Protein 2VE3 (pdb70)

Organism: Synechocystis sp. (strain ATCC 27184 / PCC 6803 / Kazusa) (NCBI:txid1111708)

InterPro domains:
  IPR001128 Cytochrome P450 [PF00067] (14-424)
  IPR001128 Cytochrome P450 [PR00385] (254-271)
  IPR001128 Cytochrome P450 [PR00385] (306-317)
  IPR001128 Cytochrome P450 [PR00385] (382-391)
  IPR001128 Cytochrome P450 [PR00385] (391-402)
  IPR002401 Cytochrome P450, E-class, group I [PR00463] (40-59)
  IPR002401 Cytochrome P450, E-class, group I [PR00463] (243-260)
  IPR002401 Cytochrome P450, E-class, group I [PR00463] (263-289)
  IPR002401 Cytochrome P450, E-class, group I [PR00463] (345-369)
  IPR002401 Cytochrome P450, E-class, group I [PR00463] (381-391)
  IPR002401 Cytochrome P450, E-class, group I [PR00463] (391-414)
  IPR017972 Cytochrome P450, conserved site [PS00086] (384-393)
  IPR036396 Cytochrome P450 superfamily [G3DSA:1.10.630.10] (1-444)
  IPR036396 Cytochrome P450 superfamily [SSF48264] (11-440)

B-factor: mean 27.95, std 8.07, range [5.5, 53.59]

Radius of gyration: 30.12 Å; Cα contacts (8 Å, |Δi|>4): 1418; chains: 2; bounding box: 84×84×78 Å

Nearest PDB structures (foldseek):
  2ve3-assembly1_A  TM=1.002E+00  e=2.984E-72  Synechocystis sp. PCC 6803
  2ve3-assembly2_B  TM=9.954E-01  e=8.569E-65  Synechocystis sp. PCC 6803
  8hkj-assembly4_D  TM=8.635E-01  e=1.698E-22  Bacillus cereus
  8hkj-assembly2_B  TM=8.633E-01  e=9.366E-22  Bacillus cereus
  7kvh-assembly1_B  TM=8.446E-01  e=3.215E-21  Homo sapiens

Foldseek 3Di:
DDFAAFAEFAPDAQCKCQVCVQPPPCPPVVCCVVGNQWHWTHHNRFIEIEHEAQVVLVVCQPPPLQWWWFDDRPLQDVLLDCQALSNDDDPSNVFVLVLQLVQVDPVLLLLLPPVLLVLLVVLLVVQQPDFKDLPLVSLLLSLLLSQQPQAQHNVSSVPPCLSVLLVLLLLRNSADCDCDCPGSSVSNVVSSVVQLVVVLVSLVVQVVDDQDPSHNLSSLQPDAGPVRHHDDSVSSSSHSSVSSNCSRQLLSQLVLLVCVVCQVVVVLLVVQLVQLVVPDPDVDDGPVSLVSRVLVVLLSLLSCLQFQFAFWTKIATCDWDDDPRHTPGHGGMYIYTSNVLSQDCQQPPVSNDRDSQCVPPVHSNNPDRPPSRASQRDHPRGNSCVSVSVSSNSSSSVVLSNFWDKHFDPPDQQDWDPSPTTDGPSSGIMGIDTD/DFAAFAEFACDAQQKCACVVAPPPCNQVVCCVVGNQWYWTHHRRFIEIEHAAPQVLCVCFPPPQQWWWFDDRPLLDLLLDCQALRNDTDQQVVQVLVLLLLCVPPVLLLVLPVVLLVLLVVLVVVQQPDFKDLQLVSLLVSLLCSLCCAAQNDRDPVLSVLLVLLLLRNSHNCDPDCPDSSNSNVVSSVVQLVVVLVSLVVQVVDDADDSHNLRSLQVDAGPVRHRDDSSSSSSHSSVSSNCSRQLLSLLLQLLCVVCQVVVVLLVVQVVQPVVDVPGPVNLVSRVLVVLLSLLSCLLFQQAQWTKIATCCWDDDPRHTDGHRHMYTYGSNVLSQPCQQPPVSNDRDSQCVVCPHSNVPDDPPSRASQRHHSNGNSCVSVSVSSSSSSSVVCSNWWRKHFDPPAQQDFNPSPGTAGPSSTIMGIDTD

Structure (mmCIF, N/CA/C/O backbone):
data_2VE3
#
_entry.id   2VE3
#
_cell.length_a   141.460
_cell.length_b   132.970
_cell.length_c   67.420
_cell.angle_alpha   90.00
_cell.angle_beta   114.50
_cell.angle_gamma   90.00
#
_symmetry.space_group_name_H-M   'C 1 2 1'
#
loop_
_entity.id
_entity.type
_entity.pdbx_description
1 polymer 'PUTATIVE CYTOCHROME P450 120'
2 non-polymer 'PROTOPORPHYRIN IX CONTAINING FE'
3 non-polymer 'RETINOIC ACID'
4 water water
#
loop_
_atom_site.group_PDB
_atom_site.id
_atom_site.type_symbol
_atom_site.label_atom_id
_atom_site.label_alt_id
_atom_site.label_comp_id
_atom_site.label_asym_id
_atom_site.label_entity_id
_atom_site.label_seq_id
_atom_site.pdbx_PDB_ins_code
_atom_site.Cartn_x
_atom_site.Cartn_y
_atom_site.Cartn_z
_atom_site.occupancy
_atom_site.B_iso_or_equiv
_atom_site.auth_seq_id
_atom_site.auth_comp_id
_atom_site.auth_asym_id
_atom_site.auth_atom_id
_atom_site.pdbx_PDB_model_num
ATOM 1 N N . ASN A 1 9 ? 77.411 -9.606 13.179 1.00 44.67 9 ASN A N 1
ATOM 2 C CA . ASN A 1 9 ? 77.902 -8.711 12.088 1.00 44.47 9 ASN A CA 1
ATOM 3 C C . ASN A 1 9 ? 77.848 -7.228 12.461 1.00 43.85 9 ASN A C 1
ATOM 4 O O . ASN A 1 9 ? 76.898 -6.771 13.116 1.00 44.41 9 ASN A O 1
ATOM 9 N N . SER A 1 10 ? 78.871 -6.492 12.022 1.00 42.84 10 SER A N 1
ATOM 10 C CA . SER A 1 10 ? 79.169 -5.133 12.499 1.00 41.53 10 SER A CA 1
ATOM 11 C C . SER A 1 10 ? 78.689 -4.022 11.544 1.00 40.43 10 SER A C 1
ATOM 12 O O . SER A 1 10 ? 79.498 -3.285 10.966 1.00 40.29 10 SER A O 1
ATOM 15 N N . LEU A 1 11 ? 77.369 -3.905 11.401 1.00 38.71 11 LEU A N 1
ATOM 16 C CA . LEU A 1 11 ? 76.744 -2.958 10.476 1.00 37.10 11 LEU A CA 1
ATOM 17 C C . LEU A 1 11 ? 76.177 -1.722 11.202 1.00 36.08 11 LEU A C 1
ATOM 18 O O . LEU A 1 11 ? 75.786 -1.815 12.366 1.00 36.01 11 LEU A O 1
ATOM 23 N N . PRO A 1 12 ? 76.117 -0.559 10.519 1.00 34.82 12 PRO A N 1
ATOM 24 C CA . PRO A 1 12 ? 75.585 0.628 11.199 1.00 33.96 12 PRO A CA 1
ATOM 25 C C . PRO A 1 12 ? 74.053 0.611 11.307 1.00 32.74 12 PRO A C 1
ATOM 26 O O . PRO A 1 12 ? 73.393 -0.110 10.558 1.00 32.78 12 PRO A O 1
ATOM 30 N N . ILE A 1 13 ? 73.504 1.401 12.229 1.00 31.76 13 ILE A N 1
ATOM 31 C CA . ILE A 1 13 ? 72.055 1.661 12.282 1.00 31.05 13 ILE A CA 1
ATOM 32 C C . ILE A 1 13 ? 71.706 2.871 11.390 1.00 30.27 13 ILE A C 1
ATOM 33 O O . ILE A 1 13 ? 72.558 3.739 11.177 1.00 29.94 13 ILE A O 1
ATOM 38 N N . PRO A 1 14 ? 70.455 2.926 10.859 1.00 29.62 14 PRO A N 1
ATOM 39 C CA . PRO A 1 14 ? 70.052 3.989 9.940 1.00 29.08 14 PRO A CA 1
ATOM 40 C C . PRO A 1 14 ? 70.282 5.401 10.464 1.00 29.16 14 PRO A C 1
ATOM 41 O O . PRO A 1 14 ? 70.355 5.598 11.680 1.00 29.02 14 PRO A O 1
ATOM 45 N N . PRO A 1 15 ? 70.411 6.385 9.550 1.00 28.93 15 PRO A N 1
ATOM 46 C CA . PRO A 1 15 ? 70.502 7.779 9.990 1.00 29.07 15 PRO A CA 1
ATOM 47 C C . PRO A 1 15 ? 69.145 8.289 10.466 1.00 29.27 15 PRO A C 1
ATOM 48 O O . PRO A 1 15 ? 68.120 7.780 10.029 1.00 29.37 15 PRO A O 1
ATOM 52 N N . GLY A 1 16 ? 69.140 9.285 11.342 1.00 29.23 16 GLY A N 1
ATOM 53 C CA . GLY A 1 16 ? 67.892 9.813 11.880 1.00 30.10 16 GLY A CA 1
ATOM 54 C C . GLY A 1 16 ? 68.018 10.318 13.308 1.00 30.46 16 GLY A C 1
ATOM 55 O O . GLY A 1 16 ? 68.852 9.822 14.069 1.00 30.41 16 GLY A O 1
ATOM 56 N N . ASP A 1 17 ? 67.187 11.301 13.659 1.00 30.90 17 ASP A N 1
ATOM 57 C CA . ASP A 1 17 ? 67.155 11.901 15.006 1.00 31.86 17 ASP A CA 1
ATOM 58 C C . ASP A 1 17 ? 66.156 11.220 15.954 1.00 31.76 17 ASP A C 1
ATOM 59 O O . ASP A 1 17 ? 64.985 11.037 15.611 1.00 31.60 17 ASP A O 1
ATOM 64 N N . PHE A 1 18 ? 66.635 10.855 17.140 1.00 32.08 18 PHE A N 1
ATOM 65 C CA . PHE A 1 18 ? 65.804 10.233 18.169 1.00 32.04 18 PHE A CA 1
ATOM 66 C C . PHE A 1 18 ? 65.053 11.256 18.998 1.00 32.32 18 PHE A C 1
ATOM 67 O O . PHE A 1 18 ? 64.008 10.939 19.567 1.00 32.39 18 PHE A O 1
ATOM 75 N N . GLY A 1 19 ? 65.588 12.480 19.061 1.00 32.36 19 GLY A N 1
ATOM 76 C CA . GLY A 1 19 ? 64.982 13.575 19.836 1.00 32.07 19 GLY A CA 1
ATOM 77 C C . GLY A 1 19 ? 65.061 13.370 21.343 1.00 31.75 19 GLY A C 1
ATOM 78 O O . GLY A 1 19 ? 65.962 12.690 21.834 1.00 31.67 19 GLY A O 1
ATOM 79 N N . LEU A 1 20 ? 64.113 13.959 22.070 1.00 31.53 20 LEU A N 1
ATOM 80 C CA . LEU A 1 20 ? 64.034 13.831 23.532 1.00 31.36 20 LEU A CA 1
ATOM 81 C C . LEU A 1 20 ? 63.814 12.387 23.956 1.00 31.49 20 LEU A C 1
ATOM 82 O O . LEU A 1 20 ? 63.255 11.606 23.189 1.00 31.14 20 LEU A O 1
ATOM 87 N N . PRO A 1 21 ? 64.236 12.029 25.195 1.00 31.44 21 PRO A N 1
ATOM 88 C CA . PRO A 1 21 ? 63.891 10.704 25.716 1.00 31.22 21 PRO A CA 1
ATOM 89 C C . PRO A 1 21 ? 62.371 10.530 25.774 1.00 30.85 21 PRO A C 1
ATOM 90 O O . PRO A 1 21 ? 61.646 11.485 26.063 1.00 31.09 21 PRO A O 1
ATOM 94 N N . TRP A 1 22 ? 61.921 9.316 25.467 1.00 30.66 22 TRP A N 1
ATOM 95 C CA . TRP A 1 22 ? 60.505 8.954 25.319 1.00 30.27 22 TRP A CA 1
ATOM 96 C C . TRP A 1 22 ? 59.731 9.762 24.259 1.00 29.60 22 TRP A C 1
ATOM 97 O O . TRP A 1 22 ? 59.327 9.199 23.244 1.00 29.48 22 TRP A O 1
ATOM 108 N N . LEU A 1 23 ? 59.527 11.061 24.485 1.00 29.25 23 LEU A N 1
ATOM 109 C CA . LEU A 1 23 ? 58.764 11.889 23.537 1.00 29.06 23 LEU A CA 1
ATOM 110 C C . LEU A 1 23 ? 59.291 11.779 22.096 1.00 28.43 23 LEU A C 1
ATOM 111 O O . LEU A 1 23 ? 58.502 11.662 21.155 1.00 29.16 23 LEU A O 1
ATOM 116 N N . GLY A 1 24 ? 60.610 11.808 21.934 1.00 27.76 24 GLY A N 1
ATOM 117 C CA . GLY A 1 24 ? 61.245 11.646 20.627 1.00 26.40 24 GLY A CA 1
ATOM 118 C C . GLY A 1 24 ? 60.663 12.592 19.603 1.00 25.86 24 GLY A C 1
ATOM 119 O O . GLY A 1 24 ? 60.523 13.778 19.866 1.00 25.66 24 GLY A O 1
ATOM 120 N N . GLU A 1 25 ? 60.314 12.062 18.436 1.00 25.41 25 GLU A N 1
ATOM 121 C CA . GLU A 1 25 ? 59.673 12.881 17.396 1.00 25.29 25 GLU A CA 1
ATOM 122 C C . GLU A 1 25 ? 58.167 12.614 17.302 1.00 24.44 25 GLU A C 1
ATOM 123 O O . GLU A 1 25 ? 57.553 12.841 16.257 1.00 24.26 25 GLU A O 1
ATOM 129 N N . THR A 1 26 ? 57.573 12.150 18.403 1.00 23.60 26 THR A N 1
ATOM 130 C CA . THR A 1 26 ? 56.149 11.806 18.427 1.00 22.59 26 THR A CA 1
ATOM 131 C C . THR A 1 26 ? 55.266 12.988 18.028 1.00 22.24 26 THR A C 1
ATOM 132 O O . THR A 1 26 ? 54.261 12.801 17.350 1.00 22.08 26 THR A O 1
ATOM 136 N N . LEU A 1 27 ? 55.632 14.200 18.442 1.00 22.03 27 LEU A N 1
ATOM 137 C CA . LEU A 1 27 ? 54.807 15.372 18.124 1.00 22.43 27 LEU A CA 1
ATOM 138 C C . LEU A 1 27 ? 54.817 15.693 16.630 1.00 22.62 27 LEU A C 1
ATOM 139 O O . LEU A 1 27 ? 53.809 16.127 16.083 1.00 23.08 27 LEU A O 1
ATOM 144 N N . ASN A 1 28 ? 55.959 15.477 15.980 1.00 22.96 28 ASN A N 1
ATOM 145 C CA . ASN A 1 28 ? 56.079 15.690 14.531 1.00 23.28 28 ASN A CA 1
ATOM 146 C C . ASN A 1 28 ? 55.235 14.668 13.766 1.00 23.10 28 ASN A C 1
ATOM 147 O O . ASN A 1 28 ? 54.477 15.024 12.870 1.00 22.86 28 ASN A O 1
ATOM 152 N N . PHE A 1 29 ? 55.356 13.403 14.158 1.00 23.37 29 PHE A N 1
ATOM 153 C CA . PHE A 1 29 ? 54.510 12.320 13.650 1.00 23.49 29 PHE A CA 1
ATOM 154 C C . PHE A 1 29 ? 53.009 12.634 13.751 1.00 23.72 29 PHE A C 1
ATOM 155 O O . PHE A 1 29 ? 52.268 12.471 12.778 1.00 23.34 29 PHE A O 1
ATOM 163 N N . LEU A 1 30 ? 52.567 13.103 14.918 1.00 23.73 30 LEU A N 1
ATOM 164 C CA . LEU A 1 30 ? 51.143 13.343 15.138 1.00 24.45 30 LEU A CA 1
ATOM 165 C C . LEU A 1 30 ? 50.601 14.615 14.472 1.00 25.17 30 LEU A C 1
ATOM 166 O O . LEU A 1 30 ? 49.404 14.708 14.201 1.00 24.71 30 LEU A O 1
ATOM 171 N N . ASN A 1 31 ? 51.483 15.567 14.173 1.00 26.14 31 ASN A N 1
ATOM 172 C CA . ASN A 1 31 ? 51.056 16.875 13.718 1.00 27.14 31 ASN A CA 1
ATOM 173 C C . ASN A 1 31 ? 51.520 17.333 12.330 1.00 28.77 31 ASN A C 1
ATOM 174 O O . ASN A 1 31 ? 50.831 18.132 11.677 1.00 28.72 31 ASN A O 1
ATOM 179 N N . ASP A 1 32 ? 52.671 16.840 11.885 1.00 30.49 32 ASP A N 1
ATOM 180 C CA . ASP A 1 32 ? 53.236 17.238 10.594 1.00 32.36 32 ASP A CA 1
ATOM 181 C C . ASP A 1 32 ? 52.805 16.310 9.449 1.00 33.20 32 ASP A C 1
ATOM 182 O O . ASP A 1 32 ? 53.008 15.085 9.502 1.00 33.52 32 ASP A O 1
ATOM 187 N N . GLY A 1 33 ? 52.224 16.898 8.402 1.00 34.08 33 GLY A N 1
ATOM 188 C CA . GLY A 1 33 ? 51.884 16.138 7.188 1.00 34.73 33 GLY A CA 1
ATOM 189 C C . GLY A 1 33 ? 53.143 15.810 6.403 1.00 34.97 33 GLY A C 1
ATOM 190 O O . GLY A 1 33 ? 53.093 15.172 5.354 1.00 35.49 33 GLY A O 1
ATOM 191 N N . ASP A 1 34 ? 54.273 16.218 6.973 1.00 34.72 34 ASP A N 1
ATOM 192 C CA . ASP A 1 34 ? 55.561 16.324 6.313 1.00 34.48 34 ASP A CA 1
ATOM 193 C C . ASP A 1 34 ? 56.524 15.216 6.751 1.00 33.58 34 ASP A C 1
ATOM 194 O O . ASP A 1 34 ? 57.613 15.060 6.186 1.00 33.61 34 ASP A O 1
ATOM 199 N N . PHE A 1 35 ? 56.104 14.444 7.752 1.00 32.33 35 PHE A N 1
ATOM 200 C CA . PHE A 1 35 ? 57.010 13.611 8.542 1.00 31.07 35 PHE A CA 1
ATOM 201 C C . PHE A 1 35 ? 57.935 12.701 7.735 1.00 31.08 35 PHE A C 1
ATOM 202 O O . PHE A 1 35 ? 59.152 12.798 7.853 1.00 30.79 35 PHE A O 1
ATOM 210 N N . GLY A 1 36 ? 57.357 11.825 6.922 1.00 31.85 36 GLY A N 1
ATOM 211 C CA . GLY A 1 36 ? 58.127 10.793 6.220 1.00 32.41 36 GLY A CA 1
ATOM 212 C C . GLY A 1 36 ? 58.964 11.365 5.092 1.00 32.93 36 GLY A C 1
ATOM 213 O O . GLY A 1 36 ? 60.119 10.966 4.901 1.00 32.97 36 GLY A O 1
ATOM 214 N N . LYS A 1 37 ? 58.365 12.298 4.353 1.00 33.29 37 LYS A N 1
ATOM 215 C CA . LYS A 1 37 ? 59.005 12.981 3.228 1.00 34.00 37 LYS A CA 1
ATOM 216 C C . LYS A 1 37 ? 60.185 13.835 3.698 1.00 33.53 37 LYS A C 1
ATOM 217 O O . LYS A 1 37 ? 61.255 13.799 3.089 1.00 33.59 37 LYS A O 1
ATOM 223 N N . LYS A 1 38 ? 59.987 14.585 4.786 1.00 33.17 38 LYS A N 1
ATOM 224 C CA . LYS A 1 38 ? 61.050 15.409 5.377 1.00 33.27 38 LYS A CA 1
ATOM 225 C C . LYS A 1 38 ? 62.292 14.596 5.735 1.00 32.84 38 LYS A C 1
ATOM 226 O O . LYS A 1 38 ? 63.416 14.982 5.423 1.00 32.93 38 LYS A O 1
ATOM 232 N N . ARG A 1 39 ? 62.076 13.461 6.378 1.00 32.63 39 ARG A N 1
ATOM 233 C CA . ARG A 1 39 ? 63.167 12.619 6.835 1.00 32.34 39 ARG A CA 1
ATOM 234 C C . ARG A 1 39 ? 63.755 11.762 5.720 1.00 32.79 39 ARG A C 1
ATOM 235 O O . ARG A 1 39 ? 64.870 11.269 5.840 1.00 32.59 39 ARG A O 1
ATOM 243 N N . GLN A 1 40 ? 63.012 11.590 4.635 1.00 33.51 40 GLN A N 1
ATOM 244 C CA . GLN A 1 40 ? 63.553 10.897 3.470 1.00 34.53 40 GLN A CA 1
ATOM 245 C C . GLN A 1 40 ? 64.569 11.761 2.724 1.00 34.51 40 GLN A C 1
ATOM 246 O O . GLN A 1 40 ? 65.633 11.285 2.347 1.00 34.76 40 GLN A O 1
ATOM 252 N N . GLN A 1 41 ? 64.228 13.030 2.525 1.00 34.73 41 GLN A N 1
ATOM 253 C CA . GLN A 1 41 ? 65.130 14.013 1.936 1.00 34.88 41 GLN A CA 1
ATOM 254 C C . GLN A 1 41 ? 66.375 14.215 2.800 1.00 34.42 41 GLN A C 1
ATOM 255 O O . GLN A 1 41 ? 67.502 14.086 2.310 1.00 34.59 41 GLN A O 1
ATOM 261 N N . GLN A 1 42 ? 66.163 14.516 4.083 1.00 33.51 42 GLN A N 1
ATOM 262 C CA . GLN A 1 42 ? 67.252 14.789 5.028 1.00 32.39 42 GLN A CA 1
ATOM 263 C C . GLN A 1 42 ? 68.122 13.569 5.348 1.00 31.35 42 GLN A C 1
ATOM 264 O O . GLN A 1 42 ? 69.344 13.693 5.500 1.00 31.34 42 GLN A O 1
ATOM 270 N N . PHE A 1 43 ? 67.509 12.394 5.461 1.00 29.94 43 PHE A N 1
ATOM 271 C CA . PHE A 1 43 ? 68.261 11.210 5.910 1.00 28.59 43 PHE A CA 1
ATOM 272 C C . PHE A 1 43 ? 68.459 10.118 4.863 1.00 28.00 43 PHE A C 1
ATOM 273 O O . PHE A 1 43 ? 69.450 9.403 4.916 1.00 28.14 43 PHE A O 1
ATOM 281 N N . GLY A 1 44 ? 67.524 9.971 3.931 1.00 27.35 44 GLY A N 1
ATOM 282 C CA . GLY A 1 44 ? 67.628 8.904 2.928 1.00 27.09 44 GLY A CA 1
ATOM 283 C C . GLY A 1 44 ? 66.451 7.946 2.993 1.00 27.00 44 GLY A C 1
ATOM 284 O O . GLY A 1 44 ? 65.572 8.109 3.850 1.00 27.05 44 GLY A O 1
ATOM 285 N N . PRO A 1 45 ? 66.421 6.946 2.088 1.00 26.54 45 PRO A N 1
ATOM 286 C CA . PRO A 1 45 ? 65.295 6.005 1.969 1.00 26.38 45 PRO A CA 1
ATOM 287 C C . PRO A 1 45 ? 64.992 5.167 3.223 1.00 26.02 45 PRO A C 1
ATOM 288 O O . PRO A 1 45 ? 63.854 4.753 3.408 1.00 26.16 45 PRO A O 1
ATOM 292 N N . ILE A 1 46 ? 66.001 4.921 4.057 1.00 25.99 46 ILE A N 1
ATOM 293 C CA . ILE A 1 46 ? 65.831 4.201 5.323 1.00 25.18 46 ILE A CA 1
ATOM 294 C C . ILE A 1 46 ? 66.248 5.119 6.481 1.00 25.32 46 ILE A C 1
ATOM 295 O O . ILE A 1 46 ? 67.413 5.556 6.569 1.00 25.51 46 ILE A O 1
ATOM 300 N N . PHE A 1 47 ? 65.292 5.444 7.346 1.00 24.21 47 PHE A N 1
ATOM 301 C CA . PHE A 1 47 ? 65.587 6.347 8.452 1.00 23.93 47 PHE A CA 1
ATOM 302 C C . PHE A 1 47 ? 65.076 5.853 9.808 1.00 23.87 47 PHE A C 1
ATOM 303 O O . PHE A 1 47 ? 64.172 5.016 9.863 1.00 23.91 47 PHE A O 1
ATOM 311 N N . LYS A 1 48 ? 65.684 6.352 10.886 1.00 23.68 48 LYS A N 1
ATOM 312 C CA . LYS A 1 48 ? 65.234 6.054 12.241 1.00 23.69 48 LYS A CA 1
ATOM 313 C C . LYS A 1 48 ? 64.674 7.285 12.976 1.00 23.47 48 LYS A C 1
ATOM 314 O O . LYS A 1 48 ? 65.040 8.444 12.710 1.00 23.22 48 LYS A O 1
ATOM 320 N N . THR A 1 49 ? 63.767 7.014 13.903 1.00 23.09 49 THR A N 1
ATOM 321 C CA . THR A 1 49 ? 63.191 8.043 14.736 1.00 22.77 49 THR A CA 1
ATOM 322 C C . THR A 1 49 ? 62.821 7.396 16.064 1.00 22.63 49 THR A C 1
ATOM 323 O O . THR A 1 49 ? 63.139 6.231 16.304 1.00 22.26 49 THR A O 1
ATOM 327 N N . ARG A 1 50 ? 62.161 8.157 16.927 1.00 22.88 50 ARG A N 1
ATOM 328 C CA . ARG A 1 50 ? 61.629 7.603 18.160 1.00 22.92 50 ARG A CA 1
ATOM 329 C C . ARG A 1 50 ? 60.194 8.069 18.303 1.00 22.65 50 ARG A C 1
ATOM 330 O O . ARG A 1 50 ? 59.894 9.250 18.173 1.00 22.57 50 ARG A O 1
ATOM 338 N N . LEU A 1 51 ? 59.299 7.118 18.521 1.00 22.86 51 LEU A N 1
ATOM 339 C CA . LEU A 1 51 ? 57.884 7.430 18.620 1.00 23.36 51 LEU A CA 1
ATOM 340 C C . LEU A 1 51 ? 57.282 6.655 19.781 1.00 23.60 51 LEU A C 1
ATOM 341 O O . LEU A 1 51 ? 57.514 5.464 19.911 1.00 23.60 51 LEU A O 1
ATOM 346 N N . PHE A 1 52 ? 56.541 7.363 20.633 1.00 24.96 52 PHE A N 1
ATOM 347 C CA . PHE A 1 52 ? 55.833 6.780 21.790 1.00 25.37 52 PHE A CA 1
ATOM 348 C C . PHE A 1 52 ? 56.756 5.878 22.611 1.00 25.64 52 PHE A C 1
ATOM 349 O O . PHE A 1 52 ? 56.372 4.769 22.988 1.00 26.38 52 PHE A O 1
ATOM 357 N N . GLY A 1 53 ? 57.983 6.344 22.823 1.00 25.66 53 GLY A N 1
ATOM 358 C CA . GLY A 1 53 ? 58.984 5.630 23.606 1.00 25.33 53 GLY A CA 1
ATOM 359 C C . GLY A 1 53 ? 59.725 4.500 22.918 1.00 25.27 53 GLY A C 1
ATOM 360 O O . GLY A 1 53 ? 60.546 3.842 23.561 1.00 24.98 53 GLY A O 1
ATOM 361 N N . LYS A 1 54 ? 59.437 4.260 21.631 1.00 24.70 54 LYS A N 1
ATOM 362 C CA . LYS A 1 54 ? 60.125 3.220 20.847 1.00 24.34 54 LYS A CA 1
ATOM 363 C C . LYS A 1 54 ? 60.987 3.785 19.711 1.00 23.77 54 LYS A C 1
ATOM 364 O O . LYS A 1 54 ? 60.589 4.710 19.000 1.00 23.44 54 LYS A O 1
ATOM 370 N N . ASN A 1 55 ? 62.157 3.182 19.540 1.00 23.53 55 ASN A N 1
ATOM 371 C CA . ASN A 1 55 ? 63.022 3.424 18.389 1.00 22.96 55 ASN A CA 1
ATOM 372 C C . ASN A 1 55 ? 62.411 2.769 17.162 1.00 22.24 55 ASN A C 1
ATOM 373 O O . ASN A 1 55 ? 62.103 1.571 17.186 1.00 21.90 55 ASN A O 1
ATOM 378 N N . VAL A 1 56 ? 62.215 3.560 16.104 1.00 21.44 56 VAL A N 1
ATOM 379 C CA . VAL A 1 56 ? 61.475 3.095 14.920 1.00 20.53 56 VAL A CA 1
ATOM 380 C C . VAL A 1 56 ? 62.271 3.353 13.633 1.00 21.05 56 VAL A C 1
ATOM 381 O O . VAL A 1 56 ? 62.793 4.446 13.440 1.00 20.62 56 VAL A O 1
ATOM 385 N N . ILE A 1 57 ? 62.353 2.339 12.767 1.00 21.20 57 ILE A N 1
ATOM 386 C CA . ILE A 1 57 ? 62.945 2.490 11.434 1.00 21.06 57 ILE A CA 1
ATOM 387 C C . ILE A 1 57 ? 61.820 2.543 10.405 1.00 21.11 57 ILE A C 1
ATOM 388 O O . ILE A 1 57 ? 60.998 1.641 10.343 1.00 21.02 57 ILE A O 1
ATOM 393 N N . PHE A 1 58 ? 61.769 3.626 9.634 1.00 21.43 58 PHE A N 1
ATOM 394 C CA . PHE A 1 58 ? 60.809 3.763 8.540 1.00 21.83 58 PHE A CA 1
ATOM 395 C C . PHE A 1 58 ? 61.420 3.275 7.213 1.00 22.19 58 PHE A C 1
ATOM 396 O O . PHE A 1 58 ? 62.495 3.722 6.805 1.00 21.95 58 PHE A O 1
ATOM 404 N N . ILE A 1 59 ? 60.707 2.369 6.551 1.00 22.38 59 ILE A N 1
ATOM 405 C CA . ILE A 1 59 ? 61.082 1.834 5.244 1.00 22.50 59 ILE A CA 1
ATOM 406 C C . ILE A 1 59 ? 59.904 1.965 4.277 1.00 22.34 59 ILE A C 1
ATOM 407 O O . ILE A 1 59 ? 58.751 2.142 4.715 1.00 22.16 59 ILE A O 1
ATOM 412 N N . SER A 1 60 ? 60.196 1.888 2.975 1.00 21.67 60 SER A N 1
ATOM 413 C CA . SER A 1 60 ? 59.157 1.858 1.916 1.00 21.33 60 SER A CA 1
ATOM 414 C C . SER A 1 60 ? 59.651 1.278 0.572 1.00 21.05 60 SER A C 1
ATOM 415 O O . SER A 1 60 ? 60.834 1.006 0.389 1.00 20.24 60 SER A O 1
ATOM 418 N N . GLY A 1 61 ? 58.731 1.095 -0.372 1.00 21.33 61 GLY A N 1
ATOM 419 C CA . GLY A 1 61 ? 59.083 0.519 -1.660 1.00 21.15 61 GLY A CA 1
ATOM 420 C C . GLY A 1 61 ? 58.924 -0.984 -1.682 1.00 21.35 61 GLY A C 1
ATOM 421 O O . GLY A 1 61 ? 58.843 -1.627 -0.631 1.00 21.09 61 GLY A O 1
ATOM 422 N N . ALA A 1 62 ? 58.892 -1.541 -2.896 1.00 21.46 62 ALA A N 1
ATOM 423 C CA . ALA A 1 62 ? 58.629 -2.965 -3.113 1.00 21.83 62 ALA A CA 1
ATOM 424 C C . ALA A 1 62 ? 59.560 -3.888 -2.305 1.00 22.03 62 ALA A C 1
ATOM 425 O O . ALA A 1 62 ? 59.113 -4.834 -1.656 1.00 22.34 62 ALA A O 1
ATOM 427 N N . LEU A 1 63 ? 60.851 -3.601 -2.338 1.00 22.27 63 LEU A N 1
ATOM 428 C CA . LEU A 1 63 ? 61.836 -4.482 -1.718 1.00 22.23 63 LEU A CA 1
ATOM 429 C C . LEU A 1 63 ? 61.777 -4.476 -0.201 1.00 22.05 63 LEU A C 1
ATOM 430 O O . LEU A 1 63 ? 61.924 -5.522 0.423 1.00 22.11 63 LEU A O 1
ATOM 435 N N . ALA A 1 64 ? 61.571 -3.297 0.383 1.00 22.32 64 ALA A N 1
ATOM 436 C CA . ALA A 1 64 ? 61.403 -3.168 1.827 1.00 22.40 64 ALA A CA 1
ATOM 437 C C . ALA A 1 64 ? 60.105 -3.851 2.282 1.00 22.63 64 ALA A C 1
ATOM 438 O O . ALA A 1 64 ? 60.066 -4.471 3.354 1.00 22.52 64 ALA A O 1
ATOM 440 N N . ASN A 1 65 ? 59.067 -3.759 1.446 1.00 23.07 65 ASN A N 1
ATOM 441 C CA . ASN A 1 65 ? 57.789 -4.433 1.696 1.00 23.84 65 ASN A CA 1
ATOM 442 C C . ASN A 1 65 ? 57.919 -5.945 1.580 1.00 24.59 65 ASN A C 1
ATOM 443 O O . ASN A 1 65 ? 57.283 -6.688 2.320 1.00 24.18 65 ASN A O 1
ATOM 448 N N . ARG A 1 66 ? 58.740 -6.385 0.632 1.00 25.33 66 ARG A N 1
ATOM 449 C CA . ARG A 1 66 ? 59.068 -7.797 0.464 1.00 26.40 66 ARG A CA 1
ATOM 450 C C . ARG A 1 66 ? 59.747 -8.337 1.729 1.00 25.59 66 ARG A C 1
ATOM 451 O O . ARG A 1 66 ? 59.302 -9.305 2.315 1.00 25.66 66 ARG A O 1
ATOM 459 N N . PHE A 1 67 ? 60.823 -7.676 2.140 1.00 26.12 67 PHE A N 1
ATOM 460 C CA . PHE A 1 67 ? 61.543 -7.946 3.387 1.00 25.98 67 PHE A CA 1
ATOM 461 C C . PHE A 1 67 ? 60.615 -8.108 4.615 1.00 26.12 67 PHE A C 1
ATOM 462 O O . PHE A 1 67 ? 60.703 -9.099 5.374 1.00 24.77 67 PHE A O 1
ATOM 470 N N . LEU A 1 68 ? 59.716 -7.139 4.788 1.00 26.35 68 LEU A N 1
ATOM 471 C CA . LEU A 1 68 ? 58.805 -7.113 5.934 1.00 26.99 68 LEU A CA 1
ATOM 472 C C . LEU A 1 68 ? 57.730 -8.200 5.864 1.00 26.85 68 LEU A C 1
ATOM 473 O O . LEU A 1 68 ? 57.236 -8.630 6.889 1.00 26.94 68 LEU A O 1
ATOM 478 N N . PHE A 1 69 ? 57.389 -8.652 4.658 1.00 27.15 69 PHE A N 1
ATOM 479 C CA . PHE A 1 69 ? 56.375 -9.693 4.490 1.00 27.50 69 PHE A CA 1
ATOM 480 C C . PHE A 1 69 ? 56.980 -11.053 4.091 1.00 28.58 69 PHE A C 1
ATOM 481 O O . PHE A 1 69 ? 56.321 -11.870 3.441 1.00 27.86 69 PHE A O 1
ATOM 489 N N . THR A 1 70 ? 58.222 -11.291 4.525 1.00 29.68 70 THR A N 1
ATOM 490 C CA . THR A 1 70 ? 58.948 -12.532 4.234 1.00 31.08 70 THR A CA 1
ATOM 491 C C . THR A 1 70 ? 59.547 -13.113 5.514 1.00 31.66 70 THR A C 1
ATOM 492 O O . THR A 1 70 ? 60.044 -12.366 6.361 1.00 31.06 70 THR A O 1
ATOM 496 N N . LYS A 1 71 ? 59.489 -14.444 5.654 1.00 32.17 71 LYS A N 1
ATOM 497 C CA . LYS A 1 71 ? 59.965 -15.125 6.863 1.00 32.86 71 LYS A CA 1
ATOM 498 C C . LYS A 1 71 ? 59.531 -14.308 8.067 1.00 32.95 71 LYS A C 1
ATOM 499 O O . LYS A 1 7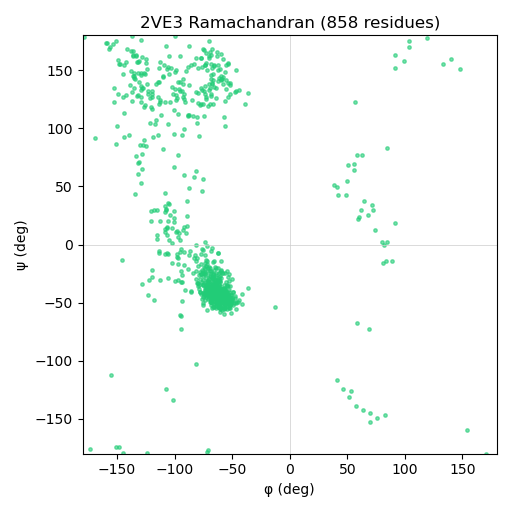1 ? 60.337 -13.981 8.950 1.00 33.62 71 LYS A O 1
ATOM 505 N N . GLU A 1 72 ? 58.245 -13.972 8.071 1.00 33.13 72 GLU A N 1
ATOM 506 C CA . GLU A 1 72 ? 57.658 -12.967 8.954 1.00 33.23 72 GLU A CA 1
ATOM 507 C C . GLU A 1 72 ? 57.454 -13.452 10.397 1.00 33.84 72 GLU A C 1
ATOM 508 O O . GLU A 1 72 ? 57.792 -12.754 11.361 1.00 34.13 72 GLU A O 1
ATOM 514 N N . GLN A 1 73 ? 56.888 -14.649 10.520 1.00 34.18 73 GLN A N 1
ATOM 515 C CA . GLN A 1 73 ? 56.618 -15.328 11.792 1.00 34.49 73 GLN A CA 1
ATOM 516 C C . GLN A 1 73 ? 57.818 -15.364 12.761 1.00 33.97 73 GLN A C 1
ATOM 517 O O . GLN A 1 73 ? 57.663 -15.182 13.968 1.00 34.58 73 GLN A O 1
ATOM 523 N N . GLU A 1 74 ? 59.008 -15.613 12.225 1.00 33.40 74 GLU A N 1
ATOM 524 C CA . GLU A 1 74 ? 60.231 -15.693 13.023 1.00 32.27 74 GLU A CA 1
ATOM 525 C C . GLU A 1 74 ? 60.910 -14.336 13.235 1.00 31.72 74 GLU A C 1
ATOM 526 O O . GLU A 1 74 ? 61.851 -14.235 14.025 1.00 31.89 74 GLU A O 1
ATOM 528 N N . THR A 1 75 ? 60.438 -13.302 12.539 1.00 30.39 75 THR A N 1
ATOM 529 C CA . THR A 1 75 ? 61.130 -12.010 12.520 1.00 29.70 75 THR A CA 1
ATOM 530 C C . THR A 1 75 ? 60.289 -10.815 12.970 1.00 28.66 75 THR A C 1
ATOM 531 O O . THR A 1 75 ? 60.778 -9.960 13.707 1.00 28.53 75 THR A O 1
ATOM 535 N N . PHE A 1 76 ? 59.042 -10.751 12.508 1.00 27.69 76 PHE A N 1
ATOM 536 C CA . PHE A 1 76 ? 58.204 -9.563 12.706 1.00 27.12 76 PHE A CA 1
ATOM 537 C C . PHE A 1 76 ? 56.926 -9.848 13.499 1.00 26.52 76 PHE A C 1
ATOM 538 O O . PHE A 1 76 ? 56.197 -10.809 13.238 1.00 26.11 76 PHE A O 1
ATOM 546 N N . GLN A 1 77 ? 56.684 -9.005 14.492 1.00 26.15 77 GLN A N 1
ATOM 547 C CA . GLN A 1 77 ? 55.506 -9.124 15.340 1.00 25.41 77 GLN A CA 1
ATOM 548 C C . GLN A 1 77 ? 54.728 -7.830 15.206 1.00 23.92 77 GLN A C 1
ATOM 549 O O . GLN A 1 77 ? 55.247 -6.774 15.551 1.00 23.65 77 GLN A O 1
ATOM 555 N N . ALA A 1 78 ? 53.491 -7.904 14.710 1.00 22.86 78 ALA A N 1
ATOM 556 C CA . ALA A 1 78 ? 52.685 -6.688 14.512 1.00 22.10 78 ALA A CA 1
ATOM 557 C C . ALA A 1 78 ? 52.478 -5.886 15.794 1.00 21.18 78 ALA A C 1
ATOM 558 O O . ALA A 1 78 ? 52.340 -6.432 16.883 1.00 21.22 78 ALA A O 1
ATOM 560 N N . THR A 1 79 ? 52.465 -4.574 15.654 1.00 20.76 79 THR A N 1
ATOM 561 C CA . THR A 1 79 ? 52.188 -3.716 16.790 1.00 20.01 79 THR A CA 1
ATOM 562 C C . THR A 1 79 ? 51.535 -2.417 16.325 1.00 19.59 79 THR A C 1
ATOM 563 O O . THR A 1 79 ? 51.380 -2.176 15.131 1.00 18.74 79 THR A O 1
ATOM 567 N N . TRP A 1 80 ? 51.136 -1.595 17.289 1.00 19.49 80 TRP A N 1
ATOM 568 C CA . TRP A 1 80 ? 50.525 -0.304 17.017 1.00 19.02 80 TRP A CA 1
ATOM 569 C C . TRP A 1 80 ? 51.023 0.648 18.097 1.00 19.18 80 TRP A C 1
ATOM 570 O O . TRP A 1 80 ? 51.417 0.193 19.164 1.00 19.23 80 TRP A O 1
ATOM 581 N N . PRO A 1 81 ? 51.045 1.963 17.812 1.00 19.21 81 PRO A N 1
ATOM 582 C CA . PRO A 1 81 ? 51.351 2.977 18.832 1.00 19.94 81 PRO A CA 1
ATOM 583 C C . PRO A 1 81 ? 50.583 2.791 20.168 1.00 19.91 81 PRO A C 1
ATOM 584 O O . PRO A 1 81 ? 49.471 2.269 20.183 1.00 20.35 81 PRO A O 1
ATOM 588 N N . LEU A 1 82 ? 51.191 3.208 21.273 1.00 20.49 82 LEU A N 1
ATOM 589 C CA . LEU A 1 82 ? 50.654 2.947 22.616 1.00 21.11 82 LEU A CA 1
ATOM 590 C C . LEU A 1 82 ? 49.181 3.342 22.795 1.00 21.03 82 LEU A C 1
ATOM 591 O O . LEU A 1 82 ? 48.400 2.595 23.407 1.00 21.22 82 LEU A O 1
ATOM 596 N N . SER A 1 83 ? 48.820 4.519 22.285 1.00 20.64 83 SER A N 1
ATOM 597 C CA . SER A 1 83 ? 47.447 5.005 22.323 1.00 20.76 83 SER A CA 1
ATOM 598 C C . SER A 1 83 ? 46.485 4.074 21.577 1.00 20.22 83 SER A C 1
ATOM 599 O O . SER A 1 83 ? 45.394 3.790 22.066 1.00 19.81 83 SER A O 1
ATOM 602 N N . THR A 1 84 ? 46.899 3.622 20.391 1.00 19.75 84 THR A N 1
ATOM 603 C CA . THR A 1 84 ? 46.087 2.734 19.545 1.00 18.87 84 THR A CA 1
ATOM 604 C C . THR A 1 84 ? 45.825 1.393 20.226 1.00 18.78 84 THR A C 1
ATOM 605 O O . THR A 1 84 ? 44.703 0.898 20.213 1.00 19.54 84 THR A O 1
ATOM 609 N N . ARG A 1 85 ? 46.865 0.817 20.813 1.00 19.01 85 ARG A N 1
ATOM 610 C CA . ARG A 1 85 ? 46.745 -0.476 21.468 1.00 19.33 85 ARG A CA 1
ATOM 611 C C . ARG A 1 85 ? 45.761 -0.443 22.622 1.00 18.46 85 ARG A C 1
ATOM 612 O O . ARG A 1 85 ? 44.862 -1.264 22.668 1.00 18.42 85 ARG A O 1
ATOM 620 N N . ILE A 1 86 ? 45.903 0.551 23.506 1.00 18.06 86 ILE A N 1
ATOM 621 C CA . ILE A 1 86 ? 45.005 0.752 24.649 1.00 17.44 86 ILE A CA 1
ATOM 622 C C . ILE A 1 86 ? 43.542 0.917 24.231 1.00 17.98 86 ILE A C 1
ATOM 623 O O . ILE A 1 86 ? 42.644 0.326 24.835 1.00 18.49 86 ILE A O 1
ATOM 628 N N . LEU A 1 87 ? 43.308 1.701 23.182 1.00 18.34 87 LEU A N 1
ATOM 629 C CA . LEU A 1 87 ? 41.952 2.015 22.724 1.00 18.19 87 LEU A CA 1
ATOM 630 C C . LEU A 1 87 ? 41.275 0.907 21.913 1.00 18.55 87 LEU A C 1
ATOM 631 O O . LEU A 1 87 ? 40.045 0.796 21.923 1.00 18.02 87 LEU A O 1
ATOM 636 N N . LEU A 1 88 ? 42.071 0.114 21.200 1.00 18.76 88 LEU A N 1
ATOM 637 C CA . LEU A 1 88 ? 41.585 -1.087 20.528 1.00 19.74 88 LEU A CA 1
ATOM 638 C C . LEU A 1 88 ? 41.208 -2.191 21.515 1.00 20.33 88 LEU A C 1
ATOM 639 O O . LEU A 1 88 ? 40.217 -2.893 21.311 1.00 20.98 88 LEU A O 1
ATOM 644 N N . GLY A 1 89 ? 42.014 -2.347 22.567 1.00 20.80 89 GLY A N 1
ATOM 645 C CA . GLY A 1 89 ? 41.814 -3.385 23.564 1.00 21.04 89 GLY A CA 1
ATOM 646 C C . GLY A 1 89 ? 42.707 -4.592 23.341 1.00 21.78 89 GLY A C 1
ATOM 647 O O . GLY A 1 89 ? 43.167 -4.832 22.208 1.00 21.55 89 GLY A O 1
ATOM 648 N N . PRO A 1 90 ? 42.951 -5.379 24.410 1.00 21.61 90 PRO A N 1
ATOM 649 C CA . PRO A 1 90 ? 43.810 -6.561 24.293 1.00 21.20 90 PRO A CA 1
ATOM 650 C C . PRO A 1 90 ? 43.161 -7.722 23.520 1.00 20.96 90 PRO A C 1
ATOM 651 O O . PRO A 1 90 ? 43.847 -8.647 23.101 1.00 21.38 90 PRO A O 1
ATOM 655 N N . ASN A 1 91 ? 41.856 -7.655 23.317 1.00 20.63 91 ASN A N 1
ATOM 656 C CA . ASN A 1 91 ? 41.100 -8.745 22.705 1.00 20.09 91 ASN A CA 1
ATOM 657 C C . ASN A 1 91 ? 40.610 -8.480 21.279 1.00 19.47 91 ASN A C 1
ATOM 658 O O . ASN A 1 91 ? 39.595 -9.028 20.847 1.00 18.76 91 ASN A O 1
ATOM 663 N N . ALA A 1 92 ? 41.351 -7.636 20.556 1.00 18.98 92 ALA A N 1
ATOM 664 C CA . ALA A 1 92 ? 41.044 -7.302 19.169 1.00 18.67 92 ALA A CA 1
ATOM 665 C C . ALA A 1 92 ? 42.058 -7.985 18.234 1.00 18.10 92 ALA A C 1
ATOM 666 O O . ALA A 1 92 ? 43.198 -8.227 18.625 1.00 17.68 92 ALA A O 1
ATOM 668 N N . LEU A 1 93 ? 41.645 -8.304 17.017 1.00 16.80 93 LEU A N 1
ATOM 669 C CA . LEU A 1 93 ? 42.554 -8.945 16.056 1.00 17.07 93 LEU A CA 1
ATOM 670 C C . LEU A 1 93 ? 43.823 -8.130 15.839 1.00 17.00 93 LEU A C 1
ATOM 671 O O . LEU A 1 93 ? 44.937 -8.666 15.850 1.00 17.53 93 LEU A O 1
ATOM 676 N N . ALA A 1 94 ? 43.653 -6.828 15.688 1.00 16.98 94 ALA A N 1
ATOM 677 C CA . ALA A 1 94 ? 44.783 -5.924 15.552 1.00 17.82 94 ALA A CA 1
ATOM 678 C C . ALA A 1 94 ? 45.806 -6.040 16.701 1.00 18.00 94 ALA A C 1
ATOM 679 O O . ALA A 1 94 ? 46.953 -5.686 16.526 1.00 18.04 94 ALA A O 1
ATOM 681 N N . THR A 1 95 ? 45.386 -6.542 17.865 1.00 18.57 95 THR A N 1
ATOM 682 C CA . THR A 1 95 ? 46.273 -6.632 19.048 1.00 19.02 95 THR A CA 1
ATOM 683 C C . THR A 1 95 ? 46.554 -8.093 19.467 1.00 19.71 95 THR A C 1
ATOM 684 O O . THR A 1 95 ? 47.205 -8.370 20.486 1.00 19.46 95 THR A O 1
ATOM 688 N N . GLN A 1 96 ? 46.056 -9.023 18.667 1.00 21.31 96 GLN A N 1
ATOM 689 C CA . GLN A 1 96 ? 46.288 -10.458 18.880 1.00 22.63 96 GLN A CA 1
ATOM 690 C C . GLN A 1 96 ? 47.534 -10.953 18.162 1.00 23.95 96 GLN A C 1
ATOM 691 O O . GLN A 1 96 ? 47.915 -10.415 17.112 1.00 22.88 96 GLN A O 1
ATOM 697 N N . MET A 1 97 ? 48.166 -11.967 18.761 1.00 25.85 97 MET A N 1
ATOM 698 C CA . MET A 1 97 ? 49.393 -12.565 18.240 1.00 27.38 97 MET A CA 1
ATOM 699 C C . MET A 1 97 ? 49.247 -14.053 18.059 1.00 27.53 97 MET A C 1
ATOM 700 O O . MET A 1 97 ? 48.409 -14.696 18.703 1.00 27.27 97 MET A O 1
ATOM 705 N N . GLY A 1 98 ? 50.073 -14.588 17.164 1.00 28.22 98 GLY A N 1
ATOM 706 C CA . GLY A 1 98 ? 50.284 -16.028 17.028 1.00 28.07 98 GLY A CA 1
ATOM 707 C C . GLY A 1 98 ? 49.043 -16.864 16.857 1.00 27.80 98 GLY A C 1
ATOM 708 O O . GLY A 1 98 ? 48.233 -16.609 15.964 1.00 28.08 98 GLY A O 1
ATOM 709 N N . GLU A 1 99 ? 48.909 -17.866 17.726 1.00 27.65 99 GLU A N 1
ATOM 710 C CA . GLU A 1 99 ? 47.840 -18.865 17.636 1.00 27.50 99 GLU A CA 1
ATOM 711 C C . GLU A 1 99 ? 46.444 -18.268 17.764 1.00 26.48 99 GLU A C 1
ATOM 712 O O . GLU A 1 99 ? 45.532 -18.634 17.017 1.00 26.46 99 GLU A O 1
ATOM 718 N N . ILE A 1 100 ? 46.281 -17.357 18.717 1.00 25.77 100 ILE A N 1
ATOM 719 C CA . ILE A 1 100 ? 45.034 -16.605 18.860 1.00 25.44 100 ILE A CA 1
ATOM 720 C C . ILE A 1 100 ? 44.754 -15.766 17.600 1.00 24.93 100 ILE A C 1
ATOM 721 O O . ILE A 1 100 ? 43.641 -15.778 17.076 1.00 24.13 100 ILE A O 1
ATOM 726 N N . HIS A 1 101 ? 45.769 -15.045 17.121 1.00 24.97 101 HIS A N 1
ATOM 727 C CA . HIS A 1 101 ? 45.638 -14.268 15.884 1.00 25.28 101 HIS A CA 1
ATOM 728 C C . HIS A 1 101 ? 45.244 -15.138 14.684 1.00 25.44 101 HIS A C 1
ATOM 729 O O . HIS A 1 101 ? 44.301 -14.809 13.974 1.00 25.16 101 HIS A O 1
ATOM 736 N N . ARG A 1 102 ? 45.952 -16.250 14.473 1.00 26.65 102 ARG A N 1
ATOM 737 C CA . ARG A 1 102 ? 45.651 -17.180 13.357 1.00 28.11 102 ARG A CA 1
ATOM 738 C C . ARG A 1 102 ? 44.196 -17.622 13.417 1.00 27.91 102 ARG A C 1
ATOM 739 O O . ARG A 1 102 ? 43.492 -17.645 12.405 1.00 27.96 102 ARG A O 1
ATOM 747 N N . SER A 1 103 ? 43.757 -17.949 14.627 1.00 28.03 103 SER A N 1
ATOM 748 C CA . SER A 1 103 ? 42.399 -18.412 14.876 1.00 28.38 103 SER A CA 1
ATOM 749 C C . SER A 1 103 ? 41.322 -17.362 14.565 1.00 28.20 103 SER A C 1
ATOM 750 O O . SER A 1 103 ? 40.385 -17.643 13.822 1.00 28.46 103 SER A O 1
ATOM 753 N N . ARG A 1 104 ? 41.452 -16.163 15.128 1.00 27.97 104 ARG A N 1
ATOM 754 C CA . ARG A 1 104 ? 40.438 -15.119 14.927 1.00 27.75 104 ARG A CA 1
ATOM 755 C C . ARG A 1 104 ? 40.431 -14.621 13.475 1.00 27.66 104 ARG A C 1
ATOM 756 O O . ARG A 1 104 ? 39.415 -14.194 12.946 1.00 27.28 104 ARG A O 1
ATOM 764 N N . ARG A 1 105 ? 41.582 -14.704 12.829 1.00 28.33 105 ARG A N 1
ATOM 765 C CA . ARG A 1 105 ? 41.679 -14.394 11.418 1.00 28.77 105 ARG A CA 1
ATOM 766 C C . ARG A 1 105 ? 40.752 -15.292 10.584 1.00 29.23 105 ARG A C 1
ATOM 767 O O . ARG A 1 105 ? 40.027 -14.818 9.712 1.00 29.23 105 ARG A O 1
ATOM 775 N N . LYS A 1 106 ? 40.750 -16.583 10.874 1.00 29.79 106 LYS A N 1
ATOM 776 C CA . LYS A 1 106 ? 39.887 -17.526 10.149 1.00 31.10 106 LYS A CA 1
ATOM 777 C C . LYS A 1 106 ? 38.400 -17.355 10.497 1.00 30.74 106 LYS A C 1
ATOM 778 O O . LYS A 1 106 ? 37.527 -17.519 9.637 1.00 30.45 106 LYS A O 1
ATOM 784 N N . ILE A 1 107 ? 38.135 -17.025 11.761 1.00 30.74 107 ILE A N 1
ATOM 785 C CA . ILE A 1 107 ? 36.787 -16.736 12.269 1.00 30.73 107 ILE A CA 1
ATOM 786 C C . ILE A 1 107 ? 36.168 -15.486 11.612 1.00 31.22 107 ILE A C 1
ATOM 787 O O . ILE A 1 107 ? 35.032 -15.519 11.108 1.00 30.57 107 ILE A O 1
ATOM 792 N N . LEU A 1 108 ? 36.932 -14.395 11.617 1.00 31.91 108 LEU A N 1
ATOM 793 C CA . LEU A 1 108 ? 36.465 -13.112 11.092 1.00 32.78 108 LEU A CA 1
ATOM 794 C C . LEU A 1 108 ? 36.277 -13.130 9.573 1.00 33.34 108 LEU A C 1
ATOM 795 O O . LEU A 1 108 ? 35.326 -12.543 9.068 1.00 33.31 108 LEU A O 1
ATOM 800 N N . TYR A 1 109 ? 37.146 -13.839 8.856 1.00 34.63 109 TYR A N 1
ATOM 801 C CA . TYR A 1 109 ? 37.043 -13.946 7.396 1.00 35.99 109 TYR A CA 1
ATOM 802 C C . TYR A 1 109 ? 35.664 -14.440 6.938 1.00 36.05 109 TYR A C 1
ATOM 803 O O . TYR A 1 109 ? 35.146 -14.009 5.915 1.00 35.53 109 TYR A O 1
ATOM 812 N N . GLN A 1 110 ? 35.066 -15.323 7.724 1.00 36.33 110 GLN A N 1
ATOM 813 C CA . GLN A 1 110 ? 33.734 -15.839 7.436 1.00 37.01 110 GLN A CA 1
ATOM 814 C C . GLN A 1 110 ? 32.664 -14.742 7.299 1.00 36.93 110 GLN A C 1
ATOM 815 O O . GLN A 1 110 ? 31.657 -14.939 6.624 1.00 36.87 110 GLN A O 1
ATOM 821 N N . ALA A 1 111 ? 32.900 -13.585 7.919 1.00 36.78 111 ALA A N 1
ATOM 822 C CA . ALA A 1 111 ? 32.016 -12.430 7.747 1.00 36.69 111 ALA A CA 1
ATOM 823 C C . ALA A 1 111 ? 32.147 -11.785 6.373 1.00 36.64 111 ALA A C 1
ATOM 824 O O . ALA A 1 111 ? 31.262 -11.039 5.953 1.00 36.95 111 ALA A O 1
ATOM 826 N N . PHE A 1 112 ? 33.231 -12.090 5.663 1.00 36.66 112 PHE A N 1
ATOM 827 C CA . PHE A 1 112 ? 33.507 -11.444 4.374 1.00 36.50 112 PHE A CA 1
ATOM 828 C C . PHE A 1 112 ? 33.606 -12.422 3.194 1.00 36.64 112 PHE A C 1
ATOM 829 O O . PHE A 1 112 ? 34.299 -12.159 2.214 1.00 36.34 112 PHE A O 1
ATOM 837 N N . LEU A 1 113 ? 32.896 -13.544 3.286 1.00 37.22 113 LEU A N 1
ATOM 838 C CA . LEU A 1 113 ? 32.860 -14.521 2.190 1.00 37.89 113 LEU A CA 1
ATOM 839 C C . LEU A 1 113 ? 32.118 -13.959 0.978 1.00 38.45 113 LEU A C 1
ATOM 840 O O . LEU A 1 113 ? 31.174 -13.187 1.146 1.00 38.09 113 LEU A O 1
ATOM 845 N N . PRO A 1 114 ? 32.554 -14.337 -0.245 1.00 39.36 114 PRO A N 1
ATOM 846 C CA . PRO A 1 114 ? 31.943 -13.877 -1.492 1.00 40.19 114 PRO A CA 1
ATOM 847 C C . PRO A 1 114 ? 30.410 -13.830 -1.477 1.00 40.86 114 PRO A C 1
ATOM 848 O O . PRO A 1 114 ? 29.830 -12.861 -1.969 1.00 41.32 114 PRO A O 1
ATOM 852 N N . ARG A 1 115 ? 29.764 -14.853 -0.919 1.00 41.29 115 ARG A N 1
ATOM 853 C CA . ARG A 1 115 ? 28.300 -14.892 -0.880 1.00 41.80 115 ARG A CA 1
ATOM 854 C C . ARG A 1 115 ? 27.696 -14.032 0.227 1.00 40.93 115 ARG A C 1
ATOM 855 O O . ARG A 1 115 ? 26.615 -13.489 0.056 1.00 40.80 115 ARG A O 1
ATOM 863 N N . THR A 1 116 ? 28.390 -13.914 1.353 1.00 40.98 116 THR A N 1
ATOM 864 C CA . THR A 1 116 ? 27.919 -13.092 2.483 1.00 41.02 116 THR A CA 1
ATOM 865 C C . THR A 1 116 ? 27.969 -11.606 2.114 1.00 40.87 116 THR A C 1
ATOM 866 O O . THR A 1 116 ? 27.142 -10.810 2.562 1.00 41.06 116 THR A O 1
ATOM 870 N N . LEU A 1 117 ? 28.958 -11.249 1.305 1.00 40.55 117 LEU A N 1
ATOM 871 C CA . LEU A 1 117 ? 29.078 -9.897 0.785 1.00 40.34 117 LEU A CA 1
ATOM 872 C C . LEU A 1 117 ? 27.940 -9.596 -0.190 1.00 40.19 117 LEU A C 1
ATOM 873 O O . LEU A 1 117 ? 27.361 -8.509 -0.163 1.00 39.64 117 LEU A O 1
ATOM 878 N N . ASP A 1 118 ? 27.625 -10.576 -1.041 1.00 40.28 118 ASP A N 1
ATOM 879 C CA . ASP A 1 118 ? 26.509 -10.477 -1.975 1.00 40.05 118 ASP A CA 1
ATOM 880 C C . ASP A 1 118 ? 25.204 -10.178 -1.232 1.00 39.81 118 ASP A C 1
ATOM 881 O O . ASP A 1 118 ? 24.390 -9.376 -1.694 1.00 39.98 118 ASP A O 1
ATOM 886 N N . SER A 1 119 ? 25.028 -10.796 -0.064 1.00 39.40 119 SER A N 1
ATOM 887 C CA . SER A 1 119 ? 23.842 -10.565 0.765 1.00 38.82 119 SER A CA 1
ATOM 888 C C . SER A 1 119 ? 23.824 -9.216 1.478 1.00 38.78 119 SER A C 1
ATOM 889 O O . SER A 1 119 ? 22.770 -8.789 1.952 1.00 39.05 119 SER A O 1
ATOM 892 N N . TYR A 1 120 ? 24.975 -8.544 1.557 1.00 38.69 120 TYR A N 1
ATOM 893 C CA . TYR A 1 120 ? 25.050 -7.203 2.162 1.00 38.19 120 TYR A CA 1
ATOM 894 C C . TYR A 1 120 ? 24.440 -6.116 1.267 1.00 37.41 120 TYR A C 1
ATOM 895 O O . TYR A 1 120 ? 23.995 -5.075 1.754 1.00 37.21 120 TYR A O 1
ATOM 904 N N . LEU A 1 121 ? 24.415 -6.371 -0.036 1.00 36.68 121 LEU A N 1
ATOM 905 C CA . LEU A 1 121 ? 24.070 -5.348 -1.038 1.00 36.36 121 LEU A CA 1
ATOM 906 C C . LEU A 1 121 ? 22.769 -4.547 -0.871 1.00 35.67 121 LEU A C 1
ATOM 907 O O . LEU A 1 121 ? 22.826 -3.310 -0.879 1.00 35.54 121 LEU A O 1
ATOM 912 N N . PRO A 1 122 ? 21.605 -5.237 -0.749 1.00 34.96 122 PRO A N 1
ATOM 913 C CA . PRO A 1 122 ? 20.317 -4.538 -0.652 1.00 34.29 122 PRO A CA 1
ATOM 914 C C . PRO A 1 122 ? 20.278 -3.438 0.427 1.00 33.68 122 PRO A C 1
ATOM 915 O O . PRO A 1 122 ? 19.850 -2.319 0.135 1.00 33.66 122 PRO A O 1
ATOM 919 N N . LYS A 1 123 ? 20.725 -3.750 1.646 1.00 32.71 123 LYS A N 1
ATOM 920 C CA . LYS A 1 123 ? 20.745 -2.764 2.733 1.00 32.02 123 LYS A CA 1
ATOM 921 C C . LYS A 1 123 ? 21.773 -1.685 2.464 1.00 31.30 123 LYS A C 1
ATOM 922 O O . LYS A 1 123 ? 21.541 -0.516 2.783 1.00 30.71 123 LYS A O 1
ATOM 928 N N . MET A 1 124 ? 22.911 -2.087 1.897 1.00 30.95 124 MET A N 1
ATOM 929 C CA . MET A 1 124 ? 23.981 -1.142 1.577 1.00 31.30 124 MET A CA 1
ATOM 930 C C . MET A 1 124 ? 23.540 -0.144 0.519 1.00 30.10 124 MET A C 1
ATOM 931 O O . MET A 1 124 ? 23.755 1.041 0.673 1.00 29.81 124 MET A O 1
ATOM 936 N N . ASP A 1 125 ? 22.923 -0.644 -0.545 1.00 29.79 125 ASP A N 1
ATOM 937 C CA . ASP A 1 125 ? 22.421 0.194 -1.628 1.00 29.77 125 ASP A CA 1
ATOM 938 C C . ASP A 1 125 ? 21.272 1.098 -1.169 1.00 29.09 125 ASP A C 1
ATOM 939 O O . ASP A 1 125 ? 21.139 2.226 -1.638 1.00 28.35 125 ASP A O 1
ATOM 944 N N . GLY A 1 126 ? 20.449 0.587 -0.252 1.00 28.65 126 GLY A N 1
ATOM 945 C CA . GLY A 1 126 ? 19.359 1.355 0.339 1.00 27.87 126 GLY A CA 1
ATOM 946 C C . GLY A 1 126 ? 19.866 2.508 1.193 1.00 27.80 126 GLY A C 1
ATOM 947 O O . GLY A 1 126 ? 19.307 3.605 1.151 1.00 27.04 126 GLY A O 1
ATOM 948 N N . ILE A 1 127 ? 20.923 2.264 1.971 1.00 27.81 127 ILE A N 1
ATOM 949 C CA . ILE A 1 127 ? 21.544 3.335 2.766 1.00 27.94 127 ILE A CA 1
ATOM 950 C C . ILE A 1 127 ? 22.201 4.348 1.823 1.00 27.87 127 ILE A C 1
ATOM 951 O O . ILE A 1 127 ? 22.054 5.561 2.000 1.00 27.30 127 ILE A O 1
ATOM 956 N N . VAL A 1 128 ? 22.900 3.833 0.806 1.00 28.21 128 VAL A N 1
ATOM 957 C CA . VAL A 1 128 ? 23.641 4.684 -0.150 1.00 28.17 128 VAL A CA 1
ATOM 958 C C . VAL A 1 128 ? 22.737 5.666 -0.940 1.00 28.47 128 VAL A C 1
ATOM 959 O O . VAL A 1 128 ? 22.959 6.882 -0.909 1.00 28.31 128 VAL A O 1
ATOM 963 N N . GLN A 1 129 ? 21.708 5.127 -1.594 1.00 28.77 129 GLN A N 1
ATOM 964 C CA . GLN A 1 129 ? 20.719 5.918 -2.335 1.00 29.32 129 GLN A CA 1
ATOM 965 C C . GLN A 1 129 ? 19.972 6.925 -1.471 1.00 29.43 129 GLN A C 1
ATOM 966 O O . GLN A 1 129 ? 19.673 8.033 -1.922 1.00 29.50 129 GLN A O 1
ATOM 972 N N . GLY A 1 130 ? 19.653 6.534 -0.238 1.00 29.37 130 GLY A N 1
ATOM 973 C CA . GLY A 1 130 ? 19.014 7.442 0.707 1.00 29.42 130 GLY A CA 1
ATOM 974 C C . GLY A 1 130 ? 19.807 8.725 0.880 1.00 29.72 130 GLY A C 1
ATOM 975 O O . GLY A 1 130 ? 19.242 9.813 0.848 1.00 29.96 130 GLY A O 1
ATOM 976 N N . TYR A 1 131 ? 21.119 8.599 1.060 1.00 29.59 131 TYR A N 1
ATOM 977 C CA . TYR A 1 131 ? 21.986 9.764 1.256 1.00 29.76 131 TYR A CA 1
ATOM 978 C C . TYR A 1 131 ? 22.144 10.603 -0.001 1.00 30.08 131 TYR A C 1
ATOM 979 O O . TYR A 1 131 ? 22.143 11.822 0.085 1.00 30.19 131 TYR A O 1
ATOM 988 N N . LEU A 1 132 ? 22.284 9.950 -1.156 1.00 30.59 132 LEU A N 1
ATOM 989 C CA . LEU A 1 132 ? 22.425 10.647 -2.439 1.00 31.11 132 LEU A CA 1
ATOM 990 C C . LEU A 1 132 ? 21.226 11.544 -2.725 1.00 31.82 132 LEU A C 1
ATOM 991 O O . LEU A 1 132 ? 21.382 12.686 -3.169 1.00 31.61 132 LEU A O 1
ATOM 996 N N . GLU A 1 133 ? 20.036 11.012 -2.451 1.00 33.10 133 GLU A N 1
ATOM 997 C CA . GLU A 1 133 ? 18.784 11.748 -2.583 1.00 34.56 133 GLU A CA 1
ATOM 998 C C . GLU A 1 133 ? 18.782 13.030 -1.741 1.00 34.75 133 GLU A C 1
ATOM 999 O O . GLU A 1 133 ? 18.460 14.106 -2.251 1.00 34.91 133 GLU A O 1
ATOM 1005 N N . GLN A 1 134 ? 19.148 12.910 -0.465 1.00 35.14 134 GLN A N 1
ATOM 1006 C CA . GLN A 1 134 ? 19.301 14.070 0.409 1.00 35.91 134 GLN A CA 1
ATOM 1007 C C . GLN A 1 134 ? 20.306 15.083 -0.159 1.00 35.59 134 GLN A C 1
ATOM 1008 O O . GLN A 1 134 ? 19.992 16.272 -0.263 1.00 35.72 134 GLN A O 1
ATOM 1014 N N . TRP A 1 135 ? 21.497 14.612 -0.542 1.00 35.20 135 TRP A N 1
ATOM 1015 C CA . TRP A 1 135 ? 22.551 15.501 -1.065 1.00 34.62 135 TRP A CA 1
ATOM 1016 C C . TRP A 1 135 ? 22.185 16.158 -2.398 1.00 34.63 135 TRP A C 1
ATOM 1017 O O . TRP A 1 135 ? 22.539 17.313 -2.645 1.00 34.61 135 TRP A O 1
ATOM 1028 N N . GLY A 1 136 ? 21.486 15.413 -3.243 1.00 34.99 136 GLY A N 1
ATOM 1029 C CA . GLY A 1 136 ? 20.981 15.935 -4.510 1.00 36.19 136 GLY A CA 1
ATOM 1030 C C . GLY A 1 136 ? 19.943 17.047 -4.392 1.00 36.68 136 GLY A C 1
ATOM 1031 O O . GLY A 1 136 ? 19.808 17.858 -5.312 1.00 36.82 136 GLY A O 1
ATOM 1032 N N . LYS A 1 137 ? 19.211 17.069 -3.271 1.00 37.03 137 LYS A N 1
ATOM 1033 C CA . LYS A 1 137 ? 18.244 18.129 -2.949 1.00 37.49 137 LYS A CA 1
ATOM 1034 C C . LYS A 1 137 ? 18.915 19.415 -2.502 1.00 37.64 137 LYS A C 1
ATOM 1035 O O . LYS A 1 137 ? 18.419 20.504 -2.791 1.00 37.76 137 LYS A O 1
ATOM 1041 N N . ALA A 1 138 ? 20.035 19.290 -1.789 1.00 37.66 138 ALA A N 1
ATOM 1042 C CA . ALA A 1 138 ? 20.743 20.452 -1.230 1.00 37.54 138 ALA A CA 1
ATOM 1043 C C . ALA A 1 138 ? 21.385 21.318 -2.307 1.00 37.49 138 ALA A C 1
ATOM 1044 O O . ALA A 1 138 ? 21.501 20.899 -3.464 1.00 37.92 138 ALA A O 1
ATOM 1046 N N . ASN A 1 139 ? 21.794 22.528 -1.931 1.00 36.99 139 ASN A N 1
ATOM 1047 C CA . ASN A 1 139 ? 22.601 23.352 -2.824 1.00 36.86 139 ASN A CA 1
ATOM 1048 C C . ASN A 1 139 ? 24.056 22.891 -2.708 1.00 36.21 139 ASN A C 1
ATOM 1049 O O . ASN A 1 139 ? 24.416 21.844 -3.252 1.00 37.09 139 ASN A O 1
ATOM 1054 N N . GLU A 1 140 ? 24.881 23.648 -1.992 1.00 34.78 140 GLU A N 1
ATOM 1055 C CA . GLU A 1 140 ? 26.213 23.193 -1.618 1.00 33.78 140 GLU A CA 1
ATOM 1056 C C . GLU A 1 140 ? 26.147 22.070 -0.569 1.00 32.62 140 GLU A C 1
ATOM 1057 O O . GLU A 1 140 ? 25.395 22.160 0.412 1.00 32.16 140 GLU A O 1
ATOM 1063 N N . VAL A 1 141 ? 26.914 21.004 -0.800 1.00 31.17 141 VAL A N 1
ATOM 1064 C CA . VAL A 1 141 ? 27.129 19.975 0.221 1.00 29.79 141 VAL A CA 1
ATOM 1065 C C . VAL A 1 141 ? 28.560 20.055 0.754 1.00 28.50 141 VAL A C 1
ATOM 1066 O O . VAL A 1 141 ? 29.515 19.989 -0.014 1.00 28.09 141 VAL A O 1
ATOM 1070 N N . ILE A 1 142 ? 28.700 20.244 2.067 1.00 27.12 142 ILE A N 1
ATOM 1071 C CA . ILE A 1 142 ? 29.996 20.066 2.744 1.00 25.35 142 ILE A CA 1
ATOM 1072 C C . ILE A 1 142 ? 30.188 18.553 2.929 1.00 24.07 142 ILE A C 1
ATOM 1073 O O . ILE A 1 142 ? 29.710 17.981 3.917 1.00 22.92 142 ILE A O 1
ATOM 1078 N N . TRP A 1 143 ? 30.867 17.911 1.968 1.00 22.13 143 TRP A N 1
ATOM 1079 C CA . TRP A 1 143 ? 30.741 16.455 1.796 1.00 21.27 143 TRP A CA 1
ATOM 1080 C C . TRP A 1 143 ? 31.423 15.588 2.837 1.00 21.18 143 TRP A C 1
ATOM 1081 O O . TRP A 1 143 ? 30.865 14.574 3.245 1.00 21.17 143 TRP A O 1
ATOM 1092 N N . TYR A 1 144 ? 32.630 15.951 3.250 1.00 20.96 144 TYR A N 1
ATOM 1093 C CA . TYR A 1 144 ? 33.385 15.045 4.095 1.00 21.20 144 TYR A CA 1
ATOM 1094 C C . TYR A 1 144 ? 32.586 14.541 5.341 1.00 21.37 144 TYR A C 1
ATOM 1095 O O . TYR A 1 144 ? 32.476 13.336 5.529 1.00 21.81 144 TYR A O 1
ATOM 1104 N N . PRO A 1 145 ? 31.994 15.456 6.154 1.00 21.64 145 PRO A N 1
ATOM 1105 C CA . PRO A 1 145 ? 31.205 15.068 7.341 1.00 21.71 145 PRO A CA 1
ATOM 1106 C C . PRO A 1 145 ? 29.978 14.227 7.015 1.00 21.80 145 PRO A C 1
ATOM 1107 O O . PRO A 1 145 ? 29.568 13.387 7.822 1.00 21.35 145 PRO A O 1
ATOM 1111 N N . GLN A 1 146 ? 29.400 14.468 5.842 1.00 21.82 146 GLN A N 1
ATOM 1112 C CA . GLN A 1 146 ? 28.302 13.663 5.312 1.00 22.33 146 GLN A CA 1
ATOM 1113 C C . GLN A 1 146 ? 28.710 12.231 4.989 1.00 22.28 146 GLN A C 1
ATOM 1114 O O . GLN A 1 146 ? 27.978 11.299 5.299 1.00 21.91 146 GLN A O 1
ATOM 1120 N N . LEU A 1 147 ? 29.864 12.075 4.341 1.00 22.92 147 LEU A N 1
ATOM 1121 C CA . LEU A 1 147 ? 30.407 10.759 4.023 1.00 23.65 147 LEU A CA 1
ATOM 1122 C C . LEU A 1 147 ? 30.666 9.967 5.302 1.00 23.54 147 LEU A C 1
ATOM 1123 O O . LEU A 1 147 ? 30.450 8.767 5.318 1.00 23.11 147 LEU A O 1
ATOM 1128 N N . ARG A 1 148 ? 31.092 10.665 6.362 1.00 23.79 148 ARG A N 1
ATOM 1129 C CA . ARG A 1 148 ? 31.308 10.066 7.679 1.00 24.62 148 ARG A CA 1
ATOM 1130 C C . ARG A 1 148 ? 30.010 9.556 8.289 1.00 25.16 148 ARG A C 1
ATOM 1131 O O . ARG A 1 148 ? 30.005 8.511 8.938 1.00 25.22 148 ARG A O 1
ATOM 1139 N N . ARG A 1 149 ? 28.910 10.277 8.068 1.00 25.51 149 ARG A N 1
ATOM 1140 C CA . ARG A 1 149 ? 27.600 9.825 8.566 1.00 25.69 149 ARG A CA 1
ATOM 1141 C C . ARG A 1 149 ? 27.161 8.565 7.838 1.00 24.69 149 ARG A C 1
ATOM 1142 O O . ARG A 1 149 ? 26.772 7.593 8.474 1.00 24.96 149 ARG A O 1
ATOM 1150 N N . MET A 1 150 ? 27.266 8.584 6.510 1.00 24.07 150 MET A N 1
ATOM 1151 C CA . MET A 1 150 ? 26.894 7.455 5.671 1.00 23.29 150 MET A CA 1
ATOM 1152 C C . MET A 1 150 ? 27.689 6.188 5.983 1.00 23.10 150 MET A C 1
ATOM 1153 O O . MET A 1 150 ? 27.088 5.148 6.245 1.00 23.01 150 MET A O 1
ATOM 1158 N N . THR A 1 151 ? 29.023 6.270 5.955 1.00 22.21 151 THR A N 1
ATOM 1159 C CA . THR A 1 151 ? 29.840 5.060 6.098 1.00 22.08 151 THR A CA 1
ATOM 1160 C C . THR A 1 151 ? 29.649 4.426 7.467 1.00 22.27 151 THR A C 1
ATOM 1161 O O . THR A 1 151 ? 29.654 3.201 7.570 1.00 22.53 151 THR A O 1
ATOM 1165 N N . PHE A 1 152 ? 29.493 5.247 8.509 1.00 22.69 152 PHE A N 1
ATOM 1166 C CA . PHE A 1 152 ? 29.146 4.711 9.836 1.00 23.41 152 PHE A CA 1
ATOM 1167 C C . PHE A 1 152 ? 27.815 3.970 9.782 1.00 23.78 152 PHE A C 1
ATOM 1168 O O . PHE A 1 152 ? 27.709 2.860 10.294 1.00 25.12 152 PHE A O 1
ATOM 1176 N N . ASP A 1 153 ? 26.813 4.587 9.158 1.00 24.23 153 ASP A N 1
ATOM 1177 C CA . ASP A 1 153 ? 25.493 3.984 8.982 1.00 24.22 153 ASP A CA 1
ATOM 1178 C C . ASP A 1 153 ? 25.521 2.625 8.293 1.00 23.65 153 ASP A C 1
ATOM 1179 O O . ASP A 1 153 ? 24.776 1.739 8.679 1.00 22.98 153 ASP A O 1
ATOM 1184 N N . VAL A 1 154 ? 26.355 2.483 7.260 1.00 23.10 154 VAL A N 1
ATOM 1185 C CA . VAL A 1 154 ? 26.488 1.216 6.535 1.00 22.79 154 VAL A CA 1
ATOM 1186 C C . VAL A 1 154 ? 27.121 0.159 7.452 1.00 23.49 154 VAL A C 1
ATOM 1187 O O . VAL A 1 154 ? 26.648 -0.981 7.520 1.00 23.80 154 VAL A O 1
ATOM 1191 N N . ALA A 1 155 ? 28.177 0.562 8.160 1.00 22.98 155 ALA A N 1
ATOM 1192 C CA . ALA A 1 155 ? 28.943 -0.337 8.985 1.00 23.43 155 ALA A CA 1
ATOM 1193 C C . ALA A 1 155 ? 28.108 -0.796 10.176 1.00 23.88 155 ALA A C 1
ATOM 1194 O O . ALA A 1 155 ? 28.037 -1.997 10.444 1.00 24.14 155 ALA A O 1
ATOM 1196 N N . ALA A 1 156 ? 27.460 0.147 10.865 1.00 24.29 156 ALA A N 1
ATOM 1197 C CA . ALA A 1 156 ? 26.607 -0.204 12.013 1.00 25.18 156 ALA A CA 1
ATOM 1198 C C . ALA A 1 156 ? 25.487 -1.132 11.559 1.00 25.78 156 ALA A C 1
ATOM 1199 O O . ALA A 1 156 ? 25.227 -2.158 12.186 1.00 26.34 156 ALA A O 1
ATOM 1201 N N . THR A 1 157 ? 24.867 -0.785 10.434 1.00 26.36 157 THR A N 1
ATOM 1202 C CA . THR A 1 157 ? 23.771 -1.568 9.858 1.00 27.43 157 THR A CA 1
ATOM 1203 C C . THR A 1 157 ? 24.155 -2.996 9.481 1.00 27.82 157 THR A C 1
ATOM 1204 O O . THR A 1 157 ? 23.504 -3.942 9.923 1.00 28.32 157 THR A O 1
ATOM 1208 N N . LEU A 1 158 ? 25.201 -3.147 8.675 1.00 28.30 158 LEU A N 1
ATOM 1209 C CA . LEU A 1 158 ? 25.559 -4.459 8.132 1.00 28.83 158 LEU A CA 1
ATOM 1210 C C . LEU A 1 158 ? 26.275 -5.382 9.122 1.00 29.52 158 LEU A C 1
ATOM 1211 O O . LEU A 1 158 ? 26.207 -6.609 8.981 1.00 29.19 158 LEU A O 1
ATOM 1216 N N . PHE A 1 159 ? 26.952 -4.801 10.115 1.00 30.21 159 PHE A N 1
ATOM 1217 C CA . PHE A 1 159 ? 27.698 -5.596 11.097 1.00 31.20 159 PHE A CA 1
ATOM 1218 C C . PHE A 1 159 ? 26.898 -5.914 12.363 1.00 32.40 159 PHE A C 1
ATOM 1219 O O . PHE A 1 159 ? 27.163 -6.908 13.031 1.00 32.32 159 PHE A O 1
ATOM 1227 N N . MET A 1 160 ? 25.930 -5.063 12.686 1.00 34.31 160 MET A N 1
ATOM 1228 C CA . MET A 1 160 ? 25.139 -5.231 13.896 1.00 35.91 160 MET A CA 1
ATOM 1229 C C . MET A 1 160 ? 23.640 -5.446 13.652 1.00 37.60 160 MET A C 1
ATOM 1230 O O . MET A 1 160 ? 23.051 -6.361 14.228 1.00 38.24 160 MET A O 1
ATOM 1235 N N . GLY A 1 161 ? 23.034 -4.621 12.799 1.00 39.44 161 GLY A N 1
ATOM 1236 C CA . GLY A 1 161 ? 21.581 -4.667 12.549 1.00 41.29 161 GLY A CA 1
ATOM 1237 C C . GLY A 1 161 ? 20.956 -3.284 12.411 1.00 42.96 161 GLY A C 1
ATOM 1238 O O . GLY A 1 161 ? 21.528 -2.286 12.873 1.00 42.98 161 GLY A O 1
ATOM 1239 N N . GLU A 1 162 ? 19.773 -3.232 11.785 1.00 44.39 162 GLU A N 1
ATOM 1240 C CA . GLU A 1 162 ? 19.115 -1.969 11.397 1.00 45.68 162 GLU A CA 1
ATOM 1241 C C . GLU A 1 162 ? 18.626 -1.088 12.563 1.00 46.61 162 GLU A C 1
ATOM 1242 O O . GLU A 1 162 ? 18.863 0.124 12.559 1.00 46.88 162 GLU A O 1
ATOM 1244 N N . LYS A 1 163 ? 17.960 -1.694 13.551 1.00 47.60 163 LYS A N 1
ATOM 1245 C CA . LYS A 1 163 ? 17.447 -0.961 14.728 1.00 48.48 163 LYS A CA 1
ATOM 1246 C C . LYS A 1 163 ? 18.574 -0.421 15.613 1.00 48.88 163 LYS A C 1
ATOM 1247 O O . LYS A 1 163 ? 18.413 0.592 16.303 1.00 48.94 163 LYS A O 1
ATOM 1249 N N . VAL A 1 164 ? 19.704 -1.124 15.587 1.00 49.55 164 VAL A N 1
ATOM 1250 C CA . VAL A 1 164 ? 20.949 -0.689 16.225 1.00 49.99 164 VAL A CA 1
ATOM 1251 C C . VAL A 1 164 ? 21.434 0.663 15.667 1.00 50.41 164 VAL A C 1
ATOM 1252 O O . VAL A 1 164 ? 21.874 1.541 16.426 1.00 50.50 164 VAL A O 1
ATOM 1256 N N . SER A 1 165 ? 21.328 0.817 14.344 1.00 50.62 165 SER A N 1
ATOM 1257 C CA . SER A 1 165 ? 21.862 1.986 13.616 1.00 50.66 165 SER A CA 1
ATOM 1258 C C . SER A 1 165 ? 21.159 3.315 13.926 1.00 50.44 165 SER A C 1
ATOM 1259 O O . SER A 1 165 ? 21.797 4.370 13.936 1.00 50.51 165 SER A O 1
ATOM 1262 N N . GLN A 1 166 ? 19.854 3.264 14.180 1.00 50.29 166 GLN A N 1
ATOM 1263 C CA . GLN A 1 166 ? 19.076 4.477 14.429 1.00 49.89 166 GLN A CA 1
ATOM 1264 C C . GLN A 1 166 ? 19.109 4.872 15.908 1.00 49.50 166 GLN A C 1
ATOM 1265 O O . GLN A 1 166 ? 18.062 5.175 16.496 1.00 49.73 166 GLN A O 1
ATOM 1267 N N . ASN A 1 167 ? 20.311 4.899 16.495 1.00 48.61 167 ASN A N 1
ATOM 1268 C CA . ASN A 1 167 ? 20.434 4.915 17.955 1.00 47.40 167 ASN A CA 1
ATOM 1269 C C . ASN A 1 167 ? 21.625 5.574 18.662 1.00 46.27 167 ASN A C 1
ATOM 1270 O O . ASN A 1 167 ? 22.653 4.944 18.874 1.00 46.83 167 ASN A O 1
ATOM 1275 N N . PRO A 1 168 ? 21.566 6.882 18.923 1.00 44.89 168 PRO A N 1
ATOM 1276 C CA . PRO A 1 168 ? 21.663 8.093 18.148 1.00 43.32 168 PRO A CA 1
ATOM 1277 C C . PRO A 1 168 ? 22.972 8.734 18.677 1.00 41.62 168 PRO A C 1
ATOM 1278 O O . PRO A 1 168 ? 23.451 9.744 18.163 1.00 41.87 168 PRO A O 1
ATOM 1282 N N . GLN A 1 169 ? 23.521 8.096 19.712 1.00 39.57 169 GLN A N 1
ATOM 1283 C CA . GLN A 1 169 ? 24.708 8.518 20.450 1.00 37.73 169 GLN A CA 1
ATOM 1284 C C . GLN A 1 169 ? 25.957 7.781 19.970 1.00 36.09 169 GLN A C 1
ATOM 1285 O O . GLN A 1 169 ? 27.083 8.137 20.339 1.00 35.58 169 GLN A O 1
ATOM 1291 N N . LEU A 1 170 ? 25.734 6.748 19.158 1.00 34.25 170 LEU A N 1
ATOM 1292 C CA . LEU A 1 170 ? 26.760 5.803 18.726 1.00 32.65 170 LEU A CA 1
ATOM 1293 C C . LEU A 1 170 ? 27.811 6.456 17.825 1.00 31.43 170 LEU A C 1
ATOM 1294 O O . LEU A 1 170 ? 29.011 6.225 17.996 1.00 30.65 170 LEU A O 1
ATOM 1299 N N . PHE A 1 171 ? 27.333 7.257 16.870 1.00 30.19 171 PHE A N 1
ATOM 1300 C CA . PHE A 1 171 ? 28.168 8.009 15.922 1.00 29.19 171 PHE A CA 1
ATOM 1301 C C . PHE A 1 171 ? 29.004 9.082 16.626 1.00 28.37 171 PHE A C 1
ATOM 1302 O O . PHE A 1 171 ? 30.220 9.090 16.477 1.00 28.66 171 PHE A O 1
ATOM 1310 N N . PRO A 1 172 ? 28.368 9.967 17.419 1.00 27.78 172 PRO A N 1
ATOM 1311 C CA . PRO A 1 172 ? 29.113 10.960 18.200 1.00 27.27 172 PRO A CA 1
ATOM 1312 C C . PRO A 1 172 ? 30.246 10.365 19.045 1.00 26.95 172 PRO A C 1
ATOM 1313 O O . PRO A 1 172 ? 31.349 10.931 19.085 1.00 26.91 172 PRO A O 1
ATOM 1317 N N . TRP A 1 173 ? 29.976 9.241 19.706 1.00 25.78 173 TRP A N 1
ATOM 1318 C CA . TRP A 1 173 ? 30.970 8.533 20.505 1.00 25.23 173 TRP A CA 1
ATOM 1319 C C . TRP A 1 173 ? 32.128 7.981 19.659 1.00 24.58 173 TRP A C 1
ATOM 1320 O O . TRP A 1 173 ? 33.291 8.136 20.018 1.00 24.74 173 TRP A O 1
ATOM 1331 N N . PHE A 1 174 ? 31.807 7.333 18.544 1.00 24.05 174 PHE A N 1
ATOM 1332 C CA . PHE A 1 174 ? 32.825 6.802 17.648 1.00 23.58 174 PHE A CA 1
ATOM 1333 C C . PHE A 1 174 ? 33.754 7.870 17.091 1.00 22.38 174 PHE A C 1
ATOM 1334 O O . PHE A 1 174 ? 34.955 7.654 16.972 1.00 22.83 174 PHE A O 1
ATOM 1342 N N . GLU A 1 175 ? 33.194 9.027 16.784 1.00 21.30 175 GLU A N 1
ATOM 1343 C CA . GLU A 1 175 ? 33.959 10.159 16.270 1.00 20.92 175 GLU A CA 1
ATOM 1344 C C . GLU A 1 175 ? 35.001 10.636 17.267 1.00 20.22 175 GLU A C 1
ATOM 1345 O O . GLU A 1 175 ? 36.149 10.902 16.899 1.00 19.34 175 GLU A O 1
ATOM 1351 N N . THR A 1 176 ? 34.588 10.710 18.534 1.00 19.26 176 THR A N 1
ATOM 1352 C CA . THR A 1 176 ? 35.481 11.002 19.655 1.00 18.73 176 THR A CA 1
ATOM 1353 C C . THR A 1 176 ? 36.511 9.876 19.913 1.00 18.29 176 THR A C 1
ATOM 1354 O O . THR A 1 176 ? 37.692 10.139 20.135 1.00 18.00 176 THR A O 1
ATOM 1358 N N . TYR A 1 177 ? 36.050 8.630 19.899 1.00 18.16 177 TYR A N 1
ATOM 1359 C CA . TYR A 1 177 ? 36.929 7.460 20.007 1.00 17.69 177 TYR A CA 1
ATOM 1360 C C . TYR A 1 177 ? 38.061 7.520 18.951 1.00 17.48 177 TYR A C 1
ATOM 1361 O O . TYR A 1 177 ? 39.239 7.470 19.288 1.00 16.60 177 TYR A O 1
ATOM 1370 N N . ILE A 1 178 ? 37.683 7.676 17.688 1.00 17.71 178 ILE A N 1
ATOM 1371 C CA . ILE A 1 178 ? 38.629 7.784 16.567 1.00 18.48 178 ILE A CA 1
ATOM 1372 C C . ILE A 1 178 ? 39.699 8.887 16.726 1.00 18.87 178 ILE A C 1
ATOM 1373 O O . ILE A 1 178 ? 40.884 8.644 16.463 1.00 19.77 178 ILE A O 1
ATOM 1378 N N . GLN A 1 179 ? 39.295 10.069 17.194 1.00 19.01 179 GLN A N 1
ATOM 1379 C CA . GLN A 1 179 ? 40.210 11.217 17.332 1.00 19.82 179 GLN A CA 1
ATOM 1380 C C . GLN A 1 179 ? 41.399 10.971 18.270 1.00 19.43 179 GLN A C 1
ATOM 1381 O O . GLN A 1 179 ? 42.441 11.617 18.132 1.00 18.69 179 GLN A O 1
ATOM 1387 N N . GLY A 1 180 ? 41.254 10.010 19.194 1.00 19.59 180 GLY A N 1
ATOM 1388 C CA . GLY A 1 180 ? 42.318 9.690 20.142 1.00 19.12 180 GLY A CA 1
ATOM 1389 C C . GLY A 1 180 ? 43.180 8.504 19.784 1.00 19.49 180 GLY A C 1
ATOM 1390 O O . GLY A 1 180 ? 44.172 8.257 20.452 1.00 19.94 180 GLY A O 1
ATOM 1391 N N . LEU A 1 181 ? 42.802 7.753 18.743 1.00 20.00 181 LEU A N 1
ATOM 1392 C CA . LEU A 1 181 ? 43.515 6.533 18.348 1.00 19.90 181 LEU A CA 1
ATOM 1393 C C . LEU A 1 181 ? 45.008 6.770 18.084 1.00 20.11 181 LEU A C 1
ATOM 1394 O O . LEU A 1 181 ? 45.867 5.999 18.553 1.00 19.94 181 LEU A O 1
ATOM 1399 N N . PHE A 1 182 ? 45.311 7.837 17.349 1.00 19.61 182 PHE A N 1
ATOM 1400 C CA . PHE A 1 182 ? 46.700 8.265 17.180 1.00 20.20 182 PHE A CA 1
ATOM 1401 C C . PHE A 1 182 ? 46.888 9.633 17.837 1.00 20.21 182 PHE A C 1
ATOM 1402 O O . PHE A 1 182 ? 46.606 10.671 17.243 1.00 19.50 182 PHE A O 1
ATOM 1410 N N . SER A 1 183 ? 47.327 9.587 19.093 1.00 20.31 183 SER A N 1
ATOM 1411 C CA . SER A 1 183 ? 47.455 10.763 19.962 1.00 21.31 183 SER A CA 1
ATOM 1412 C C . SER A 1 183 ? 48.437 10.475 21.097 1.00 21.72 183 SER A C 1
ATOM 1413 O O . SER A 1 183 ? 48.893 9.332 21.266 1.00 22.26 183 SER A O 1
ATOM 1416 N N . LEU A 1 184 ? 48.752 11.513 21.878 1.00 22.51 184 LEU A N 1
ATOM 1417 C CA . LEU A 1 184 ? 49.567 11.357 23.085 1.00 22.89 184 LEU A CA 1
ATOM 1418 C C . LEU A 1 184 ? 48.756 10.591 24.130 1.00 22.35 184 LEU A C 1
ATOM 1419 O O . LEU A 1 184 ? 47.698 11.071 24.532 1.00 22.09 184 LEU A O 1
ATOM 1424 N N . PRO A 1 185 ? 49.263 9.423 24.584 1.00 22.46 185 PRO A N 1
ATOM 1425 C CA . PRO A 1 185 ? 48.498 8.571 25.501 1.00 22.71 185 PRO A CA 1
ATOM 1426 C C . PRO A 1 185 ? 48.470 9.127 26.942 1.00 22.91 185 PRO A C 1
ATOM 1427 O O . PRO A 1 185 ? 48.849 8.439 27.892 1.00 23.03 185 PRO A O 1
ATOM 1431 N N . ILE A 1 186 ? 47.999 10.364 27.084 1.00 23.55 186 ILE A N 1
ATOM 1432 C CA . ILE A 1 186 ? 47.859 11.007 28.392 1.00 23.97 186 ILE A CA 1
ATOM 1433 C C . ILE A 1 186 ? 46.425 10.886 28.913 1.00 24.17 186 ILE A C 1
ATOM 1434 O O . ILE A 1 186 ? 45.494 11.458 28.346 1.00 23.94 186 ILE A O 1
ATOM 1439 N N . PRO A 1 187 ? 46.256 10.112 29.996 1.00 24.59 187 PRO A N 1
ATOM 1440 C CA . PRO A 1 187 ? 44.974 9.714 30.569 1.00 24.76 187 PRO A CA 1
ATOM 1441 C C . PRO A 1 187 ? 44.350 10.786 31.463 1.00 25.15 187 PRO A C 1
ATOM 1442 O O . PRO A 1 187 ? 44.158 10.567 32.665 1.00 25.17 187 PRO A O 1
ATOM 1446 N N . LEU A 1 188 ? 44.030 11.931 30.864 1.00 24.79 188 LEU A N 1
ATOM 1447 C CA . LEU A 1 188 ? 43.323 13.004 31.549 1.00 24.76 188 LEU A CA 1
ATOM 1448 C C . LEU A 1 188 ? 42.082 13.299 30.722 1.00 24.81 188 LEU A C 1
ATOM 1449 O O . LEU A 1 188 ? 42.112 13.102 29.506 1.00 24.44 188 LEU A O 1
ATOM 1454 N N . PRO A 1 189 ? 40.989 13.776 31.362 1.00 25.09 189 PRO A N 1
ATOM 1455 C CA . PRO A 1 189 ? 39.770 14.123 30.599 1.00 25.24 189 PRO A CA 1
ATOM 1456 C C . PRO A 1 189 ? 39.897 15.306 29.617 1.00 25.64 189 PRO A C 1
ATOM 1457 O O . PRO A 1 189 ? 39.030 15.488 28.753 1.00 26.29 189 PRO A O 1
ATOM 1461 N N . ASN A 1 190 ? 40.954 16.100 29.728 1.00 25.85 190 ASN A N 1
ATOM 1462 C CA . ASN A 1 190 ? 41.139 17.231 28.812 1.00 26.33 190 ASN A CA 1
ATOM 1463 C C . ASN A 1 190 ? 42.145 16.987 27.659 1.00 25.86 190 ASN A C 1
ATOM 1464 O O . ASN A 1 190 ? 42.794 17.925 27.169 1.00 26.37 190 ASN A O 1
ATOM 1469 N N . THR A 1 191 ? 42.273 15.727 27.242 1.00 24.95 191 THR A N 1
ATOM 1470 C CA . THR A 1 191 ? 43.117 15.350 26.109 1.00 23.57 191 THR A CA 1
ATOM 1471 C C . THR A 1 191 ? 42.258 14.589 25.105 1.00 22.27 191 THR A C 1
ATOM 1472 O O . THR A 1 191 ? 41.204 14.073 25.456 1.00 21.89 191 THR A O 1
ATOM 1476 N N . LEU A 1 192 ? 42.700 14.528 23.855 1.00 20.70 192 LEU A N 1
ATOM 1477 C CA . LEU A 1 192 ? 41.992 13.751 22.848 1.00 19.56 192 LEU A CA 1
ATOM 1478 C C . LEU A 1 192 ? 41.945 12.281 23.290 1.00 18.82 192 LEU A C 1
ATOM 1479 O O . LEU A 1 192 ? 40.913 11.622 23.159 1.00 18.71 192 LEU A O 1
ATOM 1484 N N . PHE A 1 193 ? 43.055 11.808 23.852 1.00 17.82 193 PHE A N 1
ATOM 1485 C CA . PHE A 1 193 ? 43.182 10.440 24.354 1.00 18.01 193 PHE A CA 1
ATOM 1486 C C . PHE A 1 193 ? 42.212 10.067 25.470 1.00 17.62 193 PHE A C 1
ATOM 1487 O O . PHE A 1 193 ? 41.563 9.030 25.384 1.00 18.15 193 PHE A O 1
ATOM 1495 N N . GLY A 1 194 ? 42.127 10.889 26.520 1.00 18.07 194 GLY A N 1
ATOM 1496 C CA . GLY A 1 194 ? 41.184 10.626 27.634 1.00 17.24 194 GLY A CA 1
ATOM 1497 C C . GLY A 1 194 ? 39.725 10.681 27.209 1.00 17.28 194 GLY A C 1
ATOM 1498 O O . GLY A 1 194 ? 38.883 9.950 27.729 1.00 16.59 194 GLY A O 1
ATOM 1499 N N . LYS A 1 195 ? 39.410 11.577 26.276 1.00 17.34 195 LYS A N 1
ATOM 1500 C CA . LYS A 1 195 ? 38.066 11.642 25.731 1.00 18.03 195 LYS A CA 1
ATOM 1501 C C . LYS A 1 195 ? 37.737 10.389 24.921 1.00 17.71 195 LYS A C 1
ATOM 1502 O O . LYS A 1 195 ? 36.577 9.968 24.865 1.00 18.06 195 LYS A O 1
ATOM 1508 N N . SER A 1 196 ? 38.753 9.811 24.272 1.00 18.23 196 SER A N 1
ATOM 1509 C CA . SER A 1 196 ? 38.572 8.598 23.484 1.00 18.44 196 SER A CA 1
ATOM 1510 C C . SER A 1 196 ? 38.454 7.399 24.398 1.00 17.88 196 SER A C 1
ATOM 1511 O O . SER A 1 196 ? 37.762 6.441 24.080 1.00 17.83 196 SER A O 1
ATOM 1514 N N . GLN A 1 197 ? 39.152 7.465 25.524 1.00 17.70 197 GLN A N 1
ATOM 1515 C CA . GLN A 1 197 ? 39.056 6.452 26.566 1.00 18.25 197 GLN A CA 1
ATOM 1516 C C . GLN A 1 197 ? 37.642 6.350 27.110 1.00 18.70 197 GLN A C 1
ATOM 1517 O O . GLN A 1 197 ? 37.143 5.252 27.330 1.00 18.90 197 GLN A O 1
ATOM 1523 N N . ARG A 1 198 ? 37.016 7.507 27.313 1.00 19.01 198 ARG A N 1
ATOM 1524 C CA . ARG A 1 198 ? 35.663 7.625 27.836 1.00 19.77 198 ARG A CA 1
ATOM 1525 C C . ARG A 1 198 ? 34.658 7.214 26.762 1.00 19.38 198 ARG A C 1
ATOM 1526 O O . ARG A 1 198 ? 33.664 6.536 27.048 1.00 19.21 198 ARG A O 1
ATOM 1534 N N . ALA A 1 199 ? 34.946 7.601 25.522 1.00 19.21 199 ALA A N 1
ATOM 1535 C CA . ALA A 1 199 ? 34.160 7.178 24.357 1.00 19.15 199 ALA A CA 1
ATOM 1536 C C . ALA A 1 199 ? 34.140 5.652 24.273 1.00 19.30 199 ALA A C 1
ATOM 1537 O O . ALA A 1 199 ? 33.077 5.057 24.121 1.00 19.10 199 ALA A O 1
ATOM 1539 N N . ARG A 1 200 ? 35.312 5.027 24.411 1.00 19.88 200 ARG A N 1
ATOM 1540 C CA . ARG A 1 200 ? 35.436 3.557 24.338 1.00 20.58 200 ARG A CA 1
ATOM 1541 C C . ARG A 1 200 ? 34.605 2.879 25.432 1.00 20.78 200 ARG A C 1
ATOM 1542 O O . ARG A 1 200 ? 33.949 1.880 25.172 1.00 20.70 200 ARG A O 1
ATOM 1550 N N . ALA A 1 201 ? 34.645 3.431 26.645 1.00 21.38 201 ALA A N 1
ATOM 1551 C CA . ALA A 1 201 ? 33.887 2.880 27.778 1.00 22.27 201 ALA A CA 1
ATOM 1552 C C . ALA A 1 201 ? 32.393 2.915 27.490 1.00 22.56 201 ALA A C 1
ATOM 1553 O O . ALA A 1 201 ? 31.678 1.929 27.708 1.00 23.41 201 ALA A O 1
ATOM 1555 N N . LEU A 1 202 ? 31.928 4.055 26.994 1.00 22.59 202 LEU A N 1
ATOM 1556 C CA . LEU A 1 202 ? 30.523 4.235 26.650 1.00 22.60 202 LEU A CA 1
ATOM 1557 C C . LEU A 1 202 ? 30.092 3.325 25.507 1.00 22.35 202 LEU A C 1
ATOM 1558 O O . LEU A 1 202 ? 28.991 2.780 25.536 1.00 22.02 202 LEU A O 1
ATOM 1563 N N . LEU A 1 203 ? 30.960 3.156 24.508 1.00 21.82 203 LEU A N 1
ATOM 1564 C CA . LEU A 1 203 ? 30.655 2.284 23.375 1.00 21.49 203 LEU A CA 1
ATOM 1565 C C . LEU A 1 203 ? 30.609 0.813 23.763 1.00 22.78 203 LEU A C 1
ATOM 1566 O O . LEU A 1 203 ? 29.734 0.091 23.296 1.00 23.05 203 LEU A O 1
ATOM 1571 N N . LEU A 1 204 ? 31.551 0.359 24.594 1.00 23.36 204 LEU A N 1
ATOM 1572 C CA . LEU A 1 204 ? 31.568 -1.048 25.019 1.00 24.01 204 LEU A CA 1
ATOM 1573 C C . LEU A 1 204 ? 30.314 -1.374 25.841 1.00 24.48 204 LEU A C 1
ATOM 1574 O O . LEU A 1 204 ? 29.707 -2.432 25.659 1.00 24.71 204 LEU A O 1
ATOM 1579 N N . ALA A 1 205 ? 29.916 -0.446 26.715 1.00 24.92 205 ALA A N 1
ATOM 1580 C CA . ALA A 1 205 ? 28.735 -0.625 27.554 1.00 25.59 205 ALA A CA 1
ATOM 1581 C C . ALA A 1 205 ? 27.482 -0.800 26.705 1.00 26.41 205 ALA A C 1
ATOM 1582 O O . ALA A 1 205 ? 26.624 -1.604 27.037 1.00 26.98 205 ALA A O 1
ATOM 1584 N N . GLU A 1 206 ? 27.397 -0.060 25.601 1.00 27.62 206 GLU A N 1
ATOM 1585 C CA . GLU A 1 206 ? 26.314 -0.205 24.622 1.00 28.81 206 GLU A CA 1
ATOM 1586 C C . GLU A 1 206 ? 26.381 -1.495 23.826 1.00 29.25 206 GLU A C 1
ATOM 1587 O O . GLU A 1 206 ? 25.358 -2.135 23.595 1.00 29.39 206 GLU A O 1
ATOM 1593 N N . LEU A 1 207 ? 27.581 -1.846 23.367 1.00 30.02 207 LEU A N 1
ATOM 1594 C CA . LEU A 1 207 ? 27.759 -3.046 22.557 1.00 30.66 207 LEU A CA 1
ATOM 1595 C C . LEU A 1 207 ? 27.465 -4.294 23.400 1.00 30.88 207 LEU A C 1
ATOM 1596 O O . LEU A 1 207 ? 26.916 -5.262 22.882 1.00 30.58 207 LEU A O 1
ATOM 1601 N N . GLU A 1 208 ? 27.827 -4.252 24.686 1.00 31.54 208 GLU A N 1
ATOM 1602 C CA . GLU A 1 208 ? 27.429 -5.285 25.646 1.00 32.61 208 GLU A CA 1
ATOM 1603 C C . GLU A 1 208 ? 25.907 -5.445 25.666 1.00 32.97 208 GLU A C 1
ATOM 1604 O O . GLU A 1 208 ? 25.411 -6.565 25.591 1.00 32.88 208 GLU A O 1
ATOM 1610 N N . LYS A 1 209 ? 25.181 -4.324 25.734 1.00 34.09 209 LYS A N 1
ATOM 1611 C CA . LYS A 1 209 ? 23.710 -4.330 25.686 1.00 34.74 209 LYS A CA 1
ATOM 1612 C C . LYS A 1 209 ? 23.208 -4.925 24.375 1.00 34.73 209 LYS A C 1
ATOM 1613 O O . LYS A 1 209 ? 22.339 -5.797 24.383 1.00 34.43 209 LYS A O 1
ATOM 1619 N N . ILE A 1 210 ? 23.763 -4.445 23.260 1.00 34.59 210 ILE A N 1
ATOM 1620 C CA . ILE A 1 210 ? 23.404 -4.923 21.926 1.00 34.61 210 ILE A CA 1
ATOM 1621 C C . ILE A 1 210 ? 23.634 -6.428 21.797 1.00 35.25 210 ILE A C 1
ATOM 1622 O O . ILE A 1 210 ? 22.807 -7.123 21.207 1.00 35.54 210 ILE A O 1
ATOM 1627 N N . ILE A 1 211 ? 24.748 -6.922 22.341 1.00 35.83 211 ILE A N 1
ATOM 1628 C CA . ILE A 1 211 ? 25.083 -8.365 22.299 1.00 36.59 211 ILE A CA 1
ATOM 1629 C C . ILE A 1 211 ? 24.119 -9.233 23.135 1.00 37.30 211 ILE A C 1
ATOM 1630 O O . ILE A 1 211 ? 23.665 -10.279 22.666 1.00 37.57 211 ILE A O 1
ATOM 1635 N N . LYS A 1 212 ? 23.817 -8.801 24.361 1.00 38.23 212 LYS A N 1
ATOM 1636 C CA . LYS A 1 212 ? 22.852 -9.500 25.233 1.00 39.47 212 LYS A CA 1
ATOM 1637 C C . LYS A 1 212 ? 21.436 -9.571 24.647 1.00 40.09 212 LYS A C 1
ATOM 1638 O O . LYS A 1 212 ? 20.684 -10.506 24.922 1.00 40.75 212 LYS A O 1
ATOM 1644 N N . ALA A 1 213 ? 21.076 -8.578 23.845 1.00 40.74 213 ALA A N 1
ATOM 1645 C CA . ALA A 1 213 ? 19.814 -8.597 23.126 1.00 41.39 213 ALA A CA 1
ATOM 1646 C C . ALA A 1 213 ? 19.807 -9.689 22.051 1.00 41.98 213 ALA A C 1
ATOM 1647 O O . ALA A 1 213 ? 18.850 -10.467 21.955 1.00 41.79 213 ALA A O 1
ATOM 1649 N N . ARG A 1 214 ? 20.885 -9.754 21.265 1.00 42.48 214 ARG A N 1
ATOM 1650 C CA . ARG A 1 214 ? 21.001 -10.695 20.144 1.00 43.11 214 ARG A CA 1
ATOM 1651 C C . ARG A 1 214 ? 21.068 -12.162 20.594 1.00 43.42 214 ARG A C 1
ATOM 1652 O O . ARG A 1 214 ? 20.658 -13.064 19.852 1.00 43.40 214 ARG A O 1
ATOM 1660 N N . GLN A 1 215 ? 21.580 -12.387 21.805 1.00 44.05 215 GLN A N 1
ATOM 1661 C CA . GLN A 1 215 ? 21.718 -13.735 22.375 1.00 44.71 215 GLN A CA 1
ATOM 1662 C C . GLN A 1 215 ? 20.395 -14.335 22.846 1.00 45.33 215 GLN A C 1
ATOM 1663 O O . GLN A 1 215 ? 20.261 -15.551 22.930 1.00 45.55 215 GLN A O 1
ATOM 1669 N N . GLN A 1 216 ? 19.430 -13.482 23.175 1.00 46.07 216 GLN A N 1
ATOM 1670 C CA . GLN A 1 216 ? 18.102 -13.940 23.580 1.00 46.74 216 GLN A CA 1
ATOM 1671 C C . GLN A 1 216 ? 17.189 -14.074 22.356 1.00 46.87 216 GLN A C 1
ATOM 1672 O O . GLN A 1 216 ? 15.990 -13.783 22.422 1.00 46.80 216 GLN A O 1
ATOM 1678 N N . GLN A 1 217 ? 17.776 -14.525 21.246 1.00 46.93 217 GLN A N 1
ATOM 1679 C CA . GLN A 1 217 ? 17.094 -14.629 19.955 1.00 46.82 217 GLN A CA 1
ATOM 1680 C C . GLN A 1 217 ? 17.632 -15.802 19.127 1.00 46.40 217 GLN A C 1
ATOM 1681 O O . GLN A 1 217 ? 18.769 -16.233 19.337 1.00 45.92 217 GLN A O 1
ATOM 1687 N N . PRO A 1 218 ? 16.809 -16.336 18.195 1.00 46.14 218 PRO A N 1
ATOM 1688 C CA . PRO A 1 218 ? 17.258 -17.399 17.298 1.00 46.02 218 PRO A CA 1
ATOM 1689 C C . PRO A 1 218 ? 18.562 -17.037 16.591 1.00 45.96 218 PRO A C 1
ATOM 1690 O O . PRO A 1 218 ? 18.725 -15.892 16.170 1.00 46.20 218 PRO A O 1
ATOM 1694 N N . PRO A 1 219 ? 19.488 -18.006 16.465 1.00 45.79 219 PRO A N 1
ATOM 1695 C CA . PRO A 1 219 ? 20.794 -17.723 15.875 1.00 45.58 219 PRO A CA 1
ATOM 1696 C C . PRO A 1 219 ? 20.684 -17.306 14.407 1.00 45.32 219 PRO A C 1
ATOM 1697 O O . PRO A 1 219 ? 20.070 -18.020 13.597 1.00 45.08 219 PRO A O 1
ATOM 1701 N N . SER A 1 220 ? 21.266 -16.149 14.089 1.00 44.79 220 SER A N 1
ATOM 1702 C CA . SER A 1 220 ? 21.329 -15.640 12.711 1.00 44.39 220 SER A CA 1
ATOM 1703 C C . SER A 1 220 ? 22.758 -15.246 12.333 1.00 43.81 220 SER A C 1
ATOM 1704 O O . SER A 1 220 ? 23.404 -14.489 13.055 1.00 43.96 220 SER A O 1
ATOM 1707 N N . GLU A 1 221 ? 23.241 -15.782 11.211 1.00 43.05 221 GLU A N 1
ATOM 1708 C CA . GLU A 1 221 ? 24.572 -15.466 10.688 1.00 42.37 221 GLU A CA 1
ATOM 1709 C C . GLU A 1 221 ? 24.474 -14.537 9.471 1.00 41.69 221 GLU A C 1
ATOM 1710 O O . GLU A 1 221 ? 25.254 -14.644 8.520 1.00 41.42 221 GLU A O 1
ATOM 1716 N N . GLU A 1 222 ? 23.496 -13.636 9.509 1.00 40.96 222 GLU A N 1
ATOM 1717 C CA . GLU A 1 222 ? 23.276 -12.674 8.427 1.00 40.25 222 GLU A CA 1
ATOM 1718 C C . GLU A 1 222 ? 24.376 -11.613 8.396 1.00 39.50 222 GLU A C 1
ATOM 1719 O O . GLU A 1 222 ? 24.810 -11.185 7.311 1.00 39.82 222 GLU A O 1
ATOM 1721 N N . ASP A 1 223 ? 24.829 -11.231 9.593 1.00 38.31 223 ASP A N 1
ATOM 1722 C CA . ASP A 1 223 ? 25.805 -10.158 9.800 1.00 36.93 223 ASP A CA 1
ATOM 1723 C C . ASP A 1 223 ? 27.054 -10.604 10.580 1.00 36.29 223 ASP A C 1
ATOM 1724 O O . ASP A 1 223 ? 27.172 -11.770 10.981 1.00 35.77 223 ASP A O 1
ATOM 1729 N N . ALA A 1 224 ? 27.965 -9.652 10.806 1.00 35.13 224 ALA A N 1
ATOM 1730 C CA . ALA A 1 224 ? 29.228 -9.901 11.499 1.00 33.89 224 ALA A CA 1
ATOM 1731 C C . ALA A 1 224 ? 29.051 -10.306 12.965 1.00 33.24 224 ALA A C 1
ATOM 1732 O O . ALA A 1 224 ? 29.706 -11.242 13.423 1.00 32.93 224 ALA A O 1
ATOM 1734 N N . LEU A 1 225 ? 28.172 -9.612 13.688 1.00 32.60 225 LEU A N 1
ATOM 1735 C CA . LEU A 1 225 ? 27.911 -9.908 15.107 1.00 32.48 225 LEU A CA 1
ATOM 1736 C C . LEU A 1 225 ? 27.361 -11.327 15.325 1.00 31.86 225 LEU A C 1
ATOM 1737 O O . LEU A 1 225 ? 27.799 -12.040 16.231 1.00 31.32 225 LEU A O 1
ATOM 1742 N N . GLY A 1 226 ? 26.407 -11.719 14.483 1.00 31.37 226 GLY A N 1
ATOM 1743 C CA . GLY A 1 226 ? 25.878 -13.086 14.461 1.00 31.09 226 GLY A CA 1
ATOM 1744 C C . GLY A 1 226 ? 26.943 -14.125 14.179 1.00 30.62 226 GLY A C 1
ATOM 1745 O O . GLY A 1 226 ? 27.016 -15.140 14.868 1.00 30.70 226 GLY A O 1
ATOM 1746 N N . ILE A 1 227 ? 27.790 -13.853 13.188 1.00 30.20 227 ILE A N 1
ATOM 1747 C CA . ILE A 1 227 ? 28.960 -14.692 12.911 1.00 29.68 227 ILE A CA 1
ATOM 1748 C C . ILE A 1 227 ? 29.882 -14.881 14.129 1.00 29.33 227 ILE A C 1
ATOM 1749 O O . ILE A 1 227 ? 30.289 -16.007 14.424 1.00 29.55 227 ILE A O 1
ATOM 1754 N N . LEU A 1 228 ? 30.180 -13.803 14.850 1.00 28.74 228 LEU A N 1
ATOM 1755 C CA . LEU A 1 228 ? 31.045 -13.888 16.031 1.00 27.97 228 LEU A CA 1
ATOM 1756 C C . LEU A 1 228 ? 30.394 -14.632 17.192 1.00 27.55 228 LEU A C 1
ATOM 1757 O O . LEU A 1 228 ? 31.061 -15.344 17.940 1.00 27.51 228 LEU A O 1
ATOM 1762 N N . LEU A 1 229 ? 29.092 -14.457 17.350 1.00 27.44 229 LEU A N 1
ATOM 1763 C CA . LEU A 1 229 ? 28.352 -15.168 18.390 1.00 27.26 229 LEU A CA 1
ATOM 1764 C C . LEU A 1 229 ? 28.358 -16.664 18.129 1.00 27.24 229 LEU A C 1
ATOM 1765 O O . LEU A 1 229 ? 28.435 -17.454 19.063 1.00 27.50 229 LEU A O 1
ATOM 1770 N N . ALA A 1 230 ? 28.313 -17.046 16.856 1.00 27.55 230 ALA A N 1
ATOM 1771 C CA . ALA A 1 230 ? 28.301 -18.453 16.459 1.00 27.34 230 ALA A CA 1
ATOM 1772 C C . ALA A 1 230 ? 29.685 -19.099 16.505 1.00 27.33 230 ALA A C 1
ATOM 1773 O O . ALA A 1 230 ? 29.800 -20.316 16.683 1.00 27.81 230 ALA A O 1
ATOM 1775 N N . ALA A 1 231 ? 30.727 -18.281 16.358 1.00 26.83 231 ALA A N 1
ATOM 1776 C CA . ALA A 1 231 ? 32.126 -18.742 16.269 1.00 26.30 231 ALA A CA 1
ATOM 1777 C C . ALA A 1 231 ? 32.609 -19.621 17.428 1.00 25.82 231 ALA A C 1
ATOM 1778 O O . ALA A 1 231 ? 32.272 -19.358 18.581 1.00 25.79 231 ALA A O 1
ATOM 1780 N N . ARG A 1 232 ? 33.417 -20.640 17.099 1.00 25.34 232 ARG A N 1
ATOM 1781 C CA . ARG A 1 232 ? 34.070 -21.527 18.086 1.00 25.14 232 ARG A CA 1
ATOM 1782 C C . ARG A 1 232 ? 35.578 -21.657 17.821 1.00 25.07 232 ARG A C 1
ATOM 1783 O O . ARG A 1 232 ? 35.983 -21.842 16.674 1.00 24.86 232 ARG A O 1
ATOM 1791 N N . ASP A 1 233 ? 36.404 -21.594 18.875 1.00 25.28 233 ASP A N 1
ATOM 1792 C CA . ASP A 1 233 ? 37.857 -21.805 18.720 1.00 25.05 233 ASP A CA 1
ATOM 1793 C C . ASP A 1 233 ? 38.196 -23.277 18.435 1.00 25.42 233 ASP A C 1
ATOM 1794 O O . ASP A 1 233 ? 37.291 -24.119 18.315 1.00 25.30 233 ASP A O 1
ATOM 1799 N N . ASP A 1 234 ? 39.482 -23.586 18.303 1.00 25.23 234 ASP A N 1
ATOM 1800 C CA . ASP A 1 234 ? 39.891 -24.954 17.982 1.00 26.02 234 ASP A CA 1
ATOM 1801 C C . ASP A 1 234 ? 39.542 -25.944 19.102 1.00 25.43 234 ASP A C 1
ATOM 1802 O O . ASP A 1 234 ? 39.484 -27.142 18.859 1.00 25.54 234 ASP A O 1
ATOM 1807 N N . ASN A 1 235 ? 39.313 -25.425 20.308 1.00 24.93 235 ASN A N 1
ATOM 1808 C CA . ASN A 1 235 ? 38.899 -26.238 21.463 1.00 24.74 235 ASN A CA 1
ATOM 1809 C C . ASN A 1 235 ? 37.392 -26.127 21.717 1.00 24.09 235 ASN A C 1
ATOM 1810 O O . ASN A 1 235 ? 36.911 -26.378 22.829 1.00 23.97 235 ASN A O 1
ATOM 1815 N N . ASN A 1 236 ? 36.662 -25.754 20.661 1.00 23.63 236 ASN A N 1
ATOM 1816 C CA . ASN A 1 236 ? 35.207 -25.683 20.641 1.00 23.59 236 ASN A CA 1
ATOM 1817 C C . ASN A 1 236 ? 34.612 -24.711 21.659 1.00 23.86 236 ASN A C 1
ATOM 1818 O O . ASN A 1 236 ? 33.443 -24.844 22.033 1.00 23.25 236 ASN A O 1
ATOM 1823 N N . GLN A 1 237 ? 35.413 -23.725 22.075 1.00 23.73 237 GLN A N 1
ATOM 1824 C CA . GLN A 1 237 ? 34.970 -22.701 23.018 1.00 23.74 237 GLN A CA 1
ATOM 1825 C C . GLN A 1 237 ? 34.486 -21.422 22.315 1.00 24.19 237 GLN A C 1
ATOM 1826 O O . GLN A 1 237 ? 35.094 -20.986 21.324 1.00 24.07 237 GLN A O 1
ATOM 1832 N N . PRO A 1 238 ? 33.394 -20.808 22.827 1.00 24.28 238 PRO A N 1
ATOM 1833 C CA . PRO A 1 238 ? 32.929 -19.527 22.277 1.00 23.98 238 PRO A CA 1
ATOM 1834 C C . PRO A 1 238 ? 33.896 -18.378 22.579 1.00 24.02 238 PRO A C 1
ATOM 1835 O O . PRO A 1 238 ? 34.763 -18.510 23.449 1.00 24.00 238 PRO A O 1
ATOM 1839 N N . LEU A 1 239 ? 33.757 -17.271 21.849 1.00 23.74 239 LEU A N 1
ATOM 1840 C CA . LEU A 1 239 ? 34.491 -16.056 22.172 1.00 23.24 239 LEU A CA 1
ATOM 1841 C C . LEU A 1 239 ? 33.865 -15.451 23.414 1.00 23.11 239 LEU A C 1
ATOM 1842 O O . LEU A 1 239 ? 32.635 -15.385 23.525 1.00 22.47 239 LEU A O 1
ATOM 1847 N N . SER A 1 240 ? 34.713 -15.003 24.335 1.00 23.05 240 SER A N 1
ATOM 1848 C CA . SER A 1 240 ? 34.243 -14.328 25.536 1.00 23.51 240 SER A CA 1
ATOM 1849 C C . SER A 1 240 ? 33.535 -13.038 25.164 1.00 23.52 240 SER A C 1
ATOM 1850 O O . SER A 1 240 ? 33.696 -12.531 24.045 1.00 24.31 240 SER A O 1
ATOM 1853 N N . LEU A 1 241 ? 32.750 -12.513 26.101 1.00 23.68 241 LEU A N 1
ATOM 1854 C CA . LEU A 1 241 ? 32.114 -11.206 25.944 1.00 23.60 241 LEU A CA 1
ATOM 1855 C C . LEU A 1 241 ? 33.118 -10.064 25.739 1.00 23.18 241 LEU A C 1
ATOM 1856 O O . LEU A 1 241 ? 32.935 -9.272 24.820 1.00 23.56 241 LEU A O 1
ATOM 1861 N N . PRO A 1 242 ? 34.160 -9.957 26.591 1.00 22.55 242 PRO A N 1
ATOM 1862 C CA . PRO A 1 242 ? 35.156 -8.914 26.337 1.00 22.58 242 PRO A CA 1
ATOM 1863 C C . PRO A 1 242 ? 35.796 -8.993 24.935 1.00 22.00 242 PRO A C 1
ATOM 1864 O O . PRO A 1 242 ? 36.038 -7.957 24.313 1.00 22.30 242 PRO A O 1
ATOM 1868 N N . GLU A 1 243 ? 36.046 -10.205 24.445 1.00 21.43 243 GLU A N 1
ATOM 1869 C CA . GLU A 1 243 ? 36.554 -10.391 23.087 1.00 20.74 243 GLU A CA 1
ATOM 1870 C C . GLU A 1 243 ? 35.533 -10.027 22.001 1.00 20.75 243 GLU A C 1
ATOM 1871 O O . GLU A 1 243 ? 35.889 -9.392 20.984 1.00 21.09 243 GLU A O 1
ATOM 1877 N N . LEU A 1 244 ? 34.279 -10.427 22.218 1.00 20.31 244 LEU A N 1
ATOM 1878 C CA . LEU A 1 244 ? 33.161 -10.084 21.327 1.00 20.01 244 LEU A CA 1
ATOM 1879 C C . LEU A 1 244 ? 33.022 -8.577 21.126 1.00 20.21 244 LEU A C 1
ATOM 1880 O O . LEU A 1 244 ? 32.825 -8.105 20.005 1.00 19.92 244 LEU A O 1
ATOM 1885 N N . LYS A 1 245 ? 33.113 -7.829 22.224 1.00 19.75 245 LYS A N 1
ATOM 1886 C CA . LYS A 1 245 ? 32.991 -6.382 22.178 1.00 19.88 245 LYS A CA 1
ATOM 1887 C C . LYS A 1 245 ? 34.186 -5.695 21.501 1.00 19.55 245 LYS A C 1
ATOM 1888 O O . LYS A 1 245 ? 33.997 -4.764 20.733 1.00 19.45 245 LYS A O 1
ATOM 1894 N N . ASP A 1 246 ? 35.403 -6.154 21.801 1.00 19.83 246 ASP A N 1
ATOM 1895 C CA . ASP A 1 246 ? 36.624 -5.646 21.160 1.00 19.84 246 ASP A CA 1
ATOM 1896 C C . ASP A 1 246 ? 36.639 -5.935 19.657 1.00 20.06 246 ASP A C 1
ATOM 1897 O O . ASP A 1 246 ? 37.098 -5.107 18.868 1.00 19.66 246 ASP A O 1
ATOM 1902 N N . GLN A 1 247 ? 36.132 -7.107 19.270 1.00 19.97 247 GLN A N 1
ATOM 1903 C CA . GLN A 1 247 ? 36.103 -7.508 17.858 1.00 19.44 247 GLN A CA 1
ATOM 1904 C C . GLN A 1 247 ? 35.108 -6.694 17.007 1.00 19.71 247 GLN A C 1
ATOM 1905 O O . GLN A 1 247 ? 35.447 -6.305 15.892 1.00 18.48 247 GLN A O 1
ATOM 1911 N N . ILE A 1 248 ? 33.894 -6.437 17.515 1.00 19.64 248 ILE A N 1
ATOM 1912 C CA . ILE A 1 248 ? 32.952 -5.598 16.767 1.00 20.46 248 ILE A CA 1
ATOM 1913 C C . ILE A 1 248 ? 33.371 -4.152 16.767 1.00 19.64 248 ILE A C 1
ATOM 1914 O O . ILE A 1 248 ? 33.171 -3.469 15.786 1.00 19.77 248 ILE A O 1
ATOM 1919 N N . LEU A 1 249 ? 33.935 -3.676 17.872 1.00 19.52 249 LEU A N 1
ATOM 1920 C CA . LEU A 1 249 ? 34.413 -2.298 17.905 1.00 19.45 249 LEU A CA 1
ATOM 1921 C C . LEU A 1 249 ? 35.446 -2.074 16.783 1.00 19.29 249 LEU A C 1
ATOM 1922 O O . LEU A 1 249 ? 35.445 -1.021 16.157 1.00 19.68 249 LEU A O 1
ATOM 1927 N N . LEU A 1 250 ? 36.308 -3.068 16.540 1.00 18.84 250 LEU A N 1
ATOM 1928 C CA . LEU A 1 250 ? 37.355 -2.978 15.513 1.00 18.70 250 LEU A CA 1
ATOM 1929 C C . LEU A 1 250 ? 36.763 -2.969 14.121 1.00 18.77 250 LEU A C 1
ATOM 1930 O O . LEU A 1 250 ? 37.085 -2.091 13.316 1.00 19.54 250 LEU A O 1
ATOM 1935 N N . LEU A 1 251 ? 35.874 -3.922 13.849 1.00 18.92 251 LEU A N 1
ATOM 1936 C CA . LEU A 1 251 ? 35.180 -4.017 12.562 1.00 18.90 251 LEU A CA 1
ATOM 1937 C C . LEU A 1 251 ? 34.385 -2.758 12.244 1.00 19.32 251 LEU A C 1
ATOM 1938 O O . LEU A 1 251 ? 34.388 -2.304 11.102 1.00 18.86 251 LEU A O 1
ATOM 1943 N N . LEU A 1 252 ? 33.687 -2.213 13.244 1.00 18.95 252 LEU A N 1
ATOM 1944 C CA . LEU A 1 252 ? 32.983 -0.937 13.067 1.00 19.52 252 LEU A CA 1
ATOM 1945 C C . LEU A 1 252 ? 33.934 0.245 12.856 1.00 18.96 252 LEU A C 1
ATOM 1946 O O . LEU A 1 252 ? 33.634 1.127 12.079 1.00 19.49 252 LEU A O 1
ATOM 1951 N N . PHE A 1 253 ? 35.053 0.299 13.580 1.00 19.40 253 PHE A N 1
ATOM 1952 C CA . PHE A 1 253 ? 36.049 1.341 13.317 1.00 19.43 253 PHE A CA 1
ATOM 1953 C C . PHE A 1 253 ? 36.671 1.206 11.898 1.00 19.23 253 PHE A C 1
ATOM 1954 O O . PHE A 1 253 ? 36.690 2.178 11.120 1.00 19.24 253 PHE A O 1
ATOM 1962 N N . ALA A 1 254 ? 37.159 0.014 11.558 1.00 18.13 254 ALA A N 1
ATOM 1963 C CA . ALA A 1 254 ? 37.789 -0.189 10.263 1.00 17.99 254 ALA A CA 1
ATOM 1964 C C . ALA A 1 254 ? 36.810 0.018 9.097 1.00 17.85 254 ALA A C 1
ATOM 1965 O O . ALA A 1 254 ? 37.168 0.598 8.062 1.00 17.67 254 ALA A O 1
ATOM 1967 N N . GLY A 1 255 ? 35.566 -0.430 9.275 1.00 17.17 255 GLY A N 1
ATOM 1968 C CA . GLY A 1 255 ? 34.565 -0.367 8.208 1.00 16.60 255 GLY A CA 1
ATOM 1969 C C . GLY A 1 255 ? 34.103 1.053 7.953 1.00 16.90 255 GLY A C 1
ATOM 1970 O O . GLY A 1 255 ? 33.589 1.381 6.878 1.00 17.43 255 GLY A O 1
ATOM 1971 N N . HIS A 1 256 ? 34.278 1.878 8.980 1.00 17.07 256 HIS A N 1
ATOM 1972 C CA . HIS A 1 256 ? 33.837 3.258 9.016 1.00 16.40 256 HIS A CA 1
ATOM 1973 C C . HIS A 1 256 ? 34.979 4.208 8.607 1.00 16.04 256 HIS A C 1
ATOM 1974 O O . HIS A 1 256 ? 34.852 4.936 7.634 1.00 14.86 256 HIS A O 1
ATOM 1981 N N . GLU A 1 257 ? 36.088 4.202 9.347 1.00 15.63 257 GLU A N 1
ATOM 1982 C CA . GLU A 1 257 ? 37.160 5.185 9.089 1.00 15.55 257 GLU A CA 1
ATOM 1983 C C . GLU A 1 257 ? 37.827 5.028 7.702 1.00 15.15 257 GLU A C 1
ATOM 1984 O O . GLU A 1 257 ? 37.953 5.988 6.947 1.00 15.10 257 GLU A O 1
ATOM 1990 N N . THR A 1 258 ? 38.226 3.813 7.357 1.00 14.15 258 THR A N 1
ATOM 1991 C CA . THR A 1 258 ? 38.965 3.626 6.105 1.00 13.74 258 THR A CA 1
ATOM 1992 C C . THR A 1 258 ? 38.078 4.033 4.923 1.00 13.73 258 THR A C 1
ATOM 1993 O O . THR A 1 258 ? 38.531 4.710 4.000 1.00 12.56 258 THR A O 1
ATOM 1997 N N . LEU A 1 259 ? 36.803 3.645 4.980 1.00 13.32 259 LEU A N 1
ATOM 1998 C CA . LEU A 1 259 ? 35.890 3.934 3.880 1.00 14.53 259 LEU A CA 1
ATOM 1999 C C . LEU A 1 259 ? 35.544 5.398 3.754 1.00 15.26 259 LEU A C 1
ATOM 2000 O O . LEU A 1 259 ? 35.319 5.878 2.657 1.00 16.36 259 LEU A O 1
ATOM 2005 N N . THR A 1 260 ? 35.489 6.112 4.877 1.00 16.92 260 THR A N 1
ATOM 2006 C CA . THR A 1 260 ? 35.379 7.573 4.840 1.00 17.68 260 THR A CA 1
ATOM 2007 C C . THR A 1 260 ? 36.489 8.217 3.989 1.00 17.26 260 THR A C 1
ATOM 2008 O O . THR A 1 260 ? 36.217 9.034 3.128 1.00 17.50 260 THR A O 1
ATOM 2012 N N . SER A 1 261 ? 37.733 7.841 4.250 1.00 17.44 261 SER A N 1
ATOM 2013 C CA . SER A 1 261 ? 38.875 8.289 3.456 1.00 17.42 261 SER A CA 1
ATOM 2014 C C . SER A 1 261 ? 38.788 7.865 1.961 1.00 17.25 261 SER A C 1
ATOM 2015 O O . SER A 1 261 ? 38.883 8.718 1.069 1.00 17.13 261 SER A O 1
ATOM 2018 N N . ALA A 1 262 ? 38.577 6.572 1.692 1.00 16.27 262 ALA A N 1
ATOM 2019 C CA . ALA A 1 262 ? 38.545 6.083 0.310 1.00 15.51 262 ALA A CA 1
ATOM 2020 C C . ALA A 1 262 ? 37.494 6.825 -0.528 1.00 15.24 262 ALA A C 1
ATOM 2021 O O . ALA A 1 262 ? 37.765 7.200 -1.668 1.00 14.38 262 ALA A O 1
ATOM 2023 N N . LEU A 1 263 ? 36.313 7.054 0.052 1.00 15.16 263 LEU A N 1
ATOM 2024 C CA . LEU A 1 263 ? 35.204 7.682 -0.694 1.00 15.07 263 LEU A CA 1
ATOM 2025 C C . LEU A 1 263 ? 35.329 9.186 -0.836 1.00 14.96 263 LEU A C 1
ATOM 2026 O O . LEU A 1 263 ? 34.878 9.711 -1.846 1.00 15.23 263 LEU A O 1
ATOM 2031 N N . SER A 1 264 ? 35.881 9.887 0.169 1.00 14.23 264 SER A N 1
ATOM 2032 C CA . SER A 1 264 ? 36.229 11.302 -0.020 1.00 14.91 264 SER A CA 1
ATOM 2033 C C . SER A 1 264 ? 37.303 11.431 -1.094 1.00 14.59 264 SER A C 1
ATOM 2034 O O . SER A 1 264 ? 37.233 12.348 -1.918 1.00 14.81 264 SER A O 1
ATOM 2037 N N . SER A 1 265 ? 38.279 10.519 -1.080 1.00 13.86 265 SER A N 1
ATOM 2038 C CA . SER A 1 265 ? 39.317 10.478 -2.125 1.00 13.71 265 SER A CA 1
ATOM 2039 C C . SER A 1 265 ? 38.717 10.293 -3.509 1.00 13.53 265 SER A C 1
ATOM 2040 O O . SER A 1 265 ? 39.100 11.001 -4.424 1.00 13.38 265 SER A O 1
ATOM 2043 N N . PHE A 1 266 ? 37.785 9.345 -3.648 1.00 13.96 266 PHE A N 1
ATOM 2044 C CA . PHE A 1 266 ? 37.087 9.094 -4.923 1.00 14.86 266 PHE A CA 1
ATOM 2045 C C . PHE A 1 266 ? 36.285 10.316 -5.367 1.00 15.03 266 PHE A C 1
ATOM 2046 O O . PHE A 1 266 ? 36.217 10.646 -6.562 1.00 14.53 266 PHE A O 1
ATOM 2054 N N . CYS A 1 267 ? 35.644 10.966 -4.402 1.00 15.30 267 CYS A N 1
ATOM 2055 C CA . CYS A 1 267 ? 34.861 12.164 -4.685 1.00 16.28 267 CYS A CA 1
ATOM 2056 C C . CYS A 1 267 ? 35.786 13.316 -5.038 1.00 16.43 267 CYS A C 1
ATOM 2057 O O . CYS A 1 267 ? 35.478 14.115 -5.918 1.00 17.00 267 CYS A O 1
ATOM 2060 N N . LEU A 1 268 ? 36.905 13.410 -4.334 1.00 16.17 268 LEU A N 1
ATOM 2061 C CA . LEU A 1 268 ? 37.931 14.376 -4.674 1.00 16.74 268 LEU A CA 1
ATOM 2062 C C . LEU A 1 268 ? 38.459 14.132 -6.097 1.00 16.38 268 LEU A C 1
ATOM 2063 O O . LEU A 1 268 ? 38.356 15.018 -6.961 1.00 16.62 268 LEU A O 1
ATOM 2068 N N . LEU A 1 269 ? 38.982 12.936 -6.351 1.00 15.31 269 LEU A N 1
ATOM 2069 C CA . LEU A 1 269 ? 39.651 12.646 -7.641 1.00 15.28 269 LEU A CA 1
ATOM 2070 C C . LEU A 1 269 ? 38.764 12.593 -8.887 1.00 16.02 269 LEU A C 1
ATOM 2071 O O . LEU A 1 269 ? 39.155 13.048 -9.966 1.00 16.33 269 LEU A O 1
ATOM 2076 N N . LEU A 1 270 ? 37.577 12.033 -8.750 1.00 16.70 270 LEU A N 1
ATOM 2077 C CA . LEU A 1 270 ? 36.675 11.962 -9.901 1.00 17.82 270 LEU A CA 1
ATOM 2078 C C . LEU A 1 270 ? 35.941 13.278 -10.017 1.00 18.01 270 LEU A C 1
ATOM 2079 O O . LEU A 1 270 ? 35.317 13.550 -11.026 1.00 18.73 270 LEU A O 1
ATOM 2084 N N . GLY A 1 271 ? 36.053 14.098 -8.971 1.00 19.14 271 GLY A N 1
ATOM 2085 C CA . GLY A 1 271 ? 35.650 15.506 -9.012 1.00 19.11 271 GLY A CA 1
ATOM 2086 C C . GLY A 1 271 ? 36.530 16.325 -9.943 1.00 19.13 271 GLY A C 1
ATOM 2087 O O . GLY A 1 271 ? 36.032 17.176 -10.686 1.00 18.75 271 GLY A O 1
ATOM 2088 N N . GLN A 1 272 ? 37.835 16.048 -9.898 1.00 19.07 272 GLN A N 1
ATOM 2089 C CA . GLN A 1 272 ? 38.857 16.760 -10.680 1.00 19.43 272 GLN A CA 1
ATOM 2090 C C . GLN A 1 272 ? 39.200 16.141 -12.051 1.00 19.16 272 GLN A C 1
ATOM 2091 O O . GLN A 1 272 ? 39.988 16.719 -12.803 1.00 20.23 272 GLN A O 1
ATOM 2097 N N . HIS A 1 273 ? 38.655 14.971 -12.362 1.00 18.50 273 HIS A N 1
ATOM 2098 C CA . HIS A 1 273 ? 38.955 14.295 -13.635 1.00 17.99 273 HIS A CA 1
ATOM 2099 C C . HIS A 1 273 ? 37.664 13.808 -14.258 1.00 17.88 273 HIS A C 1
ATOM 2100 O O . HIS A 1 273 ? 37.338 12.616 -14.192 1.00 17.35 273 HIS A O 1
ATOM 2107 N N . SER A 1 274 ? 36.923 14.754 -14.833 1.00 17.80 274 SER A N 1
ATOM 2108 C CA . SER A 1 274 ? 35.612 14.509 -15.413 1.00 17.90 274 SER A CA 1
ATOM 2109 C C . SER A 1 274 ? 35.616 13.609 -16.665 1.00 18.33 274 SER A C 1
ATOM 2110 O O . SER A 1 274 ? 34.562 13.161 -17.125 1.00 19.10 274 SER A O 1
ATOM 2113 N N . ASP A 1 275 ? 36.787 13.412 -17.246 1.00 18.67 275 ASP A N 1
ATOM 2114 C CA . ASP A 1 275 ? 36.956 12.550 -18.398 1.00 19.09 275 ASP A CA 1
ATOM 2115 C C . ASP A 1 275 ? 36.962 11.114 -17.929 1.00 18.76 275 ASP A C 1
ATOM 2116 O O . ASP A 1 275 ? 36.390 10.252 -18.575 1.00 18.78 275 ASP A O 1
ATOM 2121 N N . ILE A 1 276 ? 37.630 10.867 -16.805 1.00 18.87 276 ILE A N 1
ATOM 2122 C CA . ILE A 1 276 ? 37.645 9.550 -16.174 1.00 18.92 276 ILE A CA 1
ATOM 2123 C C . ILE A 1 276 ? 36.244 9.207 -15.665 1.00 19.23 276 ILE A C 1
ATOM 2124 O O . ILE A 1 276 ? 35.770 8.081 -15.833 1.00 19.25 276 ILE A O 1
ATOM 2129 N N . ARG A 1 277 ? 35.577 10.204 -15.090 1.00 19.22 277 ARG A N 1
ATOM 2130 C CA . ARG A 1 277 ? 34.198 10.088 -14.629 1.00 19.65 277 ARG A CA 1
ATOM 2131 C C . ARG A 1 277 ? 33.250 9.622 -15.748 1.00 20.12 277 ARG A C 1
ATOM 2132 O O . ARG A 1 277 ? 32.396 8.753 -15.526 1.00 19.84 277 ARG A O 1
ATOM 2140 N N . GLU A 1 278 ? 33.409 10.200 -16.939 1.00 20.47 278 GLU A N 1
ATOM 2141 C CA . GLU A 1 278 ? 32.588 9.839 -18.096 1.00 21.38 278 GLU A CA 1
ATOM 2142 C C . GLU A 1 278 ? 32.841 8.419 -18.610 1.00 21.22 278 GLU A C 1
ATOM 2143 O O . GLU A 1 278 ? 31.915 7.751 -19.041 1.00 20.74 278 GLU A O 1
ATOM 2149 N N . ARG A 1 279 ? 34.098 7.982 -18.601 1.00 22.07 279 ARG A N 1
ATOM 2150 C CA . ARG A 1 279 ? 34.441 6.630 -19.025 1.00 23.28 279 ARG A CA 1
ATOM 2151 C C . ARG A 1 279 ? 33.827 5.575 -18.111 1.00 23.70 279 ARG A C 1
ATOM 2152 O O . ARG A 1 279 ? 33.450 4.498 -18.576 1.00 24.11 279 ARG A O 1
ATOM 2160 N N . VAL A 1 280 ? 33.747 5.882 -16.817 1.00 24.17 280 VAL A N 1
ATOM 2161 C CA . VAL A 1 280 ? 33.042 5.035 -15.842 1.00 25.05 280 VAL A CA 1
ATOM 2162 C C . VAL A 1 280 ? 31.556 4.960 -16.208 1.00 25.64 280 VAL A C 1
ATOM 2163 O O . VAL A 1 280 ? 30.948 3.883 -16.185 1.00 25.65 280 VAL A O 1
ATOM 2167 N N . ARG A 1 281 ? 30.993 6.117 -16.549 1.00 26.37 281 ARG A N 1
ATOM 2168 C CA . ARG A 1 281 ? 29.593 6.243 -16.900 1.00 27.43 281 ARG A CA 1
ATOM 2169 C C . ARG A 1 281 ? 29.283 5.497 -18.197 1.00 28.32 281 ARG A C 1
ATOM 2170 O O . ARG A 1 281 ? 28.249 4.860 -18.308 1.00 27.82 281 ARG A O 1
ATOM 2178 N N . GLN A 1 282 ? 30.190 5.600 -19.165 1.00 30.08 282 GLN A N 1
ATOM 2179 C CA . GLN A 1 282 ? 30.080 4.915 -20.447 1.00 32.03 282 GLN A CA 1
ATOM 2180 C C . GLN A 1 282 ? 30.070 3.403 -20.225 1.00 32.70 282 GLN A C 1
ATOM 2181 O O . GLN A 1 282 ? 29.383 2.662 -20.936 1.00 33.11 282 GLN A O 1
ATOM 2187 N N . GLU A 1 283 ? 30.832 2.956 -19.226 1.00 33.71 283 GLU A N 1
ATOM 2188 C CA . GLU A 1 283 ? 30.906 1.548 -18.872 1.00 34.04 283 GLU A CA 1
ATOM 2189 C C . GLU A 1 2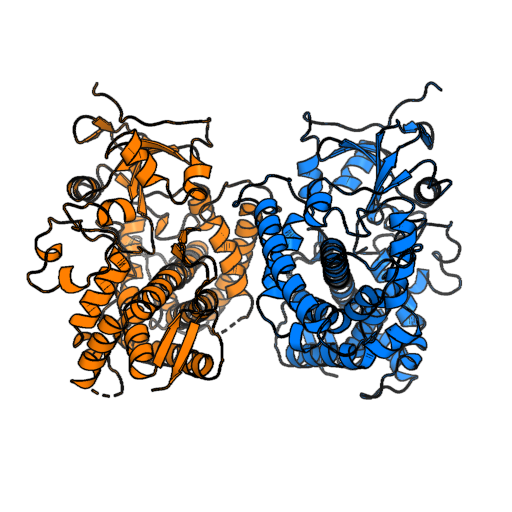83 ? 29.587 1.049 -18.302 1.00 35.27 283 GLU A C 1
ATOM 2190 O O . GLU A 1 283 ? 29.108 -0.015 -18.695 1.00 35.07 283 GLU A O 1
ATOM 2196 N N . GLN A 1 284 ? 29.000 1.818 -17.385 1.00 36.88 284 GLN A N 1
ATOM 2197 C CA . GLN A 1 284 ? 27.741 1.415 -16.742 1.00 38.50 284 GLN A CA 1
ATOM 2198 C C . GLN A 1 284 ? 26.532 1.612 -17.659 1.00 40.09 284 GLN A C 1
ATOM 2199 O O . GLN A 1 284 ? 25.406 1.245 -17.292 1.00 40.82 284 GLN A O 1
ATOM 2205 N N . ASN A 1 285 ? 26.771 2.187 -18.840 1.00 41.49 285 ASN A N 1
ATOM 2206 C CA . ASN A 1 285 ? 25.725 2.415 -19.841 1.00 43.05 285 ASN A CA 1
ATOM 2207 C C . ASN A 1 285 ? 25.651 1.280 -20.852 1.00 44.15 285 ASN A C 1
ATOM 2208 O O . ASN A 1 285 ? 24.574 0.974 -21.371 1.00 44.47 285 ASN A O 1
ATOM 2213 N N . LYS A 1 286 ? 26.802 0.673 -21.134 1.00 45.50 286 LYS A N 1
ATOM 2214 C CA . LYS A 1 286 ? 26.872 -0.529 -21.963 1.00 47.08 286 LYS A CA 1
ATOM 2215 C C . LYS A 1 286 ? 26.313 -1.750 -21.216 1.00 47.90 286 LYS A C 1
ATOM 2216 O O . LYS A 1 286 ? 26.281 -2.864 -21.753 1.00 48.28 286 LYS A O 1
ATOM 2222 N N . LEU A 1 287 ? 25.894 -1.535 -19.970 1.00 48.66 287 LEU A N 1
ATOM 2223 C CA . LEU A 1 287 ? 25.186 -2.547 -19.197 1.00 49.45 287 LEU A CA 1
ATOM 2224 C C . LEU A 1 287 ? 23.714 -2.195 -19.244 1.00 50.15 287 LEU A C 1
ATOM 2225 O O . LEU A 1 287 ? 23.179 -1.877 -20.310 1.00 50.51 287 LEU A O 1
ATOM 2230 N N . GLN A 1 288 ? 23.071 -2.248 -18.080 1.00 50.90 288 GLN A N 1
ATOM 2231 C CA . GLN A 1 288 ? 21.692 -1.801 -17.900 1.00 51.55 288 GLN A CA 1
ATOM 2232 C C . GLN A 1 288 ? 21.371 -1.750 -16.411 1.00 51.88 288 GLN A C 1
ATOM 2233 O O . GLN A 1 288 ? 20.970 -2.758 -15.813 1.00 52.14 288 GLN A O 1
ATOM 2235 N N . LEU A 1 289 ? 21.589 -0.584 -15.809 1.00 52.20 289 LEU A N 1
ATOM 2236 C CA . LEU A 1 289 ? 21.127 -0.324 -14.446 1.00 52.31 289 LEU A CA 1
ATOM 2237 C C . LEU A 1 289 ? 19.697 0.211 -14.499 1.00 52.59 289 LEU A C 1
ATOM 2238 O O . LEU A 1 289 ? 19.165 0.504 -15.581 1.00 52.67 289 LEU A O 1
ATOM 2243 N N . SER A 1 290 ? 19.075 0.315 -13.328 1.00 52.51 290 SER A N 1
ATOM 2244 C CA . SER A 1 290 ? 17.804 1.015 -13.155 1.00 52.46 290 SER A CA 1
ATOM 2245 C C . SER A 1 290 ? 17.837 1.413 -11.694 1.00 52.43 290 SER A C 1
ATOM 2246 O O . SER A 1 290 ? 18.659 2.244 -11.283 1.00 52.40 290 SER A O 1
ATOM 2249 N N . GLN A 1 291 ? 16.952 0.812 -10.908 1.00 52.13 291 GLN A N 1
ATOM 2250 C CA . GLN A 1 291 ? 17.279 0.549 -9.516 1.00 51.80 291 GLN A CA 1
ATOM 2251 C C . GLN A 1 291 ? 17.827 -0.874 -9.433 1.00 51.29 291 GLN A C 1
ATOM 2252 O O . GLN A 1 291 ? 18.579 -1.207 -8.513 1.00 51.42 291 GLN A O 1
ATOM 2258 N N . GLU A 1 292 ? 17.458 -1.689 -10.423 1.00 50.36 292 GLU A N 1
ATOM 2259 C CA . GLU A 1 292 ? 17.978 -3.047 -10.581 1.00 49.51 292 GLU A CA 1
ATOM 2260 C C . GLU A 1 292 ? 19.507 -3.052 -10.660 1.00 48.86 292 GLU A C 1
ATOM 2261 O O . GLU A 1 292 ? 20.095 -2.720 -11.698 1.00 48.68 292 GLU A O 1
ATOM 2263 N N . LEU A 1 293 ? 20.131 -3.418 -9.539 1.00 47.98 293 LEU A N 1
ATOM 2264 C CA . LEU A 1 293 ? 21.584 -3.529 -9.427 1.00 47.00 293 LEU A CA 1
ATOM 2265 C C . LEU A 1 293 ? 21.936 -4.707 -8.508 1.00 46.29 293 LEU A C 1
ATOM 2266 O O . LEU A 1 293 ? 21.663 -4.664 -7.303 1.00 46.34 293 LEU A O 1
ATOM 2271 N N . THR A 1 294 ? 22.539 -5.747 -9.083 1.00 45.18 294 THR A N 1
ATOM 2272 C CA . THR A 1 294 ? 22.924 -6.951 -8.337 1.00 44.19 294 THR A CA 1
ATOM 2273 C C . THR A 1 294 ? 24.427 -7.057 -8.122 1.00 43.39 294 THR A C 1
ATOM 2274 O O . THR A 1 294 ? 25.201 -6.304 -8.701 1.00 43.33 294 THR A O 1
ATOM 2278 N N . ALA A 1 295 ? 24.824 -8.015 -7.290 1.00 42.55 295 ALA A N 1
ATOM 2279 C CA . ALA A 1 295 ? 26.227 -8.322 -7.043 1.00 41.60 295 ALA A CA 1
ATOM 2280 C C . ALA A 1 295 ? 26.964 -8.745 -8.314 1.00 40.80 295 ALA A C 1
ATOM 2281 O O . ALA A 1 295 ? 28.161 -8.493 -8.454 1.00 40.69 295 ALA A O 1
ATOM 2283 N N . GLU A 1 296 ? 26.250 -9.389 -9.233 1.00 39.69 296 GLU A N 1
ATOM 2284 C CA . GLU A 1 296 ? 26.858 -9.834 -10.484 1.00 38.87 296 GLU A CA 1
ATOM 2285 C C . GLU A 1 296 ? 27.008 -8.665 -11.472 1.00 37.59 296 GLU A C 1
ATOM 2286 O O . GLU A 1 296 ? 27.860 -8.705 -12.358 1.00 37.42 296 GLU A O 1
ATOM 2292 N N . THR A 1 297 ? 26.189 -7.626 -11.303 1.00 36.15 297 THR A N 1
ATOM 2293 C CA . THR A 1 297 ? 26.291 -6.402 -12.104 1.00 35.02 297 THR A CA 1
ATOM 2294 C C . THR A 1 297 ? 27.579 -5.610 -11.813 1.00 34.04 297 THR A C 1
ATOM 2295 O O . THR A 1 297 ? 28.278 -5.172 -12.739 1.00 33.77 297 THR A O 1
ATOM 2299 N N . LEU A 1 298 ? 27.886 -5.437 -10.531 1.00 32.40 298 LEU A N 1
ATOM 2300 C CA . LEU A 1 298 ? 29.122 -4.780 -10.091 1.00 31.39 298 LEU A CA 1
ATOM 2301 C C . LEU A 1 298 ? 30.393 -5.543 -10.484 1.00 30.69 298 LEU A C 1
ATOM 2302 O O . LEU A 1 298 ? 31.485 -4.970 -10.512 1.00 30.09 298 LEU A O 1
ATOM 2307 N N . LYS A 1 299 ? 30.248 -6.840 -10.769 1.00 30.30 299 LYS A N 1
ATOM 2308 C CA . LYS A 1 299 ? 31.367 -7.661 -11.261 1.00 29.59 299 LYS A CA 1
ATOM 2309 C C . LYS A 1 299 ? 31.607 -7.496 -12.761 1.00 29.09 299 LYS A C 1
ATOM 2310 O O . LYS A 1 299 ? 32.510 -8.116 -13.322 1.00 29.05 299 LYS A O 1
ATOM 2316 N N . LYS A 1 300 ? 30.790 -6.664 -13.401 1.00 28.72 300 LYS A N 1
ATOM 2317 C CA . LYS A 1 300 ? 30.949 -6.322 -14.816 1.00 28.33 300 LYS A CA 1
ATOM 2318 C C . LYS A 1 300 ? 31.527 -4.908 -14.998 1.00 27.38 300 LYS A C 1
ATOM 2319 O O . LYS A 1 300 ? 31.190 -4.193 -15.952 1.00 27.39 300 LYS A O 1
ATOM 2325 N N . MET A 1 301 ? 32.405 -4.501 -14.091 1.00 25.94 301 MET A N 1
ATOM 2326 C CA . MET A 1 301 ? 32.946 -3.143 -14.140 1.00 24.38 301 MET A CA 1
ATOM 2327 C C . MET A 1 301 ? 34.471 -3.131 -14.088 1.00 23.51 301 MET A C 1
ATOM 2328 O O . MET A 1 301 ? 35.042 -2.634 -13.114 1.00 24.24 301 MET A O 1
ATOM 2333 N N . PRO A 1 302 ? 35.138 -3.684 -15.126 1.00 22.52 302 PRO A N 1
ATOM 2334 C CA . PRO A 1 302 ? 36.603 -3.723 -15.192 1.00 22.05 302 PRO A CA 1
ATOM 2335 C C . PRO A 1 302 ? 37.297 -2.349 -15.200 1.00 21.79 302 PRO A C 1
ATOM 2336 O O . PRO A 1 302 ? 38.375 -2.211 -14.614 1.00 21.22 302 PRO A O 1
ATOM 2340 N N . TYR A 1 303 ? 36.725 -1.361 -15.885 1.00 20.54 303 TYR A N 1
ATOM 2341 C CA . TYR A 1 303 ? 37.340 -0.042 -15.892 1.00 20.78 303 TYR A CA 1
ATOM 2342 C C . TYR A 1 303 ? 37.203 0.658 -14.530 1.00 20.88 303 TYR A C 1
ATOM 2343 O O . TYR A 1 303 ? 38.146 1.285 -14.072 1.00 20.97 303 TYR A O 1
ATOM 2352 N N . LEU A 1 304 ? 36.033 0.549 -13.893 1.00 20.83 304 LEU A N 1
ATOM 2353 C CA . LEU A 1 304 ? 35.840 1.104 -12.549 1.00 20.25 304 LEU A CA 1
ATOM 2354 C C . LEU A 1 304 ? 36.816 0.437 -11.578 1.00 19.99 304 LEU A C 1
ATOM 2355 O O . LEU A 1 304 ? 37.433 1.115 -10.747 1.00 18.93 304 LEU A O 1
ATOM 2360 N N . ASP A 1 305 ? 36.970 -0.883 -11.709 1.00 19.75 305 ASP A N 1
ATOM 2361 C CA . ASP A 1 305 ? 38.010 -1.614 -10.990 1.00 19.72 305 ASP A CA 1
ATOM 2362 C C . ASP A 1 305 ? 39.370 -0.907 -11.030 1.00 19.82 305 ASP A C 1
ATOM 2363 O O . ASP A 1 305 ? 40.016 -0.761 -9.987 1.00 19.59 305 ASP A O 1
ATOM 2368 N N . GLN A 1 306 ? 39.805 -0.501 -12.233 1.00 19.29 306 GLN A N 1
ATOM 2369 C CA . GLN A 1 306 ? 41.074 0.232 -12.417 1.00 19.25 306 GLN A CA 1
ATOM 2370 C C . GLN A 1 306 ? 41.137 1.584 -11.691 1.00 18.19 306 GLN A C 1
ATOM 2371 O O . GLN A 1 306 ? 42.152 1.934 -11.096 1.00 17.44 306 GLN A O 1
ATOM 2377 N N . VAL A 1 307 ? 40.063 2.355 -11.805 1.00 18.21 307 VAL A N 1
ATOM 2378 C CA . VAL A 1 307 ? 39.961 3.677 -11.160 1.00 17.89 307 VAL A CA 1
ATOM 2379 C C . VAL A 1 307 ? 40.117 3.521 -9.638 1.00 18.16 307 VAL A C 1
ATOM 2380 O O . VAL A 1 307 ? 40.811 4.311 -8.970 1.00 18.61 307 VAL A O 1
ATOM 2384 N N . LEU A 1 308 ? 39.490 2.484 -9.096 1.00 17.90 308 LEU A N 1
ATOM 2385 C CA . LEU A 1 308 ? 39.476 2.293 -7.654 1.00 17.98 308 LEU A CA 1
ATOM 2386 C C . LEU A 1 308 ? 40.834 1.810 -7.129 1.00 17.63 308 LEU A C 1
ATOM 2387 O O . LEU A 1 308 ? 41.283 2.287 -6.089 1.00 17.84 308 LEU A O 1
ATOM 2392 N N . GLN A 1 309 ? 41.520 0.947 -7.888 1.00 16.84 309 GLN A N 1
ATOM 2393 C CA . GLN A 1 309 ? 42.934 0.639 -7.622 1.00 16.56 309 GLN A CA 1
ATOM 2394 C C . GLN A 1 309 ? 43.807 1.907 -7.569 1.00 15.86 309 GLN A C 1
ATOM 2395 O O . GLN A 1 309 ? 44.701 2.025 -6.723 1.00 14.20 309 GLN A O 1
ATOM 2401 N N . GLU A 1 310 ? 43.543 2.840 -8.486 1.00 15.00 310 GLU A N 1
ATOM 2402 C CA . GLU A 1 310 ? 44.344 4.052 -8.610 1.00 15.88 310 GLU A CA 1
ATOM 2403 C C . GLU A 1 310 ? 44.010 5.148 -7.573 1.00 15.11 310 GLU A C 1
ATOM 2404 O O . GLU A 1 310 ? 44.907 5.885 -7.140 1.00 15.43 310 GLU A O 1
ATOM 2410 N N . VAL A 1 311 ? 42.742 5.244 -7.177 1.00 15.17 311 VAL A N 1
ATOM 2411 C CA . VAL A 1 311 ? 42.349 6.092 -6.024 1.00 14.90 311 VAL A CA 1
ATOM 2412 C C . VAL A 1 311 ? 43.143 5.663 -4.780 1.00 15.27 311 VAL A C 1
ATOM 2413 O O . VAL A 1 311 ? 43.822 6.486 -4.164 1.00 16.14 311 VAL A O 1
ATOM 2417 N N . LEU A 1 312 ? 43.074 4.374 -4.434 1.00 15.39 312 LEU A N 1
ATOM 2418 C CA . LEU A 1 312 ? 43.789 3.801 -3.272 1.00 15.40 312 LEU A CA 1
ATOM 2419 C C . LEU A 1 312 ? 45.307 3.932 -3.388 1.00 15.48 312 LEU A C 1
ATOM 2420 O O . LEU A 1 312 ? 46.020 3.974 -2.374 1.00 15.57 312 LEU A O 1
ATOM 2425 N N . ARG A 1 313 ? 45.800 3.960 -4.631 1.00 15.06 313 ARG A N 1
ATOM 2426 C CA . ARG A 1 313 ? 47.220 4.104 -4.886 1.00 14.57 313 ARG A CA 1
ATOM 2427 C C . ARG A 1 313 ? 47.625 5.533 -4.548 1.00 14.09 313 ARG A C 1
ATOM 2428 O O . ARG A 1 313 ? 48.523 5.753 -3.745 1.00 13.37 313 ARG A O 1
ATOM 2436 N N . LEU A 1 314 ? 46.959 6.491 -5.186 1.00 14.04 314 LEU A N 1
ATOM 2437 C CA . LEU A 1 314 ? 47.293 7.904 -5.041 1.00 13.86 314 LEU A CA 1
ATOM 2438 C C . LEU A 1 314 ? 47.043 8.425 -3.629 1.00 14.09 314 LEU A C 1
ATOM 2439 O O . LEU A 1 314 ? 47.878 9.134 -3.077 1.00 15.02 314 LEU A O 1
ATOM 2444 N N . ILE A 1 315 ? 45.900 8.087 -3.047 1.00 14.24 315 ILE A N 1
ATOM 2445 C CA . ILE A 1 315 ? 45.590 8.534 -1.683 1.00 14.54 315 ILE A CA 1
ATOM 2446 C C . ILE A 1 315 ? 45.256 7.329 -0.789 1.00 14.78 315 ILE A C 1
ATOM 2447 O O . ILE A 1 315 ? 44.090 6.998 -0.622 1.00 15.91 315 ILE A O 1
ATOM 2452 N N . PRO A 1 316 ? 46.270 6.669 -0.214 1.00 14.84 316 PRO A N 1
ATOM 2453 C CA . PRO A 1 316 ? 45.973 5.443 0.534 1.00 15.22 316 PRO A CA 1
ATOM 2454 C C . PRO A 1 316 ? 45.291 5.788 1.878 1.00 15.00 316 PRO A C 1
ATOM 2455 O O . PRO A 1 316 ? 45.778 6.657 2.623 1.00 14.81 316 PRO A O 1
ATOM 2459 N N . PRO A 1 317 ? 44.159 5.132 2.179 1.00 15.30 317 PRO A N 1
ATOM 2460 C CA . PRO A 1 317 ? 43.401 5.459 3.416 1.00 15.31 317 PRO A CA 1
ATOM 2461 C C . PRO A 1 317 ? 44.204 5.207 4.690 1.00 15.61 317 PRO A C 1
ATOM 2462 O O . PRO A 1 317 ? 44.046 5.935 5.683 1.00 16.82 317 PRO A O 1
ATOM 2466 N N . VAL A 1 318 ? 45.037 4.170 4.662 1.00 15.27 318 VAL A N 1
ATOM 2467 C CA . VAL A 1 318 ? 45.850 3.743 5.814 1.00 14.91 318 VAL A CA 1
ATOM 2468 C C . VAL A 1 318 ? 47.299 4.006 5.428 1.00 15.81 318 VAL A C 1
ATOM 2469 O O . VAL A 1 318 ? 47.763 3.507 4.392 1.00 15.51 318 VAL A O 1
ATOM 2473 N N . GLY A 1 319 ? 47.988 4.811 6.241 1.00 15.64 319 GLY A N 1
ATOM 2474 C CA . GLY A 1 319 ? 49.338 5.271 5.923 1.00 16.08 319 GLY A CA 1
ATOM 2475 C C . GLY A 1 319 ? 50.433 4.225 6.041 1.00 16.53 319 GLY A C 1
ATOM 2476 O O . GLY A 1 319 ? 51.431 4.257 5.309 1.00 15.23 319 GLY A O 1
ATOM 2477 N N . GLY A 1 320 ? 50.254 3.292 6.972 1.00 17.37 320 GLY A N 1
ATOM 2478 C CA . GLY A 1 320 ? 51.235 2.252 7.180 1.00 18.37 320 GLY A CA 1
ATOM 2479 C C . GLY A 1 320 ? 50.936 1.448 8.425 1.00 19.21 320 GLY A C 1
ATOM 2480 O O . GLY A 1 320 ? 49.959 1.735 9.130 1.00 18.86 320 GLY A O 1
ATOM 2481 N N . GLY A 1 321 ? 51.803 0.464 8.691 1.00 19.65 321 GLY A N 1
ATOM 2482 C CA . GLY A 1 321 ? 51.700 -0.439 9.839 1.00 19.81 321 GLY A CA 1
ATOM 2483 C C . GLY A 1 321 ? 53.025 -0.469 10.582 1.00 20.55 321 GLY A C 1
ATOM 2484 O O . GLY A 1 321 ? 53.998 0.146 10.149 1.00 20.49 321 GLY A O 1
ATOM 2485 N N . PHE A 1 322 ? 53.055 -1.187 11.700 1.00 20.61 322 PHE A N 1
ATOM 2486 C CA . PHE A 1 322 ? 54.225 -1.265 12.581 1.00 21.22 322 PHE A CA 1
ATOM 2487 C C . PHE A 1 322 ? 54.505 -2.696 13.027 1.00 21.62 322 PHE A C 1
ATOM 2488 O O . PHE A 1 322 ? 53.583 -3.494 13.200 1.00 21.14 322 PHE A O 1
ATOM 2496 N N . ARG A 1 323 ? 55.795 -3.015 13.162 1.00 22.66 323 ARG A N 1
ATOM 2497 C CA . ARG A 1 323 ? 56.264 -4.359 13.520 1.00 23.44 323 ARG A CA 1
ATOM 2498 C C . ARG A 1 323 ? 57.395 -4.225 14.520 1.00 24.37 323 ARG A C 1
ATOM 2499 O O . ARG A 1 323 ? 58.242 -3.352 14.373 1.00 24.67 323 ARG A O 1
ATOM 2507 N N . GLU A 1 324 ? 57.398 -5.064 15.548 1.00 25.81 324 GLU A N 1
ATOM 2508 C CA . GLU A 1 324 ? 58.563 -5.181 16.412 1.00 27.58 324 GLU A CA 1
ATOM 2509 C C . GLU A 1 324 ? 59.510 -6.219 15.813 1.00 28.19 324 GLU A C 1
ATOM 2510 O O . GLU A 1 324 ? 59.068 -7.270 15.349 1.00 28.13 324 GLU A O 1
ATOM 2516 N N . LEU A 1 325 ? 60.803 -5.922 15.813 1.00 29.14 325 LEU A N 1
ATOM 2517 C CA . LEU A 1 325 ? 61.791 -6.930 15.443 1.00 30.45 325 LEU A CA 1
ATOM 2518 C C . LEU A 1 325 ? 61.993 -7.870 16.626 1.00 31.38 325 LEU A C 1
ATOM 2519 O O . LEU A 1 325 ? 62.338 -7.420 17.717 1.00 31.46 325 LEU A O 1
ATOM 2524 N N . ILE A 1 326 ? 61.727 -9.158 16.425 1.00 32.65 326 ILE A N 1
ATOM 2525 C CA . ILE A 1 326 ? 61.942 -10.158 17.483 1.00 34.30 326 ILE A CA 1
ATOM 2526 C C . ILE A 1 326 ? 63.232 -10.957 17.257 1.00 35.24 326 ILE A C 1
ATOM 2527 O O . ILE A 1 326 ? 63.739 -11.618 18.168 1.00 35.31 326 ILE A O 1
ATOM 2532 N N . GLN A 1 327 ? 63.748 -10.858 16.032 1.00 36.28 327 GLN A N 1
ATOM 2533 C CA . GLN A 1 327 ? 65.113 -11.240 15.676 1.00 37.19 327 GLN A CA 1
ATOM 2534 C C . GLN A 1 327 ? 65.918 -10.006 15.297 1.00 37.51 327 GLN A C 1
ATOM 2535 O O . GLN A 1 327 ? 65.355 -8.985 14.905 1.00 37.90 327 GLN A O 1
ATOM 2541 N N . ASP A 1 328 ? 67.239 -10.118 15.412 1.00 38.02 328 ASP A N 1
ATOM 2542 C CA . ASP A 1 328 ? 68.187 -9.122 14.918 1.00 38.19 328 ASP A CA 1
ATOM 2543 C C . ASP A 1 328 ? 68.277 -9.300 13.400 1.00 38.25 328 ASP A C 1
ATOM 2544 O O . ASP A 1 328 ? 68.374 -10.432 12.904 1.00 38.68 328 ASP A O 1
ATOM 2549 N N . CYS A 1 329 ? 68.228 -8.198 12.655 1.00 38.04 329 CYS A N 1
ATOM 2550 C CA . CYS A 1 329 ? 68.182 -8.276 11.189 1.00 37.81 329 CYS A CA 1
ATOM 2551 C C . CYS A 1 329 ? 69.081 -7.252 10.509 1.00 36.78 329 CYS A C 1
ATOM 2552 O O . CYS A 1 329 ? 69.553 -6.318 11.144 1.00 36.67 329 CYS A O 1
ATOM 2555 N N . GLN A 1 330 ? 69.314 -7.443 9.213 1.00 35.89 330 GLN A N 1
ATOM 2556 C CA . GLN A 1 330 ? 69.951 -6.420 8.388 1.00 35.41 330 GLN A CA 1
ATOM 2557 C C . GLN A 1 330 ? 69.174 -6.216 7.089 1.00 34.12 330 GLN A C 1
ATOM 2558 O O . GLN A 1 330 ? 68.588 -7.152 6.554 1.00 34.09 330 GLN A O 1
ATOM 2564 N N . PHE A 1 331 ? 69.172 -4.990 6.585 1.00 33.01 331 PHE A N 1
ATOM 2565 C CA . PHE A 1 331 ? 68.498 -4.700 5.323 1.00 31.62 331 PHE A CA 1
ATOM 2566 C C . PHE A 1 331 ? 69.214 -3.574 4.623 1.00 30.96 331 PHE A C 1
ATOM 2567 O O . PHE A 1 331 ? 69.483 -2.538 5.224 1.00 31.14 331 PHE A O 1
ATOM 2575 N N . GLN A 1 332 ? 69.524 -3.795 3.348 1.00 30.49 332 GLN A N 1
ATOM 2576 C CA . GLN A 1 332 ? 70.291 -2.850 2.538 1.00 30.11 332 GLN A CA 1
ATOM 2577 C C . GLN A 1 332 ? 71.413 -2.165 3.319 1.00 29.43 332 GLN A C 1
ATOM 2578 O O . GLN A 1 332 ? 71.527 -0.936 3.322 1.00 29.78 332 GLN A O 1
ATOM 2584 N N . GLY A 1 333 ? 72.225 -2.977 3.992 1.00 28.63 333 GLY A N 1
ATOM 2585 C CA . GLY A 1 333 ? 73.410 -2.497 4.683 1.00 28.43 333 GLY A CA 1
ATOM 2586 C C . GLY A 1 333 ? 73.246 -1.940 6.086 1.00 28.54 333 GLY A C 1
ATOM 2587 O O . GLY A 1 333 ? 74.226 -1.483 6.683 1.00 28.54 333 GLY A O 1
ATOM 2588 N N . PHE A 1 334 ? 72.027 -1.959 6.621 1.00 28.46 334 PHE A N 1
ATOM 2589 C CA . PHE A 1 334 ? 71.792 -1.465 7.990 1.00 28.34 334 PHE A CA 1
ATOM 2590 C C . PHE A 1 334 ? 71.453 -2.567 8.994 1.00 28.24 334 PHE A C 1
ATOM 2591 O O . PHE A 1 334 ? 70.794 -3.542 8.658 1.00 28.18 334 PHE A O 1
ATOM 2599 N N . HIS A 1 335 ? 71.925 -2.398 10.225 1.00 28.58 335 HIS A N 1
ATOM 2600 C CA . HIS A 1 335 ? 71.511 -3.239 11.341 1.00 28.27 335 HIS A CA 1
ATOM 2601 C C . HIS A 1 335 ? 70.101 -2.810 11.767 1.00 28.10 335 HIS A C 1
ATOM 2602 O O . HIS A 1 335 ? 69.875 -1.642 12.068 1.00 28.16 335 HIS A O 1
ATOM 2609 N N . PHE A 1 336 ? 69.151 -3.746 11.705 1.00 27.81 336 PHE A N 1
ATOM 2610 C CA . PHE A 1 336 ? 67.798 -3.560 12.240 1.00 27.41 336 PHE A CA 1
ATOM 2611 C C . PHE A 1 336 ? 67.772 -4.290 13.590 1.00 26.83 336 PHE A C 1
ATOM 2612 O O . PHE A 1 336 ? 67.579 -5.509 13.635 1.00 26.81 336 PHE A O 1
ATOM 2620 N N . PRO A 1 337 ? 68.010 -3.556 14.691 1.00 26.69 337 PRO A N 1
ATOM 2621 C CA . PRO A 1 337 ? 68.213 -4.181 16.010 1.00 26.78 337 PRO A CA 1
ATOM 2622 C C . PRO A 1 337 ? 66.969 -4.813 16.638 1.00 27.32 337 PRO A C 1
ATOM 2623 O O . PRO A 1 337 ? 65.873 -4.251 16.586 1.00 27.20 337 PRO A O 1
ATOM 2627 N N . LYS A 1 338 ? 67.155 -5.991 17.228 1.00 27.88 338 LYS A N 1
ATOM 2628 C CA . LYS A 1 338 ? 66.097 -6.680 17.971 1.00 28.05 338 LYS A CA 1
ATOM 2629 C C . LYS A 1 338 ? 65.369 -5.749 18.958 1.00 27.79 338 LYS A C 1
ATOM 2630 O O . LYS A 1 338 ? 66.005 -5.014 19.721 1.00 28.29 338 LYS A O 1
ATOM 2636 N N . GLY A 1 339 ? 64.036 -5.767 18.927 1.00 27.29 339 GLY A N 1
ATOM 2637 C CA . GLY A 1 339 ? 63.238 -4.984 19.876 1.00 26.86 339 GLY A CA 1
ATOM 2638 C C . GLY A 1 339 ? 62.915 -3.566 19.429 1.00 26.54 339 GLY A C 1
ATOM 2639 O O . GLY A 1 339 ? 62.060 -2.889 20.019 1.00 26.43 339 GLY A O 1
ATOM 2640 N N . TRP A 1 340 ? 63.614 -3.099 18.402 1.00 25.95 340 TRP A N 1
ATOM 2641 C CA . TRP A 1 340 ? 63.264 -1.843 17.763 1.00 25.50 340 TRP A CA 1
ATOM 2642 C C . TRP A 1 340 ? 62.054 -2.141 16.892 1.00 24.74 340 TRP A C 1
ATOM 2643 O O . TRP A 1 340 ? 61.801 -3.306 16.555 1.00 24.59 340 TRP A O 1
ATOM 2654 N N . LEU A 1 341 ? 61.325 -1.091 16.523 1.00 23.65 341 LEU A N 1
ATOM 2655 C CA . LEU A 1 341 ? 60.209 -1.208 15.591 1.00 23.00 341 LEU A CA 1
ATOM 2656 C C . LEU A 1 341 ? 60.581 -0.809 14.163 1.00 22.78 341 LEU A C 1
ATOM 2657 O O . LEU A 1 341 ? 61.442 0.038 13.948 1.00 22.74 341 LEU A O 1
ATOM 2662 N N . VAL A 1 342 ? 59.903 -1.434 13.207 1.00 22.12 342 VAL A N 1
ATOM 2663 C CA . VAL A 1 342 ? 59.953 -1.061 11.809 1.00 22.41 342 VAL A CA 1
ATOM 2664 C C . VAL A 1 342 ? 58.558 -0.609 11.417 1.00 22.13 342 VAL A C 1
ATOM 2665 O O . VAL A 1 342 ? 57.558 -1.216 11.826 1.00 22.23 342 VAL A O 1
ATOM 2669 N N . SER A 1 343 ? 58.488 0.468 10.636 1.00 21.92 343 SER A N 1
ATOM 2670 C CA . SER A 1 343 ? 57.228 0.938 10.056 1.00 20.98 343 SER A CA 1
ATOM 2671 C C . SER A 1 343 ? 57.300 0.923 8.541 1.00 21.19 343 SER A C 1
ATOM 2672 O O . SER A 1 343 ? 58.212 1.524 7.954 1.00 21.02 343 SER A O 1
ATOM 2675 N N . TYR A 1 344 ? 56.326 0.265 7.909 1.00 20.56 344 TYR A N 1
ATOM 2676 C CA . TYR A 1 344 ? 56.272 0.220 6.461 1.00 20.35 344 TYR A CA 1
ATOM 2677 C C . TYR A 1 344 ? 55.279 1.281 6.017 1.00 20.30 344 TYR A C 1
ATOM 2678 O O . TYR A 1 344 ? 54.149 1.329 6.502 1.00 20.11 344 TYR A O 1
ATOM 2687 N N . GLN A 1 345 ? 55.732 2.156 5.126 1.00 19.91 345 GLN A N 1
ATOM 2688 C CA . GLN A 1 345 ? 54.963 3.336 4.756 1.00 19.93 345 GLN A CA 1
ATOM 2689 C C . GLN A 1 345 ? 54.362 3.163 3.370 1.00 19.60 345 GLN A C 1
ATOM 2690 O O . GLN A 1 345 ? 55.066 3.246 2.351 1.00 19.67 345 GLN A O 1
ATOM 2696 N N . ILE A 1 346 ? 53.063 2.888 3.360 1.00 18.77 346 ILE A N 1
ATOM 2697 C CA . ILE A 1 346 ? 52.291 2.690 2.130 1.00 18.54 346 ILE A CA 1
ATOM 2698 C C . ILE A 1 346 ? 52.251 3.996 1.313 1.00 19.44 346 ILE A C 1
ATOM 2699 O O . ILE A 1 346 ? 52.393 3.985 0.094 1.00 20.34 346 ILE A O 1
ATOM 2704 N N . SER A 1 347 ? 52.070 5.114 1.996 1.00 20.02 347 SER A N 1
ATOM 2705 C CA . SER A 1 347 ? 52.093 6.420 1.346 1.00 20.96 347 SER A CA 1
ATOM 2706 C C . SER A 1 347 ? 53.407 6.666 0.586 1.00 20.69 347 SER A C 1
ATOM 2707 O O . SER A 1 347 ? 53.384 7.181 -0.521 1.00 21.15 347 SER A O 1
ATOM 2710 N N . GLN A 1 348 ? 54.544 6.312 1.182 1.00 20.40 348 GLN A N 1
ATOM 2711 C CA . GLN A 1 348 ? 55.838 6.473 0.504 1.00 20.95 348 GLN A CA 1
ATOM 2712 C C . GLN A 1 348 ? 55.994 5.515 -0.695 1.00 20.47 348 GLN A C 1
ATOM 2713 O O . GLN A 1 348 ? 56.435 5.934 -1.777 1.00 21.30 348 GLN A O 1
ATOM 2719 N N . THR A 1 349 ? 55.623 4.248 -0.512 1.00 19.85 349 THR A N 1
ATOM 2720 C CA . THR A 1 349 ? 55.715 3.251 -1.585 1.00 19.08 349 THR A CA 1
ATOM 2721 C C . THR A 1 349 ? 54.920 3.692 -2.805 1.00 19.40 349 THR A C 1
ATOM 2722 O O . THR A 1 349 ? 55.388 3.559 -3.937 1.00 19.47 349 THR A O 1
ATOM 2726 N N . HIS A 1 350 ? 53.730 4.238 -2.561 1.00 19.58 350 HIS A N 1
ATOM 2727 C CA . HIS A 1 350 ? 52.819 4.647 -3.632 1.00 20.19 350 HIS A CA 1
ATOM 2728 C C . HIS A 1 350 ? 53.201 5.962 -4.298 1.00 20.71 350 HIS A C 1
ATOM 2729 O O . HIS A 1 350 ? 52.613 6.337 -5.307 1.00 20.30 350 HIS A O 1
ATOM 2736 N N . ALA A 1 351 ? 54.188 6.645 -3.730 1.00 22.17 351 ALA A N 1
ATOM 2737 C CA . ALA A 1 351 ? 54.732 7.870 -4.317 1.00 23.27 351 ALA A CA 1
ATOM 2738 C C . ALA A 1 351 ? 56.092 7.634 -4.973 1.00 24.06 351 ALA A C 1
ATOM 2739 O O . ALA A 1 351 ? 56.713 8.577 -5.464 1.00 25.07 351 ALA A O 1
ATOM 2741 N N . ASP A 1 352 ? 56.554 6.385 -4.996 1.00 24.89 352 ASP A N 1
ATOM 2742 C CA . ASP A 1 352 ? 57.830 6.051 -5.642 1.00 25.97 352 ASP A CA 1
ATOM 2743 C C . ASP A 1 352 ? 57.744 6.264 -7.152 1.00 26.13 352 ASP A C 1
ATOM 2744 O O . ASP A 1 352 ? 56.902 5.673 -7.800 1.00 25.66 352 ASP A O 1
ATOM 2749 N N . PRO A 1 353 ? 58.605 7.142 -7.712 1.00 27.13 353 PRO A N 1
ATOM 2750 C CA . PRO A 1 353 ? 58.532 7.426 -9.158 1.00 27.18 353 PRO A CA 1
ATOM 2751 C C . PRO A 1 353 ? 58.997 6.294 -10.072 1.00 27.33 353 PRO A C 1
ATOM 2752 O O . PRO A 1 353 ? 58.629 6.278 -11.243 1.00 27.55 353 PRO A O 1
ATOM 2756 N N . ASP A 1 354 ? 59.779 5.356 -9.540 1.00 27.72 354 ASP A N 1
ATOM 2757 C CA . ASP A 1 354 ? 60.170 4.147 -10.277 1.00 28.06 354 ASP A CA 1
ATOM 2758 C C . ASP A 1 354 ? 59.000 3.187 -10.405 1.00 27.92 354 ASP A C 1
ATOM 2759 O O . ASP A 1 354 ? 58.774 2.588 -11.464 1.00 28.62 354 ASP A O 1
ATOM 2764 N N . LEU A 1 355 ? 58.273 3.024 -9.303 1.00 27.13 355 LEU A N 1
ATOM 2765 C CA . LEU A 1 355 ? 57.023 2.275 -9.277 1.00 26.12 355 LEU A CA 1
ATOM 2766 C C . LEU A 1 355 ? 55.884 2.985 -10.012 1.00 25.58 355 LEU A C 1
ATOM 2767 O O . LEU A 1 355 ? 55.111 2.362 -10.738 1.00 25.55 355 LEU A O 1
ATOM 2772 N N . TYR A 1 356 ? 55.782 4.293 -9.811 1.00 25.19 356 TYR A N 1
ATOM 2773 C CA . TYR A 1 356 ? 54.684 5.089 -10.357 1.00 25.41 356 TYR A CA 1
ATOM 2774 C C . TYR A 1 356 ? 55.200 6.329 -11.083 1.00 25.74 356 TYR A C 1
ATOM 2775 O O . TYR A 1 356 ? 55.307 7.397 -10.485 1.00 25.81 356 TYR A O 1
ATOM 2784 N N . PRO A 1 357 ? 55.543 6.182 -12.374 1.00 26.34 357 PRO A N 1
ATOM 2785 C CA . PRO A 1 357 ? 56.024 7.315 -13.178 1.00 26.86 357 PRO A CA 1
ATOM 2786 C C . PRO A 1 357 ? 55.055 8.501 -13.134 1.00 27.31 357 PRO A C 1
ATOM 2787 O O . PRO A 1 357 ? 53.866 8.324 -13.407 1.00 27.95 357 PRO A O 1
ATOM 2791 N N . ASP A 1 358 ? 55.571 9.685 -12.787 1.00 27.62 358 ASP A N 1
ATOM 2792 C CA . ASP A 1 358 ? 54.762 10.869 -12.438 1.00 27.59 358 ASP A CA 1
ATOM 2793 C C . ASP A 1 358 ? 53.810 10.510 -11.307 1.00 26.88 358 ASP A C 1
ATOM 2794 O O . ASP A 1 358 ? 52.592 10.452 -11.519 1.00 26.59 358 ASP A O 1
ATOM 2799 N N . PRO A 1 359 ? 54.360 10.275 -10.100 1.00 26.40 359 PRO A N 1
ATOM 2800 C CA . PRO A 1 359 ? 53.611 9.690 -8.978 1.00 25.88 359 PRO A CA 1
ATOM 2801 C C . PRO A 1 359 ? 52.423 10.533 -8.542 1.00 25.06 359 PRO A C 1
ATOM 2802 O O . PRO A 1 359 ? 51.475 10.015 -7.960 1.00 25.32 359 PRO A O 1
ATOM 2806 N N . GLU A 1 360 ? 52.478 11.826 -8.836 1.00 24.66 360 GLU A N 1
ATOM 2807 C CA . GLU A 1 360 ? 51.493 12.767 -8.339 1.00 24.22 360 GLU A CA 1
ATOM 2808 C C . GLU A 1 360 ? 50.238 12.741 -9.203 1.00 23.18 360 GLU A C 1
ATOM 2809 O O . GLU A 1 360 ? 49.217 13.331 -8.843 1.00 22.57 360 GLU A O 1
ATOM 2815 N N . LYS A 1 361 ? 50.314 12.037 -10.331 1.00 22.30 361 LYS A N 1
ATOM 2816 C CA . LYS A 1 361 ? 49.229 12.051 -11.320 1.00 22.31 361 LYS A CA 1
ATOM 2817 C C . LYS A 1 361 ? 48.280 10.878 -11.180 1.00 20.77 361 LYS A C 1
ATOM 2818 O O . LYS A 1 361 ? 48.703 9.736 -11.020 1.00 21.75 361 LYS A O 1
ATOM 2824 N N . PHE A 1 362 ? 46.994 11.194 -11.228 1.00 19.59 362 PHE A N 1
ATOM 2825 C CA . PHE A 1 362 ? 45.910 10.233 -11.153 1.00 18.68 362 PHE A CA 1
ATOM 2826 C C . PHE A 1 362 ? 45.702 9.597 -12.526 1.00 19.47 362 PHE A C 1
ATOM 2827 O O . PHE A 1 362 ? 45.149 10.227 -13.434 1.00 19.88 362 PHE A O 1
ATOM 2835 N N . ASP A 1 363 ? 46.146 8.349 -12.674 1.00 19.37 363 ASP A N 1
ATOM 2836 C CA . ASP A 1 363 ? 46.063 7.637 -13.957 1.00 20.28 363 ASP A CA 1
ATOM 2837 C C . ASP A 1 363 ? 45.659 6.156 -13.822 1.00 19.82 363 ASP A C 1
ATOM 2838 O O . ASP A 1 363 ? 46.495 5.310 -13.562 1.00 19.93 363 ASP A O 1
ATOM 2843 N N . PRO A 1 364 ? 44.361 5.857 -13.951 1.00 19.73 364 PRO A N 1
ATOM 2844 C CA . PRO A 1 364 ? 43.803 4.510 -13.992 1.00 20.35 364 PRO A CA 1
ATOM 2845 C C . PRO A 1 364 ? 44.472 3.518 -14.983 1.00 20.77 364 PRO A C 1
ATOM 2846 O O . PRO A 1 364 ? 44.483 2.311 -14.719 1.00 20.39 364 PRO A O 1
ATOM 2850 N N . GLU A 1 365 ? 45.019 4.033 -16.087 1.00 21.51 365 GLU A N 1
ATOM 2851 C CA . GLU A 1 365 ? 45.684 3.226 -17.118 1.00 22.19 365 GLU A CA 1
ATOM 2852 C C . GLU A 1 365 ? 46.924 2.483 -16.624 1.00 22.53 365 GLU A C 1
ATOM 2853 O O . GLU A 1 365 ? 47.487 1.702 -17.364 1.00 23.45 365 GLU A O 1
ATOM 2859 N N . ARG A 1 366 ? 47.365 2.742 -15.392 1.00 23.13 366 ARG A N 1
ATOM 2860 C CA . ARG A 1 366 ? 48.465 1.986 -14.802 1.00 23.11 366 ARG A CA 1
ATOM 2861 C C . ARG A 1 366 ? 48.012 0.556 -14.513 1.00 23.87 366 ARG A C 1
ATOM 2862 O O . ARG A 1 366 ? 48.826 -0.367 -14.493 1.00 24.14 366 ARG A O 1
ATOM 2870 N N . PHE A 1 367 ? 46.713 0.379 -14.287 1.00 24.44 367 PHE A N 1
ATOM 2871 C CA . PHE A 1 367 ? 46.162 -0.924 -13.899 1.00 25.84 367 PHE A CA 1
ATOM 2872 C C . PHE A 1 367 ? 45.467 -1.669 -15.059 1.00 26.95 367 PHE A C 1
ATOM 2873 O O . PHE A 1 367 ? 44.931 -2.773 -14.874 1.00 27.31 367 PHE A O 1
ATOM 2881 N N . THR A 1 368 ? 45.493 -1.043 -16.237 1.00 28.49 368 THR A N 1
ATOM 2882 C CA . THR A 1 368 ? 45.075 -1.648 -17.511 1.00 30.32 368 THR A CA 1
ATOM 2883 C C . THR A 1 368 ? 46.023 -2.798 -17.780 1.00 31.64 368 THR A C 1
ATOM 2884 O O . THR A 1 368 ? 47.226 -2.621 -17.610 1.00 32.19 368 THR A O 1
ATOM 2888 N N . PRO A 1 369 ? 45.490 -3.975 -18.193 1.00 33.16 369 PRO A N 1
ATOM 2889 C CA . PRO A 1 369 ? 46.195 -5.204 -18.556 1.00 34.12 369 PRO A CA 1
ATOM 2890 C C . PRO A 1 369 ? 47.730 -5.165 -18.777 1.00 35.04 369 PRO A C 1
ATOM 2891 O O . PRO A 1 369 ? 48.446 -5.957 -18.147 1.00 35.34 369 PRO A O 1
ATOM 2895 N N . ASP A 1 370 ? 48.234 -4.283 -19.641 1.00 35.89 370 ASP A N 1
ATOM 2896 C CA . ASP A 1 370 ? 49.690 -4.226 -19.874 1.00 37.00 370 ASP A CA 1
ATOM 2897 C C . ASP A 1 370 ? 50.382 -3.000 -19.288 1.00 37.22 370 ASP A C 1
ATOM 2898 O O . ASP A 1 370 ? 51.561 -2.744 -19.585 1.00 37.33 370 ASP A O 1
ATOM 2903 N N . GLY A 1 371 ? 49.648 -2.250 -18.466 1.00 37.06 371 GLY A N 1
ATOM 2904 C CA . GLY A 1 371 ? 50.117 -0.979 -17.928 1.00 36.90 371 GLY A CA 1
ATOM 2905 C C . GLY A 1 371 ? 51.266 -1.116 -16.953 1.00 36.59 371 GLY A C 1
ATOM 2906 O O . GLY A 1 371 ? 51.580 -2.215 -16.494 1.00 36.02 371 GLY A O 1
ATOM 2907 N N . SER A 1 372 ? 51.873 0.025 -16.635 1.00 36.60 372 SER A N 1
ATOM 2908 C CA . SER A 1 372 ? 53.085 0.092 -15.819 1.00 36.83 372 SER A CA 1
ATOM 2909 C C . SER A 1 372 ? 53.012 -0.661 -14.480 1.00 37.18 372 SER A C 1
ATOM 2910 O O . SER A 1 372 ? 54.010 -1.244 -14.036 1.00 37.50 372 SER A O 1
ATOM 2913 N N . ALA A 1 373 ? 51.835 -0.654 -13.860 1.00 37.49 373 ALA A N 1
ATOM 2914 C CA . ALA A 1 373 ? 51.648 -1.226 -12.530 1.00 38.33 373 ALA A CA 1
ATOM 2915 C C . ALA A 1 373 ? 51.453 -2.746 -12.517 1.00 38.88 373 ALA A C 1
ATOM 2916 O O . ALA A 1 373 ? 51.564 -3.378 -11.461 1.00 38.93 373 ALA A O 1
ATOM 2918 N N . THR A 1 374 ? 51.178 -3.323 -13.688 1.00 39.36 374 THR A N 1
ATOM 2919 C CA . THR A 1 374 ? 50.897 -4.758 -13.828 1.00 39.57 374 THR A CA 1
ATOM 2920 C C . THR A 1 374 ? 52.153 -5.632 -13.822 1.00 39.47 374 THR A C 1
ATOM 2921 O O . THR A 1 374 ? 52.141 -6.744 -13.285 1.00 40.23 374 THR A O 1
ATOM 2925 N N . HIS A 1 375 ? 53.228 -5.161 -14.442 1.00 38.98 375 HIS A N 1
ATOM 2926 C CA . HIS A 1 375 ? 54.486 -5.888 -14.336 1.00 38.52 375 HIS A CA 1
ATOM 2927 C C . HIS A 1 375 ? 55.520 -5.191 -13.449 1.00 37.49 375 HIS A C 1
ATOM 2928 O O . HIS A 1 375 ? 56.720 -5.323 -13.671 1.00 37.91 375 HIS A O 1
ATOM 2935 N N . ASN A 1 376 ? 55.039 -4.461 -12.438 1.00 36.08 376 ASN A N 1
ATOM 2936 C CA . ASN A 1 376 ? 55.882 -3.943 -11.354 1.00 34.47 376 ASN A CA 1
ATOM 2937 C C . ASN A 1 376 ? 56.340 -5.127 -10.484 1.00 33.69 376 ASN A C 1
ATOM 2938 O O . ASN A 1 376 ? 55.750 -6.214 -10.561 1.00 33.76 376 ASN A O 1
ATOM 2943 N N . PRO A 1 377 ? 57.397 -4.939 -9.668 1.00 32.73 377 PRO A N 1
ATOM 2944 C CA . PRO A 1 377 ? 57.734 -5.976 -8.684 1.00 31.98 377 PRO A CA 1
ATOM 2945 C C . PRO A 1 377 ? 56.576 -6.268 -7.719 1.00 31.07 377 PRO A C 1
ATOM 2946 O O . PRO A 1 377 ? 55.651 -5.460 -7.610 1.00 31.39 377 PRO A O 1
ATOM 2950 N N . PRO A 1 378 ? 56.582 -7.446 -7.071 1.00 30.10 378 PRO A N 1
ATOM 2951 C CA . PRO A 1 378 ? 55.608 -7.699 -6.006 1.00 29.22 378 PRO A CA 1
ATOM 2952 C C . PRO A 1 378 ? 55.677 -6.651 -4.899 1.00 28.12 378 PRO A C 1
ATOM 2953 O O . PRO A 1 378 ? 56.747 -6.102 -4.638 1.00 27.70 378 PRO A O 1
ATOM 2957 N N . PHE A 1 379 ? 54.535 -6.372 -4.274 1.00 27.14 379 PHE A N 1
ATOM 2958 C CA . PHE A 1 379 ? 54.459 -5.475 -3.090 1.00 26.27 379 PHE A CA 1
ATOM 2959 C C . PHE A 1 379 ? 54.670 -3.999 -3.419 1.00 25.10 379 PHE A C 1
ATOM 2960 O O . PHE A 1 379 ? 55.134 -3.215 -2.582 1.00 24.71 379 PHE A O 1
ATOM 2968 N N . ALA A 1 380 ? 54.278 -3.639 -4.638 1.00 23.69 380 ALA A N 1
ATOM 2969 C CA . ALA A 1 380 ? 54.408 -2.289 -5.166 1.00 22.63 380 ALA A CA 1
ATOM 2970 C C . ALA A 1 380 ? 53.124 -1.458 -4.934 1.00 21.70 380 ALA A C 1
ATOM 2971 O O . ALA A 1 380 ? 53.163 -0.231 -4.757 1.00 21.64 380 ALA A O 1
ATOM 2973 N N . HIS A 1 381 ? 51.990 -2.151 -4.950 1.00 20.94 381 HIS A N 1
ATOM 2974 C CA . HIS A 1 381 ? 50.685 -1.585 -4.668 1.00 19.79 381 HIS A CA 1
ATOM 2975 C C . HIS A 1 381 ? 50.219 -2.325 -3.413 1.00 19.48 381 HIS A C 1
ATOM 2976 O O . HIS A 1 381 ? 49.850 -3.497 -3.462 1.00 19.74 381 HIS A O 1
ATOM 2983 N N . VAL A 1 382 ? 50.303 -1.645 -2.272 1.00 18.67 382 VAL A N 1
ATOM 2984 C CA . VAL A 1 382 ? 49.977 -2.242 -0.983 1.00 17.14 382 VAL A CA 1
ATOM 2985 C C . VAL A 1 382 ? 48.998 -1.419 -0.113 1.00 16.35 382 VAL A C 1
ATOM 2986 O O . VAL A 1 382 ? 49.281 -1.179 1.067 1.00 16.16 382 VAL A O 1
ATOM 2990 N N . PRO A 1 383 ? 47.836 -1.032 -0.675 1.00 15.56 383 PRO A N 1
ATOM 2991 C CA . PRO A 1 383 ? 46.823 -0.253 0.063 1.00 15.68 383 PRO A CA 1
ATOM 2992 C C . PRO A 1 383 ? 46.201 -1.075 1.221 1.00 15.15 383 PRO A C 1
ATOM 2993 O O . PRO A 1 383 ? 45.735 -0.505 2.200 1.00 14.25 383 PRO A O 1
ATOM 2997 N N . PHE A 1 384 ? 46.227 -2.406 1.099 1.00 15.33 384 PHE A N 1
ATOM 2998 C CA . PHE A 1 384 ? 45.714 -3.323 2.129 1.00 15.09 384 PHE A CA 1
ATOM 2999 C C . PHE A 1 384 ? 46.822 -4.073 2.870 1.00 15.63 384 PHE A C 1
ATOM 3000 O O . PHE A 1 384 ? 46.550 -5.046 3.587 1.00 16.58 384 PHE A O 1
ATOM 3008 N N . GLY A 1 385 ? 48.059 -3.626 2.707 1.00 15.23 385 GLY A N 1
ATOM 3009 C CA . GLY A 1 385 ? 49.202 -4.289 3.318 1.00 16.32 385 GLY A CA 1
ATOM 3010 C C . GLY A 1 385 ? 49.571 -5.575 2.591 1.00 16.78 385 GLY A C 1
ATOM 3011 O O . GLY A 1 385 ? 49.384 -5.702 1.368 1.00 17.37 385 GLY A O 1
ATOM 3012 N N . GLY A 1 386 ? 50.098 -6.530 3.342 1.00 16.79 386 GLY A N 1
ATOM 3013 C CA . GLY A 1 386 ? 50.451 -7.834 2.788 1.00 17.34 386 GLY A CA 1
ATOM 3014 C C . GLY A 1 386 ? 50.879 -8.750 3.910 1.00 17.76 386 GLY A C 1
ATOM 3015 O O . GLY A 1 386 ? 50.823 -8.371 5.093 1.00 16.85 386 GLY A O 1
ATOM 3016 N N . GLY A 1 387 ? 51.308 -9.954 3.530 1.00 18.39 387 GLY A N 1
ATOM 3017 C CA . GLY A 1 387 ? 51.707 -11.012 4.470 1.00 19.24 387 GLY A CA 1
ATOM 3018 C C . GLY A 1 387 ? 50.645 -11.439 5.475 1.00 19.92 387 GLY A C 1
ATOM 3019 O O . GLY A 1 387 ? 49.470 -11.553 5.142 1.00 19.89 387 GLY A O 1
ATOM 3020 N N . LEU A 1 388 ? 51.075 -11.651 6.717 1.00 20.27 388 LEU A N 1
ATOM 3021 C CA . LEU A 1 388 ? 50.220 -12.181 7.777 1.00 20.78 388 LEU A CA 1
ATOM 3022 C C . LEU A 1 388 ? 49.100 -11.278 8.299 1.00 21.05 388 LEU A C 1
ATOM 3023 O O . LEU A 1 388 ? 48.134 -11.772 8.888 1.00 21.88 388 LEU A O 1
ATOM 3028 N N . ARG A 1 389 ? 49.213 -9.975 8.074 1.00 20.94 389 ARG A N 1
ATOM 3029 C CA . ARG A 1 389 ? 48.290 -8.998 8.635 1.00 20.06 389 ARG A CA 1
ATOM 3030 C C . ARG A 1 389 ? 47.487 -8.276 7.553 1.00 20.25 389 ARG A C 1
ATOM 3031 O O . ARG A 1 389 ? 46.750 -7.324 7.850 1.00 19.26 389 ARG A O 1
ATOM 3039 N N . GLU A 1 390 ? 47.616 -8.745 6.310 1.00 19.24 390 GLU A N 1
ATOM 3040 C CA . GLU A 1 390 ? 46.894 -8.165 5.186 1.00 19.56 390 GLU A CA 1
ATOM 3041 C C . GLU A 1 390 ? 45.421 -7.950 5.534 1.00 19.04 390 GLU A C 1
ATOM 3042 O O . GLU A 1 390 ? 44.760 -8.854 6.060 1.00 19.45 390 GLU A O 1
ATOM 3048 N N . CYS A 1 391 ? 44.914 -6.759 5.238 1.00 18.30 391 CYS A N 1
ATOM 3049 C CA . CYS A 1 391 ? 43.522 -6.409 5.517 1.00 17.86 391 CYS A CA 1
ATOM 3050 C C . CYS A 1 391 ? 42.584 -7.585 5.303 1.00 18.76 391 CYS A C 1
ATOM 3051 O O . CYS A 1 391 ? 42.610 -8.259 4.255 1.00 18.18 391 CYS A O 1
ATOM 3054 N N . LEU A 1 392 ? 41.755 -7.806 6.319 1.00 19.43 392 LEU A N 1
ATOM 3055 C CA . LEU A 1 392 ? 40.806 -8.892 6.355 1.00 20.61 392 LEU A CA 1
ATOM 3056 C C . LEU A 1 392 ? 39.488 -8.458 5.717 1.00 20.71 392 LEU A C 1
ATOM 3057 O O . LEU A 1 392 ? 38.686 -9.286 5.273 1.00 21.48 392 LEU A O 1
ATOM 3062 N N . GLY A 1 393 ? 39.270 -7.151 5.658 1.00 20.31 393 GLY A N 1
ATOM 3063 C CA . GLY A 1 393 ? 38.003 -6.609 5.189 1.00 20.53 393 GLY A CA 1
ATOM 3064 C C . GLY A 1 393 ? 38.056 -5.998 3.809 1.00 20.35 393 GLY A C 1
ATOM 3065 O O . GLY A 1 393 ? 37.121 -5.328 3.393 1.00 20.47 393 GLY A O 1
ATOM 3066 N N . LYS A 1 394 ? 39.127 -6.274 3.075 1.00 20.96 394 LYS A N 1
ATOM 3067 C CA . LYS A 1 394 ? 39.365 -5.624 1.774 1.00 21.45 394 LYS A CA 1
ATOM 3068 C C . LYS A 1 394 ? 38.211 -5.714 0.762 1.00 21.20 394 LYS A C 1
ATOM 3069 O O . LYS A 1 394 ? 37.971 -4.775 0.017 1.00 21.80 394 LYS A O 1
ATOM 3075 N N . GLU A 1 395 ? 37.492 -6.834 0.753 1.00 21.40 395 GLU A N 1
ATOM 3076 C CA . GLU A 1 395 ? 36.381 -7.023 -0.194 1.00 21.53 395 GLU A CA 1
ATOM 3077 C C . GLU A 1 395 ? 35.075 -6.357 0.256 1.00 20.36 395 GLU A C 1
ATOM 3078 O O . GLU A 1 395 ? 34.268 -5.960 -0.583 1.00 21.14 395 GLU A O 1
ATOM 3084 N N . PHE A 1 396 ? 34.862 -6.242 1.564 1.00 19.30 396 PHE A N 1
ATOM 3085 C CA . PHE A 1 396 ? 33.852 -5.329 2.078 1.00 19.07 396 PHE A CA 1
ATOM 3086 C C . PHE A 1 396 ? 34.112 -3.890 1.615 1.00 18.69 396 PHE A C 1
ATOM 3087 O O . PHE A 1 396 ? 33.185 -3.208 1.187 1.00 18.49 396 PHE A O 1
ATOM 3095 N N . ALA A 1 397 ? 35.364 -3.436 1.749 1.00 18.60 397 ALA A N 1
ATOM 3096 C CA . ALA A 1 397 ? 35.787 -2.115 1.291 1.00 18.84 397 ALA A CA 1
ATOM 3097 C C . ALA A 1 397 ? 35.523 -1.925 -0.200 1.00 18.96 397 ALA A C 1
ATOM 3098 O O . ALA A 1 397 ? 34.975 -0.890 -0.595 1.00 18.07 397 ALA A O 1
ATOM 3100 N N . ARG A 1 398 ? 35.935 -2.914 -1.017 1.00 19.10 398 ARG A N 1
ATOM 3101 C CA . ARG A 1 398 ? 35.831 -2.815 -2.485 1.00 19.32 398 ARG A CA 1
ATOM 3102 C C . ARG A 1 398 ? 34.392 -2.823 -2.935 1.00 19.86 398 ARG A C 1
ATOM 3103 O O . ARG A 1 398 ? 34.035 -2.085 -3.861 1.00 20.07 398 ARG A O 1
ATOM 3111 N N . LEU A 1 399 ? 33.580 -3.666 -2.278 1.00 20.17 399 LEU A N 1
ATOM 3112 C CA . LEU A 1 399 ? 32.133 -3.668 -2.461 1.00 20.09 399 LEU A CA 1
ATOM 3113 C C . LEU A 1 399 ? 31.516 -2.280 -2.263 1.00 19.90 399 LEU A C 1
ATOM 3114 O O . LEU A 1 399 ? 30.819 -1.786 -3.151 1.00 19.74 399 LEU A O 1
ATOM 3119 N N . GLU A 1 400 ? 31.782 -1.661 -1.110 1.00 19.26 400 GLU A N 1
ATOM 3120 C CA . GLU A 1 400 ? 31.176 -0.369 -0.786 1.00 19.73 400 GLU A CA 1
ATOM 3121 C C . GLU A 1 400 ? 31.676 0.750 -1.705 1.00 19.31 400 GLU A C 1
ATOM 3122 O O . GLU A 1 400 ? 30.912 1.627 -2.077 1.00 19.75 400 GLU A O 1
ATOM 3128 N N . MET A 1 401 ? 32.953 0.710 -2.063 1.00 19.82 401 MET A N 1
ATOM 3129 C CA . MET A 1 401 ? 33.528 1.672 -2.998 1.00 19.91 401 MET A CA 1
ATOM 3130 C C . MET A 1 401 ? 32.870 1.541 -4.376 1.00 20.67 401 MET A C 1
ATOM 3131 O O . MET A 1 401 ? 32.516 2.539 -5.009 1.00 20.91 401 MET A O 1
ATOM 3136 N N . LYS A 1 402 ? 32.691 0.303 -4.833 1.00 21.26 402 LYS A N 1
ATOM 3137 C CA . LYS A 1 402 ? 32.141 0.058 -6.170 1.00 21.35 402 LYS A CA 1
ATOM 3138 C C . LYS A 1 402 ? 30.676 0.450 -6.249 1.00 21.24 402 LYS A C 1
ATOM 3139 O O . LYS A 1 402 ? 30.289 1.175 -7.142 1.00 21.43 402 LYS A O 1
ATOM 3145 N N . LEU A 1 403 ? 29.865 -0.007 -5.301 1.00 21.78 403 LEU A N 1
ATOM 3146 C CA . LEU A 1 403 ? 28.454 0.412 -5.235 1.00 21.79 403 LEU A CA 1
ATOM 3147 C C . LEU A 1 403 ? 28.290 1.929 -5.182 1.00 21.45 403 LEU A C 1
ATOM 3148 O O . LEU A 1 403 ? 27.507 2.479 -5.946 1.00 21.58 403 LEU A O 1
ATOM 3153 N N . PHE A 1 404 ? 29.029 2.593 -4.291 1.00 21.32 404 PHE A N 1
ATOM 3154 C CA . PHE A 1 404 ? 28.931 4.052 -4.137 1.00 21.66 404 PHE A CA 1
ATOM 3155 C C . PHE A 1 404 ? 29.342 4.784 -5.416 1.00 21.60 404 PHE A C 1
ATOM 3156 O O . PHE A 1 404 ? 28.670 5.708 -5.856 1.00 21.91 404 PHE A O 1
ATOM 3164 N N . ALA A 1 405 ? 30.472 4.370 -5.975 1.00 21.49 405 ALA A N 1
ATOM 3165 C CA . ALA A 1 405 ? 30.990 4.930 -7.202 1.00 21.83 405 ALA A CA 1
ATOM 3166 C C . ALA A 1 405 ? 29.923 4.821 -8.290 1.00 22.08 405 ALA A C 1
ATOM 3167 O O . ALA A 1 405 ? 29.686 5.786 -9.032 1.00 22.21 405 ALA A O 1
ATOM 3169 N N . THR A 1 406 ? 29.271 3.660 -8.338 1.00 21.74 406 THR A N 1
ATOM 3170 C CA . THR A 1 406 ? 28.279 3.343 -9.354 1.00 22.44 406 THR A CA 1
ATOM 3171 C C . THR A 1 406 ? 27.031 4.204 -9.216 1.00 22.78 406 THR A C 1
ATOM 3172 O O . THR A 1 406 ? 26.628 4.866 -10.159 1.00 23.33 406 THR A O 1
ATOM 3176 N N . ARG A 1 407 ? 26.427 4.204 -8.036 1.00 23.61 407 ARG A N 1
ATOM 3177 C CA . ARG A 1 407 ? 25.221 5.009 -7.803 1.00 24.04 407 ARG A CA 1
ATOM 3178 C C . ARG A 1 407 ? 25.431 6.512 -7.921 1.00 24.58 407 ARG A C 1
ATOM 3179 O O . ARG A 1 407 ? 24.524 7.232 -8.349 1.00 25.20 407 ARG A O 1
ATOM 3187 N N . LEU A 1 408 ? 26.614 6.987 -7.534 1.00 24.85 408 LEU A N 1
ATOM 3188 C CA . LEU A 1 408 ? 26.917 8.408 -7.603 1.00 24.97 408 LEU A CA 1
ATOM 3189 C C . LEU A 1 408 ? 27.087 8.868 -9.050 1.00 25.45 408 LEU A C 1
ATOM 3190 O O . LEU A 1 408 ? 26.528 9.889 -9.447 1.00 24.98 408 LEU A O 1
ATOM 3195 N N . ILE A 1 409 ? 27.848 8.111 -9.833 1.00 26.13 409 ILE A N 1
ATOM 3196 C CA . ILE A 1 409 ? 28.094 8.486 -11.223 1.00 26.97 409 ILE A CA 1
ATOM 3197 C C . ILE A 1 409 ? 26.853 8.317 -12.120 1.00 27.87 409 ILE A C 1
ATOM 3198 O O . ILE A 1 409 ? 26.611 9.132 -13.009 1.00 28.03 409 ILE A O 1
ATOM 3203 N N . GLN A 1 410 ? 26.055 7.275 -11.879 1.00 28.84 410 GLN A N 1
ATOM 3204 C CA . GLN A 1 410 ? 24.833 7.076 -12.678 1.00 29.47 410 GLN A CA 1
ATOM 3205 C C . GLN A 1 410 ? 23.800 8.198 -12.496 1.00 29.33 410 GLN A C 1
ATOM 3206 O O . GLN A 1 410 ? 23.076 8.543 -13.436 1.00 29.84 410 GLN A O 1
ATOM 3212 N N . GLN A 1 411 ? 23.757 8.782 -11.304 1.00 29.32 411 GLN A N 1
ATOM 3213 C CA . GLN A 1 411 ? 22.772 9.820 -10.987 1.00 29.20 411 GLN A CA 1
ATOM 3214 C C . GLN A 1 411 ? 23.285 11.263 -11.057 1.00 28.47 411 GLN A C 1
ATOM 3215 O O . GLN A 1 411 ? 22.508 12.177 -11.350 1.00 28.80 411 GLN A O 1
ATOM 3221 N N . PHE A 1 412 ? 24.566 11.484 -10.761 1.00 27.27 412 PHE A N 1
ATOM 3222 C CA . PHE A 1 412 ? 25.069 12.859 -10.656 1.00 26.08 412 PHE A CA 1
ATOM 3223 C C . PHE A 1 412 ? 26.404 13.130 -11.338 1.00 25.10 412 PHE A C 1
ATOM 3224 O O . PHE A 1 412 ? 27.282 12.265 -11.397 1.00 24.56 412 PHE A O 1
ATOM 3232 N N . ASP A 1 413 ? 26.537 14.356 -11.841 1.00 23.55 413 ASP A N 1
ATOM 3233 C CA . ASP A 1 413 ? 27.829 14.998 -11.968 1.00 22.55 413 ASP A CA 1
ATOM 3234 C C . ASP A 1 413 ? 28.010 15.854 -10.729 1.00 21.94 413 ASP A C 1
ATOM 3235 O O . ASP A 1 413 ? 27.037 16.154 -10.025 1.00 21.60 413 ASP A O 1
ATOM 3240 N N . TRP A 1 414 ? 29.248 16.246 -10.460 1.00 21.04 414 TRP A N 1
ATOM 3241 C CA . TRP A 1 414 ? 29.511 17.166 -9.363 1.00 20.57 414 TRP A CA 1
ATOM 3242 C C . TRP A 1 414 ? 30.689 18.094 -9.609 1.00 20.77 414 TRP A C 1
ATOM 3243 O O . TRP A 1 414 ? 31.606 17.803 -10.406 1.00 20.61 414 TRP A O 1
ATOM 3254 N N . THR A 1 415 ? 30.638 19.223 -8.918 1.00 21.08 415 THR A N 1
ATOM 3255 C CA . THR A 1 415 ? 31.637 20.256 -9.026 1.00 21.57 415 THR A CA 1
ATOM 3256 C C . THR A 1 415 ? 32.224 20.533 -7.662 1.00 21.77 415 THR A C 1
ATOM 3257 O O . THR A 1 415 ? 31.494 20.764 -6.694 1.00 21.17 415 THR A O 1
ATOM 3261 N N . LEU A 1 416 ? 33.551 20.521 -7.610 1.00 22.60 416 LEU A N 1
ATOM 3262 C CA . LEU A 1 416 ? 34.304 20.945 -6.442 1.00 23.83 416 LEU A CA 1
ATOM 3263 C C . LEU A 1 416 ? 34.399 22.468 -6.425 1.00 24.64 416 LEU A C 1
ATOM 3264 O O . LEU A 1 416 ? 35.104 23.057 -7.238 1.00 24.96 416 LEU A O 1
ATOM 3269 N N . LEU A 1 417 ? 33.707 23.097 -5.482 1.00 25.35 417 LEU A N 1
ATOM 3270 C CA . LEU A 1 417 ? 33.614 24.559 -5.429 1.00 25.62 417 LEU A CA 1
ATOM 3271 C C . LEU A 1 417 ? 34.965 25.265 -5.440 1.00 25.84 417 LEU A C 1
ATOM 3272 O O . LEU A 1 417 ? 35.932 24.790 -4.824 1.00 25.26 417 LEU A O 1
ATOM 3277 N N . PRO A 1 418 ? 35.055 26.372 -6.201 1.00 26.24 418 PRO A N 1
ATOM 3278 C CA . PRO A 1 418 ? 36.288 27.147 -6.286 1.00 26.64 418 PRO A CA 1
ATOM 3279 C C . PRO A 1 418 ? 36.637 27.793 -4.956 1.00 26.85 418 PRO A C 1
ATOM 3280 O O . PRO A 1 418 ? 35.751 28.013 -4.111 1.00 26.88 418 PRO A O 1
ATOM 3284 N N . GLY A 1 419 ? 37.929 28.048 -4.766 1.00 26.83 419 GLY A N 1
ATOM 3285 C CA . GLY A 1 419 ? 38.428 28.603 -3.520 1.00 27.26 419 GLY A CA 1
ATOM 3286 C C . GLY A 1 419 ? 38.040 27.769 -2.312 1.00 27.14 419 GLY A C 1
ATOM 3287 O O . GLY A 1 419 ? 37.257 28.220 -1.479 1.00 28.56 419 GLY A O 1
ATOM 3288 N N . GLN A 1 420 ? 38.540 26.538 -2.249 1.00 26.22 420 GLN A N 1
ATOM 3289 C CA . GLN A 1 420 ? 38.604 25.774 -0.995 1.00 25.10 420 GLN A CA 1
ATOM 3290 C C . GLN A 1 420 ? 39.988 25.165 -0.885 1.00 24.58 420 GLN A C 1
ATOM 3291 O O . GLN A 1 420 ? 40.724 25.111 -1.866 1.00 24.15 420 GLN A O 1
ATOM 3297 N N . ASN A 1 421 ? 40.361 24.751 0.316 1.00 24.16 421 ASN A N 1
ATOM 3298 C CA . ASN A 1 421 ? 41.586 23.989 0.521 1.00 24.32 421 ASN A CA 1
ATOM 3299 C C . ASN A 1 421 ? 41.326 22.485 0.332 1.00 24.33 421 ASN A C 1
ATOM 3300 O O . ASN A 1 421 ? 40.602 21.876 1.120 1.00 24.66 421 ASN A O 1
ATOM 3305 N N . LEU A 1 422 ? 41.891 21.911 -0.731 1.00 24.87 422 LEU A N 1
ATOM 3306 C CA . LEU A 1 422 ? 41.752 20.483 -1.049 1.00 24.73 422 LEU A CA 1
ATOM 3307 C C . LEU A 1 422 ? 42.952 19.719 -0.502 1.00 24.88 422 LEU A C 1
ATOM 3308 O O . LEU A 1 422 ? 43.094 18.514 -0.711 1.00 24.40 422 LEU A O 1
ATOM 3313 N N . GLU A 1 423 ? 43.812 20.437 0.207 1.00 25.13 423 GLU A N 1
ATOM 3314 C CA . GLU A 1 423 ? 45.006 19.860 0.819 1.00 25.88 423 GLU A CA 1
ATOM 3315 C C . GLU A 1 423 ? 44.634 18.790 1.844 1.00 25.30 423 GLU A C 1
ATOM 3316 O O . GLU A 1 423 ? 43.653 18.932 2.580 1.00 25.29 423 GLU A O 1
ATOM 3322 N N . LEU A 1 424 ? 45.436 17.732 1.902 1.00 24.96 424 LEU A N 1
ATOM 3323 C CA . LEU A 1 424 ? 45.073 16.536 2.651 1.00 24.06 424 LEU A CA 1
ATOM 3324 C C . LEU A 1 424 ? 45.717 16.490 4.032 1.00 23.53 424 LEU A C 1
ATOM 3325 O O . LEU A 1 424 ? 46.942 16.598 4.170 1.00 23.65 424 LEU A O 1
ATOM 3330 N N . VAL A 1 425 ? 44.884 16.349 5.058 1.00 22.62 425 VAL A N 1
ATOM 3331 C CA . VAL A 1 425 ? 45.367 16.127 6.423 1.00 22.62 425 VAL A CA 1
ATOM 3332 C C . VAL A 1 425 ? 45.055 14.696 6.824 1.00 22.53 425 VAL A C 1
ATOM 3333 O O . VAL A 1 425 ? 44.134 14.099 6.283 1.00 22.02 425 VAL A O 1
ATOM 3337 N N . VAL A 1 426 ? 45.841 14.155 7.752 1.00 22.95 426 VAL A N 1
ATOM 3338 C CA . VAL A 1 426 ? 45.760 12.749 8.144 1.00 23.57 426 VAL A CA 1
ATOM 3339 C C . VAL A 1 426 ? 45.614 12.580 9.673 1.00 24.07 426 VAL A C 1
ATOM 3340 O O . VAL A 1 426 ? 46.606 12.390 10.379 1.00 24.92 426 VAL A O 1
ATOM 3344 N N . THR A 1 427 ? 44.380 12.643 10.176 1.00 24.25 427 THR A N 1
ATOM 3345 C CA . THR A 1 427 ? 44.121 12.444 11.619 1.00 24.67 427 THR A CA 1
ATOM 3346 C C . THR A 1 427 ? 42.981 11.443 11.940 1.00 23.95 427 THR A C 1
ATOM 3347 O O . THR A 1 427 ? 41.919 11.837 12.447 1.00 24.60 427 THR A O 1
ATOM 3351 N N . PRO A 1 428 ? 43.209 10.146 11.715 1.00 22.94 428 PRO A N 1
ATOM 3352 C CA . PRO A 1 428 ? 44.407 9.483 11.254 1.00 22.05 428 PRO A CA 1
ATOM 3353 C C . PRO A 1 428 ? 44.373 8.979 9.794 1.00 21.29 428 PRO A C 1
ATOM 3354 O O . PRO A 1 428 ? 45.232 8.174 9.424 1.00 20.52 428 PRO A O 1
ATOM 3358 N N . SER A 1 429 ? 43.411 9.457 8.994 1.00 20.19 429 SER A N 1
ATOM 3359 C CA . SER A 1 429 ? 43.249 9.103 7.569 1.00 19.71 429 SER A CA 1
ATOM 3360 C C . SER A 1 429 ? 43.193 10.340 6.682 1.00 18.64 429 SER A C 1
ATOM 3361 O O . SER A 1 429 ? 42.669 11.363 7.109 1.00 18.46 429 SER A O 1
ATOM 3364 N N . PRO A 1 430 ? 43.698 10.252 5.429 1.00 18.40 430 PRO A N 1
ATOM 3365 C CA . PRO A 1 430 ? 43.591 11.417 4.528 1.00 17.83 430 PRO A CA 1
ATOM 3366 C C . PRO A 1 430 ? 42.182 12.002 4.391 1.00 17.86 430 PRO A C 1
ATOM 3367 O O . PRO A 1 430 ? 41.232 11.277 4.144 1.00 17.70 430 PRO A O 1
ATOM 3371 N N . ARG A 1 431 ? 42.067 13.322 4.572 1.00 18.60 431 ARG A N 1
ATOM 3372 C CA . ARG A 1 431 ? 40.825 14.077 4.324 1.00 18.90 431 ARG A CA 1
ATOM 3373 C C . ARG A 1 431 ? 41.206 15.448 3.771 1.00 18.60 431 ARG A C 1
ATOM 3374 O O . ARG A 1 431 ? 42.253 15.974 4.131 1.00 18.36 431 ARG A O 1
ATOM 3382 N N . PRO A 1 432 ? 40.375 16.027 2.876 1.00 18.90 432 PRO A N 1
ATOM 3383 C CA . PRO A 1 432 ? 40.634 17.400 2.424 1.00 18.97 432 PRO A CA 1
ATOM 3384 C C . PRO A 1 432 ? 40.388 18.419 3.558 1.00 19.57 432 PRO A C 1
ATOM 3385 O O . PRO A 1 432 ? 39.384 18.315 4.268 1.00 18.85 432 PRO A O 1
ATOM 3389 N N . LYS A 1 433 ? 41.303 19.369 3.731 1.00 20.57 433 LYS A N 1
ATOM 3390 C CA . LYS A 1 433 ? 41.221 20.332 4.846 1.00 22.98 433 LYS A CA 1
ATOM 3391 C C . LYS A 1 433 ? 39.869 21.060 4.964 1.00 22.93 433 LYS A C 1
ATOM 3392 O O . LYS A 1 433 ? 39.303 21.135 6.063 1.00 22.96 433 LYS A O 1
ATOM 3398 N N . ASP A 1 434 ? 39.340 21.546 3.839 1.00 22.77 434 ASP A N 1
ATOM 3399 C CA . ASP A 1 434 ? 38.045 22.236 3.820 1.00 22.95 434 ASP A CA 1
ATOM 3400 C C . ASP A 1 434 ? 36.821 21.355 3.621 1.00 22.60 434 ASP A C 1
ATOM 3401 O O . ASP A 1 434 ? 35.781 21.838 3.172 1.00 22.59 434 ASP A O 1
ATOM 3406 N N . ASN A 1 435 ? 36.947 20.073 3.973 1.00 22.22 435 ASN A N 1
ATOM 3407 C CA . ASN A 1 435 ? 35.824 19.116 4.041 1.00 21.98 435 ASN A CA 1
ATOM 3408 C C . ASN A 1 435 ? 35.017 18.869 2.760 1.00 21.80 435 ASN A C 1
ATOM 3409 O O . ASN A 1 435 ? 33.870 18.429 2.826 1.00 21.38 435 ASN A O 1
ATOM 3414 N N . LEU A 1 436 ? 35.624 19.163 1.613 1.00 22.20 436 LEU A N 1
ATOM 3415 C CA . LEU A 1 436 ? 35.095 18.799 0.294 1.00 22.49 436 LEU A CA 1
ATOM 3416 C C . LEU A 1 436 ? 33.759 19.447 -0.024 1.00 23.17 436 LEU A C 1
ATOM 3417 O O . LEU A 1 436 ? 32.702 18.803 0.038 1.00 23.13 436 LEU A O 1
ATOM 3422 N N . ARG A 1 437 ? 33.808 20.725 -0.388 1.00 24.08 437 ARG A N 1
ATOM 3423 C CA . ARG A 1 437 ? 32.602 21.470 -0.713 1.00 25.12 437 ARG A CA 1
ATOM 3424 C C . ARG A 1 437 ? 32.257 21.224 -2.169 1.00 24.79 437 ARG A C 1
ATOM 3425 O O . ARG A 1 437 ? 33.081 21.454 -3.053 1.00 24.56 437 ARG A O 1
ATOM 3433 N N . VAL A 1 438 ? 31.039 20.747 -2.403 1.00 25.36 438 VAL A N 1
ATOM 3434 C CA . VAL A 1 438 ? 30.573 20.348 -3.741 1.00 26.00 438 VAL A CA 1
ATOM 3435 C C . VAL A 1 438 ? 29.157 20.846 -4.030 1.00 26.77 438 VAL A C 1
ATOM 3436 O O . VAL A 1 438 ? 28.441 21.246 -3.120 1.00 26.85 438 VAL A O 1
ATOM 3440 N N . LYS A 1 439 ? 28.783 20.854 -5.305 1.00 27.83 439 LYS A N 1
ATOM 3441 C CA . LYS A 1 439 ? 27.386 20.890 -5.715 1.00 29.15 439 LYS A CA 1
ATOM 3442 C C . LYS A 1 439 ? 27.204 19.670 -6.587 1.00 29.49 439 LYS A C 1
ATOM 3443 O O . LYS A 1 439 ? 28.036 19.417 -7.463 1.00 29.22 439 LYS A O 1
ATOM 3449 N N . LEU A 1 440 ? 26.147 18.901 -6.336 1.00 30.10 440 LEU A N 1
ATOM 3450 C CA . LEU A 1 440 ? 25.791 17.799 -7.223 1.00 31.17 440 LEU A CA 1
ATOM 3451 C C . LEU A 1 440 ? 24.789 18.287 -8.271 1.00 32.06 440 LEU A C 1
ATOM 3452 O O . LEU A 1 440 ? 23.867 19.044 -7.959 1.00 32.17 440 LEU A O 1
ATOM 3457 N N . HIS A 1 441 ? 24.975 17.866 -9.514 1.00 33.25 441 HIS A N 1
ATOM 3458 C CA . HIS A 1 441 ? 24.004 18.165 -10.558 1.00 33.96 441 HIS A CA 1
ATOM 3459 C C . HIS A 1 441 ? 23.372 16.859 -11.000 1.00 34.62 441 HIS A C 1
ATOM 3460 O O . HIS A 1 441 ? 24.072 15.952 -11.458 1.00 34.57 441 HIS A O 1
ATOM 3467 N N . SER A 1 442 ? 22.048 16.774 -10.865 1.00 35.59 442 SER A N 1
ATOM 3468 C CA . SER A 1 442 ? 21.276 15.578 -11.232 1.00 36.16 442 SER A CA 1
ATOM 3469 C C . SER A 1 442 ? 21.238 15.317 -12.738 1.00 36.39 442 SER A C 1
ATOM 3470 O O . SER A 1 442 ? 21.147 16.252 -13.546 1.00 36.25 442 SER A O 1
ATOM 3473 N N . LEU A 1 443 ? 21.288 14.034 -13.097 1.00 36.69 443 LEU A N 1
ATOM 3474 C CA . LEU A 1 443 ? 21.233 13.598 -14.494 1.00 36.80 443 LEU A CA 1
ATOM 3475 C C . LEU A 1 443 ? 19.886 12.960 -14.823 1.00 37.29 443 LEU A C 1
ATOM 3476 O O . LEU A 1 443 ? 19.710 12.384 -15.902 1.00 37.96 443 LEU A O 1
ATOM 3481 N N . SER B 1 10 ? 53.369 44.967 52.505 1.00 51.04 10 SER B N 1
ATOM 3482 C CA . SER B 1 10 ? 54.067 44.317 53.661 1.00 50.95 10 SER B CA 1
ATOM 3483 C C . SER B 1 10 ? 53.279 43.138 54.230 1.00 50.87 10 SER B C 1
ATOM 3484 O O . SER B 1 10 ? 53.868 42.221 54.810 1.00 51.15 10 SER B O 1
ATOM 3487 N N . LEU B 1 11 ? 51.954 43.179 54.069 1.00 50.47 11 LEU B N 1
ATOM 3488 C CA . LEU B 1 11 ? 51.041 42.157 54.602 1.00 49.82 11 LEU B CA 1
ATOM 3489 C C . LEU B 1 11 ? 51.286 40.786 53.976 1.00 49.25 11 LEU B C 1
ATOM 3490 O O . LEU B 1 11 ? 51.977 40.694 52.963 1.00 49.40 11 LEU B O 1
ATOM 3495 N N . PRO B 1 12 ? 50.723 39.717 54.576 1.00 48.61 12 PRO B N 1
ATOM 3496 C CA . PRO B 1 12 ? 50.921 38.399 53.984 1.00 48.15 12 PRO B CA 1
ATOM 3497 C C . PRO B 1 12 ? 50.057 38.170 52.736 1.00 47.63 12 PRO B C 1
ATOM 3498 O O . PRO B 1 12 ? 48.997 38.778 52.583 1.00 47.58 12 PRO B O 1
ATOM 3502 N N . ILE B 1 13 ? 50.540 37.314 51.846 1.00 46.93 13 ILE B N 1
ATOM 3503 C CA . ILE B 1 13 ? 49.761 36.834 50.716 1.00 46.35 13 ILE B CA 1
ATOM 3504 C C . ILE B 1 13 ? 48.831 35.723 51.244 1.00 45.47 13 ILE B C 1
ATOM 3505 O O . ILE B 1 13 ? 49.157 35.092 52.253 1.00 45.43 13 ILE B O 1
ATOM 3510 N N . PRO B 1 14 ? 47.653 35.516 50.602 1.00 44.55 14 PRO B N 1
ATOM 3511 C CA . PRO B 1 14 ? 46.757 34.405 50.961 1.00 43.69 14 PRO B CA 1
ATOM 3512 C C . PRO B 1 14 ? 47.444 33.032 50.963 1.00 42.81 14 PRO B C 1
ATOM 3513 O O . PRO B 1 14 ? 48.453 32.859 50.284 1.00 42.60 14 PRO B O 1
ATOM 3517 N N . PRO B 1 15 ? 46.908 32.064 51.736 1.00 42.13 15 PRO B N 1
ATOM 3518 C CA . PRO B 1 15 ? 47.454 30.703 51.699 1.00 41.71 15 PRO B CA 1
ATOM 3519 C C . PRO B 1 15 ? 47.010 29.997 50.424 1.00 41.33 15 PRO B C 1
ATOM 3520 O O . PRO B 1 15 ? 46.138 30.508 49.721 1.00 41.37 15 PRO B O 1
ATOM 3524 N N . GLY B 1 16 ? 47.614 28.849 50.130 1.00 40.78 16 GLY B N 1
ATOM 3525 C CA . GLY B 1 16 ? 47.327 28.105 48.910 1.00 40.24 16 GLY B CA 1
ATOM 3526 C C . GLY B 1 16 ? 48.556 27.622 48.158 1.00 39.78 16 GLY B C 1
ATOM 3527 O O . GLY B 1 16 ? 49.635 28.196 48.265 1.00 39.27 16 GLY B O 1
ATOM 3528 N N . ASP B 1 17 ? 48.375 26.556 47.385 1.00 39.86 17 ASP B N 1
ATOM 3529 C CA . ASP B 1 17 ? 49.457 25.954 46.617 1.00 39.67 17 ASP B CA 1
ATOM 3530 C C . ASP B 1 17 ? 49.502 26.467 45.193 1.00 39.59 17 ASP B C 1
ATOM 3531 O O . ASP B 1 17 ? 48.483 26.521 44.499 1.00 39.41 17 ASP B O 1
ATOM 3536 N N . PHE B 1 18 ? 50.699 26.840 44.760 1.00 39.51 18 PHE B N 1
ATOM 3537 C CA . PHE B 1 18 ? 50.926 27.143 43.368 1.00 39.46 18 PHE B CA 1
ATOM 3538 C C . PHE B 1 18 ? 50.984 25.858 42.540 1.00 39.37 18 PHE B C 1
ATOM 3539 O O . PHE B 1 18 ? 50.270 25.733 41.553 1.00 39.53 18 PHE B O 1
ATOM 3547 N N . GLY B 1 19 ? 51.793 24.890 42.969 1.00 39.21 19 GLY B N 1
ATOM 3548 C CA . GLY B 1 19 ? 52.053 23.695 42.171 1.00 39.02 19 GLY B CA 1
ATOM 3549 C C . GLY B 1 19 ? 53.135 23.999 41.147 1.00 38.95 19 GLY B C 1
ATOM 3550 O O . GLY B 1 19 ? 54.026 24.808 41.405 1.00 38.95 19 GLY B O 1
ATOM 3551 N N . LEU B 1 20 ? 53.043 23.376 39.975 1.00 38.97 20 LEU B N 1
ATOM 3552 C CA . LEU B 1 20 ? 54.097 23.467 38.954 1.00 38.99 20 LEU B CA 1
ATOM 3553 C C . LEU B 1 20 ? 54.154 24.818 38.216 1.00 38.85 20 LEU B C 1
ATOM 3554 O O . LEU B 1 20 ? 53.156 25.536 38.162 1.00 38.66 20 LEU B O 1
ATOM 3559 N N . PRO B 1 21 ? 55.339 25.182 37.681 1.00 38.82 21 PRO B N 1
ATOM 3560 C CA . PRO B 1 21 ? 55.468 26.370 36.828 1.00 38.60 21 PRO B CA 1
ATOM 3561 C C . PRO B 1 21 ? 54.528 26.370 35.626 1.00 38.25 21 PRO B C 1
ATOM 3562 O O . PRO B 1 21 ? 54.406 25.365 34.926 1.00 38.40 21 PRO B O 1
ATOM 3566 N N . TRP B 1 22 ? 53.877 27.513 35.411 1.00 38.03 22 TRP B N 1
ATOM 3567 C CA . TRP B 1 22 ? 52.849 27.703 34.380 1.00 37.61 22 TRP B CA 1
ATOM 3568 C C . TRP B 1 22 ? 51.562 26.924 34.670 1.00 37.42 22 TRP B C 1
ATOM 3569 O O . TRP B 1 22 ? 50.546 27.521 35.044 1.00 37.44 22 TRP B O 1
ATOM 3580 N N . LEU B 1 23 ? 51.627 25.601 34.498 1.00 36.89 23 LEU B N 1
ATOM 3581 C CA . LEU B 1 23 ? 50.513 24.671 34.746 1.00 36.24 23 LEU B CA 1
ATOM 3582 C C . LEU B 1 23 ? 49.790 24.895 36.093 1.00 35.62 23 LEU B C 1
ATOM 3583 O O . LEU B 1 23 ? 48.562 24.871 36.156 1.00 35.05 23 LEU B O 1
ATOM 3588 N N . GLY B 1 24 ? 50.564 25.098 37.160 1.00 35.11 24 GLY B N 1
ATOM 3589 C CA . GLY B 1 24 ? 50.020 25.207 38.516 1.00 34.57 24 GLY B CA 1
ATOM 3590 C C . GLY B 1 24 ? 49.008 24.126 38.850 1.00 34.19 24 GLY B C 1
ATOM 3591 O O . GLY B 1 24 ? 49.305 22.934 38.734 1.00 34.17 24 GLY B O 1
ATOM 3592 N N . GLU B 1 25 ? 47.811 24.560 39.250 1.00 33.63 25 GLU B N 1
ATOM 3593 C CA . GLU B 1 25 ? 46.691 23.670 39.568 1.00 33.46 25 GLU B CA 1
ATOM 3594 C C . GLU B 1 25 ? 45.582 23.724 38.509 1.00 32.79 25 GLU B C 1
ATOM 3595 O O . GLU B 1 25 ? 44.396 23.567 38.830 1.00 32.46 25 GLU B O 1
ATOM 3601 N N . THR B 1 26 ? 45.975 23.928 37.250 1.00 32.66 26 THR B N 1
ATOM 3602 C CA . THR B 1 26 ? 45.023 24.065 36.138 1.00 32.53 26 THR B CA 1
ATOM 3603 C C . THR B 1 26 ? 44.173 22.813 35.917 1.00 32.59 26 THR B C 1
ATOM 3604 O O . THR B 1 26 ? 42.955 22.902 35.744 1.00 32.49 26 THR B O 1
ATOM 3608 N N . LEU B 1 27 ? 44.818 21.651 35.925 1.00 33.09 27 LEU B N 1
ATOM 3609 C CA . LEU B 1 27 ? 44.132 20.386 35.655 1.00 33.47 27 LEU B CA 1
ATOM 3610 C C . LEU B 1 27 ? 43.120 20.129 36.750 1.00 33.64 27 LEU B C 1
ATOM 3611 O O . LEU B 1 27 ? 42.012 19.652 36.495 1.00 33.02 27 LEU B O 1
ATOM 3616 N N . ASN B 1 28 ? 43.506 20.487 37.972 1.00 33.91 28 ASN B N 1
ATOM 3617 C CA . ASN B 1 28 ? 42.601 20.455 39.106 1.00 34.21 28 ASN B CA 1
ATOM 3618 C C . ASN B 1 28 ? 41.399 21.372 38.894 1.00 34.45 28 ASN B C 1
ATOM 3619 O O . ASN B 1 28 ? 40.278 21.027 39.253 1.00 35.05 28 ASN B O 1
ATOM 3624 N N . PHE B 1 29 ? 41.645 22.534 38.294 1.00 34.87 29 PHE B N 1
ATOM 3625 C CA . PHE B 1 29 ? 40.599 23.507 37.987 1.00 35.12 29 PHE B CA 1
ATOM 3626 C C . PHE B 1 29 ? 39.688 23.002 36.863 1.00 35.46 29 PHE B C 1
ATOM 3627 O O . PHE B 1 29 ? 38.466 23.134 36.939 1.00 35.19 29 PHE B O 1
ATOM 3635 N N . LEU B 1 30 ? 40.297 22.412 35.838 1.00 36.14 30 LEU B N 1
ATOM 3636 C CA . LEU B 1 30 ? 39.560 21.846 34.710 1.00 37.29 30 LEU B CA 1
ATOM 3637 C C . LEU B 1 30 ? 38.838 20.539 35.047 1.00 38.21 30 LEU B C 1
ATOM 3638 O O . LEU B 1 30 ? 37.640 20.398 34.753 1.00 38.54 30 LEU B O 1
ATOM 3643 N N . ASN B 1 31 ? 39.544 19.604 35.688 1.00 38.96 31 ASN B N 1
ATOM 3644 C CA . ASN B 1 31 ? 39.030 18.232 35.867 1.00 39.48 31 ASN B CA 1
ATOM 3645 C C . ASN B 1 31 ? 38.287 17.917 37.160 1.00 39.87 31 ASN B C 1
ATOM 3646 O O . ASN B 1 31 ? 37.203 17.336 37.106 1.00 40.29 31 ASN B O 1
ATOM 3651 N N . ASP B 1 32 ? 38.844 18.282 38.314 1.00 40.20 32 ASP B N 1
ATOM 3652 C CA . ASP B 1 32 ? 38.136 18.034 39.584 1.00 40.54 32 ASP B CA 1
ATOM 3653 C C . ASP B 1 32 ? 36.896 18.919 39.625 1.00 40.35 32 ASP B C 1
ATOM 3654 O O . ASP B 1 32 ? 36.949 20.070 39.204 1.00 41.07 32 ASP B O 1
ATOM 3659 N N . GLY B 1 33 ? 35.781 18.385 40.109 1.00 39.96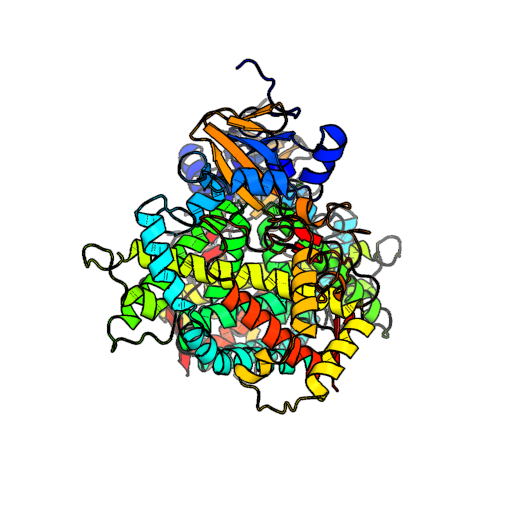 33 GLY B N 1
ATOM 3660 C CA . GLY B 1 33 ? 34.576 19.197 40.290 1.00 39.50 33 GLY B CA 1
ATOM 3661 C C . GLY B 1 33 ? 34.504 19.776 41.688 1.00 38.95 33 GLY B C 1
ATOM 3662 O O . GLY B 1 33 ? 33.479 20.319 42.098 1.00 38.85 33 GLY B O 1
ATOM 3663 N N . ASP B 1 34 ? 35.625 19.683 42.396 1.00 38.60 34 ASP B N 1
ATOM 3664 C CA . ASP B 1 34 ? 35.702 19.905 43.837 1.00 38.20 34 ASP B CA 1
ATOM 3665 C C . ASP B 1 34 ? 36.521 21.159 44.163 1.00 37.33 34 ASP B C 1
ATOM 3666 O O . ASP B 1 34 ? 36.587 21.583 45.316 1.00 36.93 34 ASP B O 1
ATOM 3671 N N . PHE B 1 35 ? 37.131 21.729 43.127 1.00 36.40 35 PHE B N 1
ATOM 3672 C CA . PHE B 1 35 ? 38.252 22.662 43.236 1.00 35.74 35 PHE B CA 1
ATOM 3673 C C . PHE B 1 35 ? 38.147 23.711 44.352 1.00 35.83 35 PHE B C 1
ATOM 3674 O O . PHE B 1 35 ? 39.076 23.877 45.141 1.00 35.78 35 PHE B O 1
ATOM 3682 N N . GLY B 1 36 ? 37.016 24.411 44.404 1.00 36.18 36 GLY B N 1
ATOM 3683 C CA . GLY B 1 36 ? 36.801 25.501 45.344 1.00 36.05 36 GLY B CA 1
ATOM 3684 C C . GLY B 1 36 ? 36.541 25.035 46.760 1.00 36.19 36 GLY B C 1
ATOM 3685 O O . GLY B 1 36 ? 37.205 25.500 47.689 1.00 35.74 36 GLY B O 1
ATOM 3686 N N . LYS B 1 37 ? 35.577 24.124 46.918 1.00 36.44 37 LYS B N 1
ATOM 3687 C CA . LYS B 1 37 ? 35.240 23.534 48.223 1.00 37.31 37 LYS B CA 1
ATOM 3688 C C . LYS B 1 37 ? 36.485 23.002 48.948 1.00 37.30 37 LYS B C 1
ATOM 3689 O O . LYS B 1 37 ? 36.652 23.251 50.141 1.00 37.09 37 LYS B O 1
ATOM 3695 N N . LYS B 1 38 ? 37.338 22.269 48.222 1.00 37.41 38 LYS B N 1
ATOM 3696 C CA . LYS B 1 38 ? 38.604 21.735 48.757 1.00 37.45 38 LYS B CA 1
ATOM 3697 C C . LYS B 1 38 ? 39.529 22.811 49.334 1.00 36.90 38 LYS B C 1
ATOM 3698 O O . LYS B 1 38 ? 40.003 22.717 50.472 1.00 37.20 38 LYS B O 1
ATOM 3704 N N . ARG B 1 39 ? 39.786 23.832 48.531 1.00 36.28 39 ARG B N 1
ATOM 3705 C CA . ARG B 1 39 ? 40.745 24.862 48.875 1.00 35.28 39 ARG B CA 1
ATOM 3706 C C . ARG B 1 39 ? 40.222 25.835 49.928 1.00 35.67 39 ARG B C 1
ATOM 3707 O O . ARG B 1 39 ? 41.009 26.452 50.638 1.00 34.88 39 ARG B O 1
ATOM 3715 N N . GLN B 1 40 ? 38.898 25.959 50.018 1.00 35.99 40 GLN B N 1
ATOM 3716 C CA . GLN B 1 40 ? 38.259 26.667 51.124 1.00 37.05 40 GLN B CA 1
ATOM 3717 C C . GLN B 1 40 ? 38.353 25.852 52.419 1.00 37.42 40 GLN B C 1
ATOM 3718 O O . GLN B 1 40 ? 38.607 26.414 53.490 1.00 37.45 40 GLN B O 1
ATOM 3724 N N . GLN B 1 41 ? 38.158 24.534 52.306 1.00 37.93 41 GLN B N 1
ATOM 3725 C CA . GLN B 1 41 ? 38.315 23.595 53.428 1.00 38.61 41 GLN B CA 1
ATOM 3726 C C . GLN B 1 41 ? 39.746 23.569 53.956 1.00 38.37 41 GLN B C 1
ATOM 3727 O O . GLN B 1 41 ? 39.969 23.690 55.166 1.00 38.63 41 GLN B O 1
ATOM 3733 N N . GLN B 1 42 ? 40.705 23.424 53.043 1.00 38.00 42 GLN B N 1
ATOM 3734 C CA . GLN B 1 42 ? 42.125 23.374 53.381 1.00 37.52 42 GLN B CA 1
ATOM 3735 C C . GLN B 1 42 ? 42.763 24.723 53.749 1.00 37.21 42 GLN B C 1
ATOM 3736 O O . GLN B 1 42 ? 43.663 24.763 54.585 1.00 36.97 42 GLN B O 1
ATOM 3742 N N . PHE B 1 43 ? 42.322 25.813 53.125 1.00 36.85 43 PHE B N 1
ATOM 3743 C CA . PHE B 1 43 ? 43.012 27.105 53.268 1.00 36.72 43 PHE B CA 1
ATOM 3744 C C . PHE B 1 43 ? 42.196 28.269 53.859 1.00 36.76 43 PHE B C 1
ATOM 3745 O O . PHE B 1 43 ? 42.777 29.238 54.363 1.00 37.05 43 PHE B O 1
ATOM 3753 N N . GLY B 1 44 ? 40.869 28.184 53.785 1.00 36.59 44 GLY B N 1
ATOM 3754 C CA . GLY B 1 44 ? 39.999 29.298 54.178 1.00 35.94 44 GLY B CA 1
ATOM 3755 C C . GLY B 1 44 ? 39.432 30.048 52.981 1.00 35.46 44 GLY B C 1
ATOM 3756 O O . GLY B 1 44 ? 39.819 29.772 51.840 1.00 35.17 44 GLY B O 1
ATOM 3757 N N . PRO B 1 45 ? 38.531 31.024 53.238 1.00 35.09 45 PRO B N 1
ATOM 3758 C CA . PRO B 1 45 ? 37.697 31.686 52.217 1.00 34.31 45 PRO B CA 1
ATOM 3759 C C . PRO B 1 45 ? 38.462 32.472 51.148 1.00 33.63 45 PRO B C 1
ATOM 3760 O O . PRO B 1 45 ? 37.905 32.766 50.081 1.00 33.80 45 PRO B O 1
ATOM 3764 N N . ILE B 1 46 ? 39.709 32.830 51.447 1.00 32.76 46 ILE B N 1
ATOM 3765 C CA . ILE B 1 46 ? 40.570 33.564 50.520 1.00 31.67 46 ILE B CA 1
ATOM 3766 C C . ILE B 1 46 ? 41.845 32.762 50.251 1.00 31.27 46 ILE B C 1
ATOM 3767 O O . ILE B 1 46 ? 42.731 32.681 51.103 1.00 31.15 46 ILE B O 1
ATOM 3772 N N . PHE B 1 47 ? 41.928 32.151 49.071 1.00 30.72 47 PHE B N 1
ATOM 3773 C CA . PHE B 1 47 ? 43.049 31.260 48.745 1.00 30.15 47 PHE B CA 1
ATOM 3774 C C . PHE B 1 47 ? 43.729 31.584 47.419 1.00 30.01 47 PHE B C 1
ATOM 3775 O O . PHE B 1 47 ? 43.079 32.010 46.464 1.00 29.86 47 PHE B O 1
ATOM 3783 N N . LYS B 1 48 ? 45.041 31.373 47.369 1.00 29.83 48 LYS B N 1
ATOM 3784 C CA . LYS B 1 48 ? 45.783 31.514 46.126 1.00 29.79 48 LYS B CA 1
ATOM 3785 C C . LYS B 1 48 ? 46.030 30.154 45.471 1.00 29.87 48 LYS B C 1
ATOM 3786 O O . LYS B 1 48 ? 46.174 29.129 46.146 1.00 29.84 48 LYS B O 1
ATOM 3792 N N . THR B 1 49 ? 46.078 30.186 44.147 1.00 30.15 49 THR B N 1
ATOM 3793 C CA . THR B 1 49 ? 46.420 29.045 43.315 1.00 30.04 49 THR B CA 1
ATOM 3794 C C . THR B 1 49 ? 47.117 29.578 42.070 1.00 30.26 49 THR B C 1
ATOM 3795 O O . THR B 1 49 ? 47.398 30.781 41.970 1.00 30.27 49 THR B O 1
ATOM 3799 N N . ARG B 1 50 ? 47.400 28.687 41.124 1.00 30.64 50 ARG B N 1
ATOM 3800 C CA . ARG B 1 50 ? 47.997 29.079 39.848 1.00 30.83 50 ARG B CA 1
ATOM 3801 C C . ARG B 1 50 ? 47.325 28.349 38.691 1.00 30.72 50 ARG B C 1
ATOM 3802 O O . ARG B 1 50 ? 47.266 27.122 38.665 1.00 30.65 50 ARG B O 1
ATOM 3810 N N . LEU B 1 51 ? 46.803 29.123 37.751 1.00 30.54 51 LEU B N 1
ATOM 3811 C CA . LEU B 1 51 ? 46.068 28.583 36.623 1.00 30.35 51 LEU B CA 1
ATOM 3812 C C . LEU B 1 51 ? 46.531 29.275 35.353 1.00 30.41 51 LEU B C 1
ATOM 3813 O O . LEU B 1 51 ? 46.811 30.477 35.367 1.00 30.29 51 LEU B O 1
ATOM 3818 N N . PHE B 1 52 ? 46.601 28.503 34.265 1.00 30.10 52 PHE B N 1
ATOM 3819 C CA . PHE B 1 52 ? 46.958 28.995 32.933 1.00 30.01 52 PHE B CA 1
ATOM 3820 C C . PHE B 1 52 ? 48.111 30.002 32.939 1.00 29.95 52 PHE B C 1
ATOM 3821 O O . PHE B 1 52 ? 48.060 31.030 32.250 1.00 30.05 52 PHE B O 1
ATOM 3829 N N . GLY B 1 53 ? 49.140 29.709 33.727 1.00 29.78 53 GLY B N 1
ATOM 3830 C CA . GLY B 1 53 ? 50.314 30.563 33.817 1.00 30.00 53 GLY B CA 1
ATOM 3831 C C . GLY B 1 53 ? 50.214 31.765 34.743 1.00 30.42 53 GLY B C 1
ATOM 3832 O O . GLY B 1 53 ? 51.175 32.514 34.882 1.00 30.71 53 GLY B O 1
ATOM 3833 N N . LYS B 1 54 ? 49.070 31.956 35.391 1.00 30.77 54 LYS B N 1
ATOM 3834 C CA . LYS B 1 54 ? 48.863 33.140 36.243 1.00 30.72 54 LYS B CA 1
ATOM 3835 C C . LYS B 1 54 ? 48.705 32.789 37.721 1.00 30.13 54 LYS B C 1
ATOM 3836 O O . LYS B 1 54 ? 48.056 31.809 38.074 1.00 29.78 54 LYS B O 1
ATOM 3842 N N . ASN B 1 55 ? 49.300 33.594 38.590 1.00 29.92 55 ASN B N 1
ATOM 3843 C CA . ASN B 1 55 ? 48.955 33.514 40.000 1.00 30.03 55 ASN B CA 1
ATOM 3844 C C . ASN B 1 55 ? 47.572 34.122 40.177 1.00 29.52 55 ASN B C 1
ATOM 3845 O O . ASN B 1 55 ? 47.314 35.227 39.706 1.00 29.44 55 ASN B O 1
ATOM 3850 N N . VAL B 1 56 ? 46.676 33.359 40.803 1.00 29.19 56 VAL B N 1
ATOM 3851 C CA . VAL B 1 56 ? 45.289 33.757 40.972 1.00 28.98 56 VAL B CA 1
ATOM 3852 C C . VAL B 1 56 ? 44.879 33.641 42.437 1.00 28.84 56 VAL B C 1
ATOM 3853 O O . VAL B 1 56 ? 45.197 32.652 43.095 1.00 29.35 56 VAL B O 1
ATOM 3857 N N . ILE B 1 57 ? 44.189 34.661 42.941 1.00 28.60 57 ILE B N 1
ATOM 3858 C CA . ILE B 1 57 ? 43.529 34.591 44.244 1.00 28.65 57 ILE B CA 1
ATOM 3859 C C . ILE B 1 57 ? 42.037 34.358 44.016 1.00 28.55 57 ILE B C 1
ATOM 3860 O O . ILE B 1 57 ? 41.413 35.067 43.231 1.00 28.39 57 ILE B O 1
ATOM 3865 N N . PHE B 1 58 ? 41.479 33.367 44.703 1.00 29.00 58 PHE B N 1
ATOM 3866 C CA . PHE B 1 58 ? 40.046 33.109 44.688 1.00 30.10 58 PHE B CA 1
ATOM 3867 C C . PHE B 1 58 ? 39.367 33.699 45.922 1.00 30.58 58 PHE B C 1
ATOM 3868 O O . PHE B 1 58 ? 39.792 33.452 47.060 1.00 31.11 58 PHE B O 1
ATOM 3876 N N . ILE B 1 59 ? 38.314 34.478 45.686 1.00 30.78 59 ILE B N 1
ATOM 3877 C CA . ILE B 1 59 ? 37.460 35.020 46.750 1.00 30.54 59 ILE B CA 1
ATOM 3878 C C . ILE B 1 59 ? 35.975 34.787 46.446 1.00 30.77 59 ILE B C 1
ATOM 3879 O O . ILE B 1 59 ? 35.588 34.587 45.288 1.00 30.76 59 ILE B O 1
ATOM 3884 N N . SER B 1 60 ? 35.152 34.808 47.496 1.00 30.66 60 SER B N 1
ATOM 3885 C CA . SER B 1 60 ? 33.713 34.604 47.367 1.00 30.87 60 SER B CA 1
ATOM 3886 C C . SER B 1 60 ? 32.974 35.221 48.563 1.00 30.50 60 SER B C 1
ATOM 3887 O O . SER B 1 60 ? 33.589 35.621 49.541 1.00 30.44 60 SER B O 1
ATOM 3890 N N . GLY B 1 61 ? 31.659 35.326 48.463 1.00 30.58 61 GLY B N 1
ATOM 3891 C CA . GLY B 1 61 ? 30.877 35.981 49.504 1.00 30.11 61 GLY B CA 1
ATOM 3892 C C . GLY B 1 61 ? 30.442 37.369 49.091 1.00 29.88 61 GLY B C 1
ATOM 3893 O O . GLY B 1 61 ? 30.904 37.905 48.076 1.00 29.48 61 GLY B O 1
ATOM 3894 N N . ALA B 1 62 ? 29.553 37.954 49.888 1.00 29.50 62 ALA B N 1
ATOM 3895 C CA . ALA B 1 62 ? 28.998 39.268 49.582 1.00 29.77 62 ALA B CA 1
ATOM 3896 C C . ALA B 1 62 ? 30.025 40.400 49.724 1.00 29.81 62 ALA B C 1
ATOM 3897 O O . ALA B 1 62 ? 30.040 41.318 48.907 1.00 29.56 62 ALA B O 1
ATOM 3899 N N . LEU B 1 63 ? 30.876 40.322 50.753 1.00 30.12 63 LEU B N 1
ATOM 3900 C CA . LEU B 1 63 ? 31.944 41.300 50.964 1.00 30.48 63 LEU B CA 1
ATOM 3901 C C . LEU B 1 63 ? 32.977 41.250 49.830 1.00 30.62 63 LEU B C 1
ATOM 3902 O O . LEU B 1 63 ? 33.376 42.300 49.299 1.00 30.68 63 LEU B O 1
ATOM 3907 N N . ALA B 1 64 ? 33.390 40.033 49.463 1.00 30.28 64 ALA B N 1
ATOM 3908 C CA . ALA B 1 64 ? 34.316 39.797 48.340 1.00 30.54 64 ALA B CA 1
ATOM 3909 C C . ALA B 1 64 ? 33.810 40.376 47.023 1.00 30.67 64 ALA B C 1
ATOM 3910 O O . ALA B 1 64 ? 34.528 41.104 46.338 1.00 30.89 64 ALA B O 1
ATOM 3912 N N . ASN B 1 65 ? 32.570 40.035 46.679 1.00 31.16 65 ASN B N 1
ATOM 3913 C CA . ASN B 1 65 ? 31.940 40.488 45.440 1.00 31.49 65 ASN B CA 1
ATOM 3914 C C . ASN B 1 65 ? 31.770 42.004 45.411 1.00 32.11 65 ASN B C 1
ATOM 3915 O O . ASN B 1 65 ? 31.890 42.619 44.348 1.00 31.83 65 ASN B O 1
ATOM 3920 N N . ARG B 1 66 ? 31.482 42.599 46.571 1.00 33.13 66 ARG B N 1
ATOM 3921 C CA . ARG B 1 66 ? 31.431 44.066 46.708 1.00 34.45 66 ARG B CA 1
ATOM 3922 C C . ARG B 1 66 ? 32.781 44.685 46.375 1.00 33.99 66 ARG B C 1
ATOM 3923 O O . ARG B 1 66 ? 32.844 45.746 45.771 1.00 33.64 66 ARG B O 1
ATOM 3931 N N . PHE B 1 67 ? 33.849 44.007 46.790 1.00 34.85 67 PHE B N 1
ATOM 3932 C CA . PHE B 1 67 ? 35.231 44.419 46.526 1.00 35.55 67 PHE B CA 1
ATOM 3933 C C . PHE B 1 67 ? 35.555 44.318 45.039 1.00 35.91 67 PHE B C 1
ATOM 3934 O O . PHE B 1 67 ? 36.215 45.192 44.474 1.00 36.08 67 PHE B O 1
ATOM 3942 N N . LEU B 1 68 ? 35.078 43.253 44.405 1.00 36.54 68 LEU B N 1
ATOM 3943 C CA . LEU B 1 68 ? 35.292 43.061 42.980 1.00 36.85 68 LEU B CA 1
ATOM 3944 C C . LEU B 1 68 ? 34.488 44.008 42.097 1.00 36.91 68 LEU B C 1
ATOM 3945 O O . LEU B 1 68 ? 34.980 44.423 41.050 1.00 36.85 68 LEU B O 1
ATOM 3950 N N . PHE B 1 69 ? 33.268 44.345 42.517 1.00 37.00 69 PHE B N 1
ATOM 3951 C CA . PHE B 1 69 ? 32.327 45.079 41.662 1.00 37.56 69 PHE B CA 1
ATOM 3952 C C . PHE B 1 69 ? 32.138 46.564 42.034 1.00 38.28 69 PHE B C 1
ATOM 3953 O O . PHE B 1 69 ? 31.138 47.180 41.649 1.00 38.28 69 PHE B O 1
ATOM 3961 N N . THR B 1 70 ? 33.102 47.123 42.769 1.00 39.05 70 THR B N 1
ATOM 3962 C CA . THR B 1 70 ? 33.098 48.532 43.183 1.00 40.19 70 THR B CA 1
ATOM 3963 C C . THR B 1 70 ? 34.490 49.144 42.983 1.00 40.86 70 THR B C 1
ATOM 3964 O O . THR B 1 70 ? 35.498 48.453 43.170 1.00 41.02 70 THR B O 1
ATOM 3968 N N . LYS B 1 71 ? 34.536 50.430 42.609 1.00 41.75 71 LYS B N 1
ATOM 3969 C CA . LYS B 1 71 ? 35.797 51.139 42.298 1.00 42.59 71 LYS B CA 1
ATOM 3970 C C . LYS B 1 71 ? 36.612 50.293 41.319 1.00 43.17 71 LYS B C 1
ATOM 3971 O O . LYS B 1 71 ? 37.783 49.964 41.550 1.00 43.44 71 LYS B O 1
ATOM 3973 N N . GLU B 1 72 ? 35.955 49.958 40.213 1.00 43.63 72 GLU B N 1
ATOM 3974 C CA . GLU B 1 72 ? 36.360 48.864 39.350 1.00 43.89 72 GLU B CA 1
ATOM 3975 C C . GLU B 1 72 ? 37.398 49.273 38.310 1.00 44.26 72 GLU B C 1
ATOM 3976 O O . GLU B 1 72 ? 38.346 48.528 38.043 1.00 44.72 72 GLU B O 1
ATOM 3982 N N . GLN B 1 73 ? 37.211 50.456 37.726 1.00 44.46 73 GLN B N 1
ATOM 3983 C CA . GLN B 1 73 ? 38.096 50.960 36.682 1.00 44.80 73 GLN B CA 1
ATOM 3984 C C . GLN B 1 73 ? 39.512 51.218 37.211 1.00 44.28 73 GLN B C 1
ATOM 3985 O O . GLN B 1 73 ? 40.498 50.972 36.509 1.00 44.23 73 GLN B O 1
ATOM 3991 N N . GLU B 1 74 ? 39.605 51.691 38.452 1.00 43.87 74 GLU B N 1
ATOM 3992 C CA . GLU B 1 74 ? 40.898 52.030 39.053 1.00 43.37 74 GLU B CA 1
ATOM 3993 C C . GLU B 1 74 ? 41.672 50.821 39.590 1.00 43.02 74 GLU B C 1
ATOM 3994 O O . GLU B 1 74 ? 42.862 50.935 39.914 1.00 43.29 74 GLU B O 1
ATOM 3996 N N . THR B 1 75 ? 41.017 49.665 39.675 1.00 42.08 75 THR B N 1
ATOM 3997 C CA . THR B 1 75 ? 41.646 48.508 40.316 1.00 41.29 75 THR B CA 1
ATOM 3998 C C . THR B 1 75 ? 41.650 47.209 39.496 1.00 40.43 75 THR B C 1
ATOM 3999 O O . THR B 1 75 ? 42.598 46.437 39.589 1.00 40.22 75 THR B O 1
ATOM 4003 N N . PHE B 1 76 ? 40.600 46.977 38.707 1.00 39.92 76 PHE B N 1
ATOM 4004 C CA . PHE B 1 76 ? 40.412 45.687 38.025 1.00 39.19 76 PHE B CA 1
ATOM 4005 C C . PHE B 1 76 ? 40.221 45.771 36.518 1.00 38.51 76 PHE B C 1
ATOM 4006 O O . PHE B 1 76 ? 39.264 46.374 36.033 1.00 38.33 76 PHE B O 1
ATOM 4014 N N . GLN B 1 77 ? 41.134 45.127 35.799 1.00 37.90 77 GLN B N 1
ATOM 4015 C CA . GLN B 1 77 ? 41.042 44.950 34.358 1.00 37.28 77 GLN B CA 1
ATOM 4016 C C . GLN B 1 77 ? 40.535 43.520 34.085 1.00 36.41 77 GLN B C 1
ATOM 4017 O O . GLN B 1 77 ? 41.201 42.541 34.437 1.00 36.58 77 GLN B O 1
ATOM 4023 N N . ALA B 1 78 ? 39.345 43.405 33.496 1.00 34.88 78 ALA B N 1
ATOM 4024 C CA . ALA B 1 78 ? 38.756 42.096 33.166 1.00 33.69 78 ALA B CA 1
ATOM 4025 C C . ALA B 1 78 ? 39.623 41.271 32.215 1.00 32.83 78 ALA B C 1
ATOM 4026 O O . ALA B 1 78 ? 40.290 41.813 31.325 1.00 32.65 78 ALA B O 1
ATOM 4028 N N . THR B 1 79 ? 39.605 39.958 32.420 1.00 31.53 79 THR B N 1
ATOM 4029 C CA . THR B 1 79 ? 40.422 39.029 31.635 1.00 30.23 79 THR B CA 1
ATOM 4030 C C . THR B 1 79 ? 39.815 37.617 31.646 1.00 28.67 79 THR B C 1
ATOM 4031 O O . THR B 1 79 ? 38.869 37.333 32.390 1.00 28.65 79 THR B O 1
ATOM 4035 N N . TRP B 1 80 ? 40.365 36.763 30.794 1.00 26.39 80 TRP B N 1
ATOM 4036 C CA . TRP B 1 80 ? 40.039 35.345 30.737 1.00 24.35 80 TRP B CA 1
ATOM 4037 C C . TRP B 1 80 ? 41.343 34.533 30.590 1.00 23.59 80 TRP B C 1
ATOM 4038 O O . TRP B 1 80 ? 42.385 35.095 30.259 1.00 22.86 80 TRP B O 1
ATOM 4049 N N . PRO B 1 81 ? 41.307 33.215 30.879 1.00 23.45 81 PRO B N 1
ATOM 4050 C CA . PRO B 1 81 ? 42.477 32.362 30.624 1.00 23.40 81 PRO B CA 1
ATOM 4051 C C . PRO B 1 81 ? 42.954 32.434 29.163 1.00 23.47 81 PRO B C 1
ATOM 4052 O O . PRO B 1 81 ? 42.159 32.744 28.276 1.00 23.78 81 PRO B O 1
ATOM 4056 N N . LEU B 1 82 ? 44.235 32.160 28.923 1.00 23.57 82 LEU B N 1
ATOM 4057 C CA . LEU B 1 82 ? 44.825 32.297 27.582 1.00 23.77 82 LEU B CA 1
ATOM 4058 C C . LEU B 1 82 ? 44.036 31.599 26.460 1.00 23.94 82 LEU B C 1
ATOM 4059 O O . LEU B 1 82 ? 43.786 32.195 25.390 1.00 23.72 82 LEU B O 1
ATOM 4064 N N . SER B 1 83 ? 43.637 30.347 26.707 1.00 23.80 83 SER B N 1
ATOM 4065 C CA . SER B 1 83 ? 42.936 29.554 25.691 1.00 23.28 83 SER B CA 1
ATOM 4066 C C . SER B 1 83 ? 41.589 30.193 25.347 1.00 23.82 83 SER B C 1
ATOM 4067 O O . SER B 1 83 ? 41.169 30.200 24.185 1.00 24.14 83 SER B O 1
ATOM 4070 N N . THR B 1 84 ? 40.931 30.745 26.370 1.00 23.42 84 THR B N 1
ATOM 4071 C CA . THR B 1 84 ? 39.678 31.474 26.210 1.00 22.74 84 THR B CA 1
ATOM 4072 C C . THR B 1 84 ? 39.870 32.732 25.351 1.00 22.27 84 THR B C 1
ATOM 4073 O O . THR B 1 84 ? 39.094 32.988 24.441 1.00 22.25 84 THR B O 1
ATOM 4077 N N . ARG B 1 85 ? 40.903 33.510 25.667 1.00 22.17 85 ARG B N 1
ATOM 4078 C CA . ARG B 1 85 ? 41.212 34.759 24.978 1.00 22.24 85 ARG B CA 1
ATOM 4079 C C . ARG B 1 85 ? 41.530 34.528 23.499 1.00 22.15 85 ARG B C 1
ATOM 4080 O O . ARG B 1 85 ? 41.118 35.322 22.628 1.00 22.22 85 ARG B O 1
ATOM 4088 N N . ILE B 1 86 ? 42.256 33.442 23.227 1.00 21.19 86 ILE B N 1
ATOM 4089 C CA . ILE B 1 86 ? 42.630 33.080 21.861 1.00 21.12 86 ILE B CA 1
ATOM 4090 C C . ILE B 1 86 ? 41.364 32.829 21.060 1.00 21.12 86 ILE B C 1
ATOM 4091 O O . ILE B 1 86 ? 41.165 33.425 20.007 1.00 21.23 86 ILE B O 1
ATOM 4096 N N . LEU B 1 87 ? 40.484 31.993 21.608 1.00 20.78 87 LEU B N 1
ATOM 4097 C CA . LEU B 1 87 ? 39.320 31.523 20.893 1.00 20.53 87 LEU B CA 1
ATOM 4098 C C . LEU B 1 87 ? 38.201 32.560 20.804 1.00 20.31 87 LEU B C 1
ATOM 4099 O O . LEU B 1 87 ? 37.373 32.494 19.901 1.00 20.44 87 LEU B O 1
ATOM 4104 N N . LEU B 1 88 ? 38.156 33.489 21.754 1.00 20.59 88 LEU B N 1
ATOM 4105 C CA . LEU B 1 88 ? 37.202 34.597 21.695 1.00 20.86 88 LEU B CA 1
ATOM 4106 C C . LEU B 1 88 ? 37.590 35.566 20.580 1.00 21.64 88 LEU B C 1
ATOM 4107 O O . LEU B 1 88 ? 36.729 36.081 19.865 1.00 21.78 88 LEU B O 1
ATOM 4112 N N . GLY B 1 89 ? 38.887 35.805 20.439 1.00 22.22 89 GLY B N 1
ATOM 4113 C CA . GLY B 1 89 ? 39.395 36.813 19.498 1.00 22.63 89 GLY B CA 1
ATOM 4114 C C . GLY B 1 89 ? 39.526 38.151 20.206 1.00 22.98 89 GLY B C 1
ATOM 4115 O O . GLY B 1 89 ? 38.771 38.441 21.153 1.00 22.94 89 GLY B O 1
ATOM 4116 N N . PRO B 1 90 ? 40.460 38.999 19.743 1.00 22.90 90 PRO B N 1
ATOM 4117 C CA . PRO B 1 90 ? 40.731 40.254 20.439 1.00 22.10 90 PRO B CA 1
ATOM 4118 C C . PRO B 1 90 ? 39.677 41.343 20.224 1.00 22.36 90 PRO B C 1
ATOM 4119 O O . PRO B 1 90 ? 39.774 42.406 20.850 1.00 22.04 90 PRO B O 1
ATOM 4123 N N . ASN B 1 91 ? 38.685 41.075 19.368 1.00 21.86 91 ASN B N 1
ATOM 4124 C CA . ASN B 1 91 ? 37.632 42.056 19.021 1.00 22.11 91 ASN B CA 1
ATOM 4125 C C . ASN B 1 91 ? 36.215 41.665 19.452 1.00 21.54 91 ASN B C 1
ATOM 4126 O O . ASN B 1 91 ? 35.235 42.033 18.801 1.00 21.65 91 ASN B O 1
ATOM 4131 N N . ALA B 1 92 ? 36.111 40.909 20.541 1.00 21.49 92 ALA B N 1
ATOM 4132 C CA . ALA B 1 92 ? 34.812 40.522 21.104 1.00 21.30 92 ALA B CA 1
ATOM 4133 C C . ALA B 1 92 ? 34.549 41.319 22.366 1.00 21.38 92 ALA B C 1
ATOM 4134 O O . ALA B 1 92 ? 35.498 41.723 23.049 1.00 21.39 92 ALA B O 1
ATOM 4136 N N . LEU B 1 93 ? 33.278 41.539 22.707 1.00 21.83 93 LEU B N 1
ATOM 4137 C CA . LEU B 1 93 ? 32.971 42.303 23.925 1.00 22.14 93 LEU B CA 1
ATOM 4138 C C . LEU B 1 93 ? 33.811 41.824 25.123 1.00 22.81 93 LEU B C 1
ATOM 4139 O O . LEU B 1 93 ? 34.450 42.629 25.805 1.00 22.58 93 LEU B O 1
ATOM 4144 N N . ALA B 1 94 ? 33.828 40.503 25.331 1.00 23.52 94 ALA B N 1
ATOM 4145 C CA . ALA B 1 94 ? 34.537 39.854 26.451 1.00 23.60 94 ALA B CA 1
ATOM 4146 C C . ALA B 1 94 ? 36.045 40.096 26.549 1.00 23.93 94 ALA B C 1
ATOM 4147 O O . ALA B 1 94 ? 36.616 39.961 27.628 1.00 23.87 94 ALA B O 1
ATOM 4149 N N . THR B 1 95 ? 36.693 40.418 25.429 1.00 24.51 95 THR B N 1
ATOM 4150 C CA . THR B 1 95 ? 38.147 40.649 25.402 1.00 25.15 95 THR B CA 1
ATOM 4151 C C . THR B 1 95 ? 38.508 42.125 25.217 1.00 25.76 95 THR B C 1
ATOM 4152 O O . THR B 1 95 ? 39.679 42.505 25.324 1.00 25.98 95 THR B O 1
ATOM 4156 N N . GLN B 1 96 ? 37.502 42.951 24.948 1.00 26.23 96 GLN B N 1
ATOM 4157 C CA . GLN B 1 96 ? 37.712 44.389 24.772 1.00 27.02 96 GLN B CA 1
ATOM 4158 C C . GLN B 1 96 ? 37.751 45.124 26.121 1.00 28.00 96 GLN B C 1
ATOM 4159 O O . GLN B 1 96 ? 37.187 44.650 27.115 1.00 28.01 96 GLN B O 1
ATOM 4165 N N . MET B 1 97 ? 38.423 46.276 26.142 1.00 29.43 97 MET B N 1
ATOM 4166 C CA . MET B 1 97 ? 38.796 46.958 27.391 1.00 30.77 97 MET B CA 1
ATOM 4167 C C . MET B 1 97 ? 38.456 48.443 27.397 1.00 30.69 97 MET B C 1
ATOM 4168 O O . MET B 1 97 ? 38.334 49.073 26.341 1.00 30.50 97 MET B O 1
ATOM 4173 N N . GLY B 1 98 ? 38.316 48.989 28.605 1.00 30.79 98 GLY B N 1
ATOM 4174 C CA . GLY B 1 98 ? 38.062 50.412 28.819 1.00 30.66 98 GLY B CA 1
ATOM 4175 C C . GLY B 1 98 ? 37.081 51.082 27.872 1.00 30.84 98 GLY B C 1
ATOM 4176 O O . GLY B 1 98 ? 35.893 50.741 27.818 1.00 30.77 98 GLY B O 1
ATOM 4177 N N . GLU B 1 99 ? 37.615 52.039 27.121 1.00 30.90 99 GLU B N 1
ATOM 4178 C CA . GLU B 1 99 ? 36.871 52.909 26.226 1.00 31.25 99 GLU B CA 1
ATOM 4179 C C . GLU B 1 99 ? 36.111 52.138 25.139 1.00 30.14 99 GLU B C 1
ATOM 4180 O O . GLU B 1 99 ? 34.951 52.441 24.848 1.00 29.96 99 GLU B O 1
ATOM 4186 N N . ILE B 1 100 ? 36.772 51.145 24.547 1.00 29.45 100 ILE B N 1
ATOM 4187 C CA . ILE B 1 100 ? 36.157 50.296 23.526 1.00 28.76 100 ILE B CA 1
ATOM 4188 C C . ILE B 1 100 ? 35.023 49.468 24.134 1.00 28.00 100 ILE B C 1
ATOM 4189 O O . ILE B 1 100 ? 33.907 49.468 23.618 1.00 27.57 100 ILE B O 1
ATOM 4194 N N . HIS B 1 101 ? 35.316 48.782 25.238 1.00 27.42 101 HIS B N 1
ATOM 4195 C CA . HIS B 1 101 ? 34.300 48.033 25.969 1.00 27.11 101 HIS B CA 1
ATOM 4196 C C . HIS B 1 101 ? 33.067 48.900 26.224 1.00 27.05 101 HIS B C 1
ATOM 4197 O O . HIS B 1 101 ? 31.957 48.503 25.875 1.00 27.11 101 HIS B O 1
ATOM 4204 N N . ARG B 1 102 ? 33.277 50.094 26.791 1.00 27.40 102 ARG B N 1
ATOM 4205 C CA . ARG B 1 102 ? 32.205 51.090 27.010 1.00 27.89 102 ARG B CA 1
ATOM 4206 C C . ARG B 1 102 ? 31.312 51.294 25.789 1.00 27.11 102 ARG B C 1
ATOM 4207 O O . ARG B 1 102 ? 30.095 51.177 25.881 1.00 26.26 102 ARG B O 1
ATOM 4215 N N . SER B 1 103 ? 31.927 51.623 24.652 1.00 27.14 103 SER B N 1
ATOM 4216 C CA . SER B 1 103 ? 31.174 51.862 23.418 1.00 27.02 103 SER B CA 1
ATOM 4217 C C . SER B 1 103 ? 30.417 50.625 22.956 1.00 26.53 103 SER B C 1
ATOM 4218 O O . SER B 1 103 ? 29.243 50.721 22.591 1.00 26.85 103 SER B O 1
ATOM 4221 N N . ARG B 1 104 ? 31.081 49.470 22.976 1.00 26.12 104 ARG B N 1
ATOM 4222 C CA . ARG B 1 104 ? 30.459 48.235 22.483 1.00 26.65 104 ARG B CA 1
ATOM 4223 C C . ARG B 1 104 ? 29.317 47.777 23.385 1.00 26.56 104 ARG B C 1
ATOM 4224 O O . ARG B 1 104 ? 28.315 47.258 22.886 1.00 26.14 104 ARG B O 1
ATOM 4232 N N . ARG B 1 105 ? 29.481 47.984 24.694 1.00 27.12 105 ARG B N 1
ATOM 4233 C CA . ARG B 1 105 ? 28.394 47.829 25.677 1.00 28.11 105 ARG B CA 1
ATOM 4234 C C . ARG B 1 105 ? 27.152 48.600 25.249 1.00 28.53 105 ARG B C 1
ATOM 4235 O O . ARG B 1 105 ? 26.041 48.043 25.241 1.00 28.89 105 ARG B O 1
ATOM 4243 N N . LYS B 1 106 ? 27.351 49.876 24.889 1.00 28.90 106 LYS B N 1
ATOM 4244 C CA . LYS B 1 106 ? 26.253 50.784 24.506 1.00 28.93 106 LYS B CA 1
ATOM 4245 C C . LYS B 1 106 ? 25.594 50.289 23.219 1.00 28.22 106 LYS B C 1
ATOM 4246 O O . LYS B 1 106 ? 24.366 50.253 23.115 1.00 28.27 106 LYS B O 1
ATOM 4252 N N . ILE B 1 107 ? 26.430 49.884 22.262 1.00 27.81 107 ILE B N 1
ATOM 4253 C CA . ILE B 1 107 ? 25.989 49.369 20.962 1.00 27.06 107 ILE B CA 1
ATOM 4254 C C . ILE B 1 107 ? 25.206 48.074 21.108 1.00 27.59 107 ILE B C 1
ATOM 4255 O O . ILE B 1 107 ? 24.066 47.984 20.640 1.00 27.46 107 ILE B O 1
ATOM 4260 N N . LEU B 1 108 ? 25.809 47.083 21.771 1.00 28.27 108 LEU B N 1
ATOM 4261 C CA . LEU B 1 108 ? 25.211 45.752 21.880 1.00 28.99 108 LEU B CA 1
ATOM 4262 C C . LEU B 1 108 ? 23.891 45.750 22.642 1.00 29.53 108 LEU B C 1
ATOM 4263 O O . LEU B 1 108 ? 23.010 44.945 22.347 1.00 29.45 108 LEU B O 1
ATOM 4268 N N . TYR B 1 109 ? 23.752 46.675 23.592 1.00 30.38 109 TYR B N 1
ATOM 4269 C CA . TYR B 1 109 ? 22.535 46.796 24.398 1.00 31.49 109 TYR B CA 1
ATOM 4270 C C . TYR B 1 109 ? 21.254 46.959 23.570 1.00 31.61 109 TYR B C 1
ATOM 4271 O O . TYR B 1 109 ? 20.197 46.483 23.974 1.00 31.40 109 TYR B O 1
ATOM 4280 N N . GLN B 1 110 ? 21.363 47.616 22.415 1.00 32.09 110 GLN B N 1
ATOM 4281 C CA . GLN B 1 110 ? 20.239 47.790 21.482 1.00 32.78 110 GLN B CA 1
ATOM 4282 C C . GLN B 1 110 ? 19.560 46.476 21.078 1.00 32.71 110 GLN B C 1
ATOM 4283 O O . GLN B 1 110 ? 18.372 46.464 20.750 1.00 33.23 110 GLN B O 1
ATOM 4289 N N . ALA B 1 111 ? 20.310 45.378 21.091 1.00 32.55 111 ALA B N 1
ATOM 4290 C CA . ALA B 1 111 ? 19.724 44.052 20.849 1.00 32.23 111 ALA B CA 1
ATOM 4291 C C . ALA B 1 111 ? 18.872 43.525 22.019 1.00 32.11 111 ALA B C 1
ATOM 4292 O O . ALA B 1 111 ? 18.048 42.628 21.833 1.00 32.03 111 ALA B O 1
ATOM 4294 N N . PHE B 1 112 ? 19.052 44.096 23.211 1.00 32.45 112 PHE B N 1
ATOM 4295 C CA . PHE B 1 112 ? 18.379 43.598 24.426 1.00 32.82 112 PHE B CA 1
ATOM 4296 C C . PHE B 1 112 ? 17.472 44.610 25.145 1.00 33.20 112 PHE B C 1
ATOM 4297 O O . PHE B 1 112 ? 17.165 44.431 26.332 1.00 33.06 112 PHE B O 1
ATOM 4305 N N . LEU B 1 113 ? 17.048 45.661 24.431 1.00 33.20 1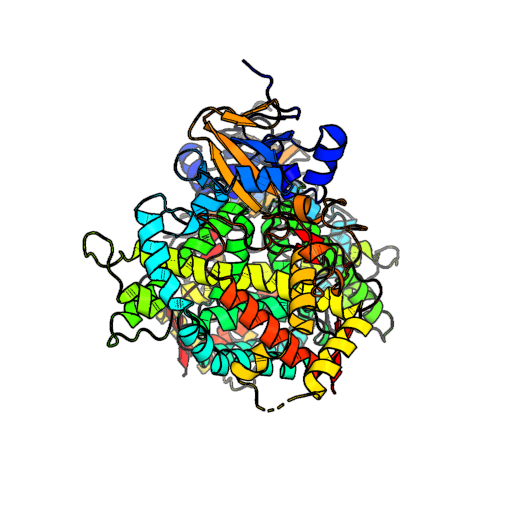13 LEU B N 1
ATOM 4306 C CA . LEU B 1 113 ? 16.053 46.611 24.944 1.00 33.42 113 LEU B CA 1
ATOM 4307 C C . LEU B 1 113 ? 14.717 45.907 25.201 1.00 33.47 113 LEU B C 1
ATOM 4308 O O . LEU B 1 113 ? 14.318 45.058 24.410 1.00 34.01 113 LEU B O 1
ATOM 4313 N N . PRO B 1 114 ? 14.017 46.255 26.301 1.00 33.24 114 PRO B N 1
ATOM 4314 C CA . PRO B 1 114 ? 12.746 45.580 26.602 1.00 33.30 114 PRO B CA 1
ATOM 4315 C C . PRO B 1 114 ? 11.837 45.408 25.383 1.00 33.23 114 PRO B C 1
ATOM 4316 O O . PRO B 1 114 ? 11.325 44.312 25.139 1.00 33.30 114 PRO B O 1
ATOM 4320 N N . ARG B 1 115 ? 11.673 46.489 24.624 1.00 33.54 115 ARG B N 1
ATOM 4321 C CA . ARG B 1 115 ? 10.853 46.531 23.415 1.00 33.37 115 ARG B CA 1
ATOM 4322 C C . ARG B 1 115 ? 11.367 45.548 22.349 1.00 32.48 115 ARG B C 1
ATOM 4323 O O . ARG B 1 115 ? 10.588 44.829 21.706 1.00 32.21 115 ARG B O 1
ATOM 4331 N N . THR B 1 116 ? 12.685 45.510 22.182 1.00 31.64 116 THR B N 1
ATOM 4332 C CA . THR B 1 116 ? 13.309 44.592 21.241 1.00 31.24 116 THR B CA 1
ATOM 4333 C C . THR B 1 116 ? 13.159 43.120 21.695 1.00 30.96 116 THR B C 1
ATOM 4334 O O . THR B 1 116 ? 12.836 42.252 20.881 1.00 30.63 116 THR B O 1
ATOM 4338 N N . LEU B 1 117 ? 13.344 42.858 22.989 1.00 30.19 117 LEU B N 1
ATOM 4339 C CA . LEU B 1 117 ? 13.097 41.522 23.536 1.00 30.07 117 LEU B CA 1
ATOM 4340 C C . LEU B 1 117 ? 11.644 41.074 23.324 1.00 30.24 117 LEU B C 1
ATOM 4341 O O . LEU B 1 117 ? 11.396 39.914 22.987 1.00 29.87 117 LEU B O 1
ATOM 4346 N N . ASP B 1 118 ? 10.694 41.997 23.504 1.00 30.46 118 ASP B N 1
ATOM 4347 C CA . ASP B 1 118 ? 9.277 41.715 23.256 1.00 31.18 118 ASP B CA 1
ATOM 4348 C C . ASP B 1 118 ? 9.059 41.203 21.827 1.00 30.92 118 ASP B C 1
ATOM 4349 O O . ASP B 1 118 ? 8.328 40.229 21.617 1.00 31.15 118 ASP B O 1
ATOM 4354 N N . SER B 1 119 ? 9.727 41.841 20.867 1.00 30.69 119 SER B N 1
ATOM 4355 C CA . SER B 1 119 ? 9.663 41.467 19.444 1.00 30.55 119 SER B CA 1
ATOM 4356 C C . SER B 1 119 ? 10.220 40.080 19.102 1.00 30.58 119 SER B C 1
ATOM 4357 O O . SER B 1 119 ? 9.846 39.506 18.081 1.00 31.46 119 SER B O 1
ATOM 4360 N N . TYR B 1 120 ? 11.120 39.551 19.928 1.00 30.43 120 TYR B N 1
ATOM 4361 C CA . TYR B 1 120 ? 11.687 38.209 19.693 1.00 29.80 120 TYR B CA 1
ATOM 4362 C C . TYR B 1 120 ? 10.738 37.044 20.006 1.00 29.85 120 TYR B C 1
ATOM 4363 O O . TYR B 1 120 ? 10.969 35.919 19.568 1.00 29.60 120 TYR B O 1
ATOM 4372 N N . LEU B 1 121 ? 9.706 37.312 20.800 1.00 30.14 121 LEU B N 1
ATOM 4373 C CA . LEU B 1 121 ? 8.789 36.294 21.317 1.00 30.14 121 LEU B CA 1
ATOM 4374 C C . LEU B 1 121 ? 8.111 35.339 20.312 1.00 30.31 121 LEU B C 1
ATOM 4375 O O . LEU B 1 121 ? 8.097 34.113 20.538 1.00 30.05 121 LEU B O 1
ATOM 4380 N N . PRO B 1 122 ? 7.493 35.884 19.239 1.00 29.96 122 PRO B N 1
ATOM 4381 C CA . PRO B 1 122 ? 6.827 35.014 18.260 1.00 29.97 122 PRO B CA 1
ATOM 4382 C C . PRO B 1 122 ? 7.753 33.968 17.630 1.00 29.91 122 PRO B C 1
ATOM 4383 O O . PRO B 1 122 ? 7.410 32.786 17.614 1.00 30.29 122 PRO B O 1
ATOM 4387 N N . LYS B 1 123 ? 8.914 34.397 17.140 1.00 30.03 123 LYS B N 1
ATOM 4388 C CA . LYS B 1 123 ? 9.915 33.482 16.603 1.00 30.06 123 LYS B CA 1
ATOM 4389 C C . LYS B 1 123 ? 10.400 32.470 17.641 1.00 29.80 123 LYS B C 1
ATOM 4390 O O . LYS B 1 123 ? 10.492 31.290 17.343 1.00 29.51 123 LYS B O 1
ATOM 4396 N N . MET B 1 124 ? 10.709 32.949 18.847 1.00 29.54 124 MET B N 1
ATOM 4397 C CA . MET B 1 124 ? 11.233 32.114 19.935 1.00 29.93 124 MET B CA 1
ATOM 4398 C C . MET B 1 124 ? 10.245 31.021 20.341 1.00 29.34 124 MET B C 1
ATOM 4399 O O . MET B 1 124 ? 10.610 29.848 20.459 1.00 29.26 124 MET B O 1
ATOM 4404 N N . ASP B 1 125 ? 8.995 31.425 20.554 1.00 29.43 125 ASP B N 1
ATOM 4405 C CA . ASP B 1 125 ? 7.904 30.506 20.866 1.00 29.19 125 ASP B CA 1
ATOM 4406 C C . ASP B 1 125 ? 7.675 29.516 19.720 1.00 29.09 125 ASP B C 1
ATOM 4407 O O . ASP B 1 125 ? 7.378 28.350 19.951 1.00 29.22 125 ASP B O 1
ATOM 4412 N N . GLY B 1 126 ? 7.813 29.996 18.484 1.00 29.27 126 GLY B N 1
ATOM 4413 C CA . GLY B 1 126 ? 7.757 29.140 17.293 1.00 28.86 126 GLY B CA 1
ATOM 4414 C C . GLY B 1 126 ? 8.729 27.980 17.415 1.00 28.87 126 GLY B C 1
ATOM 4415 O O . GLY B 1 126 ? 8.349 26.820 17.254 1.00 28.83 126 GLY B O 1
ATOM 4416 N N . ILE B 1 127 ? 9.981 28.294 17.736 1.00 28.51 127 ILE B N 1
ATOM 4417 C CA . ILE B 1 127 ? 11.038 27.279 17.829 1.00 28.22 127 ILE B CA 1
ATOM 4418 C C . ILE B 1 127 ? 10.839 26.319 19.009 1.00 28.15 127 ILE B C 1
ATOM 4419 O O . ILE B 1 127 ? 10.889 25.084 18.839 1.00 27.97 127 ILE B O 1
ATOM 4424 N N . VAL B 1 128 ? 10.604 26.890 20.194 1.00 27.63 128 VAL B N 1
ATOM 4425 C CA . VAL B 1 128 ? 10.399 26.113 21.420 1.00 26.94 128 VAL B CA 1
ATOM 4426 C C . VAL B 1 128 ? 9.257 25.111 21.249 1.00 26.90 128 VAL B C 1
ATOM 4427 O O . VAL B 1 128 ? 9.403 23.939 21.567 1.00 26.14 128 VAL B O 1
ATOM 4431 N N . GLN B 1 129 ? 8.129 25.592 20.728 1.00 27.45 129 GLN B N 1
ATOM 4432 C CA . GLN B 1 129 ? 6.940 24.763 20.517 1.00 27.74 129 GLN B CA 1
ATOM 4433 C C . GLN B 1 129 ? 7.178 23.613 19.536 1.00 27.56 129 GLN B C 1
ATOM 4434 O O . GLN B 1 129 ? 6.584 22.555 19.673 1.00 27.93 129 GLN B O 1
ATOM 4440 N N . GLY B 1 130 ? 8.065 23.824 18.569 1.00 27.64 130 GLY B N 1
ATOM 4441 C CA . GLY B 1 130 ? 8.410 22.794 17.597 1.00 27.84 130 GLY B CA 1
ATOM 4442 C C . GLY B 1 130 ? 9.214 21.671 18.216 1.00 27.38 130 GLY B C 1
ATOM 4443 O O . GLY B 1 130 ? 9.004 20.510 17.907 1.00 26.85 130 GLY B O 1
ATOM 4444 N N . TYR B 1 131 ? 10.139 22.029 19.097 1.00 27.72 131 TYR B N 1
ATOM 4445 C CA . TYR B 1 131 ? 10.937 21.049 19.811 1.00 27.85 131 TYR B CA 1
ATOM 4446 C C . TYR B 1 131 ? 10.116 20.202 20.787 1.00 27.99 131 TYR B C 1
ATOM 4447 O O . TYR B 1 131 ? 10.244 18.971 20.816 1.00 28.43 131 TYR B O 1
ATOM 4456 N N . LEU B 1 132 ? 9.255 20.852 21.556 1.00 27.99 132 LEU B N 1
ATOM 4457 C CA . LEU B 1 132 ? 8.399 20.152 22.508 1.00 28.17 132 LEU B CA 1
ATOM 4458 C C . LEU B 1 132 ? 7.514 19.124 21.803 1.00 28.77 132 LEU B C 1
ATOM 4459 O O . LEU B 1 132 ? 7.447 17.967 22.216 1.00 28.77 132 LEU B O 1
ATOM 4464 N N . GLU B 1 133 ? 6.850 19.560 20.739 1.00 29.51 133 GLU B N 1
ATOM 4465 C CA . GLU B 1 133 ? 6.033 18.694 19.894 1.00 30.56 133 GLU B CA 1
ATOM 4466 C C . GLU B 1 133 ? 6.807 17.439 19.482 1.00 30.96 133 GLU B C 1
ATOM 4467 O O . GLU B 1 133 ? 6.306 16.327 19.621 1.00 31.30 133 GLU B O 1
ATOM 4473 N N . GLN B 1 134 ? 8.036 17.631 19.006 1.00 31.60 134 GLN B N 1
ATOM 4474 C CA . GLN B 1 134 ? 8.939 16.538 18.671 1.00 32.57 134 GLN B CA 1
ATOM 4475 C C . GLN B 1 134 ? 9.210 15.642 19.887 1.00 32.42 134 GLN B C 1
ATOM 4476 O O . GLN B 1 134 ? 9.018 14.431 19.828 1.00 32.61 134 GLN B O 1
ATOM 4482 N N . TRP B 1 135 ? 9.627 16.249 20.993 1.00 32.68 135 TRP B N 1
ATOM 4483 C CA . TRP B 1 135 ? 9.925 15.517 22.222 1.00 32.66 135 TRP B CA 1
ATOM 4484 C C . TRP B 1 135 ? 8.748 14.727 22.791 1.00 33.50 135 TRP B C 1
ATOM 4485 O O . TRP B 1 135 ? 8.948 13.703 23.455 1.00 33.39 135 TRP B O 1
ATOM 4496 N N . GLY B 1 136 ? 7.529 15.198 22.534 1.00 34.38 136 GLY B N 1
ATOM 4497 C CA . GLY B 1 136 ? 6.335 14.495 22.983 1.00 36.19 136 GLY B CA 1
ATOM 4498 C C . GLY B 1 136 ? 6.090 13.199 22.220 1.00 37.54 136 GLY B C 1
ATOM 4499 O O . GLY B 1 136 ? 5.536 12.250 22.775 1.00 37.93 136 GLY B O 1
ATOM 4500 N N . LYS B 1 137 ? 6.507 13.172 20.949 1.00 38.66 137 LYS B N 1
ATOM 4501 C CA . LYS B 1 137 ? 6.362 12.017 20.056 1.00 39.53 137 LYS B CA 1
ATOM 4502 C C . LYS B 1 137 ? 7.370 10.926 20.385 1.00 39.88 137 LYS B C 1
ATOM 4503 O O . LYS B 1 137 ? 7.109 9.743 20.156 1.00 40.16 137 LYS B O 1
ATOM 4509 N N . ALA B 1 138 ? 8.534 11.332 20.889 1.00 39.88 138 ALA B N 1
ATOM 4510 C CA . ALA B 1 138 ? 9.578 10.393 21.267 1.00 39.88 138 ALA B CA 1
ATOM 4511 C C . ALA B 1 138 ? 9.195 9.637 22.548 1.00 39.92 138 ALA B C 1
ATOM 4512 O O . ALA B 1 138 ? 8.270 10.032 23.260 1.00 39.64 138 ALA B O 1
ATOM 4514 N N . ASN B 1 139 ? 9.902 8.542 22.817 1.00 40.00 139 ASN B N 1
ATOM 4515 C CA . ASN B 1 139 ? 9.665 7.720 23.998 1.00 40.04 139 ASN B CA 1
ATOM 4516 C C . ASN B 1 139 ? 10.593 8.126 25.152 1.00 39.64 139 ASN B C 1
ATOM 4517 O O . ASN B 1 139 ? 10.142 8.721 26.134 1.00 40.14 139 ASN B O 1
ATOM 4522 N N . GLU B 1 140 ? 11.879 7.795 25.032 1.00 38.79 140 GLU B N 1
ATOM 4523 C CA . GLU B 1 140 ? 12.903 8.311 25.928 1.00 37.89 140 GLU B CA 1
ATOM 4524 C C . GLU B 1 140 ? 13.565 9.509 25.261 1.00 36.98 140 GLU B C 1
ATOM 4525 O O . GLU B 1 140 ? 13.815 9.494 24.050 1.00 36.84 140 GLU B O 1
ATOM 4531 N N . VAL B 1 141 ? 13.851 10.546 26.044 1.00 35.61 141 VAL B N 1
ATOM 4532 C CA . VAL B 1 141 ? 14.496 11.741 25.503 1.00 34.37 141 VAL B CA 1
ATOM 4533 C C . VAL B 1 141 ? 15.806 11.997 26.234 1.00 33.24 141 VAL B C 1
ATOM 4534 O O . VAL B 1 141 ? 15.834 12.066 27.464 1.00 33.04 141 VAL B O 1
ATOM 4538 N N . ILE B 1 142 ? 16.890 12.113 25.468 1.00 31.91 142 ILE B N 1
ATOM 4539 C CA . ILE B 1 142 ? 18.200 12.471 26.019 1.00 30.65 142 ILE B CA 1
ATOM 4540 C C . ILE B 1 142 ? 18.359 13.994 25.907 1.00 29.51 142 ILE B C 1
ATOM 4541 O O . ILE B 1 142 ? 18.791 14.522 24.878 1.00 29.21 142 ILE B O 1
ATOM 4546 N N . TRP B 1 143 ? 17.998 14.683 26.987 1.00 27.74 143 TRP B N 1
ATOM 4547 C CA . TRP B 1 143 ? 17.610 16.093 26.910 1.00 26.21 143 TRP B CA 1
ATOM 4548 C C . TRP B 1 143 ? 18.696 17.135 26.675 1.00 25.46 143 TRP B C 1
ATOM 4549 O O . TRP B 1 143 ? 18.440 18.111 25.984 1.00 25.79 143 TRP B O 1
ATOM 4560 N N . TYR B 1 144 ? 19.885 16.951 27.238 1.00 24.30 144 TYR B N 1
ATOM 4561 C CA . TYR B 1 144 ? 20.932 17.975 27.113 1.00 23.95 144 TYR B CA 1
ATOM 4562 C C . TYR B 1 144 ? 21.278 18.314 25.653 1.00 23.57 144 TYR B C 1
ATOM 4563 O O . TYR B 1 144 ? 21.191 19.481 25.261 1.00 23.33 144 TYR B O 1
ATOM 4572 N N . PRO B 1 145 ? 21.649 17.300 24.841 1.00 23.50 145 PRO B N 1
ATOM 4573 C CA . PRO B 1 145 ? 22.071 17.647 23.491 1.00 23.15 145 PRO B CA 1
ATOM 4574 C C . PRO B 1 145 ? 20.901 18.171 22.650 1.00 23.01 145 PRO B C 1
ATOM 4575 O O . PRO B 1 145 ? 21.118 18.945 21.715 1.00 23.32 145 PRO B O 1
ATOM 4579 N N . GLN B 1 146 ? 19.679 17.783 23.019 1.00 22.81 146 GLN B N 1
ATOM 4580 C CA . GLN B 1 146 ? 18.449 18.300 22.396 1.00 22.70 146 GLN B CA 1
ATOM 4581 C C . GLN B 1 146 ? 18.131 19.748 22.788 1.00 23.01 146 GLN B C 1
ATOM 4582 O O . GLN B 1 146 ? 17.765 20.570 21.938 1.00 22.72 146 GLN B O 1
ATOM 4588 N N . LEU B 1 147 ? 18.288 20.059 24.074 1.00 22.95 147 LEU B N 1
ATOM 4589 C CA . LEU B 1 147 ? 18.191 21.443 24.540 1.00 23.29 147 LEU B CA 1
ATOM 4590 C C . LEU B 1 147 ? 19.257 22.302 23.849 1.00 23.22 147 LEU B C 1
ATOM 4591 O O . LEU B 1 147 ? 18.993 23.427 23.447 1.00 23.33 147 LEU B O 1
ATOM 4596 N N . ARG B 1 148 ? 20.457 21.754 23.713 1.00 23.79 148 ARG B N 1
ATOM 4597 C CA . ARG B 1 148 ? 21.540 22.426 23.016 1.00 24.27 148 ARG B CA 1
ATOM 4598 C C . ARG B 1 148 ? 21.139 22.858 21.609 1.00 24.49 148 ARG B C 1
ATOM 4599 O O . ARG B 1 148 ? 21.392 23.993 21.205 1.00 24.23 148 ARG B O 1
ATOM 4607 N N . ARG B 1 149 ? 20.515 21.935 20.877 1.00 24.62 149 ARG B N 1
ATOM 4608 C CA . ARG B 1 149 ? 20.023 22.190 19.526 1.00 24.65 149 ARG B CA 1
ATOM 4609 C C . ARG B 1 149 ? 18.969 23.279 19.510 1.00 23.83 149 ARG B C 1
ATOM 4610 O O . ARG B 1 149 ? 18.976 24.130 18.620 1.00 24.07 149 ARG B O 1
ATOM 4618 N N . MET B 1 150 ? 18.062 23.261 20.484 1.00 23.05 150 MET B N 1
ATOM 4619 C CA . MET B 1 150 ? 16.963 24.234 20.499 1.00 22.43 150 MET B CA 1
ATOM 4620 C C . MET B 1 150 ? 17.452 25.640 20.808 1.00 21.90 150 MET B C 1
ATOM 4621 O O . MET B 1 150 ? 17.059 26.609 20.149 1.00 21.27 150 MET B O 1
ATOM 4626 N N . THR B 1 151 ? 18.336 25.747 21.795 1.00 21.37 151 THR B N 1
ATOM 4627 C CA . THR B 1 151 ? 18.845 27.043 22.206 1.00 21.39 151 THR B CA 1
ATOM 4628 C C . THR B 1 151 ? 19.681 27.651 21.098 1.00 21.95 151 THR B C 1
ATOM 4629 O O . THR B 1 151 ? 19.607 28.851 20.849 1.00 22.39 151 THR B O 1
ATOM 4633 N N . PHE B 1 152 ? 20.465 26.814 20.427 1.00 22.90 152 PHE B N 1
ATOM 4634 C CA . PHE B 1 152 ? 21.281 27.266 19.303 1.00 23.74 152 PHE B CA 1
ATOM 4635 C C . PHE B 1 152 ? 20.405 27.830 18.188 1.00 23.87 152 PHE B C 1
ATOM 4636 O O . PHE B 1 152 ? 20.710 28.875 17.617 1.00 24.98 152 PHE B O 1
ATOM 4644 N N . ASP B 1 153 ? 19.323 27.114 17.895 1.00 24.42 153 ASP B N 1
ATOM 4645 C CA . ASP B 1 153 ? 18.299 27.527 16.946 1.00 24.29 153 ASP B CA 1
ATOM 4646 C C . ASP B 1 153 ? 17.719 28.908 17.242 1.00 24.22 153 ASP B C 1
ATOM 4647 O O . ASP B 1 153 ? 17.537 29.741 16.332 1.00 23.57 153 ASP B O 1
ATOM 4652 N N . VAL B 1 154 ? 17.401 29.137 18.515 1.00 23.82 154 VAL B N 1
ATOM 4653 C CA . VAL B 1 154 ? 16.856 30.420 18.950 1.00 23.38 154 VAL B CA 1
ATOM 4654 C C . VAL B 1 154 ? 17.884 31.514 18.692 1.00 23.42 154 VAL B C 1
ATOM 4655 O O . VAL B 1 154 ? 17.570 32.515 18.083 1.00 22.61 154 VAL B O 1
ATOM 4659 N N . ALA B 1 155 ? 19.112 31.280 19.153 1.00 23.92 155 ALA B N 1
ATOM 4660 C CA . ALA B 1 155 ? 20.222 32.210 19.048 1.00 24.29 155 ALA B CA 1
ATOM 4661 C C . ALA B 1 155 ? 20.522 32.607 17.613 1.00 25.18 155 ALA B C 1
ATOM 4662 O O . ALA B 1 155 ? 20.681 33.790 17.324 1.00 25.34 155 ALA B O 1
ATOM 4664 N N . ALA B 1 156 ? 20.593 31.611 16.726 1.00 26.04 156 ALA B N 1
ATOM 4665 C CA . ALA B 1 156 ? 20.975 31.828 15.331 1.00 26.70 156 ALA B CA 1
ATOM 4666 C C . ALA B 1 156 ? 19.877 32.561 14.593 1.00 27.43 156 ALA B C 1
ATOM 4667 O O . ALA B 1 156 ? 20.149 33.458 13.800 1.00 27.82 156 ALA B O 1
ATOM 4669 N N . THR B 1 157 ? 18.631 32.188 14.866 1.00 28.44 157 THR B N 1
ATOM 4670 C CA . THR B 1 157 ? 17.480 32.875 14.286 1.00 29.19 157 THR B CA 1
ATOM 4671 C C . THR B 1 157 ? 17.410 34.327 14.769 1.00 29.99 157 THR B C 1
ATOM 4672 O O . THR B 1 157 ? 17.297 35.267 13.956 1.00 29.86 157 THR B O 1
ATOM 4676 N N . LEU B 1 158 ? 17.506 34.521 16.082 1.00 30.55 158 LEU B N 1
ATOM 4677 C CA . LEU B 1 158 ? 17.245 35.854 16.651 1.00 31.40 158 LEU B CA 1
ATOM 4678 C C . LEU B 1 158 ? 18.346 36.876 16.435 1.00 31.75 158 LEU B C 1
ATOM 4679 O O . LEU B 1 158 ? 18.041 38.050 16.261 1.00 31.71 158 LEU B O 1
ATOM 4684 N N . PHE B 1 159 ? 19.607 36.439 16.449 1.00 32.60 159 PHE B N 1
ATOM 4685 C CA . PHE B 1 159 ? 20.746 37.357 16.350 1.00 33.60 159 PHE B CA 1
ATOM 4686 C C . PHE B 1 159 ? 21.241 37.607 14.923 1.00 34.50 159 PHE B C 1
ATOM 4687 O O . PHE B 1 159 ? 21.940 38.588 14.670 1.00 34.84 159 PHE B O 1
ATOM 4695 N N . MET B 1 160 ? 20.862 36.738 13.994 1.00 35.55 160 MET B N 1
ATOM 4696 C CA . MET B 1 160 ? 21.547 36.657 12.709 1.00 36.43 160 MET B CA 1
ATOM 4697 C C . MET B 1 160 ? 20.588 36.311 11.569 1.00 37.61 160 MET B C 1
ATOM 4698 O O . MET B 1 160 ? 20.939 36.417 10.385 1.00 37.86 160 MET B O 1
ATOM 4703 N N . GLY B 1 161 ? 19.381 35.878 11.934 1.00 38.89 161 GLY B N 1
ATOM 4704 C CA . GLY B 1 161 ? 18.331 35.548 10.967 1.00 39.75 161 GLY B CA 1
ATOM 4705 C C . GLY B 1 161 ? 18.508 34.252 10.190 1.00 40.77 161 GLY B C 1
ATOM 4706 O O . GLY B 1 161 ? 17.773 34.019 9.220 1.00 40.82 161 GLY B O 1
ATOM 4707 N N . GLU B 1 162 ? 19.442 33.397 10.623 1.00 41.28 162 GLU B N 1
ATOM 4708 C CA . GLU B 1 162 ? 19.811 32.190 9.867 1.00 42.06 162 GLU B CA 1
ATOM 4709 C C . GLU B 1 162 ? 19.223 30.878 10.396 1.00 42.54 162 GLU B C 1
ATOM 4710 O O . GLU B 1 162 ? 19.246 30.617 11.602 1.00 42.90 162 GLU B O 1
ATOM 4712 N N . LYS B 1 163 ? 18.717 30.050 9.481 1.00 42.81 163 LYS B N 1
ATOM 4713 C CA . LYS B 1 163 ? 18.262 28.700 9.820 1.00 42.90 163 LYS B CA 1
ATOM 4714 C C . LYS B 1 163 ? 19.374 27.675 9.581 1.00 43.00 163 LYS B C 1
ATOM 4715 O O . LYS B 1 163 ? 19.592 26.771 10.396 1.00 43.04 163 LYS B O 1
ATOM 4717 N N . ASN B 1 167 ? 22.085 25.541 7.547 1.00 37.69 167 ASN B N 1
ATOM 4718 C CA . ASN B 1 167 ? 23.544 25.395 7.512 1.00 37.87 167 ASN B CA 1
ATOM 4719 C C . ASN B 1 167 ? 24.087 24.410 8.557 1.00 37.42 167 ASN B C 1
ATOM 4720 O O . ASN B 1 167 ? 24.558 24.817 9.620 1.00 37.76 167 ASN B O 1
ATOM 4725 N N . PRO B 1 168 ? 24.050 23.105 8.226 1.00 36.99 168 PRO B N 1
ATOM 4726 C CA . PRO B 1 168 ? 24.219 21.959 9.141 1.00 36.38 168 PRO B CA 1
ATOM 4727 C C . PRO B 1 168 ? 25.536 21.864 9.911 1.00 35.70 168 PRO B C 1
ATOM 4728 O O . PRO B 1 168 ? 25.619 21.083 10.871 1.00 35.89 168 PRO B O 1
ATOM 4732 N N . GLN B 1 169 ? 26.552 22.630 9.505 1.00 34.64 169 GLN B N 1
ATOM 4733 C CA . GLN B 1 169 ? 27.883 22.495 10.116 1.00 33.18 169 GLN B CA 1
ATOM 4734 C C . GLN B 1 169 ? 28.210 23.501 11.227 1.00 32.16 169 GLN B C 1
ATOM 4735 O O . GLN B 1 169 ? 29.141 23.265 12.001 1.00 32.06 169 GLN B O 1
ATOM 4741 N N . LEU B 1 170 ? 27.454 24.596 11.326 1.00 30.89 170 LEU B N 1
ATOM 4742 C CA . LEU B 1 170 ? 27.682 25.571 12.410 1.00 30.13 170 LEU B CA 1
ATOM 4743 C C . LEU B 1 170 ? 27.571 24.964 13.810 1.00 29.41 170 LEU B C 1
ATOM 4744 O O . LEU B 1 170 ? 28.436 25.200 14.659 1.00 29.32 170 LEU B O 1
ATOM 4749 N N . PHE B 1 171 ? 26.516 24.179 14.031 1.00 28.61 171 PHE B N 1
ATOM 4750 C CA . PHE B 1 171 ? 26.263 23.538 15.321 1.00 28.09 171 PHE B CA 1
ATOM 4751 C C . PHE B 1 171 ? 27.391 22.585 15.760 1.00 28.07 171 PHE B C 1
ATOM 4752 O O . PHE B 1 171 ? 27.931 22.750 16.868 1.00 27.98 171 PHE B O 1
ATOM 4760 N N . PRO B 1 172 ? 27.748 21.585 14.916 1.00 27.71 172 PRO B N 1
ATOM 4761 C CA . PRO B 1 172 ? 28.881 20.721 15.288 1.00 27.74 172 PRO B CA 1
ATOM 4762 C C . PRO B 1 172 ? 30.221 21.437 15.459 1.00 27.68 172 PRO B C 1
ATOM 4763 O O . PRO B 1 172 ? 31.035 21.011 16.291 1.00 27.24 172 PRO B O 1
ATOM 4767 N N . TRP B 1 173 ? 30.452 22.500 14.684 1.00 27.20 173 TRP B N 1
ATOM 4768 C CA . TRP B 1 173 ? 31.693 23.274 14.793 1.00 26.64 173 TRP B CA 1
ATOM 4769 C C . TRP B 1 173 ? 31.725 24.089 16.075 1.00 25.70 173 TRP B C 1
ATOM 4770 O O . TRP B 1 173 ? 32.789 24.323 16.639 1.00 25.07 173 TRP B O 1
ATOM 4781 N N . PHE B 1 174 ? 30.555 24.526 16.527 1.00 25.44 174 PHE B N 1
ATOM 4782 C CA . PHE B 1 174 ? 30.447 25.197 17.817 1.00 25.38 174 PHE B CA 1
ATOM 4783 C C . PHE B 1 174 ? 30.780 24.285 18.988 1.00 26.13 174 PHE B C 1
ATOM 4784 O O . PHE B 1 174 ? 31.409 24.737 19.952 1.00 26.24 174 PHE B O 1
ATOM 4792 N N . GLU B 1 175 ? 30.368 23.012 18.895 1.00 26.36 175 GLU B N 1
ATOM 4793 C CA . GLU B 1 175 ? 30.619 22.016 19.952 1.00 27.29 175 GLU B CA 1
ATOM 4794 C C . GLU B 1 175 ? 32.108 21.867 20.204 1.00 26.32 175 GLU B C 1
ATOM 4795 O O . GLU B 1 175 ? 32.576 22.065 21.328 1.00 26.80 175 GLU B O 1
ATOM 4801 N N . THR B 1 176 ? 32.836 21.551 19.133 1.00 25.00 176 THR B N 1
ATOM 4802 C CA . THR B 1 176 ? 34.293 21.516 19.098 1.00 23.20 176 THR B CA 1
ATOM 4803 C C . THR B 1 176 ? 34.959 22.784 19.636 1.00 22.67 176 THR B C 1
ATOM 4804 O O . THR B 1 176 ? 35.882 22.703 20.472 1.00 22.15 176 THR B O 1
ATOM 4808 N N . TYR B 1 177 ? 34.522 23.933 19.108 1.00 21.40 177 TYR B N 1
ATOM 4809 C CA . TYR B 1 177 ? 35.015 25.250 19.478 1.00 20.67 177 TYR B CA 1
ATOM 4810 C C . TYR B 1 177 ? 34.854 25.449 20.984 1.00 20.16 177 TYR B C 1
ATOM 4811 O O . TYR B 1 177 ? 35.808 25.727 21.690 1.00 19.70 177 TYR B O 1
ATOM 4820 N N . ILE B 1 178 ? 33.636 25.262 21.460 1.00 21.11 178 ILE B N 1
ATOM 4821 C CA . ILE B 1 178 ? 33.313 25.462 22.872 1.00 22.37 178 ILE B CA 1
ATOM 4822 C C . ILE B 1 178 ? 34.188 24.608 23.808 1.00 22.93 178 ILE B C 1
ATOM 4823 O O . ILE B 1 178 ? 34.642 25.084 24.856 1.00 23.50 178 ILE B O 1
ATOM 4828 N N . GLN B 1 179 ? 34.480 23.378 23.390 1.00 22.95 179 GLN B N 1
ATOM 4829 C CA . GLN B 1 179 ? 35.272 22.433 24.197 1.00 23.57 179 GLN B CA 1
ATOM 4830 C C . GLN B 1 179 ? 36.676 22.906 24.510 1.00 22.57 179 GLN B C 1
ATOM 4831 O O . GLN B 1 179 ? 37.262 22.452 25.471 1.00 22.77 179 GLN B O 1
ATOM 4837 N N . GLY B 1 180 ? 37.222 23.791 23.674 1.00 22.28 180 GLY B N 1
ATOM 4838 C CA . GLY B 1 180 ? 38.588 24.283 23.858 1.00 20.83 180 GLY B CA 1
ATOM 4839 C C . GLY B 1 180 ? 38.684 25.596 24.616 1.00 20.65 180 GLY B C 1
ATOM 4840 O O . GLY B 1 180 ? 39.789 26.039 24.960 1.00 20.34 180 GLY B O 1
ATOM 4841 N N . LEU B 1 181 ? 37.534 26.208 24.906 1.00 20.33 181 LEU B N 1
ATOM 4842 C CA . LEU B 1 181 ? 37.511 27.508 25.573 1.00 21.01 181 LEU B CA 1
ATOM 4843 C C . LEU B 1 181 ? 38.243 27.531 26.897 1.00 21.70 181 LEU B C 1
ATOM 4844 O O . LEU B 1 181 ? 38.943 28.499 27.184 1.00 22.14 181 LEU B O 1
ATOM 4849 N N . PHE B 1 182 ? 38.082 26.469 27.694 1.00 22.00 182 PHE B N 1
ATOM 4850 C CA . PHE B 1 182 ? 38.889 26.282 28.897 1.00 22.61 182 PHE B CA 1
ATOM 4851 C C . PHE B 1 182 ? 39.673 24.993 28.761 1.00 22.70 182 PHE B C 1
ATOM 4852 O O . PHE B 1 182 ? 39.189 23.910 29.063 1.00 22.83 182 PHE B O 1
ATOM 4860 N N . SER B 1 183 ? 40.887 25.126 28.255 1.00 23.48 183 SER B N 1
ATOM 4861 C CA . SER B 1 183 ? 41.707 23.978 27.924 1.00 24.40 183 SER B CA 1
ATOM 4862 C C . SER B 1 183 ? 43.161 24.397 28.019 1.00 24.75 183 SER B C 1
ATOM 4863 O O . SER B 1 183 ? 43.459 25.583 28.223 1.00 25.15 183 SER B O 1
ATOM 4866 N N . LEU B 1 184 ? 44.059 23.423 27.901 1.00 25.36 184 LEU B N 1
ATOM 4867 C CA . LEU B 1 184 ? 45.483 23.692 27.780 1.00 25.91 184 LEU B CA 1
ATOM 4868 C C . LEU B 1 184 ? 45.758 24.149 26.344 1.00 25.98 184 LEU B C 1
ATOM 4869 O O . LEU B 1 184 ? 45.460 23.419 25.387 1.00 25.45 184 LEU B O 1
ATOM 4874 N N . PRO B 1 185 ? 46.314 25.368 26.184 1.00 26.13 185 PRO B N 1
ATOM 4875 C CA . PRO B 1 185 ? 46.363 25.994 24.864 1.00 25.89 185 PRO B CA 1
ATOM 4876 C C . PRO B 1 185 ? 47.540 25.523 24.017 1.00 26.06 185 PRO B C 1
ATOM 4877 O O . PRO B 1 185 ? 48.341 26.343 23.573 1.00 26.39 185 PRO B O 1
ATOM 4881 N N . ILE B 1 186 ? 47.629 24.218 23.778 1.00 25.94 186 ILE B N 1
ATOM 4882 C CA . ILE B 1 186 ? 48.734 23.652 23.003 1.00 26.33 186 ILE B CA 1
ATOM 4883 C C . ILE B 1 186 ? 48.625 24.016 21.508 1.00 26.03 186 ILE B C 1
ATOM 4884 O O . ILE B 1 186 ? 47.661 23.641 20.852 1.00 25.82 186 ILE B O 1
ATOM 4889 N N . PRO B 1 187 ? 49.628 24.734 20.967 1.00 26.54 187 PRO B N 1
ATOM 4890 C CA . PRO B 1 187 ? 49.599 25.204 19.580 1.00 26.68 187 PRO B CA 1
ATOM 4891 C C . PRO B 1 187 ? 49.897 24.116 18.521 1.00 27.20 187 PRO B C 1
ATOM 4892 O O . PRO B 1 187 ? 50.693 24.349 17.595 1.00 27.57 187 PRO B O 1
ATOM 4896 N N . LEU B 1 188 ? 49.269 22.951 18.650 1.00 26.95 188 LEU B N 1
ATOM 4897 C CA . LEU B 1 188 ? 49.407 21.893 17.640 1.00 26.89 188 LEU B CA 1
ATOM 4898 C C . LEU B 1 188 ? 48.036 21.504 17.150 1.00 26.93 188 LEU B C 1
ATOM 4899 O O . LEU B 1 188 ? 47.115 21.401 17.944 1.00 27.96 188 LEU B O 1
ATOM 4904 N N . PRO B 1 189 ? 47.878 21.304 15.835 1.00 27.19 189 PRO B N 1
ATOM 4905 C CA . PRO B 1 189 ? 46.539 21.080 15.305 1.00 27.15 189 PRO B CA 1
ATOM 4906 C C . PRO B 1 189 ? 45.825 19.861 15.899 1.00 26.87 189 PRO B C 1
ATOM 4907 O O . PRO B 1 189 ? 44.613 19.914 16.147 1.00 27.05 189 PRO B O 1
ATOM 4911 N N . ASN B 1 190 ? 46.579 18.787 16.135 1.00 26.66 190 ASN B N 1
ATOM 4912 C CA . ASN B 1 190 ? 46.027 17.528 16.607 1.00 26.40 190 ASN B CA 1
ATOM 4913 C C . ASN B 1 190 ? 46.038 17.463 18.140 1.00 26.33 190 ASN B C 1
ATOM 4914 O O . ASN B 1 190 ? 46.662 16.592 18.762 1.00 26.06 190 ASN B O 1
ATOM 4919 N N . THR B 1 191 ? 45.337 18.415 18.740 1.00 25.76 191 THR B N 1
ATOM 4920 C CA . THR B 1 191 ? 45.187 18.489 20.189 1.00 25.25 191 THR B CA 1
ATOM 4921 C C . THR B 1 191 ? 43.772 18.925 20.429 1.00 24.59 191 THR B C 1
ATOM 4922 O O . THR B 1 191 ? 43.106 19.345 19.496 1.00 24.26 191 THR B O 1
ATOM 4926 N N . LEU B 1 192 ? 43.300 18.845 21.669 1.00 24.33 192 LEU B N 1
ATOM 4927 C CA . LEU B 1 192 ? 41.981 19.374 21.965 1.00 24.07 192 LEU B CA 1
ATOM 4928 C C . LEU B 1 192 ? 41.851 20.836 21.500 1.00 23.40 192 LEU B C 1
ATOM 4929 O O . LEU B 1 192 ? 40.913 21.195 20.794 1.00 23.43 192 LEU B O 1
ATOM 4934 N N . PHE B 1 193 ? 42.796 21.666 21.916 1.00 23.68 193 PHE B N 1
ATOM 4935 C CA . PHE B 1 193 ? 42.748 23.099 21.652 1.00 23.37 193 PHE B CA 1
ATOM 4936 C C . PHE B 1 193 ? 42.978 23.397 20.176 1.00 23.12 193 PHE B C 1
ATOM 4937 O O . PHE B 1 193 ? 42.399 24.342 19.633 1.00 22.63 193 PHE B O 1
ATOM 4945 N N . GLY B 1 194 ? 43.812 22.578 19.536 1.00 22.98 194 GLY B N 1
ATOM 4946 C CA . GLY B 1 194 ? 44.077 22.709 18.101 1.00 22.27 194 GLY B CA 1
ATOM 4947 C C . GLY B 1 194 ? 42.825 22.500 17.283 1.00 22.20 194 GLY B C 1
ATOM 4948 O O . GLY B 1 194 ? 42.584 23.217 16.315 1.00 22.12 194 GLY B O 1
ATOM 4949 N N . LYS B 1 195 ? 42.003 21.536 17.683 1.00 21.86 195 LYS B N 1
ATOM 4950 C CA . LYS B 1 195 ? 40.742 21.290 16.976 1.00 21.84 195 LYS B CA 1
ATOM 4951 C C . LYS B 1 195 ? 39.734 22.403 17.249 1.00 21.55 195 LYS B C 1
ATOM 4952 O O . LYS B 1 195 ? 38.981 22.788 16.356 1.00 21.43 195 LYS B O 1
ATOM 4958 N N . SER B 1 196 ? 39.753 22.938 18.468 1.00 21.89 196 SER B N 1
ATOM 4959 C CA . SER B 1 196 ? 38.981 24.153 18.804 1.00 21.84 196 SER B CA 1
ATOM 4960 C C . SER B 1 196 ? 39.415 25.347 17.957 1.00 22.08 196 SER B C 1
ATOM 4961 O O . SER B 1 196 ? 38.579 26.119 17.460 1.00 22.13 196 SER B O 1
ATOM 4964 N N . GLN B 1 197 ? 40.727 25.478 17.802 1.00 21.94 197 GLN B N 1
ATOM 4965 C CA . GLN B 1 197 ? 41.312 26.479 16.936 1.00 23.07 197 GLN B CA 1
ATOM 4966 C C . GLN B 1 197 ? 40.827 26.344 15.501 1.00 22.35 197 GLN B C 1
ATOM 4967 O O . GLN B 1 197 ? 40.507 27.350 14.867 1.00 22.99 197 GLN B O 1
ATOM 4973 N N . ARG B 1 198 ? 40.753 25.108 15.006 1.00 21.98 198 ARG B N 1
ATOM 4974 C CA . ARG B 1 198 ? 40.263 24.844 13.642 1.00 21.75 198 ARG B CA 1
ATOM 4975 C C . ARG B 1 198 ? 38.787 25.190 13.492 1.00 21.50 198 ARG B C 1
ATOM 4976 O O . ARG B 1 198 ? 38.365 25.714 12.449 1.00 21.54 198 ARG B O 1
ATOM 4984 N N . ALA B 1 199 ? 38.001 24.890 14.535 1.00 21.24 199 ALA B N 1
ATOM 4985 C CA . ALA B 1 199 ? 36.555 25.137 14.521 1.00 20.67 199 ALA B CA 1
ATOM 4986 C C . ALA B 1 199 ? 36.210 26.628 14.448 1.00 20.16 199 ALA B C 1
ATOM 4987 O O . ALA B 1 199 ? 35.189 27.004 13.864 1.00 20.06 199 ALA B O 1
ATOM 4989 N N . ARG B 1 200 ? 37.050 27.453 15.069 1.00 19.53 200 ARG B N 1
ATOM 4990 C CA . ARG B 1 200 ? 36.886 28.902 15.097 1.00 19.13 200 ARG B CA 1
ATOM 4991 C C . ARG B 1 200 ? 37.134 29.477 13.704 1.00 19.27 200 ARG B C 1
ATOM 4992 O O . ARG B 1 200 ? 36.384 30.320 13.239 1.00 18.58 200 ARG B O 1
ATOM 5000 N N . ALA B 1 201 ? 38.196 29.001 13.059 1.00 19.94 201 ALA B N 1
ATOM 5001 C CA . ALA B 1 201 ? 38.527 29.365 11.695 1.00 20.39 201 ALA B CA 1
ATOM 5002 C C . ALA B 1 201 ? 37.368 29.042 10.772 1.00 21.04 201 ALA B C 1
ATOM 5003 O O . ALA B 1 201 ? 37.018 29.848 9.916 1.00 21.72 201 ALA B O 1
ATOM 5005 N N . LEU B 1 202 ? 36.749 27.885 10.993 1.00 21.77 202 LEU B N 1
ATOM 5006 C CA . LEU B 1 202 ? 35.650 27.393 10.174 1.00 22.03 202 LEU B CA 1
ATOM 5007 C C . LEU B 1 202 ? 34.358 28.162 10.393 1.00 22.51 202 LEU B C 1
ATOM 5008 O O . LEU B 1 202 ? 33.612 28.391 9.454 1.00 23.36 202 LEU B O 1
ATOM 5013 N N . LEU B 1 203 ? 34.101 28.551 11.639 1.00 22.95 203 LEU B N 1
ATOM 5014 C CA . LEU B 1 203 ? 32.924 29.345 12.005 1.00 22.69 203 LEU B CA 1
ATOM 5015 C C . LEU B 1 203 ? 33.033 30.765 11.476 1.00 23.04 203 LEU B C 1
ATOM 5016 O O . LEU B 1 203 ? 32.061 31.317 10.951 1.00 23.30 203 LEU B O 1
ATOM 5021 N N . LEU B 1 204 ? 34.219 31.351 11.623 1.00 23.55 204 LEU B N 1
ATOM 5022 C CA . LEU B 1 204 ? 34.481 32.713 11.163 1.00 24.09 204 LEU B CA 1
ATOM 5023 C C . LEU B 1 204 ? 34.240 32.885 9.651 1.00 25.01 204 LEU B C 1
ATOM 5024 O O . LEU B 1 204 ? 33.573 33.839 9.229 1.00 25.12 204 LEU B O 1
ATOM 5029 N N . ALA B 1 205 ? 34.766 31.961 8.848 1.00 25.61 205 ALA B N 1
ATOM 5030 C CA . ALA B 1 205 ? 34.548 32.000 7.399 1.00 26.42 205 ALA B CA 1
ATOM 5031 C C . ALA B 1 205 ? 33.071 31.852 7.059 1.00 26.93 205 ALA B C 1
ATOM 5032 O O . ALA B 1 205 ? 32.610 32.395 6.068 1.00 27.60 205 ALA B O 1
ATOM 5034 N N . GLU B 1 206 ? 32.332 31.114 7.884 1.00 27.90 206 GLU B N 1
ATOM 5035 C CA . GLU B 1 206 ? 30.898 30.940 7.679 1.00 28.30 206 GLU B CA 1
ATOM 5036 C C . GLU B 1 206 ? 30.138 32.198 8.056 1.00 28.49 206 GLU B C 1
ATOM 5037 O O . GLU B 1 206 ? 29.184 32.580 7.372 1.00 28.75 206 GLU B O 1
ATOM 5043 N N . LEU B 1 207 ? 30.551 32.822 9.157 1.00 28.73 207 LEU B N 1
ATOM 5044 C CA . LEU B 1 207 ? 29.976 34.093 9.599 1.00 28.74 207 LEU B CA 1
ATOM 5045 C C . LEU B 1 207 ? 30.274 35.195 8.583 1.00 29.07 207 LEU B C 1
ATOM 5046 O O . LEU B 1 207 ? 29.377 35.944 8.219 1.00 29.02 207 LEU B O 1
ATOM 5051 N N . GLU B 1 208 ? 31.516 35.265 8.104 1.00 29.65 208 GLU B N 1
ATOM 5052 C CA . GLU B 1 208 ? 31.907 36.271 7.105 1.00 30.58 208 GLU B CA 1
ATOM 5053 C C . GLU B 1 208 ? 31.000 36.292 5.854 1.00 30.73 208 GLU B C 1
ATOM 5054 O O . GLU B 1 208 ? 30.666 37.364 5.355 1.00 30.94 208 GLU B O 1
ATOM 5060 N N . LYS B 1 209 ? 30.615 35.109 5.370 1.00 31.35 209 LYS B N 1
ATOM 5061 C CA . LYS B 1 209 ? 29.662 34.955 4.260 1.00 31.69 209 LYS B CA 1
ATOM 5062 C C . LYS B 1 209 ? 28.254 35.464 4.585 1.00 32.16 209 LYS B C 1
ATOM 5063 O O . LYS B 1 209 ? 27.563 36.004 3.716 1.00 31.88 209 LYS B O 1
ATOM 5069 N N . ILE B 1 210 ? 27.827 35.271 5.833 1.00 32.24 210 ILE B N 1
ATOM 5070 C CA . ILE B 1 210 ? 26.521 35.728 6.277 1.00 32.43 210 ILE B CA 1
ATOM 5071 C C . ILE B 1 210 ? 26.549 37.244 6.404 1.00 32.62 210 ILE B C 1
ATOM 5072 O O . ILE B 1 210 ? 25.587 37.928 6.058 1.00 32.68 210 ILE B O 1
ATOM 5077 N N . ILE B 1 211 ? 27.671 37.764 6.881 1.00 33.25 211 ILE B N 1
ATOM 5078 C CA . ILE B 1 211 ? 27.845 39.200 7.042 1.00 33.87 211 ILE B CA 1
ATOM 5079 C C . ILE B 1 211 ? 27.915 39.876 5.670 1.00 34.66 211 ILE B C 1
ATOM 5080 O O . ILE B 1 211 ? 27.190 40.845 5.427 1.00 34.96 211 ILE B O 1
ATOM 5085 N N . LYS B 1 212 ? 28.749 39.333 4.780 1.00 35.37 212 LYS B N 1
ATOM 5086 C CA . LYS B 1 212 ? 28.924 39.866 3.426 1.00 36.37 212 LYS B CA 1
ATOM 5087 C C . LYS B 1 212 ? 27.637 39.907 2.606 1.00 36.83 212 LYS B C 1
ATOM 5088 O O . LYS B 1 212 ? 27.396 40.863 1.871 1.00 37.00 212 LYS B O 1
ATOM 5094 N N . ALA B 1 213 ? 26.816 38.870 2.737 1.00 37.51 213 ALA B N 1
ATOM 5095 C CA . ALA B 1 213 ? 25.530 38.806 2.049 1.00 38.15 213 ALA B CA 1
ATOM 5096 C C . ALA B 1 213 ? 24.490 39.740 2.671 1.00 38.91 213 ALA B C 1
ATOM 5097 O O . ALA B 1 213 ? 23.533 40.147 2.011 1.00 39.09 213 ALA B O 1
ATOM 5099 N N . ARG B 1 214 ? 24.680 40.079 3.943 1.00 39.79 214 ARG B N 1
ATOM 5100 C CA . ARG B 1 214 ? 23.767 40.976 4.642 1.00 40.67 214 ARG B CA 1
ATOM 5101 C C . ARG B 1 214 ? 24.068 42.441 4.303 1.00 41.14 214 ARG B C 1
ATOM 5102 O O . ARG B 1 214 ? 23.159 43.275 4.239 1.00 41.14 214 ARG B O 1
ATOM 5110 N N . GLN B 1 215 ? 25.346 42.739 4.086 1.00 41.75 215 GLN B N 1
ATOM 5111 C CA . GLN B 1 215 ? 25.782 44.060 3.647 1.00 42.45 215 GLN B CA 1
ATOM 5112 C C . GLN B 1 215 ? 25.325 44.396 2.215 1.00 43.19 215 GLN B C 1
ATOM 5113 O O . GLN B 1 215 ? 25.593 45.495 1.712 1.00 43.34 215 GLN B O 1
ATOM 5119 N N . GLN B 1 216 ? 24.663 43.438 1.567 1.00 43.98 216 GLN B N 1
ATOM 5120 C CA . GLN B 1 216 ? 24.068 43.639 0.245 1.00 44.86 216 GLN B CA 1
ATOM 5121 C C . GLN B 1 216 ? 22.625 44.115 0.330 1.00 45.25 216 GLN B C 1
ATOM 5122 O O . GLN B 1 216 ? 22.201 44.963 -0.462 1.00 45.47 216 GLN B O 1
ATOM 5128 N N . GLN B 1 217 ? 21.878 43.565 1.286 1.00 45.61 217 GLN B N 1
ATOM 5129 C CA . GLN B 1 217 ? 20.516 44.010 1.564 1.00 46.04 217 GLN B CA 1
ATOM 5130 C C . GLN B 1 217 ? 20.503 45.429 2.146 1.00 46.38 217 GLN B C 1
ATOM 5131 O O . GLN B 1 217 ? 21.486 45.860 2.767 1.00 46.49 217 GLN B O 1
ATOM 5133 N N . PRO B 1 218 ? 19.403 46.178 1.914 1.00 46.59 218 PRO B N 1
ATOM 5134 C CA . PRO B 1 218 ? 19.186 47.431 2.638 1.00 46.43 218 PRO B CA 1
ATOM 5135 C C . PRO B 1 218 ? 19.142 47.166 4.143 1.00 46.23 218 PRO B C 1
ATOM 5136 O O . PRO B 1 218 ? 18.606 46.128 4.560 1.00 46.36 218 PRO B O 1
ATOM 5140 N 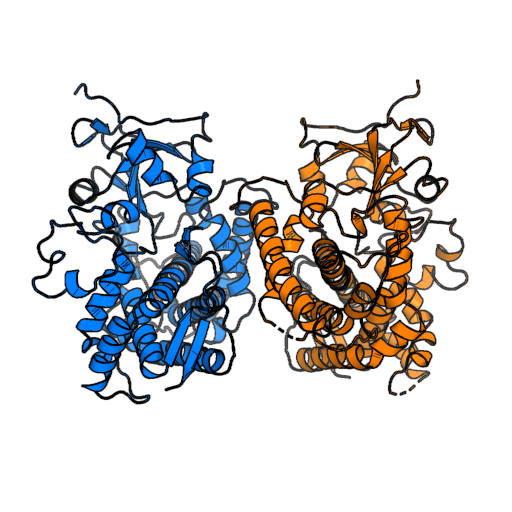N . PRO B 1 219 ? 19.704 48.090 4.956 1.00 45.84 219 PRO B N 1
ATOM 5141 C CA . PRO B 1 219 ? 19.817 47.902 6.407 1.00 45.32 219 PRO B CA 1
ATOM 5142 C C . PRO B 1 219 ? 18.483 47.666 7.116 1.00 44.91 219 PRO B C 1
ATOM 5143 O O . PRO B 1 219 ? 17.479 48.323 6.805 1.00 44.40 219 PRO B O 1
ATOM 5147 N N . SER B 1 220 ? 18.496 46.717 8.053 1.00 44.49 220 SER B N 1
ATOM 5148 C CA . SER B 1 220 ? 17.373 46.447 8.945 1.00 44.11 220 SER B CA 1
ATOM 5149 C C . SER B 1 220 ? 17.918 46.037 10.311 1.00 43.94 220 SER B C 1
ATOM 5150 O O . SER B 1 220 ? 18.730 45.115 10.417 1.00 43.93 220 SER B O 1
ATOM 5153 N N . GLU B 1 221 ? 17.452 46.724 11.350 1.00 43.36 221 GLU B N 1
ATOM 5154 C CA . GLU B 1 221 ? 18.030 46.618 12.680 1.00 42.87 221 GLU B CA 1
ATOM 5155 C C . GLU B 1 221 ? 17.110 45.855 13.652 1.00 42.12 221 GLU B C 1
ATOM 5156 O O . GLU B 1 221 ? 16.926 46.248 14.808 1.00 41.69 221 GLU B O 1
ATOM 5162 N N . GLU B 1 222 ? 16.571 44.741 13.154 1.00 41.41 222 GLU B N 1
ATOM 5163 C CA . GLU B 1 222 ? 15.599 43.904 13.863 1.00 40.65 222 GLU B CA 1
ATOM 5164 C C . GLU B 1 222 ? 16.259 42.702 14.552 1.00 39.87 222 GLU B C 1
ATOM 5165 O O . GLU B 1 222 ? 15.620 41.990 15.349 1.00 39.79 222 GLU B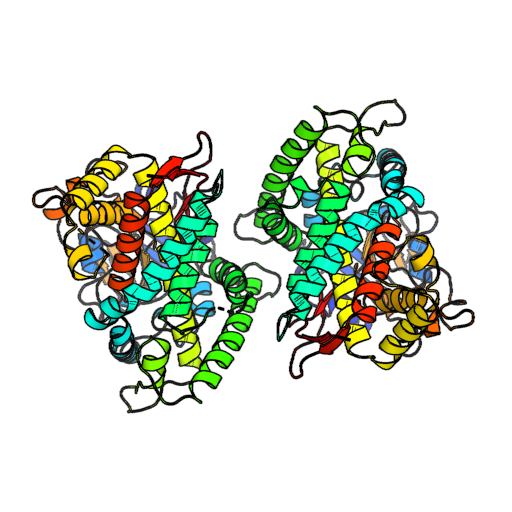 O 1
ATOM 5167 N N . ASP B 1 223 ? 17.528 42.471 14.217 1.00 38.47 223 ASP B N 1
ATOM 5168 C CA . ASP B 1 223 ? 18.345 41.480 14.910 1.00 37.04 223 ASP B CA 1
ATOM 5169 C C . ASP B 1 223 ? 19.709 42.062 15.235 1.00 36.13 223 ASP B C 1
ATOM 5170 O O . ASP B 1 223 ? 20.113 43.090 14.669 1.00 35.76 223 ASP B O 1
ATOM 5175 N N . ALA B 1 224 ? 20.407 41.406 16.159 1.00 34.78 224 ALA B N 1
ATOM 5176 C CA . ALA B 1 224 ? 21.732 41.828 16.595 1.00 33.27 224 ALA B CA 1
ATOM 5177 C C . ALA B 1 224 ? 22.692 42.109 15.432 1.00 32.29 224 ALA B C 1
ATOM 5178 O O . ALA B 1 224 ? 23.444 43.071 15.483 1.00 31.73 224 ALA B O 1
ATOM 5180 N N . LEU B 1 225 ? 22.665 41.270 14.395 1.00 31.18 225 LEU B N 1
ATOM 5181 C CA . LEU B 1 225 ? 23.550 41.442 13.244 1.00 30.56 225 LEU B CA 1
ATOM 5182 C C . LEU B 1 225 ? 23.352 42.822 12.599 1.00 30.17 225 LEU B C 1
ATOM 5183 O O . LEU B 1 225 ? 24.333 43.518 12.336 1.00 29.89 225 LEU B O 1
ATOM 5188 N N . GLY B 1 226 ? 22.090 43.212 12.398 1.00 29.79 226 GLY B N 1
ATOM 5189 C CA . GLY B 1 226 ? 21.730 44.505 11.800 1.00 30.30 226 GLY B CA 1
ATOM 5190 C C . GLY B 1 226 ? 22.225 45.710 12.579 1.00 30.58 226 GLY B C 1
ATOM 5191 O O . GLY B 1 226 ? 22.777 46.642 12.011 1.00 30.57 226 GLY B O 1
ATOM 5192 N N . ILE B 1 227 ? 22.036 45.682 13.894 1.00 31.10 227 ILE B N 1
ATOM 5193 C CA . ILE B 1 227 ? 22.477 46.773 14.774 1.00 31.14 227 ILE B CA 1
ATOM 5194 C C . ILE B 1 227 ? 23.989 46.970 14.720 1.00 31.24 227 ILE B C 1
ATOM 5195 O O . ILE B 1 227 ? 24.475 48.097 14.681 1.00 32.07 227 ILE B O 1
ATOM 5200 N N . LEU B 1 228 ? 24.728 45.870 14.698 1.00 31.34 228 LEU B N 1
ATOM 5201 C CA . LEU B 1 228 ? 26.186 45.916 14.631 1.00 31.04 228 LEU B CA 1
ATOM 5202 C C . LEU B 1 228 ? 26.621 46.561 13.326 1.00 30.86 228 LEU B C 1
ATOM 5203 O O . LEU B 1 228 ? 27.500 47.423 13.306 1.00 30.84 228 LEU B O 1
ATOM 5208 N N . LEU B 1 229 ? 25.967 46.150 12.246 1.00 31.14 229 LEU B N 1
ATOM 5209 C CA . LEU B 1 229 ? 26.199 46.712 10.923 1.00 31.66 229 LEU B CA 1
ATOM 5210 C C . LEU B 1 229 ? 25.950 48.221 10.883 1.00 31.94 229 LEU B C 1
ATOM 5211 O O . LEU B 1 229 ? 26.770 48.964 10.347 1.00 32.49 229 LEU B O 1
ATOM 5216 N N . ALA B 1 230 ? 24.848 48.663 11.490 1.00 31.96 230 ALA B N 1
ATOM 5217 C CA . ALA B 1 230 ? 24.439 50.069 11.456 1.00 31.92 230 ALA B CA 1
ATOM 5218 C C . ALA B 1 230 ? 25.244 50.956 12.413 1.00 31.72 230 ALA B C 1
ATOM 5219 O O . ALA B 1 230 ? 25.259 52.178 12.277 1.00 31.71 230 ALA B O 1
ATOM 5221 N N . ALA B 1 231 ? 25.933 50.325 13.358 1.00 31.44 231 ALA B N 1
ATOM 5222 C CA . ALA B 1 231 ? 26.615 51.022 14.442 1.00 30.93 231 ALA B CA 1
ATOM 5223 C C . ALA B 1 231 ? 27.850 51.826 14.032 1.00 30.73 231 ALA B C 1
ATOM 5224 O O . ALA B 1 231 ? 28.454 51.585 12.979 1.00 30.04 231 ALA B O 1
ATOM 5226 N N . ARG B 1 232 ? 28.217 52.769 14.903 1.00 30.28 232 ARG B N 1
ATOM 5227 C CA . ARG B 1 232 ? 29.413 53.577 14.757 1.00 30.66 232 ARG B CA 1
ATOM 5228 C C . ARG B 1 232 ? 30.162 53.670 16.083 1.00 30.56 232 ARG B C 1
ATOM 5229 O O . ARG B 1 232 ? 29.547 53.914 17.113 1.00 30.83 232 ARG B O 1
ATOM 5237 N N . ASP B 1 233 ? 31.486 53.501 16.056 1.00 30.52 233 ASP B N 1
ATOM 5238 C CA . ASP B 1 233 ? 32.300 53.696 17.262 1.00 30.46 233 ASP B CA 1
ATOM 5239 C C . ASP B 1 233 ? 32.405 55.176 17.670 1.00 30.60 233 ASP B C 1
ATOM 5240 O O . ASP B 1 233 ? 31.774 56.039 17.055 1.00 30.46 233 ASP B O 1
ATOM 5245 N N . ASP B 1 234 ? 33.178 55.477 18.711 1.00 30.83 234 ASP B N 1
ATOM 5246 C CA . ASP B 1 234 ? 33.227 56.846 19.245 1.00 31.14 234 ASP B CA 1
ATOM 5247 C C . ASP B 1 234 ? 33.927 57.851 18.334 1.00 31.00 234 ASP B C 1
ATOM 5248 O O . ASP B 1 234 ? 33.742 59.062 18.481 1.00 31.14 234 ASP B O 1
ATOM 5253 N N . ASN B 1 235 ? 34.736 57.335 17.412 1.00 30.41 235 ASN B N 1
ATOM 5254 C CA . ASN B 1 235 ? 35.341 58.130 16.361 1.00 30.01 235 ASN B CA 1
ATOM 5255 C C . ASN B 1 235 ? 34.471 58.194 15.097 1.00 29.30 235 ASN B C 1
ATOM 5256 O O . ASN B 1 235 ? 34.925 58.674 14.059 1.00 29.52 235 ASN B O 1
ATOM 5261 N N . ASN B 1 236 ? 33.233 57.714 15.193 1.00 28.81 236 ASN B N 1
ATOM 5262 C CA . ASN B 1 236 ? 32.267 57.753 14.084 1.00 28.42 236 ASN B CA 1
ATOM 5263 C C . ASN B 1 236 ? 32.603 56.772 12.937 1.00 28.41 236 ASN B C 1
ATOM 5264 O O . ASN B 1 236 ? 32.330 57.043 11.755 1.00 27.15 236 ASN B O 1
ATOM 5269 N N . GLN B 1 237 ? 33.177 55.622 13.299 1.00 27.69 237 GLN B N 1
ATOM 5270 C CA . GLN B 1 237 ? 33.606 54.647 12.308 1.00 27.46 237 GLN B CA 1
ATOM 5271 C C . GLN B 1 237 ? 32.747 53.387 12.307 1.00 27.38 237 GLN B C 1
ATOM 5272 O O . GLN B 1 237 ? 32.288 52.962 13.366 1.00 27.37 237 GLN B O 1
ATOM 5278 N N . PRO B 1 238 ? 32.525 52.778 11.113 1.00 27.35 238 PRO B N 1
ATOM 5279 C CA . PRO B 1 238 ? 31.840 51.485 11.082 1.00 27.16 238 PRO B CA 1
ATOM 5280 C C . PRO B 1 238 ? 32.693 50.470 11.839 1.00 26.84 238 PRO B C 1
ATOM 5281 O O . PRO B 1 238 ? 33.916 50.619 11.900 1.00 26.15 238 PRO B O 1
ATOM 5285 N N . LEU B 1 239 ? 32.058 49.479 12.451 1.00 27.07 239 LEU B N 1
ATOM 5286 C CA . LEU B 1 239 ? 32.817 48.376 13.040 1.00 27.06 239 LEU B CA 1
ATOM 5287 C C . LEU B 1 239 ? 33.467 47.580 11.908 1.00 26.77 239 LEU B C 1
ATOM 5288 O O . LEU B 1 239 ? 32.837 47.352 10.867 1.00 26.49 239 LEU B O 1
ATOM 5293 N N . SER B 1 240 ? 34.722 47.184 12.116 1.00 26.50 240 SER B N 1
ATOM 5294 C CA . SER B 1 240 ? 35.474 46.391 11.133 1.00 26.84 240 SER B CA 1
ATOM 5295 C C . SER B 1 240 ? 34.910 44.987 10.984 1.00 26.91 240 SER B C 1
ATOM 5296 O O . SER B 1 240 ? 34.272 44.456 11.907 1.00 26.67 240 SER B O 1
ATOM 5299 N N . LEU B 1 241 ? 35.163 44.384 9.821 1.00 26.83 241 LEU B N 1
ATOM 5300 C CA . LEU B 1 241 ? 34.761 42.999 9.543 1.00 26.64 241 LEU B CA 1
ATOM 5301 C C . LEU B 1 241 ? 35.266 41.971 10.578 1.00 26.40 241 LEU B C 1
ATOM 5302 O O . LEU B 1 241 ? 34.468 41.166 11.054 1.00 26.56 241 LEU B O 1
ATOM 5307 N N . PRO B 1 242 ? 36.584 41.965 10.904 1.00 26.54 242 PRO B N 1
ATOM 5308 C CA . PRO B 1 242 ? 37.030 41.148 12.043 1.00 26.09 242 PRO B CA 1
ATOM 5309 C C . PRO B 1 242 ? 36.182 41.336 13.302 1.00 26.21 242 PRO B C 1
ATOM 5310 O O . PRO B 1 242 ? 35.718 40.337 13.858 1.00 26.46 242 PRO B O 1
ATOM 5314 N N . GLU B 1 243 ? 35.948 42.582 13.729 1.00 25.67 243 GLU B N 1
ATOM 5315 C CA . GLU B 1 243 ? 35.137 42.827 14.933 1.00 25.26 243 GLU B CA 1
ATOM 5316 C C . GLU B 1 243 ? 33.700 42.328 14.787 1.00 25.06 243 GLU B C 1
ATOM 5317 O O . GLU B 1 243 ? 33.157 41.712 15.711 1.00 24.71 243 GLU B O 1
ATOM 5323 N N . LEU B 1 244 ? 33.102 42.566 13.622 1.00 24.41 244 LEU B N 1
ATOM 5324 C CA . LEU B 1 244 ? 31.783 42.026 13.309 1.00 24.52 244 LEU B CA 1
ATOM 5325 C C . LEU B 1 244 ? 31.683 40.509 13.528 1.00 24.06 244 LEU B C 1
ATOM 5326 O O . LEU B 1 244 ? 30.732 40.025 14.138 1.00 23.86 244 LEU B O 1
ATOM 5331 N N . LYS B 1 245 ? 32.676 39.776 13.037 1.00 23.86 245 LYS B N 1
ATOM 5332 C CA . LYS B 1 245 ? 32.702 38.318 13.136 1.00 23.47 245 LYS B CA 1
ATOM 5333 C C . LYS B 1 245 ? 32.929 37.861 14.583 1.00 23.38 245 LYS B C 1
ATOM 5334 O O . LYS B 1 245 ? 32.294 36.916 15.040 1.00 22.71 245 LYS B O 1
ATOM 5340 N N . ASP B 1 246 ? 33.843 38.540 15.277 1.00 23.21 246 ASP B N 1
ATOM 5341 C CA . ASP B 1 246 ? 34.161 38.278 16.688 1.00 23.73 246 ASP B CA 1
ATOM 5342 C C . ASP B 1 246 ? 32.981 38.558 17.631 1.00 23.32 246 ASP B C 1
ATOM 5343 O O . ASP B 1 246 ? 32.800 37.841 18.612 1.00 23.28 246 ASP B O 1
ATOM 5348 N N . GLN B 1 247 ? 32.191 39.591 17.334 1.00 22.88 247 GLN B N 1
ATOM 5349 C CA . GLN B 1 247 ? 31.067 39.977 18.201 1.00 22.72 247 GLN B CA 1
ATOM 5350 C C . GLN B 1 247 ? 29.900 39.035 18.007 1.00 22.95 247 GLN B C 1
ATOM 5351 O O . GLN B 1 247 ? 29.282 38.602 18.985 1.00 22.99 247 GLN B O 1
ATOM 5357 N N . ILE B 1 248 ? 29.621 38.687 16.751 1.00 22.34 248 ILE B N 1
ATOM 5358 C CA . ILE B 1 248 ? 28.558 37.740 16.447 1.00 22.36 248 ILE B CA 1
ATOM 5359 C C . ILE B 1 248 ? 28.871 36.295 16.902 1.00 21.72 248 ILE B C 1
ATOM 5360 O O . ILE B 1 248 ? 27.985 35.596 17.411 1.00 21.16 248 ILE B O 1
ATOM 5365 N N . LEU B 1 249 ? 30.118 35.865 16.750 1.00 21.06 249 LEU B N 1
ATOM 5366 C CA . LEU B 1 249 ? 30.526 34.572 17.285 1.00 21.06 249 LEU B CA 1
ATOM 5367 C C . LEU B 1 249 ? 30.168 34.470 18.782 1.00 21.27 249 LEU B C 1
ATOM 5368 O O . LEU B 1 249 ? 29.577 33.469 19.225 1.00 20.27 249 LEU B O 1
ATOM 5373 N N . LEU B 1 250 ? 30.528 35.520 19.531 1.00 21.15 250 LEU B N 1
ATOM 5374 C CA . LEU B 1 250 ? 30.270 35.626 20.970 1.00 20.62 250 LEU B CA 1
ATOM 5375 C C . LEU B 1 250 ? 28.794 35.519 21.306 1.00 20.93 250 LEU B C 1
ATOM 5376 O O . LEU B 1 250 ? 28.403 34.795 22.244 1.00 21.25 250 LEU B O 1
ATOM 5381 N N . LEU B 1 251 ? 27.979 36.259 20.558 1.00 20.74 251 LEU B N 1
ATOM 5382 C CA . LEU B 1 251 ? 26.551 36.287 20.771 1.00 20.60 251 LEU B CA 1
ATOM 5383 C C . LEU B 1 251 ? 25.991 34.893 20.572 1.00 20.77 251 LEU B C 1
ATOM 5384 O O . LEU B 1 251 ? 25.242 34.404 21.414 1.00 20.60 251 LEU B O 1
ATOM 5389 N N . LEU B 1 252 ? 26.383 34.247 19.472 1.00 20.83 252 LEU B N 1
ATOM 5390 C CA . LEU B 1 252 ? 25.990 32.860 19.200 1.00 20.95 252 LEU B CA 1
ATOM 5391 C C . LEU B 1 252 ? 26.485 31.884 20.252 1.00 20.50 252 LEU B C 1
ATOM 5392 O O . LEU B 1 252 ? 25.753 30.999 20.652 1.00 20.72 252 LEU B O 1
ATOM 5397 N N . PHE B 1 253 ? 27.734 32.029 20.652 1.00 20.63 253 PHE B N 1
ATOM 5398 C CA . PHE B 1 253 ? 28.320 31.160 21.657 1.00 21.38 253 PHE B CA 1
ATOM 5399 C C . PHE B 1 253 ? 27.561 31.294 22.996 1.00 21.31 253 PHE B C 1
ATOM 5400 O O . PHE B 1 253 ? 27.081 30.296 23.532 1.00 21.63 253 PHE B O 1
ATOM 5408 N N . ALA B 1 254 ? 27.434 32.529 23.490 1.00 20.93 254 ALA B N 1
ATOM 5409 C CA . ALA B 1 254 ? 26.794 32.820 24.782 1.00 21.06 254 ALA B CA 1
ATOM 5410 C C . ALA B 1 254 ? 25.291 32.566 24.763 1.00 21.56 254 ALA B C 1
ATOM 5411 O O . ALA B 1 254 ? 24.709 32.087 25.759 1.00 21.97 254 ALA B O 1
ATOM 5413 N N . GLY B 1 255 ? 24.665 32.864 23.627 1.00 21.08 255 GLY B N 1
ATOM 5414 C CA . GLY B 1 255 ? 23.230 32.666 23.469 1.00 21.34 255 GLY B CA 1
ATOM 5415 C C . GLY B 1 255 ? 22.756 31.245 23.692 1.00 21.19 255 GLY B C 1
ATOM 5416 O O . GLY B 1 255 ? 21.597 31.024 24.053 1.00 21.12 255 GLY B O 1
ATOM 5417 N N . HIS B 1 256 ? 23.652 30.280 23.499 1.00 21.51 256 HIS B N 1
ATOM 5418 C CA . HIS B 1 256 ? 23.275 28.884 23.609 1.00 21.69 256 HIS B CA 1
ATOM 5419 C C . HIS B 1 256 ? 24.041 28.035 24.637 1.00 22.08 256 HIS B C 1
ATOM 5420 O O . HIS B 1 256 ? 23.458 27.113 25.193 1.00 23.22 256 HIS B O 1
ATOM 5427 N N . GLU B 1 257 ? 25.307 28.339 24.910 1.00 21.96 257 GLU B N 1
ATOM 5428 C CA . GLU B 1 257 ? 26.070 27.548 25.885 1.00 22.24 257 GLU B CA 1
ATOM 5429 C C . GLU B 1 257 ? 25.515 27.732 27.297 1.00 21.84 257 GLU B C 1
ATOM 5430 O O . GLU B 1 257 ? 25.252 26.755 28.008 1.00 22.05 257 GLU B O 1
ATOM 5436 N N . THR B 1 258 ? 25.315 28.990 27.678 1.00 21.18 258 THR B N 1
ATOM 5437 C CA . THR B 1 258 ? 24.806 29.337 29.012 1.00 19.99 258 THR B CA 1
ATOM 5438 C C . THR B 1 258 ? 23.430 28.711 29.210 1.00 20.07 258 THR B C 1
ATOM 5439 O O . THR B 1 258 ? 23.170 28.035 30.212 1.00 20.47 258 THR B O 1
ATOM 5443 N N . LEU B 1 259 ? 22.569 28.933 28.217 1.00 19.59 259 LEU B N 1
ATOM 5444 C CA . LEU B 1 259 ? 21.170 28.588 28.291 1.00 18.95 259 LEU B CA 1
ATOM 5445 C C . LEU B 1 259 ? 20.886 27.106 28.148 1.00 18.68 259 LEU B C 1
ATOM 5446 O O . LEU B 1 259 ? 19.850 26.641 28.586 1.00 18.01 259 LEU B O 1
ATOM 5451 N N . THR B 1 260 ? 21.803 26.367 27.529 1.00 18.91 260 THR B N 1
ATOM 5452 C CA . THR B 1 260 ? 21.694 24.918 27.492 1.00 18.65 260 THR B CA 1
ATOM 5453 C C . THR B 1 260 ? 21.851 24.343 28.909 1.00 18.50 260 THR B C 1
ATOM 5454 O O . THR B 1 260 ? 21.069 23.501 29.321 1.00 18.36 260 THR B O 1
ATOM 5458 N N . SER B 1 261 ? 22.858 24.820 29.631 1.00 18.49 261 SER B N 1
ATOM 5459 C CA . SER B 1 261 ? 23.057 24.462 31.034 1.00 18.95 261 SER B CA 1
ATOM 5460 C C . SER B 1 261 ? 21.881 24.857 31.921 1.00 18.76 261 SER B C 1
ATOM 5461 O O . SER B 1 261 ? 21.390 24.025 32.681 1.00 18.64 261 SER B O 1
ATOM 5464 N N . ALA B 1 262 ? 21.428 26.117 31.803 1.00 18.90 262 ALA B N 1
ATOM 5465 C CA . ALA B 1 262 ? 20.304 26.656 32.589 1.00 18.14 262 ALA B CA 1
ATOM 5466 C C . ALA B 1 262 ? 18.999 25.868 32.443 1.00 18.20 262 ALA B C 1
ATOM 5467 O O . ALA B 1 262 ? 18.353 25.545 33.448 1.00 17.92 262 ALA B O 1
ATOM 5469 N N . LEU B 1 263 ? 18.620 25.561 31.201 1.00 17.69 263 LEU B N 1
ATOM 5470 C CA . LEU B 1 263 ? 17.400 24.800 30.923 1.00 18.00 263 LEU B CA 1
ATOM 5471 C C . LEU B 1 263 ? 17.495 23.345 31.381 1.00 17.60 263 LEU B C 1
ATOM 5472 O O . LEU B 1 263 ? 16.544 22.818 31.929 1.00 17.69 263 LEU B O 1
ATOM 5477 N N . SER B 1 264 ? 18.650 22.720 31.156 1.00 17.79 264 SER B N 1
ATOM 5478 C CA . SER B 1 264 ? 18.950 21.378 31.672 1.00 17.52 264 SER B CA 1
ATOM 5479 C C . SER B 1 264 ? 18.774 21.309 33.190 1.00 16.99 264 SER B C 1
ATOM 5480 O O . SER B 1 264 ? 18.081 20.425 33.690 1.00 17.01 264 SER B O 1
ATOM 5483 N N . SER B 1 265 ? 19.390 22.262 33.898 1.00 16.97 265 SER B N 1
ATOM 5484 C CA . SER B 1 265 ? 19.254 22.420 35.355 1.00 16.87 265 SER B CA 1
ATOM 5485 C C . SER B 1 265 ? 17.808 22.582 35.788 1.00 17.29 265 SER B C 1
ATOM 5486 O O . SER B 1 265 ? 17.379 22.014 36.791 1.00 17.59 265 SER B O 1
ATOM 5489 N N . PHE B 1 266 ? 17.061 23.361 35.012 1.00 17.80 266 PHE B N 1
ATOM 5490 C CA . PHE B 1 266 ? 15.647 23.565 35.241 1.00 18.01 266 PHE B CA 1
ATOM 5491 C C . PHE B 1 266 ? 14.875 22.251 35.099 1.00 18.52 266 PHE B C 1
ATOM 5492 O O . PHE B 1 266 ? 14.089 21.898 35.974 1.00 18.50 266 PHE B O 1
ATOM 5500 N N . CYS B 1 267 ? 15.119 21.540 33.997 1.00 18.58 267 CYS B N 1
ATOM 5501 C CA . CYS B 1 267 ? 14.518 20.238 33.732 1.00 19.26 267 CYS B CA 1
ATOM 5502 C C . CYS B 1 267 ? 14.902 19.177 34.751 1.00 19.12 267 CYS B C 1
ATOM 5503 O O . CYS B 1 267 ? 14.101 18.302 35.065 1.00 19.49 267 CYS B O 1
ATOM 5506 N N . LEU B 1 268 ? 16.147 19.244 35.216 1.00 19.25 268 LEU B N 1
ATOM 5507 C CA . LEU B 1 268 ? 16.673 18.365 36.249 1.00 19.10 268 LEU B CA 1
ATOM 5508 C C . LEU B 1 268 ? 15.968 18.619 37.593 1.00 19.23 268 LEU B C 1
ATOM 5509 O O . LEU B 1 268 ? 15.404 17.698 38.195 1.00 19.77 268 LEU B O 1
ATOM 5514 N N . LEU B 1 269 ? 15.973 19.870 38.032 1.00 18.92 269 LEU B N 1
ATOM 5515 C CA . LEU B 1 269 ? 15.405 20.251 39.327 1.00 18.35 269 LEU B CA 1
ATOM 5516 C C . LEU B 1 269 ? 13.886 20.154 39.427 1.00 19.21 269 LEU B C 1
ATOM 5517 O O . LEU B 1 269 ? 13.365 19.691 40.436 1.00 19.97 269 LEU B O 1
ATOM 5522 N N . LEU B 1 270 ? 13.170 20.560 38.388 1.00 19.50 270 LEU B N 1
ATOM 5523 C CA . LEU B 1 270 ? 11.716 20.463 38.412 1.00 20.89 270 LEU B CA 1
ATOM 5524 C C . LEU B 1 270 ? 11.200 19.100 37.929 1.00 21.30 270 LEU B C 1
ATOM 5525 O O . LEU B 1 270 ? 10.002 18.834 37.999 1.00 21.38 270 LEU B O 1
ATOM 5530 N N . GLY B 1 271 ? 12.108 18.247 37.449 1.00 21.62 271 GLY B N 1
ATOM 5531 C CA . GLY B 1 271 ? 11.822 16.822 37.265 1.00 22.04 271 GLY B CA 1
ATOM 5532 C C . GLY B 1 271 ? 11.805 16.081 38.599 1.00 22.39 271 GLY B C 1
ATOM 5533 O O . GLY B 1 271 ? 10.948 15.241 38.842 1.00 22.85 271 GLY B O 1
ATOM 5534 N N . GLN B 1 272 ? 12.767 16.402 39.461 1.00 22.36 272 GLN B N 1
ATOM 5535 C CA . GLN B 1 272 ? 12.812 15.894 40.826 1.00 22.22 272 GLN B CA 1
ATOM 5536 C C . GLN B 1 272 ? 11.776 16.548 41.759 1.00 22.23 272 GLN B C 1
ATOM 5537 O O . GLN B 1 272 ? 11.126 15.867 42.548 1.00 22.64 272 GLN B O 1
ATOM 5543 N N . HIS B 1 273 ? 11.630 17.869 41.686 1.00 22.17 273 HIS B N 1
ATOM 5544 C CA . HIS B 1 273 ? 10.673 18.562 42.535 1.00 21.62 273 HIS B CA 1
ATOM 5545 C C . HIS B 1 273 ? 9.361 18.834 41.828 1.00 21.83 273 HIS B C 1
ATOM 5546 O O . HIS B 1 273 ? 9.066 19.967 41.431 1.00 21.75 273 HIS B O 1
ATOM 5553 N N . SER B 1 274 ? 8.547 17.791 41.713 1.00 21.65 274 SER B N 1
ATOM 5554 C CA . SER B 1 274 ? 7.287 17.890 40.976 1.00 21.61 274 SER B CA 1
ATOM 5555 C C . SER B 1 274 ? 6.238 18.763 41.680 1.00 21.36 274 SER B C 1
ATOM 5556 O O . SER B 1 274 ? 5.335 19.284 41.027 1.00 21.25 274 SER B O 1
ATOM 5559 N N . ASP B 1 275 ? 6.376 18.928 43.000 1.00 21.28 275 ASP B N 1
ATOM 5560 C CA . ASP B 1 275 ? 5.521 19.818 43.792 1.00 21.31 275 ASP B CA 1
ATOM 5561 C C . ASP B 1 275 ? 5.693 21.278 43.377 1.00 20.95 275 ASP B C 1
ATOM 5562 O O . ASP B 1 275 ? 4.718 22.010 43.233 1.00 21.19 275 ASP B O 1
ATOM 5567 N N . ILE B 1 276 ? 6.941 21.682 43.171 1.00 21.08 276 ILE B N 1
ATOM 5568 C CA . ILE B 1 276 ? 7.277 23.015 42.674 1.00 20.94 276 ILE B CA 1
ATOM 5569 C C . ILE B 1 276 ? 6.778 23.213 41.242 1.00 21.18 276 ILE B C 1
ATOM 5570 O O . ILE B 1 276 ? 6.230 24.264 40.913 1.00 20.70 276 ILE B O 1
ATOM 5575 N N . ARG B 1 277 ? 6.955 22.194 40.403 1.00 21.31 277 ARG B N 1
ATOM 5576 C CA . ARG B 1 277 ? 6.397 22.223 39.051 1.00 22.26 277 ARG B CA 1
ATOM 5577 C C . ARG B 1 277 ? 4.867 22.393 39.016 1.00 22.21 277 ARG B C 1
ATOM 5578 O O . ARG B 1 277 ? 4.351 23.125 38.173 1.00 22.95 277 ARG B O 1
ATOM 5586 N N . GLU B 1 278 ? 4.153 21.705 39.908 1.00 22.52 278 GLU B N 1
ATOM 5587 C CA . GLU B 1 278 ? 2.688 21.860 40.030 1.00 22.80 278 GLU B CA 1
ATOM 5588 C C . GLU B 1 278 ? 2.254 23.244 40.498 1.00 22.34 278 GLU B C 1
ATOM 5589 O O . GLU B 1 278 ? 1.204 23.734 40.082 1.00 21.85 278 GLU B O 1
ATOM 5595 N N . ARG B 1 279 ? 3.045 23.850 41.381 1.00 21.86 279 ARG B N 1
ATOM 5596 C CA . ARG B 1 279 ? 2.801 25.229 41.809 1.00 22.19 279 ARG B CA 1
ATOM 5597 C C . ARG B 1 279 ? 3.008 26.233 40.668 1.00 22.11 279 ARG B C 1
ATOM 5598 O O . ARG B 1 279 ? 2.295 27.231 40.601 1.00 21.73 279 ARG B O 1
ATOM 5606 N N . VAL B 1 280 ? 3.988 25.983 39.790 1.00 21.96 280 VAL B N 1
ATOM 5607 C CA . VAL B 1 280 ? 4.191 26.838 38.602 1.00 21.95 280 VAL B CA 1
ATOM 5608 C C . VAL B 1 280 ? 2.990 26.709 37.656 1.00 22.35 280 VAL B C 1
ATOM 5609 O O . VAL B 1 280 ? 2.493 27.710 37.152 1.00 22.35 280 VAL B O 1
ATOM 5613 N N . ARG B 1 281 ? 2.525 25.474 37.457 1.00 23.01 281 ARG B N 1
ATOM 5614 C CA . ARG B 1 281 ? 1.341 25.159 36.648 1.00 24.24 281 ARG B CA 1
ATOM 5615 C C . ARG B 1 281 ? 0.071 25.807 37.199 1.00 25.22 281 ARG B C 1
ATOM 5616 O O . ARG B 1 281 ? -0.721 26.362 36.430 1.00 25.51 281 ARG B O 1
ATOM 5624 N N . GLN B 1 282 ? -0.125 25.736 38.516 1.00 26.10 282 GLN B N 1
ATOM 5625 C CA . GLN B 1 282 ? -1.293 26.359 39.145 1.00 27.69 282 GLN B CA 1
ATOM 5626 C C . GLN B 1 282 ? -1.276 27.898 39.016 1.00 27.86 282 GLN B C 1
ATOM 5627 O O . GLN B 1 282 ? -2.330 28.545 38.939 1.00 27.92 282 GLN B O 1
ATOM 5633 N N . GLU B 1 283 ? -0.079 28.470 38.965 1.00 28.19 283 GLU B N 1
ATOM 5634 C CA . GLU B 1 283 ? 0.079 29.868 38.592 1.00 28.79 283 GLU B CA 1
ATOM 5635 C C . GLU B 1 283 ? -0.335 30.154 37.136 1.00 29.60 283 GLU B C 1
ATOM 5636 O O . GLU B 1 283 ? -0.910 31.204 36.871 1.00 29.54 283 GLU B O 1
ATOM 5642 N N . GLN B 1 284 ? -0.057 29.236 36.199 1.00 31.04 284 GLN B N 1
ATOM 5643 C CA . GLN B 1 284 ? -0.494 29.431 34.794 1.00 32.19 284 GLN B CA 1
ATOM 5644 C C . GLN B 1 284 ? -2.004 29.248 34.637 1.00 33.53 284 GLN B C 1
ATOM 5645 O O . GLN B 1 284 ? -2.607 29.819 33.727 1.00 33.57 284 GLN B O 1
ATOM 5651 N N . ASN B 1 285 ? -2.603 28.419 35.493 1.00 34.98 285 ASN B N 1
ATOM 5652 C CA . ASN B 1 285 ? -4.050 28.193 35.450 1.00 36.63 285 ASN B CA 1
ATOM 5653 C C . ASN B 1 285 ? -4.842 29.419 35.911 1.00 37.49 285 ASN B C 1
ATOM 5654 O O . ASN B 1 285 ? -5.957 29.653 35.443 1.00 37.76 285 ASN B O 1
ATOM 5659 N N . LYS B 1 286 ? -4.244 30.204 36.806 1.00 38.69 286 LYS B N 1
ATOM 5660 C CA . LYS B 1 286 ? -4.809 31.487 37.263 1.00 39.59 286 LYS B CA 1
ATOM 5661 C C . LYS B 1 286 ? -4.945 32.522 36.130 1.00 40.23 286 LYS B C 1
ATOM 5662 O O . LYS B 1 286 ? -5.537 33.592 36.331 1.00 40.36 286 LYS B O 1
ATOM 5668 N N . LEU B 1 287 ? -4.410 32.188 34.950 1.00 40.78 287 LEU B N 1
ATOM 5669 C CA . LEU B 1 287 ? -4.344 33.113 33.810 1.00 41.33 287 LEU B CA 1
ATOM 5670 C C . LEU B 1 287 ? -5.326 32.781 32.682 1.00 41.80 287 LEU B C 1
ATOM 5671 O O . LEU B 1 287 ? -5.874 31.674 32.609 1.00 42.52 287 LEU B O 1
ATOM 5676 N N . GLU B 1 292 ? -2.264 31.289 23.427 1.00 44.27 292 GLU B N 1
ATOM 5677 C CA . GLU B 1 292 ? -1.972 32.722 23.472 1.00 44.14 292 GLU B CA 1
ATOM 5678 C C . GLU B 1 292 ? -1.033 33.041 24.631 1.00 43.92 292 GLU B C 1
ATOM 5679 O O . GLU B 1 292 ? -1.346 32.748 25.794 1.00 43.97 292 GLU B O 1
ATOM 5681 N N . LEU B 1 293 ? 0.113 33.639 24.296 1.00 43.33 293 LEU B N 1
ATOM 5682 C CA . LEU B 1 293 ? 1.184 33.938 25.256 1.00 42.42 293 LEU B CA 1
ATOM 5683 C C . LEU B 1 293 ? 1.971 35.186 24.837 1.00 41.57 293 LEU B C 1
ATOM 5684 O O . LEU B 1 293 ? 2.822 35.128 23.945 1.00 41.45 293 LEU B O 1
ATOM 5689 N N . THR B 1 294 ? 1.681 36.304 25.499 1.00 40.21 294 THR B N 1
ATOM 5690 C CA . THR B 1 294 ? 2.323 37.587 25.207 1.00 38.81 294 THR B CA 1
ATOM 5691 C C . THR B 1 294 ? 3.445 37.905 26.201 1.00 37.78 294 THR B C 1
ATOM 5692 O O . THR B 1 294 ? 3.710 37.126 27.116 1.00 37.56 294 THR B O 1
ATOM 5696 N N . ALA B 1 295 ? 4.096 39.050 26.015 1.00 36.56 295 ALA B N 1
ATOM 5697 C CA . ALA B 1 295 ? 5.107 39.524 26.947 1.00 35.80 295 ALA B CA 1
ATOM 5698 C C . ALA B 1 295 ? 4.469 39.980 28.252 1.00 35.14 295 ALA B C 1
ATOM 5699 O O . ALA B 1 295 ? 5.022 39.751 29.330 1.00 35.10 295 ALA B O 1
ATOM 5701 N N . GLU B 1 296 ? 3.306 40.618 28.143 1.00 34.51 296 GLU B N 1
ATOM 5702 C CA . GLU B 1 296 ? 2.521 41.055 29.299 1.00 34.11 296 GLU B CA 1
ATOM 5703 C C . GLU B 1 296 ? 2.186 39.877 30.220 1.00 33.07 296 GLU B C 1
ATOM 5704 O O . GLU B 1 296 ? 2.211 40.008 31.434 1.00 33.22 296 GLU B O 1
ATOM 5710 N N . THR B 1 297 ? 1.889 38.727 29.622 1.00 32.04 297 THR B N 1
ATOM 5711 C CA . THR B 1 297 ? 1.562 37.504 30.343 1.00 31.15 297 THR B CA 1
ATOM 5712 C C . THR B 1 297 ? 2.760 36.933 31.111 1.00 30.52 297 THR B C 1
ATOM 5713 O O . THR B 1 297 ? 2.619 36.508 32.261 1.00 30.27 297 THR B O 1
ATOM 5717 N N . LEU B 1 298 ? 3.937 36.934 30.488 1.00 29.56 298 LEU B N 1
ATOM 5718 C CA . LEU B 1 298 ? 5.129 36.370 31.135 1.00 28.83 298 LEU B CA 1
ATOM 5719 C C . LEU B 1 298 ? 5.568 37.160 32.367 1.00 28.35 298 LEU B C 1
ATOM 5720 O O . LEU B 1 298 ? 6.270 36.626 33.239 1.00 28.39 298 LEU B O 1
ATOM 5725 N N . LYS B 1 299 ? 5.156 38.424 32.427 1.00 27.24 299 LYS B N 1
ATOM 5726 C CA . LYS B 1 299 ? 5.456 39.312 33.554 1.00 26.93 299 LYS B CA 1
ATOM 5727 C C . LYS B 1 299 ? 4.390 39.229 34.663 1.00 26.35 299 LYS B C 1
ATOM 5728 O O . LYS B 1 299 ? 4.321 40.099 35.542 1.00 26.14 299 LYS B O 1
ATOM 5734 N N . LYS B 1 300 ? 3.574 38.171 34.594 1.00 25.30 300 LYS B N 1
ATOM 5735 C CA . LYS B 1 300 ? 2.499 37.870 35.540 1.00 24.46 300 LYS B CA 1
ATOM 5736 C C . LYS B 1 300 ? 2.776 36.523 36.239 1.00 23.45 300 LYS B C 1
ATOM 5737 O O . LYS B 1 300 ? 1.845 35.795 36.621 1.00 23.48 300 LYS B O 1
ATOM 5743 N N . MET B 1 301 ? 4.059 36.197 36.393 1.00 22.46 301 MET B N 1
ATOM 5744 C CA . MET B 1 301 ? 4.497 34.886 36.869 1.00 21.25 301 MET B CA 1
ATOM 5745 C C . MET B 1 301 ? 5.544 35.003 37.990 1.00 20.64 301 MET B C 1
ATOM 5746 O O . MET B 1 301 ? 6.660 34.507 37.818 1.00 19.58 301 MET B O 1
ATOM 5751 N N . PRO B 1 302 ? 5.183 35.650 39.135 1.00 19.71 302 PRO B N 1
ATOM 5752 C CA . PRO B 1 302 ? 6.186 35.927 40.163 1.00 19.54 302 PRO B CA 1
ATOM 5753 C C . PRO B 1 302 ? 6.758 34.654 40.798 1.00 19.34 302 PRO B C 1
ATOM 5754 O O . PRO B 1 302 ? 7.923 34.652 41.198 1.00 20.09 302 PRO B O 1
ATOM 5758 N N . TYR B 1 303 ? 5.964 33.588 40.879 1.00 19.12 303 TYR B N 1
ATOM 5759 C CA . TYR B 1 303 ? 6.431 32.356 41.498 1.00 18.96 303 TYR B CA 1
ATOM 5760 C C . TYR B 1 303 ? 7.387 31.607 40.563 1.00 18.26 303 TYR B C 1
ATOM 5761 O O . TYR B 1 303 ? 8.435 31.151 40.988 1.00 18.83 303 TYR B O 1
ATOM 5770 N N . LEU B 1 304 ? 7.040 31.494 39.289 1.00 17.77 304 LEU B N 1
ATOM 5771 C CA . LEU B 1 304 ? 8.015 31.019 38.324 1.00 16.90 304 LEU B CA 1
ATOM 5772 C C . LEU B 1 304 ? 9.317 31.822 38.395 1.00 16.96 304 LEU B C 1
ATOM 5773 O O . LEU B 1 304 ? 10.386 31.230 38.271 1.00 17.02 304 LEU B O 1
ATOM 5778 N N . ASP B 1 305 ? 9.246 33.151 38.600 1.00 17.13 305 ASP B N 1
ATOM 5779 C CA . ASP B 1 305 ? 10.466 33.978 38.741 1.00 16.85 305 ASP B CA 1
ATOM 5780 C C . ASP B 1 305 ? 11.346 33.507 39.906 1.00 16.73 305 ASP B C 1
ATOM 5781 O O . ASP B 1 305 ? 12.574 33.442 39.787 1.00 16.01 305 ASP B O 1
ATOM 5786 N N . GLN B 1 306 ? 10.714 33.226 41.045 1.00 16.72 306 GLN B N 1
ATOM 5787 C CA . GLN B 1 306 ? 11.431 32.714 42.241 1.00 17.06 306 GLN B CA 1
ATOM 5788 C C . GLN B 1 306 ? 12.096 31.378 41.936 1.00 16.35 306 GLN B C 1
ATOM 5789 O O . GLN B 1 306 ? 13.255 31.192 42.209 1.00 16.55 306 GLN B O 1
ATOM 5795 N N . VAL B 1 307 ? 11.331 30.457 41.359 1.00 17.01 307 VAL B N 1
ATOM 5796 C CA . VAL B 1 307 ? 11.847 29.186 40.819 1.00 16.59 307 VAL B CA 1
ATOM 5797 C C . VAL B 1 307 ? 13.087 29.348 39.935 1.00 16.88 307 VAL B C 1
ATOM 5798 O O . VAL B 1 307 ? 14.076 28.635 40.136 1.00 16.68 307 VAL B O 1
ATOM 5802 N N . LEU B 1 308 ? 13.070 30.314 39.008 1.00 16.38 308 LEU B N 1
ATOM 5803 C CA . LEU B 1 308 ? 14.234 30.548 38.141 1.00 16.38 308 LEU B CA 1
ATOM 5804 C C . LEU B 1 308 ? 15.437 31.193 38.838 1.00 16.88 308 LEU B C 1
ATOM 5805 O O . LEU B 1 308 ? 16.588 30.889 38.506 1.00 16.20 308 LEU B O 1
ATOM 5810 N N . GLN B 1 309 ? 15.182 32.074 39.808 1.00 16.88 309 GLN B N 1
ATOM 5811 C CA . GLN B 1 309 ? 16.269 32.595 40.627 1.00 17.42 309 GLN B CA 1
ATOM 5812 C C . GLN B 1 309 ? 17.002 31.462 41.357 1.00 16.96 309 GLN B C 1
ATOM 5813 O O . GLN B 1 309 ? 18.220 31.403 41.338 1.00 17.34 309 GLN B O 1
ATOM 5819 N N . GLU B 1 310 ? 16.245 30.556 41.972 1.00 17.10 310 GLU B N 1
ATOM 5820 C CA . GLU B 1 310 ? 16.791 29.396 42.686 1.00 17.02 310 GLU B CA 1
ATOM 5821 C C . GLU B 1 310 ? 17.497 28.383 41.769 1.00 16.75 310 GLU B C 1
ATOM 5822 O O . GLU B 1 310 ? 18.471 27.756 42.184 1.00 16.46 310 GLU B O 1
ATOM 5828 N N . VAL B 1 311 ? 17.004 28.216 40.541 1.00 16.10 311 VAL B N 1
ATOM 5829 C CA . VAL B 1 311 ? 17.669 27.327 39.572 1.00 16.01 311 VAL B CA 1
ATOM 5830 C C . VAL B 1 311 ? 19.068 27.870 39.271 1.00 15.84 311 VAL B C 1
ATOM 5831 O O . VAL B 1 311 ? 20.060 27.151 39.399 1.00 16.49 311 VAL B O 1
ATOM 5835 N N . LEU B 1 312 ? 19.160 29.156 38.952 1.00 15.76 312 LEU B N 1
ATOM 5836 C CA . LEU B 1 312 ? 20.453 29.795 38.737 1.00 16.03 312 LEU B CA 1
ATOM 5837 C C . LEU B 1 312 ? 21.307 29.881 39.994 1.00 16.15 312 LEU B C 1
ATOM 5838 O O . LEU B 1 312 ? 22.532 29.980 39.906 1.00 15.87 312 LEU B O 1
ATOM 5843 N N . ARG B 1 313 ? 20.646 29.916 41.151 1.00 16.16 313 ARG B N 1
ATOM 5844 C CA . ARG B 1 313 ? 21.323 29.928 42.443 1.00 16.66 313 ARG B CA 1
ATOM 5845 C C . ARG B 1 313 ? 22.029 28.597 42.716 1.00 16.08 313 ARG B C 1
ATOM 5846 O O . ARG B 1 313 ? 23.202 28.577 43.046 1.00 16.23 313 ARG B O 1
ATOM 5854 N N . LEU B 1 314 ? 21.301 27.489 42.583 1.00 16.38 314 LEU B N 1
ATOM 5855 C CA . LEU B 1 314 ? 21.836 26.162 42.914 1.00 16.29 314 LEU B CA 1
ATOM 5856 C C . LEU B 1 314 ? 22.822 25.620 41.866 1.00 17.11 314 LEU B C 1
ATOM 5857 O O . LEU B 1 314 ? 23.843 25.058 42.232 1.00 17.19 314 LEU B O 1
ATOM 5862 N N . ILE B 1 315 ? 22.517 25.804 40.576 1.00 17.20 315 ILE B N 1
ATOM 5863 C CA . ILE B 1 315 ? 23.412 25.398 39.496 1.00 17.18 315 ILE B CA 1
ATOM 5864 C C . ILE B 1 315 ? 23.673 26.593 38.552 1.00 17.05 315 ILE B C 1
ATOM 5865 O O . ILE B 1 315 ? 22.920 26.821 37.588 1.00 17.38 315 ILE B O 1
ATOM 5870 N N . PRO B 1 316 ? 24.713 27.386 38.849 1.00 17.11 316 PRO B N 1
ATOM 5871 C CA . PRO B 1 316 ? 25.046 28.551 38.009 1.00 17.05 316 PRO B CA 1
ATOM 5872 C C . PRO B 1 316 ? 25.576 28.130 36.622 1.00 16.98 316 PRO B C 1
ATOM 5873 O O . PRO B 1 316 ? 26.485 27.317 36.550 1.00 16.80 316 PRO B O 1
ATOM 5877 N N . PRO B 1 317 ? 24.999 28.668 35.517 1.00 17.28 317 PRO B N 1
ATOM 5878 C CA . PRO B 1 317 ? 25.511 28.265 34.189 1.00 17.23 317 PRO B CA 1
ATOM 5879 C C . PRO B 1 317 ? 26.950 28.701 33.975 1.00 16.81 317 PRO B C 1
ATOM 5880 O O . PRO B 1 317 ? 27.730 28.004 33.322 1.00 16.97 317 PRO B O 1
ATOM 5884 N N . VAL B 1 318 ? 27.297 29.839 34.559 1.00 17.52 318 VAL B N 1
ATOM 5885 C CA . VAL B 1 318 ? 28.640 30.392 34.461 1.00 17.62 318 VAL B CA 1
ATOM 5886 C C . VAL B 1 318 ? 29.278 30.393 35.844 1.00 19.05 318 VAL B C 1
ATOM 5887 O O . VAL B 1 318 ? 28.688 30.885 36.824 1.00 19.36 318 VAL B O 1
ATOM 5891 N N . GLY B 1 319 ? 30.470 29.801 35.903 1.00 20.17 319 GLY B N 1
ATOM 5892 C CA . GLY B 1 319 ? 31.173 29.521 37.154 1.00 21.47 319 GLY B CA 1
ATOM 5893 C C . GLY B 1 319 ? 31.812 30.739 37.793 1.00 22.46 319 GLY B C 1
ATOM 5894 O O . GLY B 1 319 ? 32.017 30.771 39.001 1.00 22.98 319 GLY B O 1
ATOM 5895 N N . GLY B 1 320 ? 32.153 31.720 36.968 1.00 22.68 320 GLY B N 1
ATOM 5896 C CA . GLY B 1 320 ? 32.639 33.006 37.441 1.00 23.26 320 GLY B CA 1
ATOM 5897 C C . GLY B 1 320 ? 33.522 33.657 36.397 1.00 23.74 320 GLY B C 1
ATOM 5898 O O . GLY B 1 320 ? 33.482 33.295 35.204 1.00 23.42 320 GLY B O 1
ATOM 5899 N N . GLY B 1 321 ? 34.349 34.594 36.856 1.00 23.43 321 GLY B N 1
ATOM 5900 C CA . GLY B 1 321 ? 35.177 35.403 35.964 1.00 22.92 321 GLY B CA 1
ATOM 5901 C C . GLY B 1 321 ? 36.512 35.709 36.593 1.00 23.23 321 GLY B C 1
ATOM 5902 O O . GLY B 1 321 ? 36.799 35.256 37.705 1.00 22.57 321 GLY B O 1
ATOM 5903 N N . PHE B 1 322 ? 37.333 36.457 35.858 1.00 23.65 322 PHE B N 1
ATOM 5904 C CA . PHE B 1 322 ? 38.700 36.779 36.271 1.00 24.65 322 PHE B CA 1
ATOM 5905 C C . PHE B 1 322 ? 38.994 38.270 36.064 1.00 25.53 322 PHE B C 1
ATOM 5906 O O . PHE B 1 322 ? 38.542 38.885 35.084 1.00 25.33 322 PHE B O 1
ATOM 5914 N N . ARG B 1 323 ? 39.746 38.837 37.005 1.00 26.82 323 ARG B N 1
ATOM 5915 C CA . ARG B 1 323 ? 40.191 40.229 36.944 1.00 28.11 323 ARG B CA 1
ATOM 5916 C C . ARG B 1 323 ? 41.688 40.307 37.239 1.00 29.63 323 ARG B C 1
ATOM 5917 O O . ARG B 1 323 ? 42.157 39.758 38.256 1.00 29.49 323 ARG B O 1
ATOM 5925 N N . GLU B 1 324 ? 42.436 40.975 36.356 1.00 31.40 324 GLU B N 1
ATOM 5926 C CA . GLU B 1 324 ? 43.836 41.303 36.635 1.00 33.56 324 GLU B CA 1
ATOM 5927 C C . GLU B 1 324 ? 43.902 42.524 37.546 1.00 34.23 324 GLU B C 1
ATOM 5928 O O . GLU B 1 324 ? 43.239 43.529 37.292 1.00 33.91 324 GLU B O 1
ATOM 5934 N N . LEU B 1 325 ? 44.681 42.408 38.619 1.00 35.78 325 LEU B N 1
ATOM 5935 C CA . LEU B 1 325 ? 44.955 43.532 39.518 1.00 37.33 325 LEU B CA 1
ATOM 5936 C C . LEU B 1 325 ? 45.929 44.493 38.831 1.00 38.67 325 LEU B C 1
ATOM 5937 O O . LEU B 1 325 ? 47.091 44.146 38.599 1.00 38.78 325 LEU B O 1
ATOM 5942 N N . ILE B 1 326 ? 45.437 45.679 38.472 1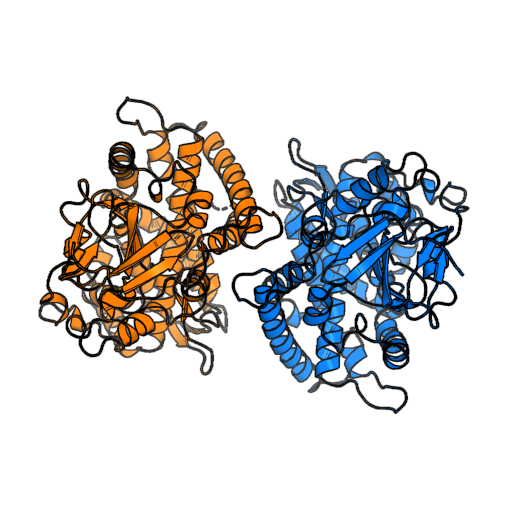.00 40.27 326 ILE B N 1
ATOM 5943 C CA . ILE B 1 326 ? 46.269 46.703 37.821 1.00 41.89 326 ILE B CA 1
ATOM 5944 C C . ILE B 1 326 ? 46.807 47.739 38.819 1.00 43.13 326 ILE B C 1
ATOM 5945 O O . ILE B 1 326 ? 47.429 48.728 38.428 1.00 43.43 326 ILE B O 1
ATOM 5950 N N . GLN B 1 327 ? 46.557 47.488 40.104 1.00 44.32 327 GLN B N 1
ATOM 5951 C CA . GLN B 1 327 ? 47.214 48.192 41.198 1.00 45.54 327 GLN B CA 1
ATOM 5952 C C . GLN B 1 327 ? 47.477 47.201 42.340 1.00 46.40 327 GLN B C 1
ATOM 5953 O O . GLN B 1 327 ? 46.825 46.158 42.432 1.00 46.75 327 GLN B O 1
ATOM 5955 N N . ASP B 1 328 ? 48.448 47.518 43.191 1.00 47.21 328 ASP B N 1
ATOM 5956 C CA . ASP B 1 328 ? 48.739 46.712 44.373 1.00 47.96 328 ASP B CA 1
ATOM 5957 C C . ASP B 1 328 ? 47.649 46.972 45.412 1.00 48.20 328 ASP B C 1
ATOM 5958 O O . ASP B 1 328 ? 47.296 48.124 45.682 1.00 48.22 328 ASP B O 1
ATOM 5963 N N . CYS B 1 329 ? 47.105 45.898 45.979 1.00 48.61 329 CYS B N 1
ATOM 5964 C CA . CYS B 1 329 ? 45.942 46.010 46.861 1.00 48.81 329 CYS B CA 1
ATOM 5965 C C . CYS B 1 329 ? 46.006 45.157 48.116 1.00 48.66 329 CYS B C 1
ATOM 5966 O O . CYS B 1 329 ? 46.959 44.412 48.346 1.00 48.62 329 CYS B O 1
ATOM 5969 N N . GLN B 1 330 ? 44.950 45.275 48.912 1.00 48.66 330 GLN B N 1
ATOM 5970 C CA . GLN B 1 330 ? 44.851 44.643 50.212 1.00 48.55 330 GLN B CA 1
ATOM 5971 C C . GLN B 1 330 ? 43.369 44.404 50.526 1.00 48.00 330 GLN B C 1
ATOM 5972 O O . GLN B 1 330 ? 42.535 45.288 50.313 1.00 47.99 330 GLN B O 1
ATOM 5978 N N . PHE B 1 331 ? 43.048 43.209 51.018 1.00 47.23 331 PHE B N 1
ATOM 5979 C CA . PHE B 1 331 ? 41.662 42.845 51.315 1.00 46.50 331 PHE B CA 1
ATOM 5980 C C . PHE B 1 331 ? 41.585 41.797 52.428 1.00 46.05 331 PHE B C 1
ATOM 5981 O O . PHE B 1 331 ? 42.178 40.725 52.320 1.00 45.94 331 PHE B O 1
ATOM 5989 N N . GLN B 1 332 ? 40.861 42.131 53.500 1.00 45.45 332 GLN B N 1
ATOM 5990 C CA . GLN B 1 332 ? 40.556 41.206 54.596 1.00 44.84 332 GLN B CA 1
ATOM 5991 C C . GLN B 1 332 ? 41.818 40.701 55.328 1.00 44.23 332 GLN B C 1
ATOM 5992 O O . GLN B 1 332 ? 41.839 39.590 55.879 1.00 44.11 332 GLN B O 1
ATOM 5998 N N . GLY B 1 333 ? 42.856 41.537 55.342 1.00 43.50 333 GLY B N 1
ATOM 5999 C CA . GLY B 1 333 ? 44.123 41.220 56.006 1.00 42.66 333 GLY B CA 1
ATOM 6000 C C . GLY B 1 333 ? 45.152 40.556 55.103 1.00 41.95 333 GLY B C 1
ATOM 6001 O O . GLY B 1 333 ? 46.099 39.929 55.585 1.00 42.12 333 GLY B O 1
ATOM 6002 N N . PHE B 1 334 ? 44.966 40.689 53.793 1.00 40.92 334 PHE B N 1
ATOM 6003 C CA . PHE B 1 334 ? 45.815 40.004 52.820 1.00 39.86 334 PHE B CA 1
ATOM 6004 C C . PHE B 1 334 ? 46.347 40.979 51.779 1.00 39.54 334 PHE B C 1
ATOM 6005 O O . PHE B 1 334 ? 45.681 41.953 51.421 1.00 39.29 334 PHE B O 1
ATOM 6013 N N . HIS B 1 335 ? 47.556 40.706 51.304 1.00 39.09 335 HIS B N 1
ATOM 6014 C CA . HIS B 1 335 ? 48.153 41.473 50.222 1.00 38.67 335 HIS B CA 1
ATOM 6015 C C . HIS B 1 335 ? 47.736 40.855 48.888 1.00 38.25 335 HIS B C 1
ATOM 6016 O O . HIS B 1 335 ? 48.122 39.729 48.565 1.00 38.17 335 HIS B O 1
ATOM 6023 N N . PHE B 1 336 ? 46.912 41.594 48.148 1.00 37.89 336 PHE B N 1
ATOM 6024 C CA . PHE B 1 336 ? 46.570 41.280 46.759 1.00 37.54 336 PHE B CA 1
ATOM 6025 C C . PHE B 1 336 ? 47.547 42.010 45.823 1.00 37.41 336 PHE B C 1
ATOM 6026 O O . PHE B 1 336 ? 47.368 43.195 45.551 1.00 37.66 336 PHE B O 1
ATOM 6034 N N . PRO B 1 337 ? 48.578 41.298 45.315 1.00 37.66 337 PRO B N 1
ATOM 6035 C CA . PRO B 1 337 ? 49.661 41.919 44.543 1.00 37.57 337 PRO B CA 1
ATOM 6036 C C . PRO B 1 337 ? 49.234 42.364 43.155 1.00 37.74 337 PRO B C 1
ATOM 6037 O O . PRO B 1 337 ? 48.348 41.755 42.560 1.00 37.88 337 PRO B O 1
ATOM 6041 N N . LYS B 1 338 ? 49.871 43.417 42.646 1.00 37.83 338 LYS B N 1
ATOM 6042 C CA . LYS B 1 338 ? 49.675 43.854 41.261 1.00 38.16 338 LYS B CA 1
ATOM 6043 C C . LYS B 1 338 ? 50.088 42.736 40.292 1.00 37.81 338 LYS B C 1
ATOM 6044 O O . LYS B 1 338 ? 50.945 41.906 40.619 1.00 37.61 338 LYS B O 1
ATOM 6050 N N . GLY B 1 339 ? 49.449 42.703 39.121 1.00 37.35 339 GLY B N 1
ATOM 6051 C CA . GLY B 1 339 ? 49.792 41.745 38.069 1.00 36.63 339 GLY B CA 1
ATOM 6052 C C . GLY B 1 339 ? 49.180 40.383 38.307 1.00 36.07 339 GLY B C 1
ATOM 6053 O O . GLY B 1 339 ? 49.124 39.552 37.404 1.00 36.11 339 GLY B O 1
ATOM 6054 N N . TRP B 1 340 ? 48.725 40.166 39.536 1.00 35.58 340 TRP B N 1
ATOM 6055 C CA . TRP B 1 340 ? 48.032 38.951 39.923 1.00 34.79 340 TRP B CA 1
ATOM 6056 C C . TRP B 1 340 ? 46.572 39.018 39.514 1.00 33.99 340 TRP B C 1
ATOM 6057 O O . TRP B 1 340 ? 46.024 40.103 39.288 1.00 33.86 340 TRP B O 1
ATOM 6068 N N . LEU B 1 341 ? 45.950 37.845 39.436 1.00 32.97 341 LEU B N 1
ATOM 6069 C CA . LEU B 1 341 ? 44.553 37.714 39.053 1.00 31.71 341 LEU B CA 1
ATOM 6070 C C . LEU B 1 341 ? 43.651 37.403 40.241 1.00 30.75 341 LEU B C 1
ATOM 6071 O O . LEU B 1 341 ? 44.043 36.720 41.176 1.00 30.05 341 LEU B O 1
ATOM 6076 N N . VAL B 1 342 ? 42.429 37.905 40.188 1.00 29.76 342 VAL B N 1
ATOM 6077 C CA . VAL B 1 342 ? 41.427 37.539 41.169 1.00 29.54 342 VAL B CA 1
ATOM 6078 C C . VAL B 1 342 ? 40.265 36.882 40.426 1.00 29.49 342 VAL B C 1
ATOM 6079 O O . VAL B 1 342 ? 39.767 37.419 39.423 1.00 29.18 342 VAL B O 1
ATOM 6083 N N . SER B 1 343 ? 39.869 35.709 40.911 1.00 29.21 343 SER B N 1
ATOM 6084 C CA . SER B 1 343 ? 38.745 34.987 40.346 1.00 29.57 343 SER B CA 1
ATOM 6085 C C . SER B 1 343 ? 37.602 34.947 41.345 1.00 29.49 343 SER B C 1
ATOM 6086 O O . SER B 1 343 ? 37.783 34.503 42.487 1.00 30.06 343 SER B O 1
ATOM 6089 N N . TYR B 1 344 ? 36.433 35.418 40.918 1.00 29.22 344 TYR B N 1
ATOM 6090 C CA . TYR B 1 344 ? 35.220 35.280 41.714 1.00 28.94 344 TYR B CA 1
ATOM 6091 C C . TYR B 1 344 ? 34.512 34.026 41.264 1.00 28.95 344 TYR B C 1
ATOM 6092 O O . TYR B 1 344 ? 34.357 33.776 40.061 1.00 28.29 344 TYR B O 1
ATOM 6101 N N . GLN B 1 345 ? 34.114 33.224 42.248 1.00 29.23 345 GLN B N 1
ATOM 6102 C CA . GLN B 1 345 ? 33.467 31.947 41.994 1.00 29.05 345 GLN B CA 1
ATOM 6103 C C . GLN B 1 345 ? 32.026 32.011 42.437 1.00 28.29 345 GLN B C 1
ATOM 6104 O O . GLN B 1 345 ? 31.732 32.113 43.635 1.00 28.34 345 GLN B O 1
ATOM 6110 N N . ILE B 1 346 ? 31.130 31.972 41.453 1.00 26.85 346 ILE B N 1
ATOM 6111 C CA . ILE B 1 346 ? 29.705 32.135 41.701 1.00 25.52 346 ILE B CA 1
ATOM 6112 C C . ILE B 1 346 ? 29.169 30.957 42.537 1.00 25.26 346 ILE B C 1
ATOM 6113 O O . ILE B 1 346 ? 28.391 31.167 43.458 1.00 23.59 346 ILE B O 1
ATOM 6118 N N . SER B 1 347 ? 29.637 29.743 42.245 1.00 25.39 347 SER B N 1
ATOM 6119 C CA . SER B 1 347 ? 29.250 28.556 43.036 1.00 26.37 347 SER B CA 1
ATOM 6120 C C . SER B 1 347 ? 29.599 28.685 44.516 1.00 26.19 347 SER B C 1
ATOM 6121 O O . SER B 1 347 ? 28.840 28.230 45.373 1.00 26.51 347 SER B O 1
ATOM 6124 N N . GLN B 1 348 ? 30.750 29.286 44.811 1.00 26.23 348 GLN B N 1
ATOM 6125 C CA . GLN B 1 348 ? 31.189 29.464 46.202 1.00 26.66 348 GLN B CA 1
ATOM 6126 C C . GLN B 1 348 ? 30.286 30.449 46.993 1.00 26.00 348 GLN B C 1
ATOM 6127 O O . GLN B 1 348 ? 29.941 30.181 48.137 1.00 25.77 348 GLN B O 1
ATOM 6133 N N . THR B 1 349 ? 29.906 31.570 46.375 1.00 25.60 349 THR B N 1
ATOM 6134 C CA . THR B 1 349 ? 28.994 32.555 46.989 1.00 25.09 349 THR B CA 1
ATOM 6135 C C . THR B 1 349 ? 27.622 31.937 47.259 1.00 25.49 349 THR B C 1
ATOM 6136 O O . THR B 1 349 ? 27.021 32.135 48.328 1.00 25.26 349 THR B O 1
ATOM 6140 N N . HIS B 1 350 ? 27.148 31.186 46.270 1.00 25.33 350 HIS B N 1
ATOM 6141 C CA . HIS B 1 350 ? 25.819 30.608 46.278 1.00 25.84 350 HIS B CA 1
ATOM 6142 C C . HIS B 1 350 ? 25.696 29.420 47.249 1.00 26.87 350 HIS B C 1
ATOM 6143 O O . HIS B 1 350 ? 24.586 28.949 47.525 1.00 27.33 350 HIS B O 1
ATOM 6150 N N . ALA B 1 351 ? 26.841 28.984 47.779 1.00 28.04 351 ALA B N 1
ATOM 6151 C CA . ALA B 1 351 ? 26.930 27.894 48.744 1.00 29.31 351 ALA B CA 1
ATOM 6152 C C . ALA B 1 351 ? 27.207 28.390 50.165 1.00 30.08 351 ALA B C 1
ATOM 6153 O O . ALA B 1 351 ? 27.166 27.602 51.110 1.00 30.02 351 ALA B O 1
ATOM 6155 N N . ASP B 1 352 ? 27.488 29.686 50.303 1.00 30.97 352 ASP B N 1
ATOM 6156 C CA . ASP B 1 352 ? 27.666 30.331 51.607 1.00 32.24 352 ASP B CA 1
ATOM 6157 C C . ASP B 1 352 ? 26.422 30.154 52.508 1.00 32.25 352 ASP B C 1
ATOM 6158 O O . ASP B 1 352 ? 25.372 30.742 52.245 1.00 32.44 352 ASP B O 1
ATOM 6163 N N . PRO B 1 353 ? 26.546 29.335 53.573 1.00 32.62 353 PRO B N 1
ATOM 6164 C CA . PRO B 1 353 ? 25.412 28.971 54.435 1.00 32.76 353 PRO B CA 1
ATOM 6165 C C . PRO B 1 353 ? 24.828 30.095 55.304 1.00 32.89 353 PRO B C 1
ATOM 6166 O O . PRO B 1 353 ? 23.819 29.881 55.969 1.00 33.18 353 PRO B O 1
ATOM 6170 N N . ASP B 1 354 ? 25.449 31.271 55.303 1.00 33.03 354 ASP B N 1
ATOM 6171 C CA . ASP B 1 354 ? 24.862 32.446 55.943 1.00 33.40 354 ASP B CA 1
ATOM 6172 C C . ASP B 1 354 ? 23.921 33.138 54.960 1.00 33.21 354 ASP B C 1
ATOM 6173 O O . ASP B 1 354 ? 22.829 33.593 55.330 1.00 33.63 354 ASP B O 1
ATOM 6178 N N . LEU B 1 355 ? 24.355 33.185 53.702 1.00 32.28 355 LEU B N 1
ATOM 6179 C CA . LEU B 1 355 ? 23.556 33.639 52.569 1.00 31.47 355 LEU B CA 1
ATOM 6180 C C . LEU B 1 355 ? 22.429 32.658 52.201 1.00 30.98 355 LEU B C 1
ATOM 6181 O O . LEU B 1 355 ? 21.277 33.060 51.976 1.00 31.17 355 LEU B O 1
ATOM 6186 N N . TYR B 1 356 ? 22.770 31.374 52.132 1.00 30.07 356 TYR B N 1
ATOM 6187 C CA . TYR B 1 356 ? 21.825 30.334 51.740 1.00 29.31 356 TYR B CA 1
ATOM 6188 C C . TYR B 1 356 ? 21.788 29.163 52.745 1.00 29.36 356 TYR B C 1
ATOM 6189 O O . TYR B 1 356 ? 22.377 28.112 52.494 1.00 28.97 356 TYR B O 1
ATOM 6198 N N . PRO B 1 357 ? 21.093 29.353 53.897 1.00 29.30 357 PRO B N 1
ATOM 6199 C CA . PRO B 1 357 ? 20.923 28.274 54.883 1.00 29.28 357 PRO B CA 1
ATOM 6200 C C . PRO B 1 357 ? 20.559 26.960 54.181 1.00 29.24 357 PRO B C 1
ATOM 6201 O O . PRO B 1 357 ? 19.678 26.961 53.313 1.00 29.61 357 PRO B O 1
ATOM 6205 N N . ASP B 1 358 ? 21.226 25.866 54.558 1.00 29.10 358 ASP B N 1
ATOM 6206 C CA . ASP B 1 358 ? 21.070 24.552 53.903 1.00 28.57 358 ASP B CA 1
ATOM 6207 C C . ASP B 1 358 ? 21.232 24.714 52.377 1.00 28.11 358 ASP B C 1
ATOM 6208 O O . ASP B 1 358 ? 20.263 24.571 51.628 1.00 27.48 358 ASP B O 1
ATOM 6213 N N . PRO B 1 359 ? 22.459 25.038 51.921 1.00 27.81 359 PRO B N 1
ATOM 6214 C CA . PRO B 1 359 ? 22.676 25.465 50.523 1.00 27.47 359 PRO B CA 1
ATOM 6215 C C . PRO B 1 359 ? 22.432 24.392 49.454 1.00 27.00 359 PRO B C 1
ATOM 6216 O O . PRO B 1 359 ? 22.112 24.720 48.305 1.00 27.19 359 PRO B O 1
ATOM 6220 N N . GLU B 1 360 ? 22.557 23.123 49.829 1.00 26.09 360 GLU B N 1
ATOM 6221 C CA . GLU B 1 360 ? 22.315 22.027 48.898 1.00 25.68 360 GLU B CA 1
ATOM 6222 C C . GLU B 1 360 ? 20.826 21.837 48.582 1.00 24.46 360 GLU B C 1
ATOM 6223 O O . GLU B 1 360 ? 20.478 21.128 47.638 1.00 23.48 360 GLU B O 1
ATOM 6229 N N . LYS B 1 361 ? 19.965 22.483 49.378 1.00 23.55 361 LYS B N 1
ATOM 6230 C CA . LYS B 1 361 ? 18.511 22.392 49.246 1.00 22.56 361 LYS B CA 1
ATOM 6231 C C . LYS B 1 361 ? 18.005 23.323 48.146 1.00 21.44 361 LYS B C 1
ATOM 6232 O O . LYS B 1 361 ? 18.378 24.494 48.107 1.00 20.91 361 LYS B O 1
ATOM 6238 N N . PHE B 1 362 ? 17.169 22.789 47.261 1.00 20.34 362 PHE B N 1
ATOM 6239 C CA . PHE B 1 362 ? 16.488 23.583 46.246 1.00 19.79 362 PHE B CA 1
ATOM 6240 C C . PHE B 1 362 ? 15.242 24.171 46.899 1.00 19.71 362 PHE B C 1
ATOM 6241 O O . PHE B 1 362 ? 14.314 23.439 47.231 1.00 19.81 362 PHE B O 1
ATOM 6249 N N . ASP B 1 363 ? 15.237 25.488 47.106 1.00 20.25 363 ASP B N 1
ATOM 6250 C CA . ASP B 1 363 ? 14.125 26.140 47.797 1.00 20.20 363 ASP B CA 1
ATOM 6251 C C . ASP B 1 363 ? 13.786 27.529 47.262 1.00 20.10 363 ASP B C 1
ATOM 6252 O O . ASP B 1 363 ? 14.357 28.523 47.719 1.00 20.26 363 ASP B O 1
ATOM 6257 N N . PRO B 1 364 ? 12.844 27.592 46.307 1.00 19.27 364 PRO B N 1
ATOM 6258 C CA . PRO B 1 364 ? 12.275 28.841 45.775 1.00 19.67 364 PRO B CA 1
ATOM 6259 C C . PRO B 1 364 ? 11.731 29.823 46.830 1.00 20.16 364 PRO B C 1
ATOM 6260 O O . PRO B 1 364 ? 11.698 31.023 46.552 1.00 20.27 364 PRO B O 1
ATOM 6264 N N . GLU B 1 365 ? 11.326 29.326 48.007 1.00 20.11 365 GLU B N 1
ATOM 6265 C CA . GLU B 1 365 ? 10.850 30.186 49.106 1.00 20.58 365 GLU B CA 1
ATOM 6266 C C . GLU B 1 365 ? 11.886 31.189 49.588 1.00 20.25 365 GLU B C 1
ATOM 6267 O O . GLU B 1 365 ? 11.533 32.188 50.208 1.00 20.07 365 GLU B O 1
ATOM 6273 N N . ARG B 1 366 ? 13.162 30.904 49.331 1.00 20.18 366 ARG B N 1
ATOM 6274 C CA . ARG B 1 366 ? 14.237 31.842 49.616 1.00 20.26 366 ARG B CA 1
ATOM 6275 C C . ARG B 1 366 ? 13.934 33.209 48.971 1.00 20.94 366 ARG B C 1
ATOM 6276 O O . ARG B 1 366 ? 14.331 34.261 49.494 1.00 20.68 366 ARG B O 1
ATOM 6284 N N . PHE B 1 367 ? 13.228 33.184 47.839 1.00 21.45 367 PHE B N 1
ATOM 6285 C CA . PHE B 1 367 ? 13.023 34.391 47.029 1.00 22.67 367 PHE B CA 1
ATOM 6286 C C . PHE B 1 367 ? 11.591 34.953 47.129 1.00 24.19 367 PHE B C 1
ATOM 6287 O O . PHE B 1 367 ? 11.217 35.859 46.381 1.00 23.21 367 PHE B O 1
ATOM 6295 N N . THR B 1 368 ? 10.804 34.381 48.047 1.00 26.08 368 THR B N 1
ATOM 6296 C CA . THR B 1 368 ? 9.486 34.906 48.434 1.00 28.24 368 THR B CA 1
ATOM 6297 C C . THR B 1 368 ? 9.759 36.250 49.127 1.00 29.63 368 THR B C 1
ATOM 6298 O O . THR B 1 368 ? 10.752 36.365 49.827 1.00 30.35 368 THR B O 1
ATOM 6302 N N . PRO B 1 369 ? 8.912 37.279 48.905 1.00 31.37 369 PRO B N 1
ATOM 6303 C CA . PRO B 1 369 ? 9.161 38.667 49.368 1.00 32.49 369 PRO B CA 1
ATOM 6304 C C . PRO B 1 369 ? 9.859 38.864 50.731 1.00 33.89 369 PRO B C 1
ATOM 6305 O O . PRO B 1 369 ? 10.684 39.774 50.874 1.00 34.32 369 PRO B O 1
ATOM 6309 N N . ASP B 1 370 ? 9.549 38.031 51.718 1.00 35.15 370 ASP B N 1
ATOM 6310 C CA . ASP B 1 370 ? 10.228 38.138 53.015 1.00 36.32 370 ASP B CA 1
ATOM 6311 C C . ASP B 1 370 ? 11.125 36.941 53.333 1.00 36.45 370 ASP B C 1
ATOM 6312 O O . ASP B 1 370 ? 11.464 36.697 54.499 1.00 36.59 370 ASP B O 1
ATOM 6317 N N . GLY B 1 371 ? 11.508 36.207 52.284 1.00 36.49 371 GLY B N 1
ATOM 6318 C CA . GLY B 1 371 ? 12.377 35.036 52.400 1.00 36.44 371 GLY B CA 1
ATOM 6319 C C . GLY B 1 371 ? 13.815 35.427 52.667 1.00 36.57 371 GLY B C 1
ATOM 6320 O O . GLY B 1 371 ? 14.185 36.598 52.521 1.00 35.98 371 GLY B O 1
ATOM 6321 N N . SER B 1 372 ? 14.624 34.438 53.049 1.00 36.84 372 SER B N 1
ATOM 6322 C CA . SER B 1 372 ? 16.011 34.659 53.458 1.00 37.39 372 SER B CA 1
ATOM 6323 C C . SER B 1 372 ? 16.900 35.353 52.421 1.00 37.95 372 SER B C 1
ATOM 6324 O O . SER B 1 372 ? 17.780 36.131 52.794 1.00 38.07 372 SER B O 1
ATOM 6327 N N . ALA B 1 373 ? 16.670 35.080 51.135 1.00 38.37 373 ALA B N 1
ATOM 6328 C CA . ALA B 1 373 ? 17.474 35.672 50.056 1.00 38.90 373 ALA B CA 1
ATOM 6329 C C . ALA B 1 373 ? 17.263 37.185 49.917 1.00 39.11 373 ALA B C 1
ATOM 6330 O O . ALA B 1 373 ? 18.185 37.921 49.556 1.00 39.45 373 ALA B O 1
ATOM 6332 N N . THR B 1 374 ? 16.051 37.636 50.235 1.00 39.25 374 THR B N 1
ATOM 6333 C CA . THR B 1 374 ? 15.681 39.044 50.178 1.00 39.04 374 THR B CA 1
ATOM 6334 C C . THR B 1 374 ? 16.278 39.891 51.314 1.00 38.73 374 THR B C 1
ATOM 6335 O O . THR B 1 374 ? 16.355 41.127 51.200 1.00 39.03 374 THR B O 1
ATOM 6339 N N . HIS B 1 375 ? 16.692 39.244 52.402 1.00 38.03 375 HIS B N 1
ATOM 6340 C CA . HIS B 1 375 ? 17.361 39.953 53.506 1.00 37.56 375 HIS B CA 1
ATOM 6341 C C . HIS B 1 375 ? 18.877 39.789 53.471 1.00 36.67 375 HIS B C 1
ATOM 6342 O O . HIS B 1 375 ? 19.554 39.988 54.481 1.00 36.71 375 HIS B O 1
ATOM 6349 N N . ASN B 1 376 ? 19.397 39.408 52.306 1.00 35.45 376 ASN B N 1
ATOM 6350 C CA . ASN B 1 376 ? 20.831 39.302 52.100 1.00 34.00 376 ASN B CA 1
ATOM 6351 C C . ASN B 1 376 ? 21.428 40.656 51.694 1.00 33.30 376 ASN B C 1
ATOM 6352 O O . ASN B 1 376 ? 20.724 41.522 51.151 1.00 32.96 376 ASN B O 1
ATOM 6357 N N . PRO B 1 377 ? 22.726 40.851 51.972 1.00 32.66 377 PRO B N 1
ATOM 6358 C CA . PRO B 1 377 ? 23.418 42.047 51.529 1.00 32.17 377 PRO B CA 1
ATOM 6359 C C . PRO B 1 377 ? 23.605 42.013 50.002 1.00 31.76 377 PRO B C 1
ATOM 6360 O O . PRO B 1 377 ? 23.230 41.021 49.364 1.00 32.06 377 PRO B O 1
ATOM 6364 N N . PRO B 1 378 ? 24.149 43.092 49.408 1.00 30.90 378 PRO B N 1
ATOM 6365 C CA . PRO B 1 378 ? 24.228 43.079 47.949 1.00 30.05 378 PRO B CA 1
ATOM 6366 C C . PRO B 1 378 ? 25.307 42.122 47.427 1.00 29.09 378 PRO B C 1
ATOM 6367 O O . PRO B 1 378 ? 26.261 41.802 48.144 1.00 29.18 378 PRO B O 1
ATOM 6371 N N . PHE B 1 379 ? 25.138 41.669 46.190 1.00 28.26 379 PHE B N 1
ATOM 6372 C CA . PHE B 1 379 ? 26.043 40.702 45.554 1.00 27.37 379 PHE B CA 1
ATOM 6373 C C . PHE B 1 379 ? 26.046 39.320 46.234 1.00 26.15 379 PHE B C 1
ATOM 6374 O O . PHE B 1 379 ? 27.083 38.661 46.332 1.00 26.38 379 PHE B O 1
ATOM 6382 N N . ALA B 1 380 ? 24.876 38.880 46.681 1.00 24.79 380 ALA B N 1
ATOM 6383 C CA . ALA B 1 380 ? 24.712 37.547 47.261 1.00 23.40 380 ALA B CA 1
ATOM 6384 C C . ALA B 1 380 ? 24.177 36.535 46.222 1.00 22.57 380 ALA B C 1
ATOM 6385 O O . ALA B 1 380 ? 24.457 35.338 46.300 1.00 22.38 380 ALA B O 1
ATOM 6387 N N . HIS B 1 381 ? 23.382 37.038 45.282 1.00 20.64 381 HIS B N 1
ATOM 6388 C CA . HIS B 1 381 ? 22.854 36.264 44.176 1.00 19.58 381 HIS B CA 1
ATOM 6389 C C . HIS B 1 381 ? 23.462 36.902 42.930 1.00 19.06 381 HIS B C 1
ATOM 6390 O O . HIS B 1 381 ? 23.116 38.028 42.550 1.00 19.00 381 HIS B O 1
ATOM 6397 N N . VAL B 1 382 ? 24.415 36.182 42.344 1.00 18.53 382 VAL B N 1
ATOM 6398 C CA . VAL B 1 382 ? 25.301 36.707 41.298 1.00 18.32 382 VAL B CA 1
ATOM 6399 C C . VAL B 1 382 ? 25.454 35.746 40.099 1.00 17.81 382 VAL B C 1
ATOM 6400 O O . VAL B 1 382 ? 26.544 35.572 39.591 1.00 17.47 382 VAL B O 1
ATOM 6404 N N . PRO B 1 383 ? 24.353 35.148 39.619 1.00 18.08 383 PRO B N 1
ATOM 6405 C CA . PRO B 1 383 ? 24.550 34.239 38.500 1.00 18.17 383 PRO B CA 1
ATOM 6406 C C . PRO B 1 383 ? 24.956 34.985 37.223 1.00 18.75 383 PRO B C 1
ATOM 6407 O O . PRO B 1 383 ? 25.583 34.389 36.333 1.00 19.47 383 PRO B O 1
ATOM 6411 N N . PHE B 1 384 ? 24.621 36.276 37.154 1.00 18.39 384 PHE B N 1
ATOM 6412 C CA . PHE B 1 384 ? 24.934 37.120 35.996 1.00 18.24 384 PHE B CA 1
ATOM 6413 C C . PHE B 1 384 ? 26.146 38.033 36.249 1.00 18.80 384 PHE B C 1
ATOM 6414 O O . PHE B 1 384 ? 26.396 38.961 35.487 1.00 19.24 384 PHE B O 1
ATOM 6422 N N . GLY B 1 385 ? 26.913 37.748 37.303 1.00 19.41 385 GLY B N 1
ATOM 6423 C CA . GLY B 1 385 ? 28.065 38.578 37.695 1.00 20.06 385 GLY B CA 1
ATOM 6424 C C . GLY B 1 385 ? 27.650 39.931 38.254 1.00 21.04 385 GLY B C 1
ATOM 6425 O O . GLY B 1 385 ? 26.629 40.046 38.913 1.00 21.36 385 GLY B O 1
ATOM 6426 N N . GLY B 1 386 ? 28.438 40.962 37.976 1.00 22.48 386 GLY B N 1
ATOM 6427 C CA . GLY B 1 386 ? 28.097 42.314 38.390 1.00 22.97 386 GLY B CA 1
ATOM 6428 C C . GLY B 1 386 ? 29.089 43.364 37.954 1.00 23.73 386 GLY B C 1
ATOM 6429 O O . GLY B 1 386 ? 30.115 43.058 37.329 1.00 23.17 386 GLY B O 1
ATOM 6430 N N . GLY B 1 387 ? 28.774 44.614 38.299 1.00 24.12 387 GLY B N 1
ATOM 6431 C CA . GLY B 1 387 ? 29.610 45.757 37.962 1.00 24.66 387 GLY B CA 1
ATOM 6432 C C . GLY B 1 387 ? 29.689 45.938 36.463 1.00 25.44 387 GLY B C 1
ATOM 6433 O O . GLY B 1 387 ? 28.713 45.695 35.745 1.00 25.46 387 GLY B O 1
ATOM 6434 N N . LEU B 1 388 ? 30.865 46.323 35.992 1.00 26.05 388 LEU B N 1
ATOM 6435 C CA . LEU B 1 388 ? 31.068 46.686 34.585 1.00 26.85 388 LEU B CA 1
ATOM 6436 C C . LEU B 1 388 ? 30.913 45.526 33.591 1.00 26.86 388 LEU B C 1
ATOM 6437 O O . LEU B 1 388 ? 30.491 45.745 32.454 1.00 26.91 388 LEU B O 1
ATOM 6442 N N . ARG B 1 389 ? 31.213 44.304 34.031 1.00 26.77 389 ARG B N 1
ATOM 6443 C CA . ARG B 1 389 ? 31.089 43.110 33.161 1.00 26.82 389 ARG B CA 1
ATOM 6444 C C . ARG B 1 389 ? 29.774 42.343 33.310 1.00 26.75 389 ARG B C 1
ATOM 6445 O O . ARG B 1 389 ? 29.633 41.238 32.777 1.00 27.24 389 ARG B O 1
ATOM 6453 N N . GLU B 1 390 ? 28.809 42.912 34.036 1.00 26.06 390 GLU B N 1
ATOM 6454 C CA . GLU B 1 390 ? 27.562 42.198 34.307 1.00 25.50 390 GLU B CA 1
ATOM 6455 C C . GLU B 1 390 ? 26.949 41.666 32.999 1.00 24.62 390 GLU B C 1
ATOM 6456 O O . GLU B 1 390 ? 26.930 42.380 32.001 1.00 23.99 390 GLU B O 1
ATOM 6462 N N . CYS B 1 391 ? 26.452 40.428 33.027 1.00 23.62 391 CYS B N 1
ATOM 6463 C CA . CYS B 1 391 ? 25.904 39.756 31.838 1.00 23.72 391 CYS B CA 1
ATOM 6464 C C . CYS B 1 391 ? 25.115 40.689 30.944 1.00 24.14 391 CYS B C 1
ATOM 6465 O O . CYS B 1 391 ? 24.109 41.275 31.367 1.00 24.54 391 CYS B O 1
ATOM 6468 N N . LEU B 1 392 ? 25.558 40.811 29.698 1.00 24.53 392 LEU B N 1
ATOM 6469 C CA . LEU B 1 392 ? 24.847 41.654 28.732 1.00 24.98 392 LEU B CA 1
ATOM 6470 C C . LEU B 1 392 ? 23.502 41.067 28.289 1.00 24.80 392 LEU B C 1
ATOM 6471 O O . LEU B 1 392 ? 22.553 41.821 28.003 1.00 25.00 392 LEU B O 1
ATOM 6476 N N . GLY B 1 393 ? 23.414 39.734 28.245 1.00 24.27 393 GLY B N 1
ATOM 6477 C CA . GLY B 1 393 ? 22.226 39.055 27.743 1.00 22.98 393 GLY B CA 1
ATOM 6478 C C . GLY B 1 393 ? 21.249 38.566 28.800 1.00 23.24 393 GLY B C 1
ATOM 6479 O O . GLY B 1 393 ? 20.313 37.840 28.481 1.00 22.26 393 GLY B O 1
ATOM 6480 N N . LYS B 1 394 ? 21.436 38.996 30.047 1.00 23.59 394 LYS B N 1
ATOM 6481 C CA . LYS B 1 394 ? 20.673 38.456 31.192 1.00 24.36 394 LYS B CA 1
ATOM 6482 C C . LYS B 1 394 ? 19.162 38.519 31.035 1.00 23.50 394 LYS B C 1
ATOM 6483 O O . LYS B 1 394 ? 18.465 37.602 31.461 1.00 23.18 394 LYS B O 1
ATOM 6489 N N . GLU B 1 395 ? 18.652 39.579 30.405 1.00 23.12 395 GLU B N 1
ATOM 6490 C CA . GLU B 1 395 ? 17.202 39.664 30.177 1.00 22.62 395 GLU B CA 1
ATOM 6491 C C . GLU B 1 395 ? 16.698 38.863 28.968 1.00 21.44 395 GLU B C 1
ATOM 6492 O O . GLU B 1 395 ? 15.512 38.513 28.907 1.00 21.99 395 GLU B O 1
ATOM 6498 N N . PHE B 1 396 ? 17.581 38.583 28.007 1.00 20.24 396 PHE B N 1
ATOM 6499 C CA . PHE B 1 396 ? 17.311 37.596 26.957 1.00 19.13 396 PHE B CA 1
ATOM 6500 C C . PHE B 1 396 ? 17.270 36.221 27.653 1.00 18.74 396 PHE B C 1
ATOM 6501 O O . PHE B 1 396 ? 16.324 35.462 27.498 1.00 19.26 396 PHE B O 1
ATOM 6509 N N . ALA B 1 397 ? 18.297 35.930 28.445 1.00 18.05 397 ALA B N 1
ATOM 6510 C CA . ALA B 1 397 ? 18.360 34.683 29.213 1.00 17.78 397 ALA B CA 1
ATOM 6511 C C . ALA B 1 397 ? 17.077 34.419 30.007 1.00 17.10 397 ALA B C 1
ATOM 6512 O O . ALA B 1 397 ? 16.525 33.320 29.961 1.00 17.48 397 ALA B O 1
ATOM 6514 N N . ARG B 1 398 ? 16.585 35.424 30.723 1.00 16.55 398 ARG B N 1
ATOM 6515 C CA . ARG B 1 398 ? 15.375 35.249 31.515 1.00 16.71 398 ARG B CA 1
ATOM 6516 C C . ARG B 1 398 ? 14.140 35.056 30.629 1.00 16.24 398 ARG B C 1
ATOM 6517 O O . ARG B 1 398 ? 13.293 34.221 30.925 1.00 15.67 398 ARG B O 1
ATOM 6525 N N . LEU B 1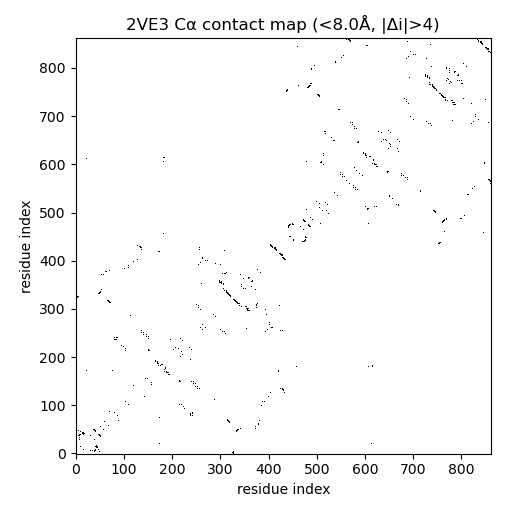 399 ? 14.053 35.800 29.533 1.00 16.34 399 LEU B N 1
ATOM 6526 C CA . LEU B 1 399 ? 12.944 35.612 28.601 1.00 17.61 399 LEU B CA 1
ATOM 6527 C C . LEU B 1 399 ? 12.898 34.165 28.119 1.00 17.64 399 LEU B C 1
ATOM 6528 O O . LEU B 1 399 ? 11.910 33.475 28.349 1.00 18.54 399 LEU B O 1
ATOM 6533 N N . GLU B 1 400 ? 13.965 33.692 27.490 1.00 18.29 400 GLU B N 1
ATOM 6534 C CA . GLU B 1 400 ? 13.982 32.300 26.981 1.00 18.62 400 GLU B CA 1
ATOM 6535 C C . GLU B 1 400 ? 13.709 31.242 28.069 1.00 18.81 400 GLU B C 1
ATOM 6536 O O . GLU B 1 400 ? 12.918 30.322 27.848 1.00 19.35 400 GLU B O 1
ATOM 6542 N N . MET B 1 401 ? 14.329 31.391 29.238 1.00 18.16 401 MET B N 1
ATOM 6543 C CA . MET B 1 401 ? 14.057 30.498 30.372 1.00 18.75 401 MET B CA 1
ATOM 6544 C C . MET B 1 401 ? 12.587 30.429 30.797 1.00 19.08 401 MET B C 1
ATOM 6545 O O . MET B 1 401 ? 12.064 29.349 31.070 1.00 19.46 401 MET B O 1
ATOM 6550 N N . LYS B 1 402 ? 11.921 31.578 30.848 1.00 19.69 402 LYS B N 1
ATOM 6551 C CA . LYS B 1 402 ? 10.544 31.651 31.324 1.00 19.80 402 LYS B CA 1
ATOM 6552 C C . LYS B 1 402 ? 9.592 31.164 30.229 1.00 20.03 402 LYS B C 1
ATOM 6553 O O . LYS B 1 402 ? 8.622 30.448 30.485 1.00 19.58 402 LYS B O 1
ATOM 6559 N N . LEU B 1 403 ? 9.877 31.551 28.994 1.00 20.24 403 LEU B N 1
ATOM 6560 C CA . LEU B 1 403 ? 9.156 30.986 27.853 1.00 20.55 403 LEU B CA 1
ATOM 6561 C C . LEU B 1 403 ? 9.243 29.456 27.862 1.00 20.47 403 LEU B C 1
ATOM 6562 O O . LEU B 1 403 ? 8.224 28.777 27.859 1.00 19.88 403 LEU B O 1
ATOM 6567 N N . PHE B 1 404 ? 10.460 28.918 27.899 1.00 20.81 404 PHE B N 1
ATOM 6568 C CA . PHE B 1 404 ? 10.622 27.472 27.886 1.00 21.43 404 PHE B CA 1
ATOM 6569 C C . PHE B 1 404 ? 9.863 26.814 29.046 1.00 21.40 404 PHE B C 1
ATOM 6570 O O . PHE B 1 404 ? 9.037 25.920 28.834 1.00 20.95 404 PHE B O 1
ATOM 6578 N N . ALA B 1 405 ? 10.144 27.286 30.261 1.00 21.71 405 ALA B N 1
ATOM 6579 C CA . ALA B 1 405 ? 9.517 26.787 31.478 1.00 22.33 405 ALA B CA 1
ATOM 6580 C C . ALA B 1 405 ? 8.002 26.818 31.358 1.00 22.81 405 ALA B C 1
ATOM 6581 O O . ALA B 1 405 ? 7.319 25.852 31.699 1.00 22.46 405 ALA B O 1
ATOM 6583 N N . THR B 1 406 ? 7.496 27.946 30.872 1.00 23.67 406 THR B N 1
ATOM 6584 C CA . THR B 1 406 ? 6.062 28.164 30.681 1.00 24.49 406 THR B CA 1
ATOM 6585 C C . THR B 1 406 ? 5.467 27.136 29.729 1.00 24.85 406 THR B C 1
ATOM 6586 O O . THR B 1 406 ? 4.484 26.473 30.079 1.00 25.14 406 THR B O 1
ATOM 6590 N N . ARG B 1 407 ? 6.072 26.986 28.551 1.00 24.66 407 ARG B N 1
ATOM 6591 C CA . ARG B 1 407 ? 5.537 26.081 27.525 1.00 25.16 407 ARG B CA 1
ATOM 6592 C C . ARG B 1 407 ? 5.667 24.591 27.857 1.00 25.29 407 ARG B C 1
ATOM 6593 O O . ARG B 1 407 ? 4.741 23.817 27.614 1.00 25.69 407 ARG B O 1
ATOM 6601 N N . LEU B 1 408 ? 6.816 24.199 28.404 1.00 24.97 408 LEU B N 1
ATOM 6602 C CA . LEU B 1 408 ? 7.037 22.835 28.892 1.00 24.94 408 LEU B CA 1
ATOM 6603 C C . LEU B 1 408 ? 5.978 22.401 29.901 1.00 25.50 408 LEU B C 1
ATOM 6604 O O . LEU B 1 408 ? 5.468 21.272 29.827 1.00 25.18 408 LEU B O 1
ATOM 6609 N N . ILE B 1 409 ? 5.673 23.296 30.846 1.00 25.92 409 ILE B N 1
ATOM 6610 C CA . ILE B 1 409 ? 4.832 22.968 31.999 1.00 26.33 409 ILE B CA 1
ATOM 6611 C C . ILE B 1 409 ? 3.340 22.970 31.682 1.00 27.24 409 ILE B C 1
ATOM 6612 O O . ILE B 1 409 ? 2.598 22.139 32.217 1.00 27.80 409 ILE B O 1
ATOM 6617 N N . GLN B 1 410 ? 2.902 23.874 30.807 1.00 27.95 410 GLN B N 1
ATOM 6618 C CA . GLN B 1 410 ? 1.522 23.833 30.316 1.00 29.53 410 GLN B CA 1
ATOM 6619 C C . GLN B 1 410 ? 1.221 22.553 29.514 1.00 29.37 410 GLN B C 1
ATOM 6620 O O . GLN B 1 410 ? 0.084 22.088 29.487 1.00 29.61 410 GLN B O 1
ATOM 6626 N N . GLN B 1 411 ? 2.241 21.982 28.881 1.00 29.23 411 GLN B N 1
ATOM 6627 C CA . GLN B 1 411 ? 2.041 20.871 27.943 1.00 29.59 411 GLN B CA 1
ATOM 6628 C C . GLN B 1 411 ? 2.459 19.492 28.462 1.00 28.88 411 GLN B C 1
ATOM 6629 O O . GLN B 1 411 ? 1.883 18.484 28.041 1.00 28.51 411 GLN B O 1
ATOM 6635 N N . PHE B 1 412 ? 3.444 19.448 29.364 1.00 27.89 412 PHE B N 1
ATOM 6636 C CA . PHE B 1 412 ? 4.025 18.173 29.803 1.00 27.42 412 PHE B CA 1
ATOM 6637 C C . PHE B 1 412 ? 4.294 18.049 31.304 1.00 26.94 412 PHE B C 1
ATOM 6638 O O . PHE B 1 412 ? 4.540 19.038 32.012 1.00 26.32 412 PHE B O 1
ATOM 6646 N N . ASP B 1 413 ? 4.199 16.814 31.776 1.00 26.23 413 ASP B N 1
ATOM 6647 C CA . ASP B 1 413 ? 4.912 16.376 32.961 1.00 25.47 413 ASP B CA 1
ATOM 6648 C C . ASP B 1 413 ? 6.048 15.526 32.436 1.00 24.94 413 ASP B C 1
ATOM 6649 O O . ASP B 1 413 ? 6.013 15.077 31.289 1.00 25.11 413 ASP B O 1
ATOM 6654 N N . TRP B 1 414 ? 7.055 15.300 33.264 1.00 24.03 414 TRP B N 1
ATOM 6655 C CA . TRP B 1 414 ? 8.173 14.487 32.861 1.00 23.15 414 TRP B CA 1
ATOM 6656 C C . TRP B 1 414 ? 8.789 13.751 34.049 1.00 23.85 414 TRP B C 1
ATOM 6657 O O . TRP B 1 414 ? 8.605 14.140 35.206 1.00 23.41 414 TRP B O 1
ATOM 6668 N N . THR B 1 415 ? 9.509 12.681 33.738 1.00 24.56 415 THR B N 1
ATOM 6669 C CA . THR B 1 415 ? 10.163 11.850 34.725 1.00 25.64 415 THR B CA 1
ATOM 6670 C C . THR B 1 415 ? 11.623 11.705 34.346 1.00 25.82 415 THR B C 1
ATOM 6671 O O . THR B 1 415 ? 11.943 11.446 33.183 1.00 25.88 415 THR B O 1
ATOM 6675 N N . LEU B 1 416 ? 12.506 11.857 35.329 1.00 25.89 416 LEU B N 1
ATOM 6676 C CA . LEU B 1 416 ? 13.902 11.513 35.137 1.00 26.24 416 LEU B CA 1
ATOM 6677 C C . LEU B 1 416 ? 13.989 9.993 35.204 1.00 26.77 416 LEU B C 1
ATOM 6678 O O . LEU B 1 416 ? 13.393 9.395 36.095 1.00 27.00 416 LEU B O 1
ATOM 6683 N N . LEU B 1 417 ? 14.699 9.371 34.257 1.00 27.22 417 LEU B N 1
ATOM 6684 C CA . LEU B 1 417 ? 14.856 7.909 34.249 1.00 27.53 417 LEU B CA 1
ATOM 6685 C C . LEU B 1 417 ? 15.708 7.478 35.435 1.00 27.66 417 LEU B C 1
ATOM 6686 O O . LEU B 1 417 ? 16.775 8.042 35.658 1.00 27.79 417 LEU B O 1
ATOM 6691 N N . PRO B 1 418 ? 15.226 6.498 36.220 1.00 27.84 418 PRO B N 1
ATOM 6692 C CA . PRO B 1 418 ? 15.909 6.130 37.463 1.00 27.98 418 PRO B CA 1
ATOM 6693 C C . PRO B 1 418 ? 17.277 5.511 37.214 1.00 28.35 418 PRO B C 1
ATOM 6694 O O . PRO B 1 418 ? 17.468 4.850 36.206 1.00 28.84 418 PRO B O 1
ATOM 6698 N N . GLY B 1 419 ? 18.223 5.754 38.118 1.00 28.77 419 GLY B N 1
ATOM 6699 C CA . GLY B 1 419 ? 19.551 5.134 38.053 1.00 29.18 419 GLY B CA 1
ATOM 6700 C C . GLY B 1 419 ? 20.608 5.774 37.154 1.00 29.04 419 GLY B C 1
ATOM 6701 O O . GLY B 1 419 ? 21.793 5.442 37.267 1.00 29.44 419 GLY B O 1
ATOM 6702 N N . GLN B 1 420 ? 20.203 6.673 36.259 1.00 28.19 420 GLN B N 1
ATOM 6703 C CA . GLN B 1 420 ? 21.172 7.418 35.437 1.00 27.39 420 GLN B CA 1
ATOM 6704 C C . GLN B 1 420 ? 22.115 8.231 36.325 1.00 27.45 420 GLN B C 1
ATOM 6705 O O . GLN B 1 420 ? 21.818 8.436 37.496 1.00 27.57 420 GLN B O 1
ATOM 6711 N N . ASN B 1 421 ? 23.242 8.685 35.772 1.00 27.09 421 ASN B N 1
ATOM 6712 C CA . ASN B 1 421 ? 24.158 9.563 36.493 1.00 27.26 421 ASN B CA 1
ATOM 6713 C C . ASN B 1 421 ? 23.739 11.030 36.279 1.00 27.48 421 ASN B C 1
ATOM 6714 O O . ASN B 1 421 ? 23.845 11.573 35.170 1.00 26.47 421 ASN B O 1
ATOM 6719 N N . LEU B 1 422 ? 23.243 11.647 37.353 1.00 28.03 422 LEU B N 1
ATOM 6720 C CA . LEU B 1 422 ? 22.809 13.040 37.352 1.00 28.34 422 LEU B CA 1
ATOM 6721 C C . LEU B 1 422 ? 23.915 13.973 37.828 1.00 29.07 422 LEU B C 1
ATOM 6722 O O . LEU B 1 422 ? 23.740 15.191 37.833 1.00 28.84 422 LEU B O 1
ATOM 6727 N N . GLU B 1 423 ? 25.046 13.399 38.229 1.00 29.75 423 GLU B N 1
ATOM 6728 C CA . GLU B 1 423 ? 26.170 14.179 38.736 1.00 30.86 423 GLU B CA 1
ATOM 6729 C C . GLU B 1 423 ? 26.674 15.161 37.684 1.00 30.43 423 GLU B C 1
ATOM 6730 O O . GLU B 1 423 ? 26.735 14.838 36.499 1.00 30.26 423 GLU B O 1
ATOM 6736 N N . LEU B 1 424 ? 27.040 16.359 38.137 1.00 30.79 424 LEU B N 1
ATOM 6737 C CA . LEU B 1 424 ? 27.308 17.483 37.245 1.00 30.78 424 LEU B CA 1
ATOM 6738 C C . LEU B 1 424 ? 28.761 17.599 36.804 1.00 30.99 424 LEU B C 1
ATOM 6739 O O . LEU B 1 424 ? 29.672 17.689 37.625 1.00 30.86 424 LEU B O 1
ATOM 6744 N N . VAL B 1 425 ? 28.972 17.588 35.493 1.00 31.23 425 VAL B N 1
ATOM 6745 C CA . VAL B 1 425 ? 30.289 17.881 34.932 1.00 31.60 425 VAL B CA 1
ATOM 6746 C C . VAL B 1 425 ? 30.273 19.326 34.479 1.00 31.48 425 VAL B C 1
ATOM 6747 O O . VAL B 1 425 ? 29.306 19.763 33.853 1.00 32.05 425 VAL B O 1
ATOM 6751 N N . VAL B 1 426 ? 31.320 20.074 34.810 1.00 31.42 426 VAL B N 1
ATOM 6752 C CA . VAL B 1 426 ? 31.442 21.477 34.354 1.00 31.57 426 VAL B CA 1
ATOM 6753 C C . VAL B 1 426 ? 32.567 21.683 33.310 1.00 31.22 426 VAL B C 1
ATOM 6754 O O . VAL B 1 426 ? 33.679 22.098 33.640 1.00 31.53 426 VAL B O 1
ATOM 6758 N N . THR B 1 427 ? 32.253 21.392 32.048 1.00 30.93 427 THR B N 1
ATOM 6759 C CA . THR B 1 427 ? 33.235 21.443 30.963 1.00 29.97 427 THR B CA 1
ATOM 6760 C C . THR B 1 427 ? 32.730 22.224 29.726 1.00 28.66 427 THR B C 1
ATOM 6761 O O . THR B 1 427 ? 32.454 21.632 28.684 1.00 29.16 427 THR B O 1
ATOM 6765 N N . PRO B 1 428 ? 32.593 23.558 29.819 1.00 27.43 428 PRO B N 1
ATOM 6766 C CA . PRO B 1 428 ? 32.774 24.526 30.909 1.00 25.88 428 PRO B CA 1
ATOM 6767 C C . PRO B 1 428 ? 31.479 24.969 31.628 1.00 24.74 428 PRO B C 1
ATOM 6768 O O . PRO B 1 428 ? 31.515 25.927 32.398 1.00 24.59 428 PRO B O 1
ATOM 6772 N N . SER B 1 429 ? 30.358 24.303 31.370 1.00 23.54 429 SER B N 1
ATOM 6773 C CA . SER B 1 429 ? 29.078 24.655 31.999 1.00 23.11 429 SER B CA 1
ATOM 6774 C C . SER B 1 429 ? 28.500 23.424 32.680 1.00 22.38 429 SER B C 1
ATOM 6775 O O . SER B 1 429 ? 28.695 22.323 32.191 1.00 22.79 429 SER B O 1
ATOM 6778 N N . PRO B 1 430 ? 27.779 23.603 33.810 1.00 22.11 430 PRO B N 1
ATOM 6779 C CA . PRO B 1 430 ? 27.203 22.430 34.502 1.00 21.98 430 PRO B CA 1
ATOM 6780 C C . PRO B 1 430 ? 26.299 21.552 33.627 1.00 21.87 430 PRO B C 1
ATOM 6781 O O . PRO B 1 430 ? 25.311 22.023 33.067 1.00 21.63 430 PRO B O 1
ATOM 6785 N N . ARG B 1 431 ? 26.630 20.266 33.538 1.00 22.43 431 ARG B N 1
ATOM 6786 C CA . ARG B 1 431 ? 25.897 19.325 32.681 1.00 22.26 431 ARG B CA 1
ATOM 6787 C C . ARG B 1 431 ? 25.809 17.977 33.397 1.00 22.21 431 ARG B C 1
ATOM 6788 O O . ARG B 1 431 ? 26.832 17.473 33.867 1.00 22.11 431 ARG B O 1
ATOM 6796 N N . PRO B 1 432 ? 24.588 17.396 33.515 1.00 22.24 432 PRO B N 1
ATOM 6797 C CA . PRO B 1 432 ? 24.501 16.063 34.117 1.00 22.06 432 PRO B CA 1
ATOM 6798 C C . PRO B 1 432 ? 25.190 15.019 33.225 1.00 22.46 432 PRO B C 1
ATOM 6799 O O . PRO B 1 432 ? 24.999 15.023 32.000 1.00 21.86 432 PRO B O 1
ATOM 6803 N N . LYS B 1 433 ? 25.980 14.153 33.853 1.00 22.14 433 LYS B N 1
ATOM 6804 C CA . LYS B 1 433 ? 26.905 13.258 33.157 1.00 23.42 433 LYS B CA 1
ATOM 6805 C C . LYS B 1 433 ? 26.280 12.395 32.057 1.00 22.56 433 LYS B C 1
ATOM 6806 O O . LYS B 1 433 ? 26.877 12.243 30.981 1.00 22.23 433 LYS B O 1
ATOM 6812 N N . ASP B 1 434 ? 25.094 11.838 32.325 1.00 22.13 434 ASP B N 1
ATOM 6813 C CA . ASP B 1 434 ? 24.394 10.985 31.355 1.00 21.98 434 ASP B CA 1
ATOM 6814 C C . ASP B 1 434 ? 23.422 11.761 30.471 1.00 22.04 434 ASP B C 1
ATOM 6815 O O . ASP B 1 434 ? 22.552 11.159 29.840 1.00 21.50 434 ASP B O 1
ATOM 6820 N N . ASN B 1 435 ? 23.558 13.088 30.455 1.00 22.43 435 ASN B N 1
ATOM 6821 C CA . ASN B 1 435 ? 22.847 13.975 29.513 1.00 22.80 435 ASN B CA 1
ATOM 6822 C C . ASN B 1 435 ? 21.335 14.077 29.697 1.00 23.49 435 ASN B C 1
ATOM 6823 O O . ASN B 1 435 ? 20.591 14.376 28.738 1.00 23.24 435 ASN B O 1
ATOM 6828 N N . LEU B 1 436 ? 20.897 13.810 30.931 1.00 23.90 436 LEU B N 1
ATOM 6829 C CA . LEU B 1 436 ? 19.504 13.970 31.357 1.00 24.45 436 LEU B CA 1
ATOM 6830 C C . LEU B 1 436 ? 18.477 13.157 30.559 1.00 25.22 436 LEU B C 1
ATOM 6831 O O . LEU B 1 436 ? 17.754 13.691 29.702 1.00 24.80 436 LEU B O 1
ATOM 6836 N N . ARG B 1 437 ? 18.419 11.858 30.867 1.00 26.30 437 ARG B N 1
ATOM 6837 C CA . ARG B 1 437 ? 17.505 10.918 30.224 1.00 27.62 437 ARG B CA 1
ATOM 6838 C C . ARG B 1 437 ? 16.127 11.086 30.857 1.00 27.32 437 ARG B C 1
ATOM 6839 O O . ARG B 1 437 ? 15.975 10.943 32.081 1.00 26.92 437 ARG B O 1
ATOM 6847 N N . VAL B 1 438 ? 15.126 11.408 30.038 1.00 27.41 438 VAL B N 1
ATOM 6848 C CA . VAL B 1 438 ? 13.794 11.709 30.561 1.00 27.78 438 VAL B CA 1
ATOM 6849 C C . VAL B 1 438 ? 12.683 11.058 29.751 1.00 28.65 438 VAL B C 1
ATOM 6850 O O . VAL B 1 438 ? 12.895 10.582 28.639 1.00 28.49 438 VAL B O 1
ATOM 6854 N N . LYS B 1 439 ? 11.492 11.072 30.334 1.00 29.78 439 LYS B N 1
ATOM 6855 C CA . LYS B 1 439 ? 10.281 10.600 29.683 1.00 31.13 439 LYS B CA 1
ATOM 6856 C C . LYS B 1 439 ? 9.241 11.702 29.842 1.00 31.61 439 LYS B C 1
ATOM 6857 O O . LYS B 1 439 ? 8.955 12.125 30.970 1.00 31.40 439 LYS B O 1
ATOM 6863 N N . LEU B 1 440 ? 8.716 12.191 28.720 1.00 32.55 440 LEU B N 1
ATOM 6864 C CA . LEU B 1 440 ? 7.647 13.193 28.727 1.00 33.72 440 LEU B CA 1
ATOM 6865 C C . LEU B 1 440 ? 6.251 12.564 28.673 1.00 34.52 440 LEU B C 1
ATOM 6866 O O . LEU B 1 440 ? 6.028 11.557 27.990 1.00 34.93 440 LEU B O 1
ATOM 6871 N N . HIS B 1 441 ? 5.317 13.174 29.398 1.00 35.33 441 HIS B N 1
ATOM 6872 C CA . HIS B 1 441 ? 3.916 12.759 29.408 1.00 36.13 441 HIS B CA 1
ATOM 6873 C C . HIS B 1 441 ? 3.058 13.968 29.073 1.00 36.25 441 HIS B C 1
ATOM 6874 O O . HIS B 1 441 ? 3.067 14.961 29.805 1.00 35.90 441 HIS B O 1
ATOM 6881 N N . SER B 1 442 ? 2.326 13.877 27.964 1.00 36.80 442 SER B N 1
ATOM 6882 C CA . SER B 1 442 ? 1.483 14.981 27.483 1.00 37.62 442 SER B CA 1
ATOM 6883 C C . SER B 1 442 ? 0.310 15.308 28.415 1.00 37.91 442 SER B C 1
ATOM 6884 O O . SER B 1 442 ? -0.174 14.444 29.157 1.00 37.89 442 SER B O 1
ATOM 6887 N N . LEU B 1 443 ? -0.131 16.567 28.353 1.00 38.63 443 LEU B N 1
ATOM 6888 C CA . LEU B 1 443 ? -1.129 17.146 29.268 1.00 38.94 443 LEU B CA 1
ATOM 6889 C C . LEU B 1 443 ? -0.565 17.368 30.675 1.00 38.83 443 LEU B C 1
ATOM 6890 O O . LEU B 1 443 ? -0.076 18.455 30.998 1.00 38.73 443 LEU B O 1
#

Sequence (862 aa):
NSLPIPPGDFGLPWLGETLNFLNDGDFGKKRQQQFGPIFKTRLFGKNVIFISGALANRFLFTKEQETFQATWPLSTRILLGPNALATQMGEIHRSRRKILYQAFLPRTLDSYLPKMDGIVQGYLEQWGKANEVIWYPQLRRMTFDVAATLFMGEKVSQNPQLFPWFETYIQGLFSLPIPLPNTLFGKSQRARALLLAELEKIIKARQQQPPSEEDALGILLAARDDNNQPLSLPELKDQILLLLFAGHETLTSALSSFCLLLGQHSDIRERVRQEQNKLQLSQELTAETLKKMPYLDQVLQEVLRLIPPVGGGFRELIQDCQFQGFHFPKGWLVSYQISQTHADPDLYPDPEKFDPERFTPDGSATHNPPFAHVPFGGGLRECLGKEFARLEMKLFATRLIQQFDWTLLPGQNLELVVTPSPRPKDNLRVKLHSLSLPIPPGDFGLPWLGETLNFLNDGDFGKKRQQQFGPIFKTRLFGKNVIFISGALANRFLFTKEQETFQATWPLSTRILLGPNALATQMGEIHRSRRKILYQAFLPRTLDSYLPKMDGIVQGYLEQWGKANEVIWYPQLRRMTFDVAATLFMGEKNPQLFPWFETYIQGLFSLPIPLPNTLFGKSQRARALLLAELEKIIKARQQQPPSEEDALGILLAARDDNNQPLSLPELKDQILLLLFAGHETLTSALSSFCLLLGQHSDIRERVRQEQNKLELTAETLKKMPYLDQVLQEVLRLIPPVGGGFRELIQDCQFQGFHFPKGWLVSYQISQTHADPDLYPDPEKFDPERFTPDGSATHNPPFAHVPFGGGLRECLGKEFARLEMKLFATRLIQQFDWTLLPGQNLELVVTPSPRPKDNLRVKLHSL

CATH classification: 1.10.630.10

Solvent-accessible surface area: 36346 Å² total; per-residue (Å²): 178,124,64,82,72,1,51,13,76,43,50,113,112,132,52,10,18,0,58,50,46,16,30,60,89,69,12,15,145,89,6,54,151,104,46,17,101,10,0,24,0,47,6,11,28,83,36,1,0,2,0,30,15,8,89,3,0,100,37,0,17,52,158,6,122,62,11,12,61,13,24,56,11,54,0,5,76,80,0,6,0,108,48,0,16,22,34,10,75,42,118,93,14,139,17,31,60,154,21,2,111,87,1,8,51,91,205,24,12,44,61,4,8,94,87,0,21,48,31,0,34,44,37,0,113,101,4,27,166,50,114,68,8,24,0,12,26,25,0,25,117,0,0,4,41,0,0,0,17,6,2,2,20,75,92,25,28,93,43,97,29,4,28,63,38,0,39,37,1,6,70,0,0,43,4,55,20,76,96,54,84,17,26,11,2,8,63,0,56,113,3,36,52,44,0,28,57,48,0,53,153,24,0,96,54,45,92,158,109,108,127,48,97,74,11,0,1,4,19,2,37,48,14,115,40,133,123,108,99,80,12,62,48,74,10,8,25,4,1,0,1,22,16,0,28,38,7,0,7,36,3,0,0,4,1,1,2,3,0,9,9,0,15,95,53,65,96,15,19,93,108,2,23,95,25,6,105,160,52,87,30,73,126,75,25,85,11,102,23,5,131,121,3,89,21,0,62,24,0,12,50,0,1,4,1,45,9,12,9,56,27,9,2,10,8,58,0,65,97,82,28,99,24,110,39,48,48,0,14,135,31,40,19,0,0,17,22,2,49,24,0,4,56,41,83,124,12,1,72,83,31,115,118,14,53,4,76,9,30,43,107,117,14,52,19,62,135,33,56,81,66,5,44,4,12,32,13,3,36,82,46,50,48,29,18,59,77,5,12,70,20,0,5,30,0,0,0,0,0,0,0,45,48,12,30,3,60,26,29,120,88,31,54,54,112,69,41,80,36,27,6,12,57,1,68,33,14,0,39,0,77,18,81,95,124,155,72,83,71,1,51,10,75,57,50,116,112,117,52,11,21,0,40,52,46,22,46,51,78,53,14,12,119,98,20,52,156,124,51,19,82,6,0,31,0,45,3,10,27,88,43,1,0,1,0,20,10,10,127,3,0,70,43,0,13,79,74,16,136,79,18,15,71,13,28,60,9,61,0,5,88,58,0,8,0,103,48,0,14,23,30,10,60,42,108,86,13,131,6,18,52,93,9,3,99,73,0,12,56,88,205,24,14,65,73,5,11,98,126,0,22,48,30,0,58,35,36,0,110,88,5,33,155,50,107,68,6,25,0,9,40,42,0,23,86,0,0,14,54,0,0,6,32,6,3,6,52,17,122,84,104,17,3,26,47,20,0,51,46,1,4,69,0,0,50,0,36,22,73,117,46,92,14,19,24,3,6,26,0,70,84,3,35,48,20,0,26,43,38,1,35,104,40,2,104,70,48,94,148,52,116,119,60,86,79,19,0,0,3,18,1,42,49,13,116,35,92,119,109,93,82,14,61,53,76,9,5,32,6,2,0,1,24,17,0,32,37,7,1,10,37,5,0,0,3,1,0,1,0,0,10,10,0,13,98,62,57,98,16,14,88,129,1,30,115,15,27,94,128,91,146,27,65,9,108,31,4,159,103,6,81,18,1,56,25,0,12,45,0,0,6,4,38,13,11,11,58,29,10,2,7,10,58,0,58,34,92,30,113,27,107,43,48,39,0,12,128,40,36,13,0,0,17,20,2,59,16,1,3,45,42,86,126,12,1,61,100,32,138,135,17,52,3,72,9,29,44,110,118,13,51,17,62,128,36,64,84,62,5,46,4,10,29,13,3,31,98,50,55,46,37,20,55,77,5,12,65,23,0,2,24,0,0,0,5,21,0,0,79,43,12,46,6,64,21,47,127,87,29,60,47,113,64,38,74,84,33,7,9,62,1,52,44,29,0,59,0,88,15,70,94,98

Secondary structure (DSSP, 8-state):
--PPPPP----BTTTBTHHHHHH-TTHHHHHHHHH-SSEEEEETTEEEEEE-SHHHHHHHTSS-TTTEEEE--HHHHHHH-TTSGGG--HHHHHHHHHHHHGGG-HHHHHTTHHHHHHHHHHHHHHHHHSSEEEHHHHHHHHHHHHHHHHHT-HHHHS-TTHHHHHHHHHHHHSS----STTSHHHHHHHHHHHHHHHHHHHHHHHHTS----SSHHHHHHH-B-TTSPBPPHHHHHHHHHHHHHHHHHHHHHHHHHHHHHHHH-HHHHHHHHHHHHSS--SS---HHHHTT-HHHHHHHHHHHHHS-SS-EEEEEESS-EEETTEEE-TT-EEEEEHHHHTT-TTTSSSTTS--GGGSSTTSTTTTSPTTS--TT--GGG--S-HHHHHHHHHHHHHHHHHHEEEEE-SS----EEESSSEEETT--EEEEEE-/-PPPPP----BTTTBTHHHHHH-S-HHHHHHHHH-SSEEEEETTEEEEEE-SHHHHHHHTSS-TTTEEEE--HHHHHHH-TTSGGG--HHHHHHHHHHHHGGG-HHHHHHHHHHHHHHHHHHHHHHHHSSSEEHHHHHHHHHHHHHHHHHH----TTHHHHHHHHHHHSSS-----SSSHHHHHHHHHHHHHHHHHHHHHHHTTSPP--SSHHHHHHH-B-TTS-BPPHHHHHHHHHHHHHHHHHHHHHHHHHHHHHHHH-HHHHHHHHHHHHT----HHHHTT-HHHHHHHHHHHHHS-SS-EEEEEESS-EEETTEEE-TT-EEEEEHHHHHT-TTTSSSTTS--GGGGSTTSGGGGS-TTSS-TT--GGG--TTHHHHHHHHHHHHHHHHHHEEEEEPTTS--PEEESSSEEETT--EEEEEE-